Protein AF-0000000086006571 (afdb_homodimer)

Sequence (1306 aa):
MDASSKIPEGVLFGTFSTFGSYDECIAVKTPEKNSQIKYMGQYCSINIQPMLPENERQFTVHNAFKQYPKLKKVLEEMNIDEETLAYYYILKHRIGLCIPSTCSYEDIQNVTDNLANHLMMKISIGHCETFEKPSFTKGQIISMCGVFLAFVVVIIGTVLDFFLRHRLDIDMDIEEIVRKNSILRQFSYAFSAYRNACKILNTSIPSNHLSPLHGIKFLSMTWIMLGHVYYCKDYLTLAGLNRIRDLGSNLAFQVVLNTAFAADTFFFLSGLLVVYSTFQYLENSDGKFTIVGFYIKRYCRLTPSFLMISAVILLGPLVGSGPIWSETLEPFVTGCQNYWWTNLFYFSNFIPTAKTCVPHGWFLSCDMQFYFISPIIILGLYRRPKMGLLLIAIGIITSMASAGFLTFLYDLPPVSLFSLPDQKDINEYLDTMGYKPYAHYAAYCIGMATGFLLSAKQKIPISKCLQICGWSFAVTGCTLVVYGTWNWNSGNLPDWSVSVAYATCSRAVWALGIAWLTVSCYAGYGGIINTILSWHGFIPLSRLSYLAYLIHPLLMYLYASYVRSPFYFSQYVLVYLYLGHLCVTFGLAFVFSLTFELPFLNLEKIISRRLDQNRRKRRASLTHYYPNWQHPEYPEIKDSVVLMRRRTDRTNTMDASSKIPEGVLFGTFSTFGSYDECIAVKTPEKNSQIKYMGQYCSINIQPMLPENERQFTVHNAFKQYPKLKKVLEEMNIDEETLAYYYILKHRIGLCIPSTCSYEDIQNVTDNLANHLMMKISIGHCETFEKPSFTKGQIISMCGVFLAFVVVIIGTVLDFFLRHRLDIDMDIEEIVRKNSILRQFSYAFSAYRNACKILNTSIPSNHLSPLHGIKFLSMTWIMLGHVYYCKDYLTLAGLNRIRDLGSNLAFQVVLNTAFAADTFFFLSGLLVVYSTFQYLENSDGKFTIVGFYIKRYCRLTPSFLMISAVILLGPLVGSGPIWSETLEPFVTGCQNYWWTNLFYFSNFIPTAKTCVPHGWFLSCDMQFYFISPIIILGLYRRPKMGLLLIAIGIITSMASAGFLTFLYDLPPVSLFSLPDQKDINEYLDTMGYKPYAHYAAYCIGMATGFLLSAKQKIPISKCLQICGWSFAVTGCTLVVYGTWNWNSGNLPDWSVSVAYATCSRAVWALGIAWLTVSCYAGYGGIINTILSWHGFIPLSRLSYLAYLIHPLLMYLYASYVRSPFYFSQYVLVYLYLGHLCVTFGLAFVFSLTFELPFLNLEKIISRRLDQNRRKRRASLTHYYPNWQHPEYPEIKDSVVLMRRRTDRTNT

InterPro domains:
  IPR002656 Acyltransferase 3 domain [PF01757] (214-592)
  IPR006621 Nose resistant-to-fluoxetine protein, N-terminal [PF20146] (1-111)
  IPR052728 Oxygen and lipid transport regulator [PTHR11161] (1-619)

Solvent-accessible surface area (backbone atoms only — not comparable to full-atom values): 67296 Å² total; per-residue (Å²): 106,65,23,23,41,65,83,53,49,21,50,91,38,36,20,46,36,29,48,25,18,53,71,58,17,36,63,41,60,53,69,82,72,86,59,90,70,84,41,37,23,19,35,32,30,37,35,41,32,75,74,68,77,87,70,60,86,80,43,27,52,87,53,51,54,68,88,36,59,67,59,48,52,50,31,57,73,66,71,45,60,63,49,66,58,36,45,48,81,77,42,60,32,35,40,16,36,48,41,54,51,79,60,48,72,66,54,52,49,52,53,39,50,52,48,17,65,73,64,61,32,46,51,45,78,70,53,72,48,52,69,73,74,78,80,83,50,73,68,37,52,51,28,52,50,49,56,49,47,41,51,49,50,23,51,50,14,29,54,50,39,53,53,46,40,71,71,57,72,56,88,72,52,70,69,55,42,60,70,66,64,40,66,67,56,50,44,21,68,24,21,13,43,64,64,44,49,50,59,50,65,46,60,81,70,64,90,88,55,70,52,44,55,26,26,52,47,36,54,30,49,54,42,39,50,54,24,45,62,68,64,61,53,58,70,63,46,32,20,36,49,59,69,55,70,55,47,36,63,32,67,80,46,26,61,47,66,45,24,69,57,36,56,39,49,51,33,16,50,50,21,17,47,56,39,36,52,49,49,54,47,26,65,73,47,78,62,60,79,58,68,66,61,54,51,49,51,54,49,52,56,49,45,53,39,55,50,51,50,52,33,50,52,48,45,50,69,75,77,61,63,46,80,45,24,61,77,63,45,44,54,40,33,54,8,31,72,76,38,46,66,31,63,78,69,40,50,43,39,78,42,60,63,87,47,29,38,55,64,80,45,19,58,57,14,36,50,51,55,52,55,70,53,40,60,63,43,48,52,26,35,43,63,40,48,70,58,14,51,49,53,35,48,51,44,30,50,51,12,27,50,47,29,22,49,52,26,60,75,66,67,45,70,48,57,88,45,71,30,39,70,47,64,68,55,47,49,50,44,35,67,69,40,70,40,35,48,55,56,48,39,23,12,21,31,52,12,30,53,48,13,46,49,59,65,52,36,93,73,56,90,70,54,70,67,55,47,52,51,48,50,50,45,26,53,51,48,38,47,42,61,41,50,60,47,38,58,36,21,53,57,50,71,70,54,72,68,54,22,23,51,45,36,28,40,42,56,46,47,40,31,50,24,52,48,49,53,51,50,32,35,72,49,67,70,30,62,70,59,33,55,59,24,39,37,55,78,28,41,36,52,27,71,32,40,64,48,25,65,69,45,39,62,59,52,49,46,51,53,60,19,48,45,60,55,48,42,60,62,43,73,71,58,49,51,35,52,45,43,16,48,52,52,54,28,50,54,50,16,54,56,43,36,40,50,42,34,48,24,48,45,39,46,50,49,52,53,53,51,48,52,51,50,52,51,50,50,51,50,51,52,44,40,69,74,38,73,79,62,67,70,79,70,68,74,77,68,71,72,22,50,68,44,50,38,56,48,56,54,55,67,75,94,106,65,24,24,41,64,85,53,50,21,52,91,39,35,21,45,37,28,47,24,19,52,70,59,18,36,64,41,62,54,70,82,71,86,59,89,72,83,42,37,23,19,35,32,31,36,34,40,31,75,73,66,77,87,70,62,87,80,43,27,52,88,53,51,53,69,90,35,60,68,58,48,51,51,30,58,73,69,70,45,60,64,49,68,57,36,45,48,80,77,44,58,33,35,40,18,39,48,42,56,51,80,60,48,72,65,54,52,49,51,53,40,50,52,49,17,65,72,67,62,32,46,53,45,78,69,55,71,48,50,69,72,75,80,80,82,50,72,68,36,51,52,28,51,50,50,54,50,47,41,51,50,50,23,50,50,14,30,54,50,38,52,53,46,41,70,71,56,73,55,91,72,52,72,68,54,42,60,70,67,63,40,67,68,56,49,44,19,68,26,22,13,42,64,63,46,48,50,60,50,65,46,61,81,70,64,88,89,56,71,51,43,54,27,25,52,47,36,55,31,49,53,41,39,50,55,24,44,63,67,63,63,53,58,71,63,48,32,19,38,49,59,71,55,69,54,46,36,62,31,66,81,45,25,62,47,67,45,23,68,58,35,56,40,49,51,33,15,50,51,20,17,47,54,38,35,53,49,49,54,47,27,65,73,48,79,61,60,77,59,69,65,61,55,52,49,53,52,49,52,56,50,44,53,41,55,51,50,49,52,33,51,52,48,45,52,69,76,76,62,64,45,78,44,24,61,76,62,43,44,54,38,34,54,9,31,73,75,38,46,67,30,64,76,69,40,50,42,38,78,42,59,62,88,47,30,39,54,64,78,44,19,57,58,14,35,51,51,54,53,55,70,53,40,60,63,42,49,53,26,36,42,63,38,47,69,57,15,50,47,52,36,49,50,44,29,50,50,12,27,48,47,30,22,50,51,26,60,74,67,67,45,69,49,58,86,45,71,31,40,71,48,64,69,55,48,49,50,44,36,66,70,41,71,39,36,51,56,56,49,40,23,13,23,31,54,13,30,53,47,14,45,51,57,65,51,37,92,71,58,89,73,55,69,68,54,48,54,52,49,51,49,45,27,52,52,47,38,45,43,61,41,49,60,46,39,56,36,22,54,58,51,71,73,54,72,69,55,22,23,52,42,36,29,41,42,57,47,46,40,30,49,22,52,47,50,55,51,50,31,36,72,49,67,71,30,63,69,60,32,55,60,22,38,37,57,79,28,43,36,52,28,70,33,41,65,49,25,64,68,46,39,63,58,54,48,46,53,52,60,18,48,46,60,54,48,41,62,64,44,74,70,58,48,50,34,50,46,44,17,48,52,51,53,30,51,54,49,18,53,55,43,37,42,49,41,34,48,25,49,43,40,47,50,51,51,52,53,50,47,52,50,50,51,49,52,49,50,48,52,52,44,40,70,73,38,72,82,63,67,68,78,70,69,76,77,69,74,71,23,49,69,43,51,38,56,48,56,53,54,68,74,96

Secondary structure (DSSP, 8-state):
-TTS--PPTTGGGT--EE---HHHHHH-B--SSS-SS--BEEEEEEEEEE--PPPPTT--GGGTTTT-HHHHHHHHHTT--HHHHHGGGT--EEEEEEEETTS-HHHHHHHHHHHHHHHTEEEEEEEEE-SSPPPPPHHHHHHHHHHHHHHHHHHHHHHHHHHHHHHH-----HHHHHHHT-HHHHHHHHH-HHHHHHHHH-----TT--THHHHHHHHHHHHHHHHHHHHS--GGGEE-GGGGTTSTT-STTHHHHTTTHHHHHHHHHHHHHHHHHHHHHHHHTTT---HHHHHHHHHHHHHHHHHHHHHHHHHGGGG---TTHHHHHHHHHHHHHHHHHHHHHT-GGGS-GGG-SSGGGHHHHHHHHHHHHHHHHHHHHHH-HHHHHHHHHHHHHHHHHHHHHHHHHTT--SS--TT---HHHHHHHIIIIIT-HHHHHHHHHHHHHHHHHHHH-S-----HHHHHHHHHHHHHHHHHHHHTTHHHHTT-PPPHHHHHHHHHHHHHHHHHHHHHHHHHHHHT--HHHHHHHT-TTHHHHHHTHHHHHHHHHHHHHHHHH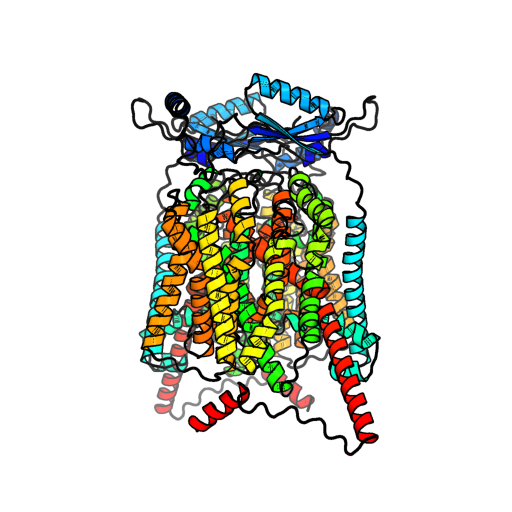H-SSPEEP-HHHHHHHHHHHHHHHHHHHHHHIIIIIHHHHHHHHHHHHHHHHHHHHHHHHHHHH-TT---------TTSHHHHHHHHHHH--/-TTS--PPTTGGGT--EE---HHHHHH-B--SSS-SS--BEEEEEEEEEE--PPPPTT--GGGTTTT-HHHHHHHHHTT--HHHHHGGGT--EEEEEEEETTS-HHHHHHHHHHHHHHHTEEEEEEEEE-SSPPPPPHHHHHHHHHHHHHHHHHHHHHHHHHHHHHHH-----HHHHHHHT-HHHHHHHHH-HHHHHHHHH-----TT--THHHHHHHHHHHHHHHHHHHHS--GGGEE-GGGGTTSTT-STTHHHHTTTHHHHHHHHHHHHHHHHHHHHHHHHTTT---HHHHHHHHHHHHHHHHHHHHHHHHHGGGG---TTHHHHHHHHHHHHHHHHHHHHHT-GGGS-GGG-SSGGGHHHHHHHHHHHHHHHHHHHHHH-HHHHHHHHHHHHHHHHHHHHHHHHHTT--SS--TT---HHHHHHHIIIIIT-HHHHHHHHHHHHHHHHHHHH-S-----HHHHHHHHHHHHHHHHHHHHTTHHHHTT-PPPHHHHHHHHHHHHHHHHHHHHHHHHHHHHT--HHHHHHHT-TTHHHHHHTHHHHHHHHHHHHHHHHHH-SSPEEP-HHHHHHHHHHHHHHHHHHHHHHIIIIIHHHHHHHHHHHHHHHHHHHHHHHHHHHH-TT---------TTSHHHHHHHHHHH--

Structure (mmCIF, N/CA/C/O backbone):
data_AF-0000000086006571-model_v1
#
loop_
_entity.id
_entity.type
_entity.pdbx_description
1 polymer 'Nose resistant to fluoxetine protein 6'
#
loop_
_atom_site.group_PDB
_atom_site.id
_atom_site.type_symbol
_atom_site.label_atom_id
_atom_site.label_alt_id
_atom_site.label_comp_id
_atom_site.label_asym_id
_atom_site.label_entity_id
_atom_site.label_seq_id
_atom_site.pdbx_PDB_ins_code
_atom_site.Cartn_x
_atom_site.Cartn_y
_atom_site.Cartn_z
_atom_site.occupancy
_atom_site.B_iso_or_equiv
_atom_site.auth_seq_id
_atom_site.auth_comp_id
_atom_site.auth_asym_id
_atom_site.auth_atom_id
_atom_site.pdbx_PDB_model_num
ATOM 1 N N . MET A 1 1 ? 2.033 38.688 5.746 1 58.97 1 MET A N 1
ATOM 2 C CA . MET A 1 1 ? 1.018 38.031 4.918 1 58.97 1 MET A CA 1
ATOM 3 C C . MET A 1 1 ? 0.597 36.688 5.512 1 58.97 1 MET A C 1
ATOM 5 O O . MET A 1 1 ? 1.412 36 6.113 1 58.97 1 MET A O 1
ATOM 9 N N . ASP A 1 2 ? -0.53 36.438 5.43 1 66.44 2 ASP A N 1
ATOM 10 C CA . ASP A 1 2 ? -1.13 35.188 5.926 1 66.44 2 ASP A CA 1
ATOM 11 C C . ASP A 1 2 ? -0.335 33.969 5.469 1 66.44 2 ASP A C 1
ATOM 13 O O . ASP A 1 2 ? -0.243 32.969 6.191 1 66.44 2 ASP A O 1
ATOM 17 N N . ALA A 1 3 ? 0.442 34.188 4.363 1 75.75 3 ALA A N 1
ATOM 18 C CA . ALA A 1 3 ? 1.115 33.062 3.736 1 75.75 3 ALA A CA 1
ATOM 19 C C . ALA A 1 3 ? 2.486 32.812 4.363 1 75.75 3 ALA A C 1
ATOM 21 O O . ALA A 1 3 ? 3.082 31.75 4.184 1 75.75 3 ALA A O 1
ATOM 22 N N . SER A 1 4 ? 2.949 33.781 5.066 1 73.88 4 SER A N 1
ATOM 23 C CA . SER A 1 4 ? 4.289 33.656 5.629 1 73.88 4 SER A CA 1
ATOM 24 C C . SER A 1 4 ? 4.281 32.812 6.883 1 73.88 4 SER A C 1
ATOM 26 O O . SER A 1 4 ? 3.271 32.719 7.582 1 73.88 4 SER A O 1
ATOM 28 N N . SER A 1 5 ? 5.445 32.188 7.117 1 76.44 5 SER A N 1
ATOM 29 C CA . SER A 1 5 ? 5.633 31.281 8.25 1 76.44 5 SER A CA 1
ATOM 30 C C . SER A 1 5 ? 5.512 32.031 9.57 1 76.44 5 SER A C 1
ATOM 32 O O . SER A 1 5 ? 5.781 33.219 9.641 1 76.44 5 SER A O 1
ATOM 34 N N . LYS A 1 6 ? 4.875 31.297 10.516 1 70.19 6 LYS A N 1
ATOM 35 C CA . LYS A 1 6 ? 4.91 31.672 11.922 1 70.19 6 LYS A CA 1
ATOM 36 C C . LYS A 1 6 ? 5.809 30.734 12.727 1 70.19 6 LYS A C 1
ATOM 38 O O . LYS A 1 6 ? 6.371 29.797 12.18 1 70.19 6 LYS A O 1
ATOM 43 N N . ILE A 1 7 ? 6.199 31.094 13.977 1 66.44 7 ILE A N 1
ATOM 44 C CA . ILE A 1 7 ? 7.027 30.234 14.805 1 66.44 7 ILE A CA 1
ATOM 45 C C . ILE A 1 7 ? 6.355 28.859 14.945 1 66.44 7 ILE A C 1
ATOM 47 O O . ILE A 1 7 ? 5.172 28.781 15.281 1 66.44 7 ILE A O 1
ATOM 51 N N . PRO A 1 8 ? 7.121 27.922 14.523 1 68.06 8 PRO A N 1
ATOM 52 C CA . PRO A 1 8 ? 6.523 26.578 14.586 1 68.06 8 PRO A CA 1
ATOM 53 C C . PRO A 1 8 ? 6.105 26.188 16 1 68.06 8 PRO A C 1
ATOM 55 O O . PRO A 1 8 ? 6.652 26.703 16.969 1 68.06 8 PRO A O 1
ATOM 58 N N . GLU A 1 9 ? 5.109 25.469 16 1 72.06 9 GLU A N 1
ATOM 59 C CA . GLU A 1 9 ? 4.691 24.875 17.266 1 72.06 9 GLU A CA 1
ATOM 60 C C . GLU A 1 9 ? 5.539 23.656 17.609 1 72.06 9 GLU A C 1
ATOM 62 O O . GLU A 1 9 ? 5.875 22.859 16.734 1 72.06 9 GLU A O 1
ATOM 67 N N . GLY A 1 10 ? 6.047 23.562 18.844 1 68.56 10 GLY A N 1
ATOM 68 C CA . GLY A 1 10 ? 6.781 22.406 19.297 1 68.56 10 GLY A CA 1
ATOM 69 C C . GLY A 1 10 ? 8.25 22.422 18.906 1 68.56 10 GLY A C 1
ATOM 70 O O . GLY A 1 10 ? 8.805 21.406 18.5 1 68.56 10 GLY A O 1
ATOM 71 N N . VAL A 1 11 ? 8.828 23.562 18.875 1 71.12 11 VAL A N 1
ATOM 72 C CA . VAL A 1 11 ? 10.25 23.703 18.562 1 71.12 11 VAL A CA 1
ATOM 73 C C . VAL A 1 11 ? 11.078 22.891 19.547 1 71.12 11 VAL A C 1
ATOM 75 O O . VAL A 1 11 ? 12.039 22.219 19.156 1 71.12 11 VAL A O 1
ATOM 78 N N . LEU A 1 12 ? 10.586 22.766 20.766 1 73.06 12 LEU A N 1
ATOM 79 C CA . LEU A 1 12 ? 11.312 22.031 21.797 1 73.06 12 LEU A CA 1
ATOM 80 C C . LEU A 1 12 ? 11.156 20.531 21.609 1 73.06 12 LEU A C 1
ATOM 82 O O . LEU A 1 12 ? 11.914 19.734 22.188 1 73.06 12 LEU A O 1
ATOM 86 N N . PHE A 1 13 ? 10.234 20.266 20.812 1 75.88 13 PHE A N 1
ATOM 87 C CA . PHE A 1 13 ? 10.008 18.859 20.578 1 75.88 13 PHE A CA 1
ATOM 88 C C . PHE A 1 13 ? 10.523 18.453 19.203 1 75.88 13 PHE A C 1
ATOM 90 O O . PHE A 1 13 ? 10.172 17.391 18.672 1 75.88 13 PHE A O 1
ATOM 97 N N . GLY A 1 14 ? 11.297 19.281 18.609 1 77.75 14 GLY A N 1
ATOM 98 C CA . GLY A 1 14 ? 12.016 18.875 17.406 1 77.75 14 GLY A CA 1
ATOM 99 C C . GLY A 1 14 ? 11.344 19.312 16.125 1 77.75 14 GLY A C 1
ATOM 100 O O . GLY A 1 14 ? 11.438 18.625 15.102 1 77.75 14 GLY A O 1
ATOM 101 N N . THR A 1 15 ? 10.508 20.25 16.141 1 80.19 15 THR A N 1
ATOM 102 C CA . THR A 1 15 ? 9.945 20.844 14.93 1 80.19 15 THR A CA 1
ATOM 103 C C . THR A 1 15 ? 10.703 22.109 14.539 1 80.19 15 THR A C 1
ATOM 105 O O . THR A 1 15 ? 10.602 23.125 15.211 1 80.19 15 THR A O 1
ATOM 108 N N . PHE A 1 16 ? 11.43 21.969 13.406 1 81.56 16 PHE A N 1
ATOM 109 C CA . PHE A 1 16 ? 12.344 23.047 13.07 1 81.56 16 PHE A CA 1
ATOM 110 C C . PHE A 1 16 ? 11.922 23.75 11.781 1 81.56 16 PHE A C 1
ATOM 112 O O . PHE A 1 16 ? 12.469 24.797 11.422 1 81.56 16 PHE A O 1
ATOM 119 N N . SER A 1 17 ? 10.945 23.188 11.156 1 84 17 SER A N 1
ATOM 120 C CA . SER A 1 17 ? 10.602 23.734 9.852 1 84 17 SER A CA 1
ATOM 121 C C . SER A 1 17 ? 9.141 24.141 9.789 1 84 17 SER A C 1
ATOM 123 O O . SER A 1 17 ? 8.281 23.484 10.383 1 84 17 SER A O 1
ATOM 125 N N . THR A 1 18 ? 8.898 25.266 9.219 1 85.06 18 THR A N 1
ATOM 126 C CA . THR A 1 18 ? 7.574 25.734 8.828 1 85.06 18 THR A CA 1
ATOM 127 C C . THR A 1 18 ? 7.594 26.297 7.41 1 85.06 18 THR A C 1
ATOM 129 O O . THR A 1 18 ? 8.406 27.172 7.094 1 85.06 18 THR A O 1
ATOM 132 N N . PHE A 1 19 ? 6.809 25.844 6.562 1 86 19 PHE A N 1
ATOM 133 C CA . PHE A 1 19 ? 6.852 26.188 5.152 1 86 19 PHE A CA 1
ATOM 134 C C . PHE A 1 19 ? 5.898 27.344 4.855 1 86 19 PHE A C 1
ATOM 136 O O . PHE A 1 19 ? 5.879 27.875 3.74 1 86 19 PHE A O 1
ATOM 143 N N . GLY A 1 20 ? 5.195 27.797 5.863 1 84.38 20 GLY A N 1
ATOM 144 C CA . GLY A 1 20 ? 4.148 28.734 5.496 1 84.38 20 GLY A CA 1
ATOM 145 C C . GLY A 1 20 ? 3.154 28.156 4.504 1 84.38 20 GLY A C 1
ATOM 146 O O . GLY A 1 20 ? 2.982 26.938 4.418 1 84.38 20 GLY A O 1
ATOM 147 N N . SER A 1 21 ? 2.346 29.031 3.877 1 85.62 21 SER A N 1
ATOM 148 C CA . SER A 1 21 ? 1.409 28.578 2.854 1 85.62 21 SER A CA 1
ATOM 149 C C . SER A 1 21 ? 1.957 28.828 1.453 1 85.62 21 SER A C 1
ATOM 151 O O . SER A 1 21 ? 1.707 29.875 0.863 1 85.62 21 SER A O 1
ATOM 153 N N . TYR A 1 22 ? 2.631 27.891 0.925 1 88 22 TYR A N 1
ATOM 154 C CA . TYR A 1 22 ? 3.289 28 -0.373 1 88 22 TYR A CA 1
ATOM 155 C C . TYR A 1 22 ? 2.281 28.297 -1.475 1 88 22 TYR A C 1
ATOM 157 O O . TYR A 1 22 ? 2.482 29.219 -2.271 1 88 22 TYR A O 1
ATOM 165 N N . ASP A 1 23 ? 1.207 27.578 -1.543 1 85.38 23 ASP A N 1
ATOM 166 C CA . ASP A 1 23 ? 0.222 27.703 -2.613 1 85.38 23 ASP A CA 1
ATOM 167 C C . ASP A 1 23 ? -0.485 29.047 -2.557 1 85.38 23 ASP A C 1
ATOM 169 O O . ASP A 1 23 ? -0.774 29.656 -3.594 1 85.38 23 ASP A O 1
ATOM 173 N N . GLU A 1 24 ? -0.768 29.516 -1.326 1 84.56 24 GLU A N 1
ATOM 174 C CA . GLU A 1 24 ? -1.362 30.828 -1.163 1 84.56 24 GLU A CA 1
ATOM 175 C C . GLU A 1 24 ? -0.42 31.922 -1.655 1 84.56 24 GLU A C 1
ATOM 177 O O . GLU A 1 24 ? -0.855 32.875 -2.293 1 84.56 24 GLU A O 1
ATOM 182 N N . CYS A 1 25 ? 0.809 31.766 -1.37 1 86.81 25 CYS A N 1
ATOM 183 C CA . CYS A 1 25 ? 1.813 32.75 -1.726 1 86.81 25 CYS A CA 1
ATOM 184 C C . CYS A 1 25 ? 1.955 32.875 -3.238 1 86.81 25 CYS A C 1
ATOM 186 O O . CYS A 1 25 ? 1.922 33.969 -3.787 1 86.81 25 CYS A O 1
ATOM 188 N N . ILE A 1 26 ? 2.066 31.797 -3.865 1 87.25 26 ILE A N 1
ATOM 189 C CA . ILE A 1 26 ? 2.344 31.812 -5.297 1 87.25 26 ILE A CA 1
ATOM 190 C C . ILE A 1 26 ? 1.089 32.219 -6.062 1 87.25 26 ILE A C 1
ATOM 192 O O . ILE A 1 26 ? 1.172 32.688 -7.207 1 87.25 26 ILE A O 1
ATOM 196 N N . ALA A 1 27 ? -0.068 32.125 -5.492 1 83.12 27 ALA A N 1
ATOM 197 C CA . ALA A 1 27 ? -1.334 32.469 -6.137 1 83.12 27 ALA A CA 1
ATOM 198 C C . ALA A 1 27 ? -1.603 33.969 -6.062 1 83.12 27 ALA A C 1
ATOM 200 O O . ALA A 1 27 ? -2.457 34.469 -6.785 1 83.12 27 ALA A O 1
ATOM 201 N N . VAL A 1 28 ? -0.878 34.688 -5.266 1 81.06 28 VAL A N 1
ATOM 202 C CA . VAL A 1 28 ? -1.089 36.125 -5.09 1 81.06 28 VAL A CA 1
ATOM 203 C C . VAL A 1 28 ? -0.716 36.875 -6.371 1 81.06 28 VAL A C 1
ATOM 205 O O . VAL A 1 28 ? 0.397 36.719 -6.883 1 81.06 28 VAL A O 1
ATOM 208 N N . LYS A 1 29 ? -1.713 37.406 -7.062 1 79.38 29 LYS A N 1
ATOM 209 C CA . LYS A 1 29 ? -1.511 38.25 -8.234 1 79.38 29 LYS A CA 1
ATOM 210 C C . LYS A 1 29 ? -2.191 39.594 -8.062 1 79.38 29 LYS A C 1
ATOM 212 O O . LYS A 1 29 ? -3.279 39.688 -7.492 1 79.38 29 LYS A O 1
ATOM 217 N N . THR A 1 30 ? -1.455 40.688 -8.242 1 71.5 30 THR A N 1
ATOM 218 C CA . THR A 1 30 ? -2.062 42 -8.188 1 71.5 30 THR A CA 1
ATOM 219 C C . THR A 1 30 ? -3.229 42.094 -9.164 1 71.5 30 THR A C 1
ATOM 221 O O . THR A 1 30 ? -3.125 41.656 -10.312 1 71.5 30 THR A O 1
ATOM 224 N N . PRO A 1 31 ? -4.441 42.469 -8.617 1 62.41 31 PRO A N 1
ATOM 225 C CA . PRO A 1 31 ? -5.59 42.656 -9.508 1 62.41 31 PRO A CA 1
ATOM 226 C C . PRO A 1 31 ? -5.285 43.625 -10.656 1 62.41 31 PRO A C 1
ATOM 228 O O . PRO A 1 31 ? -4.449 44.531 -10.516 1 62.41 31 PRO A O 1
ATOM 231 N N . GLU A 1 32 ? -5.473 43.094 -11.953 1 55.5 32 GLU A N 1
ATOM 232 C CA . GLU A 1 32 ? -5.223 43.875 -13.164 1 55.5 32 GLU A CA 1
ATOM 233 C C . GLU A 1 32 ? -5.633 45.344 -12.984 1 55.5 32 GLU A C 1
ATOM 235 O O . GLU A 1 32 ? -5.16 46.219 -13.711 1 55.5 32 GLU A O 1
ATOM 240 N N . LYS A 1 33 ? -6.664 45.656 -12.211 1 58.91 33 LYS A N 1
ATOM 241 C CA . LYS A 1 33 ? -7.105 47.031 -12.406 1 58.91 33 LYS A CA 1
ATOM 242 C C . LYS A 1 33 ? -5.996 48.031 -12.062 1 58.91 33 LYS A C 1
ATOM 244 O O . LYS A 1 33 ? -5.363 48.594 -12.953 1 58.91 33 LYS A O 1
ATOM 249 N N . ASN A 1 34 ? -6.297 48.938 -11.094 1 49.19 34 ASN A N 1
ATOM 250 C CA . ASN A 1 34 ? -5.824 50.312 -10.945 1 49.19 34 ASN A CA 1
ATOM 251 C C . ASN A 1 34 ? -4.453 50.375 -10.281 1 49.19 34 ASN A C 1
ATOM 253 O O . ASN A 1 34 ? -4.035 51.406 -9.789 1 49.19 34 ASN A O 1
ATOM 257 N N . SER A 1 35 ? -3.932 49.188 -9.945 1 53.19 35 SER A N 1
ATOM 258 C CA . SER A 1 35 ? -2.736 49.531 -9.18 1 53.19 35 SER A CA 1
ATOM 259 C C . SER A 1 35 ? -1.509 49.625 -10.078 1 53.19 35 SER A C 1
ATOM 261 O O . SER A 1 35 ? -1.407 48.906 -11.07 1 53.19 35 SER A O 1
ATOM 263 N N . GLN A 1 36 ? -0.835 50.719 -10.109 1 58.5 36 GLN A N 1
ATOM 264 C CA . GLN A 1 36 ? 0.367 51.125 -10.812 1 58.5 36 GLN A CA 1
ATOM 265 C C . GLN A 1 36 ? 1.492 50.125 -10.656 1 58.5 36 GLN A C 1
ATOM 267 O O . GLN A 1 36 ? 2.357 50 -11.531 1 58.5 36 GLN A O 1
ATOM 272 N N . ILE A 1 37 ? 1.541 49.375 -9.539 1 60.94 37 ILE A N 1
ATOM 273 C CA . ILE A 1 37 ? 2.676 48.5 -9.352 1 60.94 37 ILE A CA 1
ATOM 274 C C . ILE A 1 37 ? 2.199 47.031 -9.375 1 60.94 37 ILE A C 1
ATOM 276 O O . ILE A 1 37 ? 1.394 46.625 -8.539 1 60.94 37 ILE A O 1
ATOM 280 N N . LYS A 1 38 ? 2.445 46.344 -10.508 1 70.56 38 LYS A N 1
ATOM 281 C CA . LYS A 1 38 ? 2.105 44.938 -10.688 1 70.56 38 LYS A CA 1
ATOM 282 C C . LYS A 1 38 ? 3.051 44.031 -9.898 1 70.56 38 LYS A C 1
ATOM 284 O O . LYS A 1 38 ? 4.266 44.062 -10.102 1 70.56 38 LYS A O 1
ATOM 289 N N . TYR A 1 39 ? 2.691 43.469 -8.68 1 78.94 39 TYR A N 1
ATOM 290 C CA . TYR A 1 39 ? 3.572 42.562 -7.98 1 78.94 39 TYR A CA 1
ATOM 291 C C . TYR A 1 39 ? 2.945 41.156 -7.895 1 78.94 39 TYR A C 1
ATOM 293 O O . TYR A 1 39 ? 1.729 41.031 -8.023 1 78.94 39 TYR A O 1
ATOM 301 N N . MET A 1 40 ? 3.803 40.125 -7.996 1 85.94 40 MET A N 1
ATOM 302 C CA . MET A 1 40 ? 3.416 38.75 -7.77 1 85.94 40 MET A CA 1
ATOM 303 C C . MET A 1 40 ? 4.023 38.219 -6.473 1 85.94 40 MET A C 1
ATOM 305 O O . MET A 1 40 ? 5.012 38.75 -5.977 1 85.94 40 MET A O 1
ATOM 309 N N . GLY A 1 41 ? 3.303 37.312 -5.895 1 87.56 41 GLY A N 1
ATOM 310 C CA . GLY A 1 41 ? 3.854 36.656 -4.715 1 87.56 41 GLY A CA 1
ATOM 311 C C . GLY A 1 41 ? 5.094 35.844 -5.004 1 87.56 41 GLY A C 1
ATOM 312 O O . GLY A 1 41 ? 5.145 35.125 -6.004 1 87.56 41 GLY A O 1
ATOM 313 N N . GLN A 1 42 ? 6.109 36.031 -4.195 1 88.69 42 GLN A N 1
ATOM 314 C CA . GLN A 1 42 ? 7.348 35.281 -4.273 1 88.69 42 GLN A CA 1
ATOM 315 C C . GLN A 1 42 ? 7.594 34.5 -2.988 1 88.69 42 GLN A C 1
ATOM 317 O O . GLN A 1 42 ? 7.637 35.094 -1.901 1 88.69 42 GLN A O 1
ATOM 322 N N . TYR A 1 43 ? 7.672 33.219 -3.178 1 90.44 43 TYR A N 1
ATOM 323 C CA . TYR A 1 43 ? 7.957 32.375 -2.031 1 90.44 43 TYR A CA 1
ATOM 324 C C . TYR A 1 43 ? 9.461 32.188 -1.844 1 90.44 43 TYR A C 1
ATOM 326 O O . TYR A 1 43 ? 10.148 31.719 -2.75 1 90.44 43 TYR A O 1
ATOM 334 N N . CYS A 1 44 ? 9.961 32.562 -0.667 1 90.31 44 CYS A N 1
ATOM 335 C CA . CYS A 1 44 ? 11.375 32.406 -0.363 1 90.31 44 CYS A CA 1
ATOM 336 C C . CYS A 1 44 ? 11.57 31.625 0.935 1 90.31 44 CYS A C 1
ATOM 338 O O . CYS A 1 44 ? 10.812 31.797 1.891 1 90.31 44 CYS A O 1
ATOM 340 N N . SER A 1 45 ? 12.508 30.75 0.9 1 90.38 45 SER A N 1
ATOM 341 C CA . SER A 1 45 ? 12.852 29.984 2.098 1 90.38 45 SER A CA 1
ATOM 342 C C . SER A 1 45 ? 14.133 30.5 2.738 1 90.38 45 SER A C 1
ATOM 344 O O . SER A 1 45 ? 15.102 30.812 2.039 1 90.38 45 SER A O 1
ATOM 346 N N . ILE A 1 46 ? 14.07 30.625 4.051 1 89.88 46 ILE A N 1
ATOM 347 C CA . ILE A 1 46 ? 15.219 31.109 4.812 1 89.88 46 ILE A CA 1
ATOM 348 C C . ILE A 1 46 ? 15.656 30.047 5.812 1 89.88 46 ILE A C 1
ATOM 350 O O . ILE A 1 46 ? 14.82 29.438 6.496 1 89.88 46 ILE A O 1
ATOM 354 N N . ASN A 1 47 ? 16.875 29.766 5.828 1 90.44 47 ASN A N 1
ATOM 355 C CA . ASN A 1 47 ? 17.469 28.844 6.781 1 90.44 47 ASN A CA 1
ATOM 356 C C . ASN A 1 47 ? 18.203 29.562 7.906 1 90.44 47 ASN A C 1
ATOM 358 O O . ASN A 1 47 ? 18.938 30.516 7.652 1 90.44 47 ASN A O 1
ATOM 362 N N . ILE A 1 48 ? 17.938 29.172 9.094 1 89.62 48 ILE A N 1
ATOM 363 C CA . ILE A 1 48 ? 18.562 29.781 10.266 1 89.62 48 ILE A CA 1
ATOM 364 C C . ILE A 1 48 ? 19.266 28.703 11.086 1 89.62 48 ILE A C 1
ATOM 366 O O . ILE A 1 48 ? 18.672 27.672 11.398 1 89.62 48 ILE A O 1
ATOM 370 N N . GLN A 1 49 ? 20.484 28.891 11.391 1 89.75 49 GLN A N 1
ATOM 371 C CA . GLN A 1 49 ? 21.281 27.984 12.211 1 89.75 49 GLN A CA 1
ATOM 372 C C . GLN A 1 49 ? 22.188 28.75 13.18 1 89.75 49 GLN A C 1
ATOM 374 O O . GLN A 1 49 ? 22.688 29.828 12.844 1 89.75 49 GLN A O 1
ATOM 379 N N . PRO A 1 50 ? 22.312 28.219 14.328 1 87.12 50 PRO A N 1
ATOM 380 C CA . PRO A 1 50 ? 23.25 28.859 15.25 1 87.12 50 PRO A CA 1
ATOM 381 C C . PRO A 1 50 ? 24.703 28.719 14.812 1 87.12 50 PRO A C 1
ATOM 383 O O . PRO A 1 50 ? 25.047 27.766 14.094 1 87.12 50 PRO A O 1
ATOM 386 N N . MET A 1 51 ? 25.469 29.672 15.227 1 87.69 51 MET A N 1
ATOM 387 C CA . MET A 1 51 ? 26.906 29.562 14.953 1 87.69 51 MET A CA 1
ATOM 388 C C . MET A 1 51 ? 27.578 28.609 15.938 1 87.69 51 MET A C 1
ATOM 390 O O . MET A 1 51 ? 27.547 28.828 17.141 1 87.69 51 MET A O 1
ATOM 394 N N . LEU A 1 52 ? 28 27.5 15.391 1 87.94 52 LEU A N 1
ATOM 395 C CA . LEU A 1 52 ? 28.641 26.484 16.203 1 87.94 52 LEU A CA 1
ATOM 396 C C . LEU A 1 52 ? 30.109 26.312 15.805 1 87.94 52 LEU A C 1
ATOM 398 O O . LEU A 1 52 ? 30.484 26.594 14.664 1 87.94 52 LEU A O 1
ATOM 402 N N . PRO A 1 53 ? 30.875 25.953 16.766 1 87.5 53 PRO A N 1
ATOM 403 C CA . PRO A 1 53 ? 32.281 25.672 16.406 1 87.5 53 PRO A CA 1
ATOM 404 C C . PRO A 1 53 ? 32.406 24.469 15.484 1 87.5 53 PRO A C 1
ATOM 406 O O . PRO A 1 53 ? 31.484 23.688 15.336 1 87.5 53 PRO A O 1
ATOM 409 N N . GLU A 1 54 ? 33.562 24.469 14.828 1 85.81 54 GLU A N 1
ATOM 410 C CA . GLU A 1 54 ? 33.781 23.375 13.898 1 85.81 54 GLU A CA 1
ATOM 411 C C . GLU A 1 54 ? 33.812 22.031 14.625 1 85.81 54 GLU A C 1
ATOM 413 O O . GLU A 1 54 ? 34.344 21.922 15.734 1 85.81 54 GLU A O 1
ATOM 418 N N . ASN A 1 55 ? 33.125 21.109 14.023 1 81.88 55 ASN A N 1
ATOM 419 C CA . ASN A 1 55 ? 33.094 19.781 14.633 1 81.88 55 ASN A CA 1
ATOM 420 C C . ASN A 1 55 ? 34.219 18.891 14.156 1 81.88 55 ASN A C 1
ATOM 422 O O . ASN A 1 55 ? 34.875 19.203 13.156 1 81.88 55 ASN A O 1
ATOM 426 N N . GLU A 1 56 ? 34.469 17.859 14.961 1 82.25 56 GLU A N 1
ATOM 427 C CA . GLU A 1 56 ? 35.469 16.875 14.594 1 82.25 56 GLU A CA 1
ATOM 428 C C . GLU A 1 56 ? 34.969 15.906 13.547 1 82.25 56 GLU A C 1
ATOM 430 O O . GLU A 1 56 ? 33.75 15.805 13.336 1 82.25 56 GLU A O 1
ATOM 435 N N . ARG A 1 57 ? 36 15.414 12.875 1 85.38 57 ARG A N 1
ATOM 436 C CA . ARG A 1 57 ? 35.625 14.328 11.961 1 85.38 57 ARG A CA 1
ATOM 437 C C . ARG A 1 57 ? 34.969 13.18 12.703 1 85.38 57 ARG A C 1
ATOM 439 O O . ARG A 1 57 ? 35.375 12.812 13.805 1 85.38 57 ARG A O 1
ATOM 446 N N . GLN A 1 58 ? 33.812 12.68 12.188 1 85 58 GLN A N 1
ATOM 447 C CA . GLN A 1 58 ? 33.062 11.562 12.758 1 85 58 GLN A CA 1
ATOM 448 C C . GLN A 1 58 ? 32.562 11.891 14.156 1 85 58 GLN A C 1
ATOM 450 O O . GLN A 1 58 ? 32.75 11.117 15.094 1 85 58 GLN A O 1
ATOM 455 N N . PHE A 1 59 ? 32.031 13.047 14.203 1 83.62 59 PHE A N 1
ATOM 456 C CA . PHE A 1 59 ? 31.438 13.406 15.492 1 83.62 59 PHE A CA 1
ATOM 457 C C . PHE A 1 59 ? 30.141 12.648 15.734 1 83.62 59 PHE A C 1
ATOM 459 O O . PHE A 1 59 ? 29.453 12.281 14.781 1 83.62 59 PHE A O 1
ATOM 466 N N . THR A 1 60 ? 29.859 12.328 16.984 1 86.5 60 THR A N 1
ATOM 467 C CA . THR A 1 60 ? 28.562 11.828 17.438 1 86.5 60 THR A CA 1
ATOM 468 C C . THR A 1 60 ? 27.828 12.891 18.234 1 86.5 60 THR A C 1
ATOM 470 O O . THR A 1 60 ? 28.438 13.805 18.781 1 86.5 60 THR A O 1
ATOM 473 N N . VAL A 1 61 ? 26.562 12.852 18.203 1 85.19 61 VAL A N 1
ATOM 474 C CA . VAL A 1 61 ? 25.75 13.844 18.891 1 85.19 61 VAL A CA 1
ATOM 475 C C . VAL A 1 61 ? 26.078 13.852 20.375 1 85.19 61 VAL A C 1
ATOM 477 O O . VAL A 1 61 ? 26.062 14.906 21.016 1 85.19 61 VAL A O 1
ATOM 480 N N . HIS A 1 62 ? 26.516 12.758 20.875 1 82.56 62 HIS A N 1
ATOM 481 C CA . HIS A 1 62 ? 26.812 12.648 22.297 1 82.56 62 HIS A CA 1
ATOM 482 C C . HIS A 1 62 ? 28.172 13.258 22.625 1 82.56 62 HIS A C 1
ATOM 484 O O . HIS A 1 62 ? 28.422 13.672 23.766 1 82.56 62 HIS A O 1
ATOM 490 N N . ASN A 1 63 ? 29.016 13.352 21.672 1 82 63 ASN A N 1
ATOM 491 C CA . ASN A 1 63 ? 30.375 13.828 21.953 1 82 63 ASN A CA 1
ATOM 492 C C . ASN A 1 63 ? 30.703 15.086 21.141 1 82 63 ASN A C 1
ATOM 494 O O . ASN A 1 63 ? 31.875 15.398 20.922 1 82 63 ASN A O 1
ATOM 498 N N . ALA A 1 64 ? 29.734 15.82 20.75 1 83.56 64 ALA A N 1
ATOM 499 C CA . ALA A 1 64 ? 29.938 16.906 19.797 1 83.56 64 ALA A CA 1
ATOM 500 C C . ALA A 1 64 ? 30.75 18.047 20.422 1 83.56 64 ALA A C 1
ATOM 502 O O . ALA A 1 64 ? 31.531 18.703 19.75 1 83.56 64 ALA A O 1
ATOM 503 N N . PHE A 1 65 ? 30.672 18.266 21.734 1 84.94 65 PHE A N 1
ATOM 504 C CA . PHE A 1 65 ? 31.297 19.422 22.344 1 84.94 65 PHE A CA 1
ATOM 505 C C . PHE A 1 65 ? 32.375 19 23.344 1 84.94 65 PHE A C 1
ATOM 507 O O . PHE A 1 65 ? 32.719 19.766 24.25 1 84.94 65 PHE A O 1
ATOM 514 N N . LYS A 1 66 ? 32.844 17.844 23.125 1 82.44 66 LYS A N 1
ATOM 515 C CA . LYS A 1 66 ? 33.875 17.328 24.031 1 82.44 66 LYS A CA 1
ATOM 516 C C . LYS A 1 66 ? 35.125 18.188 23.984 1 82.44 66 LYS A C 1
ATOM 518 O O . LYS A 1 66 ? 35.781 18.391 25 1 82.44 66 LYS A O 1
ATOM 523 N N . GLN A 1 67 ? 35.438 18.797 22.922 1 83.56 67 GLN A N 1
ATOM 524 C CA . GLN A 1 67 ? 36.656 19.578 22.734 1 83.56 67 GLN A CA 1
ATOM 525 C C . GLN A 1 67 ? 36.438 21.031 23.156 1 83.56 67 GLN A C 1
ATOM 527 O O . GLN A 1 67 ? 37.406 21.812 23.203 1 83.56 67 GLN A O 1
ATOM 532 N N . TYR A 1 68 ? 35.281 21.344 23.5 1 88.5 68 TYR A N 1
ATOM 533 C CA . TYR A 1 68 ? 34.969 22.719 23.859 1 88.5 68 TYR A CA 1
ATOM 534 C C . TYR A 1 68 ? 34.406 22.781 25.281 1 88.5 68 TYR A C 1
ATOM 536 O O . TYR A 1 68 ? 33.219 23.094 25.484 1 88.5 68 TYR A O 1
ATOM 544 N N . PRO A 1 69 ? 35.281 22.641 26.234 1 87 69 PRO A N 1
ATOM 545 C CA . PRO A 1 69 ? 34.812 22.594 27.625 1 87 69 PRO A CA 1
ATOM 546 C C . PRO A 1 69 ? 34.188 23.922 28.078 1 87 69 PRO A C 1
ATOM 548 O O . PRO A 1 69 ? 33.25 23.906 28.891 1 87 69 PRO A O 1
ATOM 551 N N . LYS A 1 70 ? 34.625 25 27.562 1 88.12 70 LYS A N 1
ATOM 552 C CA . LYS A 1 70 ? 34.062 26.281 27.938 1 88.12 70 LYS A CA 1
ATOM 553 C C . LYS A 1 70 ? 32.594 26.391 27.469 1 88.12 70 LYS A C 1
ATOM 555 O O . LYS A 1 70 ? 31.75 26.875 28.219 1 88.12 70 LYS A O 1
ATOM 560 N N . LEU A 1 71 ? 32.438 25.984 26.266 1 87.31 71 LEU A N 1
ATOM 561 C CA . LEU A 1 71 ? 31.078 26 25.719 1 87.31 71 LEU A CA 1
ATOM 562 C C . LEU A 1 71 ? 30.156 25.078 26.516 1 87.31 71 LEU A C 1
ATOM 564 O O . LEU A 1 71 ? 29 25.391 26.766 1 87.31 71 LEU A O 1
ATOM 568 N N . LYS A 1 72 ? 30.688 23.938 26.859 1 86.75 72 LYS A N 1
ATOM 569 C CA . LYS A 1 72 ? 29.922 22.953 27.625 1 86.75 72 LYS A CA 1
ATOM 570 C C . LYS A 1 72 ? 29.469 23.547 28.953 1 86.75 72 LYS A C 1
ATOM 572 O O . LYS A 1 72 ? 28.328 23.344 29.391 1 86.75 72 LYS A O 1
ATOM 577 N N . LYS A 1 73 ? 30.281 24.234 29.578 1 87.12 73 LYS A N 1
ATOM 578 C CA . LYS A 1 73 ? 29.969 24.859 30.859 1 87.12 73 LYS A CA 1
ATOM 579 C C . LYS A 1 73 ? 28.891 25.922 30.703 1 87.12 73 LYS A C 1
ATOM 581 O O . LYS A 1 73 ? 27.984 26.016 31.547 1 87.12 73 LYS A O 1
ATOM 586 N N . VAL A 1 74 ? 29 26.656 29.641 1 85.44 74 VAL A N 1
ATOM 587 C CA . VAL A 1 74 ? 28.016 27.688 29.375 1 85.44 74 VAL A CA 1
ATOM 588 C C . VAL A 1 74 ? 26.641 27.062 29.141 1 85.44 74 VAL A C 1
ATOM 590 O O . VAL A 1 74 ? 25.625 27.562 29.625 1 85.44 74 VAL A O 1
ATOM 593 N N . LEU A 1 75 ? 26.656 26.031 28.406 1 84.56 75 LEU A N 1
ATOM 594 C CA . LEU A 1 75 ? 25.406 25.344 28.109 1 84.56 75 LEU A CA 1
ATOM 595 C C . LEU A 1 75 ? 24.766 24.781 29.375 1 84.56 75 LEU A C 1
ATOM 597 O O . LEU A 1 75 ? 23.547 24.844 29.531 1 84.56 75 LEU A O 1
ATOM 601 N N . GLU A 1 76 ? 25.594 24.219 30.219 1 82.88 76 GLU A N 1
ATOM 602 C CA . GLU A 1 76 ? 25.109 23.703 31.484 1 82.88 76 GLU A CA 1
ATOM 603 C C . GLU A 1 76 ? 24.531 24.812 32.344 1 82.88 76 GLU A C 1
ATOM 605 O O . GLU A 1 76 ? 23.5 24.625 33 1 82.88 76 GLU A O 1
ATOM 610 N N . GLU A 1 77 ? 25.156 25.922 32.312 1 79.81 77 GLU A N 1
ATOM 611 C CA . GLU A 1 77 ? 24.688 27.062 33.094 1 79.81 77 GLU A CA 1
ATOM 612 C C . GLU A 1 77 ? 23.359 27.594 32.562 1 79.81 77 GLU A C 1
ATOM 614 O O . GLU A 1 77 ? 22.516 28.047 33.344 1 79.81 77 GLU A O 1
ATOM 619 N N . MET A 1 78 ? 23.234 27.469 31.297 1 78.31 78 MET A N 1
ATOM 620 C CA . MET A 1 78 ? 22.016 27.953 30.672 1 78.31 78 MET A CA 1
ATOM 621 C C . MET A 1 78 ? 20.938 26.875 30.641 1 78.31 78 MET A C 1
ATOM 623 O O . MET A 1 78 ? 19.859 27.094 30.109 1 78.31 78 MET A O 1
ATOM 627 N N . ASN A 1 79 ? 21.219 25.672 31.062 1 77.94 79 ASN A N 1
ATOM 628 C CA . ASN A 1 79 ? 20.312 24.531 31.109 1 77.94 79 ASN A CA 1
ATOM 629 C C . ASN A 1 79 ? 19.875 24.109 29.703 1 77.94 79 ASN A C 1
ATOM 631 O O . ASN A 1 79 ? 18.688 23.859 29.453 1 77.94 79 ASN A O 1
ATOM 635 N N . ILE A 1 80 ? 20.844 24.25 28.859 1 76.81 80 ILE A N 1
ATOM 636 C CA . ILE A 1 80 ? 20.609 23.781 27.5 1 76.81 80 ILE A CA 1
ATOM 637 C C . ILE A 1 80 ? 21.219 22.391 27.328 1 76.81 80 ILE A C 1
ATOM 639 O O . ILE A 1 80 ? 22.375 22.156 27.672 1 76.81 80 ILE A O 1
ATOM 643 N N . ASP A 1 81 ? 20.438 21.516 26.828 1 78.19 81 ASP A N 1
ATOM 644 C CA . ASP A 1 81 ? 20.906 20.141 26.578 1 78.19 81 ASP A CA 1
ATOM 645 C C . ASP A 1 81 ? 21.922 20.109 25.453 1 78.19 81 ASP A C 1
ATOM 647 O O . ASP A 1 81 ? 21.672 20.609 24.344 1 78.19 81 ASP A O 1
ATOM 651 N N . GLU A 1 82 ? 23.094 19.562 25.719 1 82.06 82 GLU A N 1
ATOM 652 C CA . GLU A 1 82 ? 24.188 19.5 24.75 1 82.06 82 GLU A CA 1
ATOM 653 C C . GLU A 1 82 ? 23.781 18.75 23.484 1 82.06 82 GLU A C 1
ATOM 655 O O . GLU A 1 82 ? 24.156 19.141 22.375 1 82.06 82 GLU A O 1
ATOM 660 N N . GLU A 1 83 ? 23.062 17.734 23.656 1 81.12 83 GLU A N 1
ATOM 661 C CA . GLU A 1 83 ? 22.656 16.906 22.531 1 81.12 83 GLU A CA 1
ATOM 662 C C . GLU A 1 83 ? 21.734 17.656 21.594 1 81.12 83 GLU A C 1
ATOM 664 O O . GLU A 1 83 ? 21.844 17.547 20.359 1 81.12 83 GLU A O 1
ATOM 669 N N . THR A 1 84 ? 20.922 18.422 22.172 1 80 84 THR A N 1
ATOM 670 C CA . THR A 1 84 ? 19.984 19.188 21.359 1 80 84 THR A CA 1
ATOM 671 C C . THR A 1 84 ? 20.734 20.219 20.516 1 80 84 THR A C 1
ATOM 673 O O . THR A 1 84 ? 20.391 20.422 19.344 1 80 84 THR A O 1
ATOM 676 N N . LEU A 1 85 ? 21.734 20.781 21.141 1 82.19 85 LEU A N 1
ATOM 677 C CA . LEU A 1 85 ? 22.516 21.781 20.406 1 82.19 85 LEU A CA 1
ATOM 678 C C . LEU A 1 85 ? 23.359 21.109 19.312 1 82.19 85 LEU A C 1
ATOM 680 O O . LEU A 1 85 ? 23.547 21.688 18.25 1 82.19 85 LEU A O 1
ATOM 684 N N . ALA A 1 86 ? 23.812 19.969 19.641 1 85.19 86 ALA A N 1
ATOM 685 C CA . ALA A 1 86 ? 24.672 19.234 18.688 1 85.19 86 ALA A CA 1
ATOM 686 C C . ALA A 1 86 ? 23.906 18.891 17.422 1 85.19 86 ALA A C 1
ATOM 688 O O . ALA A 1 86 ? 24.5 18.797 16.344 1 85.19 86 ALA A O 1
ATOM 689 N N . TYR A 1 87 ? 22.656 18.781 17.484 1 84.25 87 TYR A N 1
ATOM 690 C CA . TYR A 1 87 ? 21.844 18.438 16.328 1 84.25 87 TYR A CA 1
ATOM 691 C C . TYR A 1 87 ? 21.812 19.578 15.32 1 84.25 87 TYR A C 1
ATOM 693 O O . TYR A 1 87 ? 21.516 19.375 14.141 1 84.25 87 TYR A O 1
ATOM 701 N N . TYR A 1 88 ? 22.203 20.703 15.711 1 85.69 88 TYR A N 1
ATOM 702 C CA . TYR A 1 88 ? 22.188 21.859 14.82 1 85.69 88 TYR A CA 1
ATOM 703 C C . TYR A 1 88 ? 23.344 21.797 13.828 1 85.69 88 TYR A C 1
ATOM 705 O O . TYR A 1 88 ? 23.406 22.594 12.891 1 85.69 88 TYR A O 1
ATOM 713 N N . TYR A 1 89 ? 24.25 20.875 14.078 1 84.56 89 TYR A N 1
ATOM 714 C CA . TYR A 1 89 ? 25.266 20.625 13.047 1 84.56 89 TYR A CA 1
ATOM 715 C C . TYR A 1 89 ? 24.625 20.062 11.781 1 84.56 89 TYR A C 1
ATOM 717 O O . TYR A 1 89 ? 25.172 20.219 10.688 1 84.56 89 TYR A O 1
ATOM 725 N N . ILE A 1 90 ? 23.469 19.438 11.977 1 83.94 90 ILE A N 1
ATOM 726 C CA . ILE A 1 90 ? 22.859 18.75 10.844 1 83.94 90 ILE A CA 1
ATOM 727 C C . ILE A 1 90 ? 21.484 19.344 10.547 1 83.94 90 ILE A C 1
ATOM 729 O O . ILE A 1 90 ? 20.953 19.172 9.453 1 83.94 90 ILE A O 1
ATOM 733 N N . LEU A 1 91 ? 20.953 20.016 11.547 1 86.56 91 LEU A N 1
ATOM 734 C CA . LEU A 1 91 ? 19.609 20.547 11.391 1 86.56 91 LEU A CA 1
ATOM 735 C C . LEU A 1 91 ? 19.641 22.062 11.242 1 86.56 91 LEU A C 1
ATOM 737 O O . LEU A 1 91 ? 20.578 22.719 11.703 1 86.56 91 LEU A O 1
ATOM 741 N N . LYS A 1 92 ? 18.719 22.562 10.523 1 87.56 92 LYS A N 1
ATOM 742 C CA . LYS A 1 92 ? 18.5 24 10.383 1 87.56 92 LYS A CA 1
ATOM 743 C C . LYS A 1 92 ? 17.016 24.359 10.508 1 87.56 92 LYS A C 1
ATOM 745 O O . LYS A 1 92 ? 16.156 23.516 10.25 1 87.56 92 LYS A O 1
ATOM 750 N N . HIS A 1 93 ? 16.781 25.531 11.023 1 87.12 93 HIS A N 1
ATOM 751 C CA . HIS A 1 93 ? 15.414 26.031 11.031 1 87.12 93 HIS A CA 1
ATOM 752 C C . HIS A 1 93 ? 15.031 26.594 9.664 1 87.12 93 HIS A C 1
ATOM 754 O O . HIS A 1 93 ? 15.758 27.406 9.102 1 87.12 93 HIS A O 1
ATOM 760 N N . ARG A 1 94 ? 14.039 26.094 9.156 1 89.5 94 ARG A N 1
ATOM 761 C CA . ARG A 1 94 ? 13.555 26.578 7.867 1 89.5 94 ARG A CA 1
ATOM 762 C C . ARG A 1 94 ? 12.258 27.375 8.031 1 89.5 94 ARG A C 1
ATOM 764 O O . ARG A 1 94 ? 11.312 26.891 8.656 1 89.5 94 ARG A O 1
ATOM 771 N N . ILE A 1 95 ? 12.266 28.578 7.496 1 88 95 ILE A N 1
ATOM 772 C CA . ILE A 1 95 ? 11.086 29.438 7.523 1 88 95 ILE A CA 1
ATOM 773 C C . ILE A 1 95 ? 10.719 29.859 6.105 1 88 95 ILE A C 1
ATOM 775 O O . ILE A 1 95 ? 11.586 30.266 5.328 1 88 95 ILE A O 1
ATOM 779 N N . GLY A 1 96 ? 9.461 29.625 5.762 1 89.06 96 GLY A N 1
ATOM 780 C CA . GLY A 1 96 ? 8.961 30.094 4.477 1 89.06 96 GLY A CA 1
ATOM 781 C C . GLY A 1 96 ? 8.359 31.484 4.535 1 89.06 96 GLY A C 1
ATOM 782 O O . GLY A 1 96 ? 7.527 31.766 5.402 1 89.06 96 GLY A O 1
ATOM 783 N N . LEU A 1 97 ? 8.82 32.375 3.613 1 87.88 97 LEU A N 1
ATOM 784 C CA . LEU A 1 97 ? 8.328 33.75 3.58 1 87.88 97 LEU A CA 1
ATOM 785 C C . LEU A 1 97 ? 7.699 34.062 2.227 1 87.88 97 LEU A C 1
ATOM 787 O O . LEU A 1 97 ? 8.195 33.625 1.188 1 87.88 97 LEU A O 1
ATOM 791 N N . CYS A 1 98 ? 6.617 34.719 2.334 1 88.88 98 CYS A N 1
ATOM 792 C CA . CYS A 1 98 ? 5.98 35.25 1.122 1 88.88 98 CYS A CA 1
ATOM 793 C C . CYS A 1 98 ? 6.246 36.719 0.95 1 88.88 98 CYS A C 1
ATOM 795 O O . CYS A 1 98 ? 5.738 37.562 1.72 1 88.88 98 CYS A O 1
ATOM 797 N N . ILE A 1 99 ? 7.07 37.094 -0.06 1 87.06 99 ILE A N 1
ATOM 798 C CA . ILE A 1 99 ? 7.461 38.5 -0.305 1 87.06 99 ILE A CA 1
ATOM 799 C C . ILE A 1 99 ? 7.074 38.906 -1.727 1 87.06 99 ILE A C 1
ATOM 801 O O . ILE A 1 99 ? 6.895 38.031 -2.594 1 87.06 99 ILE A O 1
ATOM 805 N N . PRO A 1 100 ? 6.852 40.188 -1.886 1 85.69 100 PRO A N 1
ATOM 806 C CA . PRO A 1 100 ? 6.52 40.625 -3.244 1 85.69 100 PRO A CA 1
ATOM 807 C C . PRO A 1 100 ? 7.648 40.375 -4.242 1 85.69 100 PRO A C 1
ATOM 809 O O . PRO A 1 100 ? 8.82 40.438 -3.881 1 85.69 100 PRO A O 1
ATOM 812 N N . SER A 1 101 ? 7.273 40.094 -5.375 1 86.12 101 SER A N 1
ATOM 813 C CA . SER A 1 101 ? 8.227 39.75 -6.426 1 86.12 101 SER A CA 1
ATOM 814 C C . SER A 1 101 ? 9.133 40.906 -6.762 1 86.12 101 SER A C 1
ATOM 816 O O . SER A 1 101 ? 10.172 40.75 -7.391 1 86.12 101 SER A O 1
ATOM 818 N N . THR A 1 102 ? 8.812 42.094 -6.336 1 83.5 102 THR A N 1
ATOM 819 C CA . THR A 1 102 ? 9.617 43.281 -6.594 1 83.5 102 THR A CA 1
ATOM 820 C C . THR A 1 102 ? 10.875 43.281 -5.734 1 83.5 102 THR A C 1
ATOM 822 O O . THR A 1 102 ? 11.82 44.031 -6.016 1 83.5 102 THR A O 1
ATOM 825 N N . CYS A 1 103 ? 10.82 42.5 -4.742 1 85.81 103 CYS A N 1
ATOM 826 C CA . CYS A 1 103 ? 12.008 42.344 -3.916 1 85.81 103 CYS A CA 1
ATOM 827 C C . CYS A 1 103 ? 13.031 41.438 -4.59 1 85.81 103 CYS A C 1
ATOM 829 O O . CYS A 1 103 ? 12.789 40.25 -4.77 1 85.81 103 CYS A O 1
ATOM 831 N N . SER A 1 104 ? 14.133 42 -4.906 1 84.69 104 SER A N 1
ATOM 832 C CA . SER A 1 104 ? 15.172 41.219 -5.578 1 84.69 104 SER A CA 1
ATOM 833 C C . SER A 1 104 ? 15.914 40.312 -4.59 1 84.69 104 SER A C 1
ATOM 835 O O . SER A 1 104 ? 15.789 40.469 -3.375 1 84.69 104 SER A O 1
ATOM 837 N N . TYR A 1 105 ? 16.609 39.375 -5.102 1 86.88 105 TYR A N 1
ATOM 838 C CA . TYR A 1 105 ? 17.422 38.469 -4.297 1 86.88 105 TYR A CA 1
ATOM 839 C C . TYR A 1 105 ? 18.422 39.25 -3.449 1 86.88 105 TYR A C 1
ATOM 841 O O . TYR A 1 105 ? 18.672 38.906 -2.295 1 86.88 105 TYR A O 1
ATOM 849 N N . GLU A 1 106 ? 18.953 40.281 -4.02 1 87.88 106 GLU A N 1
ATOM 850 C CA . GLU A 1 106 ? 19.922 41.094 -3.314 1 87.88 106 GLU A CA 1
ATOM 851 C C . GLU A 1 106 ? 19.297 41.812 -2.129 1 87.88 106 GLU A C 1
ATOM 853 O O . GLU A 1 106 ? 19.922 41.969 -1.082 1 87.88 106 GLU A O 1
ATOM 858 N N . ASP A 1 107 ? 18.125 42.156 -2.346 1 89.5 107 ASP A N 1
ATOM 859 C CA . ASP A 1 107 ? 17.406 42.812 -1.261 1 89.5 107 ASP A CA 1
ATOM 860 C C . ASP A 1 107 ? 17.203 41.875 -0.076 1 89.5 107 ASP A C 1
ATOM 862 O O . ASP A 1 107 ? 17.438 42.25 1.073 1 89.5 107 ASP A O 1
ATOM 866 N N . ILE A 1 108 ? 16.844 40.75 -0.41 1 88.25 108 ILE A N 1
ATOM 867 C CA . ILE A 1 108 ? 16.594 39.75 0.634 1 88.25 108 ILE A CA 1
ATOM 868 C C . ILE A 1 108 ? 17.891 39.375 1.325 1 88.25 108 ILE A C 1
ATOM 870 O O . ILE A 1 108 ? 17.938 39.219 2.547 1 88.25 108 ILE A O 1
ATOM 874 N N . GLN A 1 109 ? 18.906 39.25 0.556 1 90.12 109 GLN A N 1
ATOM 875 C CA . GLN A 1 109 ? 20.219 38.906 1.102 1 90.12 109 GLN A CA 1
ATOM 876 C C . GLN A 1 109 ? 20.719 39.969 2.055 1 90.12 109 GLN A C 1
ATOM 878 O O . GLN A 1 109 ? 21.281 39.688 3.105 1 90.12 109 GLN A O 1
ATOM 883 N N . ASN A 1 110 ? 20.484 41.156 1.734 1 89.12 110 ASN A N 1
ATOM 884 C CA . ASN A 1 110 ? 20.891 42.281 2.588 1 89.12 110 ASN A CA 1
ATOM 885 C C . ASN A 1 110 ? 20.172 42.25 3.93 1 89.12 110 ASN A C 1
ATOM 887 O O . ASN A 1 110 ? 20.781 42.469 4.977 1 89.12 110 ASN A O 1
ATOM 891 N N . VAL A 1 111 ? 18.953 42 3.797 1 88.31 111 VAL A N 1
ATOM 892 C CA . VAL A 1 111 ? 18.156 41.969 5.016 1 88.31 111 VAL A CA 1
ATOM 893 C C . VAL A 1 111 ? 18.594 40.781 5.875 1 88.31 111 VAL A C 1
ATOM 895 O O . VAL A 1 111 ? 18.719 40.906 7.098 1 88.31 111 VAL A O 1
ATOM 898 N N . THR A 1 112 ? 18.797 39.688 5.234 1 89.12 112 THR A N 1
ATOM 899 C CA . THR A 1 112 ? 19.172 38.469 5.961 1 89.12 112 THR A CA 1
ATOM 900 C C . THR A 1 112 ? 20.562 38.625 6.562 1 89.12 112 THR A C 1
ATOM 902 O O . THR A 1 112 ? 20.812 38.156 7.676 1 89.12 112 THR A O 1
ATOM 905 N N . ASP A 1 113 ? 21.438 39.219 5.867 1 90.25 113 ASP A N 1
ATOM 906 C CA . ASP A 1 113 ? 22.797 39.438 6.383 1 90.25 113 ASP A CA 1
ATOM 907 C C . ASP A 1 113 ? 22.781 40.375 7.594 1 90.25 113 ASP A C 1
ATOM 909 O O . ASP A 1 113 ? 23.5 40.125 8.57 1 90.25 113 ASP A O 1
ATOM 913 N N . ASN A 1 114 ? 22.016 41.312 7.52 1 88.94 114 ASN A N 1
ATOM 914 C CA . ASN A 1 114 ? 21.875 42.25 8.648 1 88.94 114 ASN A CA 1
ATOM 915 C C . ASN A 1 114 ? 21.297 41.562 9.875 1 88.94 114 ASN A C 1
ATOM 917 O O . ASN A 1 114 ? 21.781 41.781 10.992 1 88.94 114 ASN A O 1
ATOM 921 N N . LEU A 1 115 ? 20.344 40.781 9.562 1 88.62 115 LEU A N 1
ATOM 922 C CA . LEU A 1 115 ? 19.734 40.062 10.656 1 88.62 115 LEU A CA 1
ATOM 923 C C . LEU A 1 115 ? 20.719 39.031 11.25 1 88.62 115 LEU A C 1
ATOM 925 O O . LEU A 1 115 ? 20.75 38.844 12.461 1 88.62 115 LEU A O 1
ATOM 929 N N . ALA A 1 116 ? 21.422 38.406 10.383 1 89.81 116 ALA A N 1
ATOM 930 C CA . ALA A 1 116 ? 22.406 37.406 10.812 1 89.81 116 ALA A CA 1
ATOM 931 C C . ALA A 1 116 ? 23.453 38.031 11.727 1 89.81 116 AL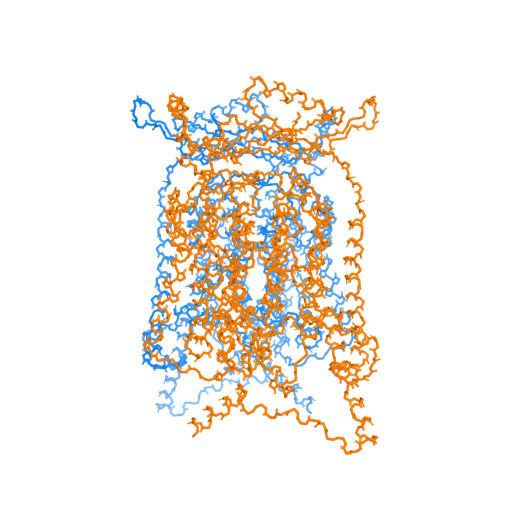A A C 1
ATOM 933 O O . ALA A 1 116 ? 23.828 37.438 12.742 1 89.81 116 ALA A O 1
ATOM 934 N N . ASN A 1 117 ? 23.875 39.156 11.398 1 88.25 117 ASN A N 1
ATOM 935 C CA . ASN A 1 117 ? 24.891 39.875 12.188 1 88.25 117 ASN A CA 1
ATOM 936 C C . ASN A 1 117 ? 24.328 40.312 13.539 1 88.25 117 ASN A C 1
ATOM 938 O O . ASN A 1 117 ? 25.031 40.219 14.555 1 88.25 117 ASN A O 1
ATOM 942 N N . HIS A 1 118 ? 23.141 40.688 13.531 1 86.88 118 HIS A N 1
ATOM 943 C CA . HIS A 1 118 ? 22.516 41.156 14.75 1 86.88 118 HIS A CA 1
ATOM 944 C C . HIS A 1 118 ? 22.203 40.031 15.711 1 86.88 118 HIS A C 1
ATOM 946 O O . HIS A 1 118 ? 22.328 40.188 16.922 1 86.88 118 HIS A O 1
ATOM 952 N N . LEU A 1 119 ? 21.844 38.938 15.164 1 87.81 119 LEU A N 1
ATOM 953 C CA . LEU A 1 119 ? 21.422 37.812 15.992 1 87.81 119 LEU A CA 1
ATOM 954 C C . LEU A 1 119 ? 22.562 36.844 16.219 1 87.81 119 LEU A C 1
ATOM 956 O O . LEU A 1 119 ? 22.453 35.938 17.031 1 87.81 119 LEU A O 1
ATOM 960 N N . MET A 1 120 ? 23.688 37.031 15.578 1 86.19 120 MET A N 1
ATOM 961 C CA . MET A 1 120 ? 24.828 36.125 15.648 1 86.19 120 MET A CA 1
ATOM 962 C C . MET A 1 120 ? 24.438 34.719 15.266 1 86.19 120 MET A C 1
ATOM 964 O O . MET A 1 120 ? 24.703 33.75 16 1 86.19 120 MET A O 1
ATOM 968 N N . MET A 1 121 ? 23.641 34.656 14.328 1 91.06 121 MET A N 1
ATOM 969 C CA . MET A 1 121 ? 23.203 33.375 13.742 1 91.06 121 MET A CA 1
ATOM 970 C C . MET A 1 121 ? 23.594 33.312 12.273 1 91.06 121 MET A C 1
ATOM 972 O O . MET A 1 121 ? 23.922 34.312 11.656 1 91.06 121 MET A O 1
ATOM 976 N N . LYS A 1 122 ? 23.734 32.094 11.797 1 90.19 122 LYS A N 1
ATOM 977 C CA . LYS A 1 122 ? 23.938 31.891 10.367 1 90.19 122 LYS A CA 1
ATOM 978 C C . LYS A 1 122 ? 22.594 31.844 9.625 1 90.19 122 LYS A C 1
ATOM 980 O O . LYS A 1 122 ? 21.781 30.953 9.867 1 90.19 122 LYS A O 1
ATOM 985 N N . ILE A 1 123 ? 22.328 32.875 8.812 1 91.69 123 ILE A N 1
ATOM 986 C CA . ILE A 1 123 ? 21.094 32.938 8.055 1 91.69 123 ILE A CA 1
ATOM 987 C C . ILE A 1 123 ? 21.391 32.875 6.559 1 91.69 123 ILE A C 1
ATOM 989 O O . ILE A 1 123 ? 22.25 33.625 6.062 1 91.69 123 ILE A O 1
ATOM 993 N N . SER A 1 124 ? 20.844 31.906 5.887 1 89.88 124 SER A N 1
ATOM 994 C CA . SER A 1 124 ? 21.031 31.766 4.445 1 89.88 124 SER A CA 1
ATOM 995 C C . SER A 1 124 ? 19.688 31.641 3.725 1 89.88 124 SER A C 1
ATOM 997 O O . SER A 1 124 ? 18.703 31.203 4.316 1 89.88 124 SER A O 1
ATOM 999 N N . ILE A 1 125 ? 19.719 32.125 2.5 1 89.19 125 ILE A N 1
ATOM 1000 C CA . ILE A 1 125 ? 18.516 32 1.669 1 89.19 125 ILE A CA 1
ATOM 1001 C C . ILE A 1 125 ? 18.516 30.656 0.981 1 89.19 125 ILE A C 1
ATOM 1003 O O . ILE A 1 125 ? 19.5 30.266 0.339 1 89.19 125 ILE A O 1
ATOM 1007 N N . GLY A 1 126 ? 17.5 29.891 1.199 1 83.75 126 GLY A N 1
ATOM 1008 C CA . GLY A 1 126 ? 17.359 28.594 0.562 1 83.75 126 GLY A CA 1
ATOM 1009 C C . GLY A 1 126 ? 16.984 28.672 -0.906 1 83.75 126 GLY A C 1
ATOM 1010 O O . GLY A 1 126 ? 17.844 28.5 -1.78 1 83.75 126 GLY A O 1
ATOM 1011 N N . HIS A 1 127 ? 15.664 28.875 -1.196 1 85.56 127 HIS A N 1
ATOM 1012 C CA . HIS A 1 127 ? 15.141 28.969 -2.555 1 85.56 127 HIS A CA 1
ATOM 1013 C C . HIS A 1 127 ? 14 29.984 -2.641 1 85.56 127 HIS A C 1
ATOM 1015 O O . HIS A 1 127 ? 13.234 30.141 -1.688 1 85.56 127 HIS A O 1
ATOM 1021 N N . CYS A 1 128 ? 14.031 30.719 -3.736 1 88.06 128 CYS A N 1
ATOM 1022 C CA . CYS A 1 128 ? 12.93 31.641 -4.008 1 88.06 128 CYS A CA 1
ATOM 1023 C C . CYS A 1 128 ? 12.289 31.328 -5.355 1 88.06 128 CYS A C 1
ATOM 1025 O O . CYS A 1 128 ? 12.984 31.016 -6.324 1 88.06 128 CYS A O 1
ATOM 1027 N N . GLU A 1 129 ? 11.016 31.312 -5.371 1 87.19 129 GLU A N 1
ATOM 1028 C CA . GLU A 1 129 ? 10.336 31 -6.625 1 87.19 129 GLU A CA 1
ATOM 1029 C C . GLU A 1 129 ? 9.023 31.781 -6.754 1 87.19 129 GLU A C 1
ATOM 1031 O O . GLU A 1 129 ? 8.43 32.156 -5.75 1 87.19 129 GLU A O 1
ATOM 1036 N N . THR A 1 130 ? 8.695 32.125 -7.918 1 85.75 130 THR A N 1
ATOM 1037 C CA . THR A 1 130 ? 7.418 32.719 -8.25 1 85.75 130 THR A CA 1
ATOM 1038 C C . THR A 1 130 ? 6.535 31.75 -9.023 1 85.75 130 THR A C 1
ATOM 1040 O O . THR A 1 130 ? 6.902 30.594 -9.211 1 85.75 130 THR A O 1
ATOM 1043 N N . PHE A 1 131 ? 5.34 32.188 -9.336 1 83.12 131 PHE A N 1
ATOM 1044 C CA . PHE A 1 131 ? 4.391 31.359 -10.055 1 83.12 131 PHE A CA 1
ATOM 1045 C C . PHE A 1 131 ? 4.906 31.031 -11.445 1 83.12 131 PHE A C 1
ATOM 1047 O O . PHE A 1 131 ? 4.516 30.016 -12.039 1 83.12 131 PHE A O 1
ATOM 1054 N N . GLU A 1 132 ? 5.816 31.797 -11.992 1 79.62 132 GLU A N 1
ATOM 1055 C CA . GLU A 1 132 ? 6.312 31.609 -13.352 1 79.62 132 GLU A CA 1
ATOM 1056 C C . GLU A 1 132 ? 7.215 30.375 -13.438 1 79.62 132 GLU A C 1
ATOM 1058 O O . GLU A 1 132 ? 8.148 30.234 -12.641 1 79.62 132 GLU A O 1
ATOM 1063 N N . LYS A 1 133 ? 6.848 29.484 -14.328 1 76 133 LYS A N 1
ATOM 1064 C CA . LYS A 1 133 ? 7.613 28.25 -14.492 1 76 133 LYS A CA 1
ATOM 1065 C C . LYS A 1 133 ? 8.805 28.453 -15.414 1 76 133 LYS A C 1
ATOM 1067 O O . LYS A 1 133 ? 8.711 29.203 -16.391 1 76 133 LYS A O 1
ATOM 1072 N N . PRO A 1 134 ? 9.898 27.906 -14.938 1 77.44 134 PRO A N 1
ATOM 1073 C CA . PRO A 1 134 ? 11.078 28.016 -15.797 1 77.44 134 PRO A CA 1
ATOM 1074 C C . PRO A 1 134 ? 10.883 27.344 -17.156 1 77.44 134 PRO A C 1
ATOM 1076 O O . PRO A 1 134 ? 10.023 26.469 -17.297 1 77.44 134 PRO A O 1
ATOM 1079 N N . SER A 1 135 ? 11.641 27.844 -18.141 1 84.81 135 SER A N 1
ATOM 1080 C CA . SER A 1 135 ? 11.594 27.266 -19.484 1 84.81 135 SER A CA 1
ATOM 1081 C C . SER A 1 135 ? 12.18 25.859 -19.5 1 84.81 135 SER A C 1
ATOM 1083 O O . SER A 1 135 ? 13.039 25.531 -18.672 1 84.81 135 SER A O 1
ATOM 1085 N N . PHE A 1 136 ? 11.703 25.078 -20.359 1 89.31 136 PHE A N 1
ATOM 1086 C CA . PHE A 1 136 ? 12.18 23.719 -20.516 1 89.31 136 PHE A CA 1
ATOM 1087 C C . PHE A 1 136 ? 13.609 23.688 -21.031 1 89.31 136 PHE A C 1
ATOM 1089 O O . PHE A 1 136 ? 13.953 24.453 -21.938 1 89.31 136 PHE A O 1
ATOM 1096 N N . THR A 1 137 ? 14.484 22.922 -20.484 1 89.31 137 THR A N 1
ATOM 1097 C CA . THR A 1 137 ? 15.828 22.719 -21.016 1 89.31 137 THR A CA 1
ATOM 1098 C C . THR A 1 137 ? 15.797 21.766 -22.203 1 89.31 137 THR A C 1
ATOM 1100 O O . THR A 1 137 ? 14.805 21.062 -22.422 1 89.31 137 THR A O 1
ATOM 1103 N N . LYS A 1 138 ? 16.844 21.797 -23 1 91.19 138 LYS A N 1
ATOM 1104 C CA . LYS A 1 138 ? 16.953 20.906 -24.156 1 91.19 138 LYS A CA 1
ATOM 1105 C C . LYS A 1 138 ? 16.891 19.438 -23.719 1 91.19 138 LYS A C 1
ATOM 1107 O O . LYS A 1 138 ? 16.25 18.609 -24.375 1 91.19 138 LYS A O 1
ATOM 1112 N N . GLY A 1 139 ? 17.578 19.172 -22.641 1 92.06 139 GLY A N 1
ATOM 1113 C CA . GLY A 1 139 ? 17.547 17.828 -22.125 1 92.06 139 GLY A CA 1
ATOM 1114 C C . GLY A 1 139 ? 16.156 17.359 -21.734 1 92.06 139 GLY A C 1
ATOM 1115 O O . GLY A 1 139 ? 15.781 16.219 -21.969 1 92.06 139 GLY A O 1
ATOM 1116 N N . GLN A 1 140 ? 15.414 18.219 -21.219 1 93.81 140 GLN A N 1
ATOM 1117 C CA . GLN A 1 140 ? 14.055 17.891 -20.797 1 93.81 140 GLN A CA 1
ATOM 1118 C C . GLN A 1 140 ? 13.141 17.672 -22 1 93.81 140 GLN A C 1
ATOM 1120 O O . GLN A 1 140 ? 12.312 16.766 -22 1 93.81 140 GLN A O 1
ATOM 1125 N N . ILE A 1 141 ? 13.336 18.438 -23.016 1 95.19 141 ILE A N 1
ATOM 1126 C CA . ILE A 1 141 ? 12.523 18.297 -24.219 1 95.19 141 ILE A CA 1
ATOM 1127 C C . ILE A 1 141 ? 12.82 16.969 -24.891 1 95.19 141 ILE A C 1
ATOM 1129 O O . ILE A 1 141 ? 11.906 16.234 -25.266 1 95.19 141 ILE A O 1
ATOM 1133 N N . ILE A 1 142 ? 14.078 16.656 -24.984 1 95.25 142 ILE A N 1
ATOM 1134 C CA . ILE A 1 142 ? 14.492 15.398 -25.594 1 95.25 142 ILE A CA 1
ATOM 1135 C C . ILE A 1 142 ? 13.938 14.234 -24.781 1 95.25 142 ILE A C 1
ATOM 1137 O O . ILE A 1 142 ? 13.445 13.25 -25.344 1 95.25 142 ILE A O 1
ATOM 1141 N N . SER A 1 143 ? 14.094 14.406 -23.5 1 95.38 143 SER A N 1
ATOM 1142 C CA . SER A 1 143 ? 13.602 13.344 -22.625 1 95.38 143 SER A CA 1
ATOM 1143 C C . SER A 1 143 ? 12.086 13.195 -22.734 1 95.38 143 SER A C 1
ATOM 1145 O O . SER A 1 143 ? 11.57 12.078 -22.734 1 95.38 143 SER A O 1
ATOM 1147 N N . MET A 1 144 ? 11.367 14.273 -22.781 1 95.75 144 MET A N 1
ATOM 1148 C CA . MET A 1 144 ? 9.914 14.242 -22.906 1 95.75 144 MET A CA 1
ATOM 1149 C C . MET A 1 144 ? 9.5 13.562 -24.203 1 95.75 144 MET A C 1
ATOM 1151 O O . MET A 1 144 ? 8.609 12.711 -24.219 1 95.75 144 MET A O 1
ATOM 1155 N N . CYS A 1 145 ? 10.18 13.867 -25.25 1 96.25 145 CYS A N 1
ATOM 1156 C CA . CYS A 1 145 ? 9.891 13.273 -26.547 1 96.25 145 CYS A CA 1
ATOM 1157 C C . CYS A 1 145 ? 10.234 11.789 -26.562 1 96.25 145 CYS A C 1
ATOM 1159 O O . CYS A 1 145 ? 9.477 10.969 -27.094 1 96.25 145 CYS A O 1
ATOM 1161 N N . GLY A 1 146 ? 11.367 11.531 -25.984 1 95.75 146 GLY A N 1
ATOM 1162 C CA . GLY A 1 146 ? 11.789 10.141 -25.922 1 95.75 146 GLY A CA 1
ATOM 1163 C C . GLY A 1 146 ? 10.828 9.266 -25.141 1 95.75 146 GLY A C 1
ATOM 1164 O O . GLY A 1 146 ? 10.453 8.18 -25.594 1 95.75 146 GLY A O 1
ATOM 1165 N N . VAL A 1 147 ? 10.445 9.703 -23.984 1 95.62 147 VAL A N 1
ATOM 1166 C CA . VAL A 1 147 ? 9.531 8.938 -23.141 1 95.62 147 VAL A CA 1
ATOM 1167 C C . VAL A 1 147 ? 8.172 8.836 -23.828 1 95.62 147 VAL A C 1
ATOM 1169 O O . VAL A 1 147 ? 7.555 7.766 -23.844 1 95.62 147 VAL A O 1
ATOM 1172 N N . PHE A 1 148 ? 7.738 9.938 -24.375 1 96.44 148 PHE A N 1
ATOM 1173 C CA . PHE A 1 148 ? 6.465 9.945 -25.078 1 96.44 148 PHE A CA 1
ATOM 1174 C C . PHE A 1 148 ? 6.496 8.984 -26.266 1 96.44 148 PHE A C 1
ATOM 1176 O O . PHE A 1 148 ? 5.547 8.219 -26.484 1 96.44 148 PHE A O 1
ATOM 1183 N N . LEU A 1 149 ? 7.527 8.992 -26.984 1 96.5 149 LEU A N 1
ATOM 1184 C CA . LEU A 1 149 ? 7.68 8.117 -28.141 1 96.5 149 LEU A CA 1
ATOM 1185 C C . LEU A 1 149 ? 7.672 6.652 -27.719 1 96.5 149 LEU A C 1
ATOM 1187 O O . LEU A 1 149 ? 7.086 5.809 -28.406 1 96.5 149 LEU A O 1
ATOM 1191 N N . ALA A 1 150 ? 8.305 6.375 -26.656 1 96.31 150 ALA A N 1
ATOM 1192 C CA . ALA A 1 150 ? 8.336 5 -26.172 1 96.31 150 ALA A CA 1
ATOM 1193 C C . ALA A 1 150 ? 6.93 4.492 -25.875 1 96.31 150 ALA A C 1
ATOM 1195 O O . ALA A 1 150 ? 6.586 3.359 -26.219 1 96.31 150 ALA A O 1
ATOM 1196 N N . PHE A 1 151 ? 6.094 5.312 -25.312 1 96.88 151 PHE A N 1
ATOM 1197 C CA . PHE A 1 151 ? 4.727 4.918 -24.984 1 96.88 151 PHE A CA 1
ATOM 1198 C C . PHE A 1 151 ? 3.893 4.785 -26.266 1 96.88 151 PHE A C 1
ATOM 1200 O O . PHE A 1 151 ? 3.07 3.873 -26.375 1 96.88 151 PHE A O 1
ATOM 1207 N N . VAL A 1 152 ? 4.129 5.66 -27.203 1 97.44 152 VAL A N 1
ATOM 1208 C CA . VAL A 1 152 ? 3.385 5.633 -28.469 1 97.44 152 VAL A CA 1
ATOM 1209 C C . VAL A 1 152 ? 3.703 4.348 -29.219 1 97.44 152 VAL A C 1
ATOM 1211 O O . VAL A 1 152 ? 2.803 3.705 -29.766 1 97.44 152 VAL A O 1
ATOM 1214 N N . VAL A 1 153 ? 4.961 3.961 -29.219 1 96.94 153 VAL A N 1
ATOM 1215 C CA . VAL A 1 153 ? 5.387 2.762 -29.922 1 96.94 153 VAL A CA 1
ATOM 1216 C C . VAL A 1 153 ? 4.73 1.53 -29.312 1 96.94 153 VAL A C 1
ATOM 1218 O O . VAL A 1 153 ? 4.293 0.626 -30.016 1 96.94 153 VAL A O 1
ATOM 1221 N N . VAL A 1 154 ? 4.656 1.47 -28.031 1 97.31 154 VAL A N 1
ATOM 1222 C CA . VAL A 1 154 ? 4.047 0.342 -27.328 1 97.31 154 VAL A CA 1
ATOM 1223 C C . VAL A 1 154 ? 2.549 0.306 -27.625 1 97.31 154 VAL A C 1
ATOM 1225 O O . VAL A 1 154 ? 1.972 -0.769 -27.812 1 97.31 154 VAL A O 1
ATOM 1228 N N . ILE A 1 155 ? 1.872 1.5 -27.688 1 97.19 155 ILE A N 1
ATOM 1229 C CA . ILE A 1 155 ? 0.448 1.566 -28 1 97.19 155 ILE A CA 1
ATOM 1230 C C . ILE A 1 155 ? 0.203 1.057 -29.422 1 97.19 155 ILE A C 1
ATOM 1232 O O . ILE A 1 155 ? -0.712 0.262 -29.656 1 97.19 155 ILE A O 1
ATOM 1236 N N . ILE A 1 156 ? 1.051 1.454 -30.344 1 96.44 156 ILE A N 1
ATOM 1237 C CA . ILE A 1 156 ? 0.935 1.012 -31.734 1 96.44 156 ILE A CA 1
ATOM 1238 C C . ILE A 1 156 ? 1.154 -0.497 -31.812 1 96.44 156 ILE A C 1
ATOM 1240 O O . ILE A 1 156 ? 0.407 -1.204 -32.5 1 96.44 156 ILE A O 1
ATOM 1244 N N . GLY A 1 157 ? 2.232 -0.935 -31.094 1 95.69 157 GLY A N 1
ATOM 1245 C CA . GLY A 1 157 ? 2.494 -2.365 -31.062 1 95.69 157 GLY A CA 1
ATOM 1246 C C . GLY A 1 157 ? 1.345 -3.172 -30.5 1 95.69 157 GLY A C 1
ATOM 1247 O O . GLY A 1 157 ? 1.052 -4.27 -30.969 1 95.69 157 GLY A O 1
ATOM 1248 N N . THR A 1 158 ? 0.671 -2.664 -29.578 1 94.69 158 THR A N 1
ATOM 1249 C CA . THR A 1 158 ? -0.445 -3.348 -28.938 1 94.69 158 THR A CA 1
ATOM 1250 C C . THR A 1 158 ? -1.66 -3.389 -29.859 1 94.69 158 THR A C 1
ATOM 1252 O O . THR A 1 158 ? -2.328 -4.418 -29.969 1 94.69 158 THR A O 1
ATOM 1255 N N . VAL A 1 159 ? -1.958 -2.268 -30.531 1 93.69 159 VAL A N 1
ATOM 1256 C CA . VAL A 1 159 ? -3.08 -2.193 -31.469 1 93.69 159 VAL A CA 1
ATOM 1257 C C . VAL A 1 159 ? -2.842 -3.141 -32.625 1 93.69 159 VAL A C 1
ATOM 1259 O O . VAL A 1 159 ? -3.75 -3.865 -33.062 1 93.69 159 VAL A O 1
ATOM 1262 N N . LEU A 1 160 ? -1.66 -3.188 -33.156 1 91.56 160 LEU A N 1
ATOM 1263 C CA . LEU A 1 160 ? -1.308 -4.078 -34.25 1 91.56 160 LEU A CA 1
ATOM 1264 C C . LEU A 1 160 ? -1.463 -5.539 -33.812 1 91.56 160 LEU A C 1
ATOM 1266 O O . LEU A 1 160 ? -1.933 -6.363 -34.625 1 91.56 160 LEU A O 1
ATOM 1270 N N . ASP A 1 161 ? -0.961 -5.824 -32.656 1 90.44 161 ASP A N 1
ATOM 1271 C CA . ASP A 1 161 ? -1.093 -7.184 -32.125 1 90.44 161 ASP A CA 1
ATOM 1272 C C . ASP A 1 161 ? -2.561 -7.602 -32.031 1 90.44 161 ASP A C 1
ATOM 1274 O O . ASP A 1 161 ? -2.906 -8.742 -32.344 1 90.44 161 ASP A O 1
ATOM 1278 N N . PHE A 1 162 ? -3.42 -6.699 -31.641 1 86.44 162 PHE A N 1
ATOM 1279 C CA . PHE A 1 162 ? -4.852 -6.965 -31.531 1 86.44 162 PHE A CA 1
ATOM 1280 C C . PHE A 1 162 ? -5.449 -7.262 -32.906 1 86.44 162 PHE A C 1
ATOM 1282 O O . PHE A 1 162 ? -6.238 -8.195 -33.062 1 86.44 162 PHE A O 1
ATOM 1289 N N . PHE A 1 163 ? -5.062 -6.574 -33.906 1 86.25 163 PHE A N 1
ATOM 1290 C CA . PHE A 1 163 ? -5.59 -6.758 -35.25 1 86.25 163 PHE A CA 1
ATOM 1291 C C . PHE A 1 163 ? -5.035 -8.031 -35.906 1 86.25 163 PHE A C 1
ATOM 1293 O O . PHE A 1 163 ? -5.754 -8.75 -36.594 1 86.25 163 PHE A O 1
ATOM 1300 N N . LEU A 1 164 ? -3.809 -8.336 -35.625 1 84.62 164 LEU A N 1
ATOM 1301 C CA . LEU A 1 164 ? -3.188 -9.523 -36.219 1 84.62 164 LEU A CA 1
ATOM 1302 C C . LEU A 1 164 ? -3.738 -10.789 -35.562 1 84.62 164 LEU A C 1
ATOM 1304 O O . LEU A 1 164 ? -3.916 -11.812 -36.25 1 84.62 164 LEU A O 1
ATOM 1308 N N . ARG A 1 165 ? -3.957 -10.773 -34.281 1 79.38 165 ARG A N 1
ATOM 1309 C CA . ARG A 1 165 ? -4.5 -11.93 -33.594 1 79.38 165 ARG A CA 1
ATOM 1310 C C . ARG A 1 165 ? -5.957 -12.172 -33.969 1 79.38 165 ARG A C 1
ATOM 1312 O O . ARG A 1 165 ? -6.395 -13.32 -34.062 1 79.38 165 ARG A O 1
ATOM 1319 N N . HIS A 1 166 ? -6.738 -11.211 -34.094 1 68.06 166 HIS A N 1
ATOM 1320 C CA . HIS A 1 166 ? -8.148 -11.328 -34.438 1 68.06 166 HIS A CA 1
ATOM 1321 C C . HIS A 1 166 ? -8.328 -11.773 -35.875 1 68.06 166 HIS A C 1
ATOM 1323 O O . HIS A 1 166 ? -9.188 -12.602 -36.188 1 68.06 166 HIS A O 1
ATOM 1329 N N . ARG A 1 167 ? -7.488 -11.281 -36.719 1 63.72 167 ARG A N 1
ATOM 1330 C CA . ARG A 1 167 ? -7.688 -11.555 -38.125 1 63.72 167 ARG A CA 1
ATOM 1331 C C . ARG A 1 167 ? -7.027 -12.867 -38.531 1 63.72 167 ARG A C 1
ATOM 1333 O O . ARG A 1 167 ? -7.543 -13.586 -39.375 1 63.72 167 ARG A O 1
ATOM 1340 N N . LEU A 1 168 ? -5.902 -13.086 -37.844 1 63.19 168 LEU A N 1
ATOM 1341 C CA . LEU A 1 168 ? -5.129 -14.18 -38.438 1 63.19 168 LEU A CA 1
ATOM 1342 C C . LEU A 1 168 ? -5.117 -15.391 -37.5 1 63.19 168 LEU A C 1
ATOM 1344 O O . LEU A 1 168 ? -4.617 -16.453 -37.875 1 63.19 168 LEU A O 1
ATOM 1348 N N . ASP A 1 169 ? -6.004 -15.359 -36.438 1 55.25 169 ASP A N 1
ATOM 1349 C CA . ASP A 1 169 ? -6.152 -16.438 -35.469 1 55.25 169 ASP A CA 1
ATOM 1350 C C . ASP A 1 169 ? -4.812 -17.109 -35.188 1 55.25 169 ASP A C 1
ATOM 1352 O O . ASP A 1 169 ? -4.746 -18.328 -35.031 1 55.25 169 ASP A O 1
ATOM 1356 N N . ILE A 1 170 ? -3.588 -16.438 -35.469 1 58.91 170 ILE A N 1
ATOM 1357 C CA . ILE A 1 170 ? -2.35 -17.203 -35.469 1 58.91 170 ILE A CA 1
ATOM 1358 C C . ILE A 1 170 ? -1.503 -16.812 -34.281 1 58.91 170 ILE A C 1
ATOM 1360 O O . ILE A 1 170 ? -1.213 -15.633 -34.062 1 58.91 170 ILE A O 1
ATOM 1364 N N . ASP A 1 171 ? -1.405 -17.656 -33.156 1 65.62 171 ASP A N 1
ATOM 1365 C CA . ASP A 1 171 ? -0.383 -17.531 -32.125 1 65.62 171 ASP A CA 1
ATOM 1366 C C . ASP A 1 171 ? 0.946 -18.125 -32.594 1 65.62 171 ASP A C 1
ATOM 1368 O O . ASP A 1 171 ? 1.164 -19.344 -32.5 1 65.62 171 ASP A O 1
ATOM 1372 N N . MET A 1 172 ? 1.704 -17.281 -33.344 1 74.81 172 MET A N 1
ATOM 1373 C CA . MET A 1 172 ? 2.986 -17.75 -33.844 1 74.81 172 MET A CA 1
ATOM 1374 C C . MET A 1 172 ? 4.074 -17.641 -32.781 1 74.81 172 MET A C 1
ATOM 1376 O O . MET A 1 172 ? 4.109 -16.672 -32.031 1 74.81 172 MET A O 1
ATOM 1380 N N . ASP A 1 173 ? 4.883 -18.625 -32.719 1 80.69 173 ASP A N 1
ATOM 1381 C CA . ASP A 1 173 ? 6.051 -18.594 -31.844 1 80.69 173 ASP A CA 1
ATOM 1382 C C . ASP A 1 173 ? 7.16 -17.734 -32.438 1 80.69 173 ASP A C 1
ATOM 1384 O O . ASP A 1 173 ? 7.086 -17.344 -33.625 1 80.69 173 ASP A O 1
ATOM 1388 N N . ILE A 1 174 ? 8.117 -17.375 -31.734 1 83.75 174 ILE A N 1
ATOM 1389 C CA . ILE A 1 174 ? 9.188 -16.453 -32.125 1 83.75 174 ILE A CA 1
ATOM 1390 C C . ILE A 1 174 ? 9.969 -17.031 -33.281 1 83.75 174 ILE A C 1
ATOM 1392 O O . ILE A 1 174 ? 10.406 -16.281 -34.188 1 83.75 174 ILE A O 1
ATOM 1396 N N . GLU A 1 175 ? 10.133 -18.328 -33.312 1 83.44 175 GLU A N 1
ATOM 1397 C CA . GLU A 1 175 ? 10.867 -18.969 -34.406 1 83.44 175 GLU A CA 1
ATOM 1398 C C . GLU A 1 175 ? 10.148 -18.797 -35.719 1 83.44 175 GLU A C 1
ATOM 1400 O O . GLU A 1 175 ? 10.781 -18.531 -36.75 1 83.44 175 GLU A O 1
ATOM 1405 N N . GLU A 1 176 ? 8.898 -18.906 -35.594 1 84.81 176 GLU A N 1
ATOM 1406 C CA . GLU A 1 176 ? 8.094 -18.734 -36.812 1 84.81 176 GLU A CA 1
ATOM 1407 C C . GLU A 1 176 ? 8.078 -17.281 -37.281 1 84.81 176 GLU A C 1
ATOM 1409 O O . GLU A 1 176 ? 8.086 -17.016 -38.469 1 84.81 176 GLU A O 1
ATOM 1414 N N . ILE A 1 177 ? 8.055 -16.438 -36.344 1 86.38 177 ILE A N 1
ATOM 1415 C CA . ILE A 1 177 ? 8.016 -15.016 -36.656 1 86.38 177 ILE A CA 1
ATOM 1416 C C . ILE A 1 177 ? 9.305 -14.602 -37.344 1 86.38 177 ILE A C 1
ATOM 1418 O O . ILE A 1 177 ? 9.273 -13.844 -38.344 1 86.38 177 ILE A O 1
ATOM 1422 N N . VAL A 1 178 ? 10.43 -15.078 -36.875 1 86.12 178 VAL A N 1
ATOM 1423 C CA . VAL A 1 178 ? 11.727 -14.734 -37.438 1 86.12 178 VAL A CA 1
ATOM 1424 C C . VAL A 1 178 ? 11.875 -15.383 -38.844 1 86.12 178 VAL A C 1
ATOM 1426 O O . VAL A 1 178 ? 12.445 -14.781 -39.75 1 86.12 178 VAL A O 1
ATOM 1429 N N . ARG A 1 179 ? 11.32 -16.562 -39 1 83.5 179 ARG A N 1
ATOM 1430 C CA . ARG A 1 179 ? 11.391 -17.266 -40.281 1 83.5 179 ARG A CA 1
ATOM 1431 C C . ARG A 1 179 ? 10.617 -16.531 -41.375 1 83.5 179 ARG A C 1
ATOM 1433 O O . ARG A 1 179 ? 11.094 -16.391 -42.5 1 83.5 179 ARG A O 1
ATOM 1440 N N . LYS A 1 180 ? 9.484 -16.109 -40.969 1 84.88 180 LYS A N 1
ATOM 1441 C CA . LYS A 1 180 ? 8.625 -15.453 -41.969 1 84.88 180 LYS A CA 1
ATOM 1442 C C . LYS A 1 180 ? 9.109 -14.031 -42.25 1 84.88 180 LYS A C 1
ATOM 1444 O O . LYS A 1 180 ? 8.672 -13.398 -43.188 1 84.88 180 LYS A O 1
ATOM 1449 N N . ASN A 1 181 ? 10 -13.547 -41.5 1 82.5 181 ASN A N 1
ATOM 1450 C CA . ASN A 1 181 ? 10.672 -12.266 -41.656 1 82.5 181 ASN A CA 1
ATOM 1451 C C . ASN A 1 181 ? 9.672 -11.133 -41.844 1 82.5 181 ASN A C 1
ATOM 1453 O O . ASN A 1 181 ? 9.875 -10.273 -42.719 1 82.5 181 ASN A O 1
ATOM 1457 N N . SER A 1 182 ? 8.539 -11.172 -41.219 1 85.69 182 SER A N 1
ATOM 1458 C CA . SER A 1 182 ? 7.566 -10.086 -41.281 1 85.69 182 SER A CA 1
ATOM 1459 C C . SER A 1 182 ? 7.875 -9 -40.25 1 85.69 182 SER A C 1
ATOM 1461 O O . SER A 1 182 ? 7.863 -9.258 -39.062 1 85.69 182 SER A O 1
ATOM 1463 N N . ILE A 1 183 ? 8.039 -7.844 -40.75 1 88.69 183 ILE A N 1
ATOM 1464 C CA . ILE A 1 183 ? 8.43 -6.715 -39.906 1 88.69 183 ILE A CA 1
ATOM 1465 C C . ILE A 1 183 ? 7.281 -6.359 -38.969 1 88.69 183 ILE A C 1
ATOM 1467 O O . ILE A 1 183 ? 7.512 -5.988 -37.812 1 88.69 183 ILE A O 1
ATOM 1471 N N . LEU A 1 184 ? 6.105 -6.469 -39.438 1 89 184 LEU A N 1
ATOM 1472 C CA . LEU A 1 184 ? 4.938 -6.113 -38.625 1 89 184 LEU A CA 1
ATOM 1473 C C . LEU A 1 184 ? 4.758 -7.09 -37.469 1 89 184 LEU A C 1
ATOM 1475 O O . LEU A 1 184 ? 4.422 -6.684 -36.375 1 89 184 LEU A O 1
ATOM 1479 N N . ARG A 1 185 ? 5.055 -8.281 -37.781 1 89.69 185 ARG A N 1
ATOM 1480 C CA . ARG A 1 185 ? 4.906 -9.297 -36.75 1 89.69 185 ARG A CA 1
ATOM 1481 C C . ARG A 1 185 ? 6.016 -9.188 -35.688 1 89.69 185 ARG A C 1
ATOM 1483 O O . ARG A 1 185 ? 5.781 -9.406 -34.5 1 89.69 185 ARG A O 1
ATOM 1490 N N . GLN A 1 186 ? 7.16 -8.875 -36.219 1 92.12 186 GLN A N 1
ATOM 1491 C CA . GLN A 1 186 ? 8.273 -8.688 -35.281 1 92.12 186 GLN A CA 1
ATOM 1492 C C . GLN A 1 186 ? 8.047 -7.473 -34.406 1 92.12 186 GLN A C 1
ATOM 1494 O O . GLN A 1 186 ? 8.344 -7.516 -33.188 1 92.12 186 GLN A O 1
ATOM 1499 N N . PHE A 1 187 ? 7.5 -6.523 -35 1 93.31 187 PHE A N 1
ATOM 1500 C CA . PHE A 1 187 ? 7.207 -5.305 -34.281 1 93.31 187 PHE A CA 1
ATOM 1501 C C . PHE A 1 187 ? 6.148 -5.562 -33.219 1 93.31 187 PHE A C 1
ATOM 1503 O O . PHE A 1 187 ? 6.309 -5.152 -32.062 1 93.31 187 PHE A O 1
ATOM 1510 N N . SER A 1 188 ? 5.109 -6.203 -33.531 1 91.62 188 SER A N 1
ATOM 1511 C CA . SER A 1 188 ? 4.043 -6.504 -32.562 1 91.62 188 SER A CA 1
ATOM 1512 C C . SER A 1 188 ? 4.523 -7.438 -31.469 1 91.62 188 SER A C 1
ATOM 1514 O O . SER A 1 188 ? 4.117 -7.305 -30.312 1 91.62 188 SER A O 1
ATOM 1516 N N . TYR A 1 189 ? 5.379 -8.352 -31.828 1 91.62 189 TYR A N 1
ATOM 1517 C CA . TYR A 1 189 ? 5.938 -9.273 -30.844 1 91.62 189 TYR A CA 1
ATOM 1518 C C . TYR A 1 189 ? 6.777 -8.531 -29.812 1 91.62 189 TYR A C 1
ATOM 1520 O O . TYR A 1 189 ? 6.691 -8.812 -28.609 1 91.62 189 TYR A O 1
ATOM 1528 N N . ALA A 1 190 ? 7.473 -7.625 -30.297 1 94.5 190 ALA A N 1
ATOM 1529 C CA . ALA A 1 190 ? 8.43 -6.938 -29.422 1 94.5 190 ALA A CA 1
ATOM 1530 C C . ALA A 1 190 ? 7.734 -5.895 -28.562 1 94.5 190 ALA A C 1
ATOM 1532 O O . ALA A 1 190 ? 8.094 -5.711 -27.391 1 94.5 190 ALA A O 1
ATOM 1533 N N . PHE A 1 191 ? 6.676 -5.199 -29.078 1 96.69 191 PHE A N 1
ATOM 1534 C CA . PHE A 1 191 ? 6.25 -3.967 -28.422 1 96.69 191 PHE A CA 1
ATOM 1535 C C . PHE A 1 191 ? 4.832 -4.105 -27.875 1 96.69 191 PHE A C 1
ATOM 1537 O O . PHE A 1 191 ? 4.336 -3.209 -27.188 1 96.69 191 PHE A O 1
ATOM 1544 N N . SER A 1 192 ? 4.152 -5.23 -28.109 1 95.25 192 SER A N 1
ATOM 1545 C CA . SER A 1 192 ? 2.789 -5.391 -27.625 1 95.25 192 SER A CA 1
ATOM 1546 C C . SER A 1 192 ? 2.75 -5.461 -26.109 1 95.25 192 SER A C 1
ATOM 1548 O O . SER A 1 192 ? 3.342 -6.355 -25.5 1 95.25 192 SER A O 1
ATOM 1550 N N . ALA A 1 193 ? 1.979 -4.527 -25.531 1 95.44 193 ALA A N 1
ATOM 1551 C CA . ALA A 1 193 ? 1.854 -4.48 -24.078 1 95.44 193 ALA A CA 1
ATOM 1552 C C . ALA A 1 193 ? 1.1 -5.695 -23.562 1 95.44 193 ALA A C 1
ATOM 1554 O O . ALA A 1 193 ? 1.384 -6.184 -22.469 1 95.44 193 ALA A O 1
ATOM 1555 N N . TYR A 1 194 ? 0.219 -6.203 -24.266 1 89.69 194 TYR A N 1
ATOM 1556 C CA . TYR A 1 194 ? -0.571 -7.355 -23.844 1 89.69 194 TYR A CA 1
ATOM 1557 C C . TYR A 1 194 ? 0.297 -8.602 -23.734 1 89.69 194 TYR A C 1
ATOM 1559 O O . TYR A 1 194 ? 0.287 -9.289 -22.703 1 89.69 194 TYR A O 1
ATOM 1567 N N . ARG A 1 195 ? 1.048 -8.898 -24.766 1 89.81 195 ARG A N 1
ATOM 1568 C CA . ARG A 1 195 ? 1.915 -10.07 -24.766 1 89.81 195 ARG A CA 1
ATOM 1569 C C . ARG A 1 195 ? 2.969 -9.984 -23.672 1 89.81 195 ARG A C 1
ATOM 1571 O O . ARG A 1 195 ? 3.234 -10.961 -22.984 1 89.81 195 ARG A O 1
ATOM 1578 N N . ASN A 1 196 ? 3.471 -8.781 -23.609 1 94.81 196 ASN A N 1
ATOM 1579 C CA . ASN A 1 196 ? 4.52 -8.578 -22.609 1 94.81 196 ASN A CA 1
ATOM 1580 C C . ASN A 1 196 ? 3.965 -8.664 -21.188 1 94.81 196 ASN A C 1
ATOM 1582 O O . ASN A 1 196 ? 4.648 -9.141 -20.281 1 94.81 196 ASN A O 1
ATOM 1586 N N . ALA A 1 197 ? 2.768 -8.164 -20.984 1 92.94 197 ALA A N 1
ATOM 1587 C CA . ALA A 1 197 ? 2.135 -8.273 -19.672 1 92.94 197 ALA A CA 1
ATOM 1588 C C . ALA A 1 197 ? 1.909 -9.734 -19.297 1 92.94 197 ALA A C 1
ATOM 1590 O O . ALA A 1 197 ? 2.111 -10.109 -18.141 1 92.94 197 ALA A O 1
ATOM 1591 N N . CYS A 1 198 ? 1.532 -10.547 -20.25 1 87.81 198 CYS A N 1
ATOM 1592 C CA . CYS A 1 198 ? 1.334 -11.969 -20 1 87.81 198 CYS A CA 1
ATOM 1593 C C . CYS A 1 198 ? 2.645 -12.648 -19.625 1 87.81 198 CYS A C 1
ATOM 1595 O O . CYS A 1 198 ? 2.666 -13.531 -18.766 1 87.81 198 CYS A O 1
ATOM 1597 N N . LYS A 1 199 ? 3.672 -12.18 -20.234 1 90.88 199 LYS A N 1
ATOM 1598 C CA . LYS A 1 199 ? 4.988 -12.727 -19.906 1 90.88 199 LYS A CA 1
ATOM 1599 C C . LYS A 1 199 ? 5.391 -12.391 -18.484 1 90.88 199 LYS A C 1
ATOM 1601 O O . LYS A 1 199 ? 5.906 -13.25 -17.766 1 90.88 199 LYS A O 1
ATOM 1606 N N . ILE A 1 200 ? 5.172 -11.172 -18.109 1 93.44 200 ILE A N 1
ATOM 1607 C CA . ILE A 1 200 ? 5.543 -10.719 -16.766 1 93.44 200 ILE A CA 1
ATOM 1608 C C . ILE A 1 200 ? 4.715 -11.461 -15.727 1 93.44 200 ILE A C 1
ATOM 1610 O O . ILE A 1 200 ? 5.246 -11.898 -14.703 1 93.44 200 ILE A O 1
ATOM 1614 N N . LEU A 1 201 ? 3.406 -11.719 -15.977 1 87.88 201 LEU A N 1
ATOM 1615 C CA . LEU A 1 201 ? 2.471 -12.242 -14.992 1 87.88 201 LEU A CA 1
ATOM 1616 C C . LEU A 1 201 ? 2.43 -13.766 -15.039 1 87.88 201 LEU A C 1
ATOM 1618 O O . LEU A 1 201 ? 1.766 -14.406 -14.211 1 87.88 201 LEU A O 1
ATOM 1622 N N . ASN A 1 202 ? 3.213 -14.344 -15.992 1 86.19 202 ASN A N 1
ATOM 1623 C CA . ASN A 1 202 ? 3.264 -15.805 -16.094 1 86.19 202 ASN A CA 1
ATOM 1624 C C . ASN A 1 202 ? 3.934 -16.422 -14.867 1 86.19 202 ASN A C 1
ATOM 1626 O O . ASN A 1 202 ? 5.047 -16.047 -14.508 1 86.19 202 ASN A O 1
ATOM 1630 N N . THR A 1 203 ? 3.287 -17.391 -14.211 1 85.19 203 THR A N 1
ATOM 1631 C CA . THR A 1 203 ? 3.836 -17.969 -12.992 1 85.19 203 THR A CA 1
ATOM 1632 C C . THR A 1 203 ? 4.266 -19.422 -13.234 1 85.19 203 THR A C 1
ATOM 1634 O O . THR A 1 203 ? 4.574 -20.141 -12.289 1 85.19 203 THR A O 1
ATOM 1637 N N . SER A 1 204 ? 4.281 -19.812 -14.469 1 83.19 204 SER A N 1
ATOM 1638 C CA . SER A 1 204 ? 4.766 -21.156 -14.797 1 83.19 204 SER A CA 1
ATOM 1639 C C . SER A 1 204 ? 6.289 -21.203 -14.781 1 83.19 204 SER A C 1
ATOM 1641 O O . SER A 1 204 ? 6.953 -20.281 -15.242 1 83.19 204 SER A O 1
ATOM 1643 N N . ILE A 1 205 ? 6.852 -22.141 -14.07 1 79 205 ILE A N 1
ATOM 1644 C CA . ILE A 1 205 ? 8.297 -22.25 -13.93 1 79 205 ILE A CA 1
ATOM 1645 C C . ILE A 1 205 ? 8.781 -23.547 -14.562 1 79 205 ILE A C 1
ATOM 1647 O O . ILE A 1 205 ? 8.188 -24.609 -14.352 1 79 205 ILE A O 1
ATOM 1651 N N . PRO A 1 206 ? 9.797 -23.328 -15.305 1 78.12 206 PRO A N 1
ATOM 1652 C CA . PRO A 1 206 ? 10.383 -24.578 -15.812 1 78.12 206 PRO A CA 1
ATOM 1653 C C . PRO A 1 206 ? 11.008 -25.422 -14.711 1 78.12 206 PRO A C 1
ATOM 1655 O O . PRO A 1 206 ? 11.281 -24.922 -13.617 1 78.12 206 PRO A O 1
ATOM 1658 N N . SER A 1 207 ? 11.203 -26.672 -14.906 1 71.62 207 SER A N 1
ATOM 1659 C CA . SER A 1 207 ? 11.68 -27.656 -13.93 1 71.62 207 SER A CA 1
ATOM 1660 C C . SER A 1 207 ? 13.078 -27.297 -13.438 1 71.62 207 SER A C 1
ATOM 1662 O O . SER A 1 207 ? 13.398 -27.516 -12.266 1 71.62 207 SER A O 1
ATOM 1664 N N . ASN A 1 208 ? 13.906 -26.641 -14.219 1 72.38 208 ASN A N 1
ATOM 1665 C CA . ASN A 1 208 ? 15.289 -26.359 -13.852 1 72.38 208 ASN A CA 1
ATOM 1666 C C . ASN A 1 208 ? 15.445 -24.984 -13.227 1 72.38 208 ASN A C 1
ATOM 1668 O O . ASN A 1 208 ? 16.562 -24.516 -13.008 1 72.38 208 ASN A O 1
ATOM 1672 N N . HIS A 1 209 ? 14.398 -24.484 -12.758 1 80.31 209 HIS A N 1
ATOM 1673 C CA . HIS A 1 209 ? 14.453 -23.109 -12.258 1 80.31 209 HIS A CA 1
ATOM 1674 C C . HIS A 1 209 ? 14.633 -23.078 -10.742 1 80.31 209 HIS A C 1
ATOM 1676 O O . HIS A 1 209 ? 14.156 -23.984 -10.039 1 80.31 209 HIS A O 1
ATOM 1682 N N . LEU A 1 210 ? 15.508 -22.203 -10.328 1 91.75 210 LEU A N 1
ATOM 1683 C CA . LEU A 1 210 ? 15.742 -21.969 -8.906 1 91.75 210 LEU A CA 1
ATOM 1684 C C . LEU A 1 210 ? 14.625 -21.125 -8.305 1 91.75 210 LEU A C 1
ATOM 1686 O O . LEU A 1 210 ? 14.781 -19.922 -8.133 1 91.75 210 LEU A O 1
ATOM 1690 N N . SER A 1 211 ? 13.633 -21.719 -7.875 1 91.62 211 SER A N 1
ATOM 1691 C CA . SER A 1 211 ? 12.375 -21.078 -7.504 1 91.62 211 SER A CA 1
ATOM 1692 C C . SER A 1 211 ? 12.555 -20.188 -6.273 1 91.62 211 SER A C 1
ATOM 1694 O O . SER A 1 211 ? 11.992 -19.094 -6.203 1 91.62 211 SER A O 1
ATOM 1696 N N . PRO A 1 212 ? 13.43 -20.625 -5.305 1 95.5 212 PRO A N 1
ATOM 1697 C CA . PRO A 1 212 ? 13.531 -19.812 -4.09 1 95.5 212 PRO A CA 1
ATOM 1698 C C . PRO A 1 212 ? 14.164 -18.438 -4.348 1 95.5 212 PRO A C 1
ATOM 1700 O O . PRO A 1 212 ? 14.031 -17.531 -3.527 1 95.5 212 PRO A O 1
ATOM 1703 N N . LEU A 1 213 ? 14.859 -18.281 -5.457 1 97.31 213 LEU A N 1
ATOM 1704 C CA . LEU A 1 213 ? 15.523 -17.016 -5.762 1 97.31 213 LEU A CA 1
ATOM 1705 C C . LEU A 1 213 ? 14.508 -15.898 -5.961 1 97.31 213 LEU A C 1
ATOM 1707 O O . LEU A 1 213 ? 14.812 -14.727 -5.734 1 97.31 213 LEU A O 1
ATOM 1711 N N . HIS A 1 214 ? 13.273 -16.266 -6.398 1 96.06 214 HIS A N 1
ATOM 1712 C CA . HIS A 1 214 ? 12.234 -15.25 -6.59 1 96.06 214 HIS A CA 1
ATOM 1713 C C . HIS A 1 214 ? 11.852 -14.602 -5.27 1 96.06 214 HIS A C 1
ATOM 1715 O O . HIS A 1 214 ? 11.703 -13.375 -5.195 1 96.06 214 HIS A O 1
ATOM 1721 N N . GLY A 1 215 ? 11.75 -15.422 -4.242 1 97.06 215 GLY A N 1
ATOM 1722 C CA . GLY A 1 215 ? 11.445 -14.883 -2.926 1 97.06 215 GLY A CA 1
ATOM 1723 C C . GLY A 1 215 ? 12.57 -14.047 -2.352 1 97.06 215 GLY A C 1
ATOM 1724 O O . GLY A 1 215 ? 12.328 -12.992 -1.759 1 97.06 215 GLY A O 1
ATOM 1725 N N . ILE A 1 216 ? 13.789 -14.445 -2.576 1 98.12 216 ILE A N 1
ATOM 1726 C CA . ILE A 1 216 ? 14.953 -13.734 -2.061 1 98.12 216 ILE A CA 1
ATOM 1727 C C . ILE A 1 216 ? 15.047 -12.359 -2.717 1 98.12 216 ILE A C 1
ATOM 1729 O O . ILE A 1 216 ? 15.273 -11.352 -2.037 1 98.12 216 ILE A O 1
ATOM 1733 N N . LYS A 1 217 ? 14.789 -12.32 -4.004 1 98.06 217 LYS A N 1
ATOM 1734 C CA . LYS A 1 217 ? 14.852 -11.062 -4.746 1 98.06 217 LYS A CA 1
ATOM 1735 C C . LYS A 1 217 ? 13.797 -10.078 -4.254 1 98.06 217 LYS A C 1
ATOM 1737 O O . LYS A 1 217 ? 14.109 -8.922 -3.949 1 98.06 217 LYS A O 1
ATOM 1742 N N . PHE A 1 218 ? 12.578 -10.562 -4.156 1 97.44 218 PHE A N 1
ATOM 1743 C CA . PHE A 1 218 ? 11.477 -9.68 -3.785 1 97.44 218 PHE A CA 1
ATOM 1744 C C . PHE A 1 218 ? 11.664 -9.148 -2.367 1 97.44 218 PHE A C 1
ATOM 1746 O O . PHE A 1 218 ? 11.531 -7.949 -2.125 1 97.44 218 PHE A O 1
ATOM 1753 N N . LEU A 1 219 ? 12.008 -10.039 -1.427 1 97.81 219 LEU A N 1
ATOM 1754 C CA . LEU A 1 219 ? 12.141 -9.648 -0.029 1 97.81 219 LEU A CA 1
ATOM 1755 C C . LEU A 1 219 ? 13.336 -8.719 0.162 1 97.81 219 LEU A C 1
ATOM 1757 O O . LEU A 1 219 ? 13.289 -7.805 0.985 1 97.81 219 LEU A O 1
ATOM 1761 N N . SER A 1 220 ? 14.359 -8.922 -0.619 1 98.44 220 SER A N 1
ATOM 1762 C CA . SER A 1 220 ? 15.516 -8.031 -0.552 1 98.44 220 SER A CA 1
ATOM 1763 C C . SER A 1 220 ? 15.18 -6.652 -1.104 1 98.44 220 SER A C 1
ATOM 1765 O O . SER A 1 220 ? 15.602 -5.637 -0.548 1 98.44 220 SER A O 1
ATOM 1767 N N . MET A 1 221 ? 14.391 -6.629 -2.178 1 98.25 221 MET A N 1
ATOM 1768 C CA . MET A 1 221 ? 14.008 -5.348 -2.762 1 98.25 221 MET A CA 1
ATOM 1769 C C . MET A 1 221 ? 13.109 -4.562 -1.809 1 98.25 221 MET A C 1
ATOM 1771 O O . MET A 1 221 ? 13.273 -3.35 -1.656 1 98.25 221 MET A O 1
ATOM 1775 N N . THR A 1 222 ? 12.203 -5.23 -1.165 1 97.81 222 THR A N 1
ATOM 1776 C CA . THR A 1 222 ? 11.328 -4.562 -0.206 1 97.81 222 THR A CA 1
ATOM 1777 C C . THR A 1 222 ? 12.125 -4.066 0.996 1 97.81 222 THR A C 1
ATOM 1779 O O . THR A 1 222 ? 11.805 -3.023 1.572 1 97.81 222 THR A O 1
ATOM 1782 N N . TRP A 1 223 ? 13.156 -4.812 1.35 1 97.94 223 TRP A N 1
ATOM 1783 C CA . TRP A 1 223 ? 14.031 -4.41 2.445 1 97.94 223 TRP A CA 1
ATOM 1784 C C . TRP A 1 223 ? 14.812 -3.154 2.082 1 97.94 223 TRP A C 1
ATOM 1786 O O . TRP A 1 223 ? 14.938 -2.232 2.891 1 97.94 223 TRP A O 1
ATOM 1796 N N . ILE A 1 224 ? 15.281 -3.1 0.859 1 97.75 224 ILE A N 1
ATOM 1797 C CA . ILE A 1 224 ? 15.977 -1.913 0.372 1 97.75 224 ILE A CA 1
ATOM 1798 C C . ILE A 1 224 ? 15.039 -0.707 0.436 1 97.75 224 ILE A C 1
ATOM 1800 O O . ILE A 1 224 ? 15.422 0.356 0.93 1 97.75 224 ILE A O 1
ATOM 1804 N N . MET A 1 225 ? 13.852 -0.874 0.015 1 97.5 225 MET A N 1
ATOM 1805 C CA . MET A 1 225 ? 12.883 0.221 0.002 1 97.5 225 MET A CA 1
ATOM 1806 C C . MET A 1 225 ? 12.555 0.672 1.42 1 97.5 225 MET A C 1
ATOM 1808 O O . MET A 1 225 ? 12.336 1.86 1.664 1 97.5 225 MET A O 1
ATOM 1812 N N . LEU A 1 226 ? 12.547 -0.269 2.354 1 96.81 226 LEU A N 1
ATOM 1813 C CA . LEU A 1 226 ? 12.281 0.055 3.752 1 96.81 226 LEU A CA 1
ATOM 1814 C C . LEU A 1 226 ? 13.359 0.984 4.305 1 96.81 226 LEU A C 1
ATOM 1816 O O . LEU A 1 226 ? 13.047 1.96 4.992 1 96.81 226 LEU A O 1
ATOM 1820 N N . GLY A 1 227 ? 14.531 0.657 4.012 1 95.69 227 GLY A N 1
ATOM 1821 C CA . GLY A 1 227 ? 15.609 1.533 4.438 1 95.69 227 GLY A CA 1
ATOM 1822 C C . GLY A 1 227 ? 15.539 2.916 3.818 1 95.69 227 GLY A C 1
ATOM 1823 O O . GLY A 1 227 ? 15.688 3.922 4.512 1 95.69 227 GLY A O 1
ATOM 1824 N N . HIS A 1 228 ? 15.172 2.994 2.572 1 95.31 228 HIS A N 1
ATOM 1825 C CA . HIS A 1 228 ? 15.211 4.25 1.832 1 95.31 228 HIS A CA 1
ATOM 1826 C C . HIS A 1 228 ? 14.039 5.152 2.221 1 95.31 228 HIS A C 1
ATOM 1828 O O . HIS A 1 228 ? 14.133 6.375 2.115 1 95.31 228 HIS A O 1
ATOM 1834 N N . VAL A 1 229 ? 13.008 4.621 2.719 1 93.25 229 VAL A N 1
ATOM 1835 C CA . VAL A 1 229 ? 11.891 5.449 3.162 1 93.25 229 VAL A CA 1
ATOM 1836 C C . VAL A 1 229 ? 12.305 6.27 4.383 1 93.25 229 VAL A C 1
ATOM 1838 O O . VAL A 1 229 ? 11.859 7.406 4.555 1 93.25 229 VAL A O 1
ATOM 1841 N N . TYR A 1 230 ? 13.195 5.676 5.191 1 88.56 230 TYR A N 1
ATOM 1842 C CA . TYR A 1 230 ? 13.664 6.375 6.383 1 88.56 230 TYR A CA 1
ATOM 1843 C C . TYR A 1 230 ? 14.82 7.309 6.051 1 88.56 230 TYR A C 1
ATOM 1845 O O . TYR A 1 230 ? 14.914 8.406 6.602 1 88.56 230 TYR A O 1
ATOM 1853 N N . TYR A 1 231 ? 15.578 6.961 5.07 1 81.31 231 TYR A N 1
ATOM 1854 C CA . TYR A 1 231 ? 16.812 7.707 4.809 1 81.31 231 TYR A CA 1
ATOM 1855 C C . TYR A 1 231 ? 16.562 8.797 3.77 1 81.31 231 TYR A C 1
ATOM 1857 O O . TYR A 1 231 ? 17.312 9.781 3.717 1 81.31 231 TYR A O 1
ATOM 1865 N N . CYS A 1 232 ? 15.617 8.664 2.898 1 66.62 232 CYS A N 1
ATOM 1866 C CA . CYS A 1 232 ? 15.391 9.625 1.823 1 66.62 232 CYS A CA 1
ATOM 1867 C C . CYS A 1 232 ? 14.57 10.805 2.312 1 66.62 232 CYS A C 1
ATOM 1869 O O . CYS A 1 232 ? 14.203 11.68 1.525 1 66.62 232 CYS A O 1
ATOM 1871 N N . LYS A 1 233 ? 14.477 10.938 3.49 1 64.81 233 LYS A N 1
ATOM 1872 C CA . LYS A 1 233 ? 13.656 12.039 3.979 1 64.81 233 LYS A CA 1
ATOM 1873 C C . LYS A 1 233 ? 14.523 13.195 4.469 1 64.81 233 LYS A C 1
ATOM 1875 O O . LYS A 1 233 ? 15.547 12.977 5.113 1 64.81 233 LYS A O 1
ATOM 1880 N N . ASP A 1 234 ? 14.133 14.297 3.857 1 76.12 234 ASP A N 1
ATOM 1881 C CA . ASP A 1 234 ? 14.703 15.539 4.371 1 76.12 234 ASP A CA 1
ATOM 1882 C C . ASP A 1 234 ? 14.125 15.883 5.742 1 76.12 234 ASP A C 1
ATOM 1884 O O . ASP A 1 234 ? 12.906 15.836 5.941 1 76.12 234 ASP A O 1
ATOM 1888 N N . TYR A 1 235 ? 15 16.125 6.652 1 79.12 235 TYR A N 1
ATOM 1889 C CA . TYR A 1 235 ? 14.57 16.453 8.008 1 79.12 235 TYR A CA 1
ATOM 1890 C C . TYR A 1 235 ? 13.633 17.656 8 1 79.12 235 TYR A C 1
ATOM 1892 O O . TYR A 1 235 ? 12.844 17.844 8.93 1 79.12 235 TYR A O 1
ATOM 1900 N N . LEU A 1 236 ? 13.727 18.391 6.922 1 78.56 236 LEU A N 1
ATOM 1901 C CA . LEU A 1 236 ? 12.898 19.578 6.824 1 78.56 236 LEU A CA 1
ATOM 1902 C C . LEU A 1 236 ? 11.43 19.219 6.668 1 78.56 236 LEU A C 1
ATOM 1904 O O . LEU A 1 236 ? 10.547 20.031 6.969 1 78.56 236 LEU A O 1
ATOM 1908 N N . THR A 1 237 ? 11.203 18.031 6.25 1 84.12 237 THR A N 1
ATOM 1909 C CA . THR A 1 237 ? 9.828 17.625 5.98 1 84.12 237 THR A CA 1
ATOM 1910 C C . THR A 1 237 ? 9.227 16.922 7.195 1 84.12 237 THR A C 1
ATOM 1912 O O . THR A 1 237 ? 8.07 16.484 7.16 1 84.12 237 THR A O 1
ATOM 1915 N N . LEU A 1 238 ? 9.992 16.906 8.227 1 85.31 238 LEU A N 1
ATOM 1916 C CA . LEU A 1 238 ? 9.539 16.156 9.398 1 85.31 238 LEU A CA 1
ATOM 1917 C C . LEU A 1 238 ? 9.359 17.094 10.594 1 85.31 238 LEU A C 1
ATOM 1919 O O . LEU A 1 238 ? 10.094 18.062 10.742 1 85.31 238 LEU A O 1
ATOM 1923 N N . ALA A 1 239 ? 8.344 16.797 11.383 1 83.44 239 ALA A N 1
ATOM 1924 C CA . ALA A 1 239 ? 8.109 17.406 12.688 1 83.44 239 ALA A CA 1
ATOM 1925 C C . ALA A 1 239 ? 8.203 16.375 13.805 1 83.44 239 ALA A C 1
ATOM 1927 O O . ALA A 1 239 ? 8.039 15.172 13.555 1 83.44 239 ALA A O 1
ATOM 1928 N N . GLY A 1 240 ? 8.586 16.797 15 1 81.62 240 GLY A N 1
ATOM 1929 C CA . GLY A 1 240 ? 8.695 15.883 16.125 1 81.62 240 GLY A CA 1
ATOM 1930 C C . GLY A 1 240 ? 9.93 15.008 16.062 1 81.62 240 GLY A C 1
ATOM 1931 O O . GLY A 1 240 ? 9.852 13.797 16.266 1 81.62 240 GLY A O 1
ATOM 1932 N N . LEU A 1 241 ? 11.023 15.57 15.664 1 85.25 241 LEU A N 1
ATOM 1933 C CA . LEU A 1 241 ? 12.266 14.852 15.406 1 85.25 241 LEU A CA 1
ATOM 1934 C C . LEU A 1 241 ? 12.836 14.266 16.688 1 85.25 241 LEU A C 1
ATOM 1936 O O . LEU A 1 241 ? 13.719 13.414 16.656 1 85.25 241 LEU A O 1
ATOM 1940 N N . ASN A 1 242 ? 12.312 14.656 17.859 1 83.19 242 ASN A N 1
ATOM 1941 C CA . ASN A 1 242 ? 12.742 14.07 19.125 1 83.19 242 ASN A CA 1
ATOM 1942 C C . ASN A 1 242 ? 12.516 12.562 19.141 1 83.19 242 ASN A C 1
ATOM 1944 O O . ASN A 1 242 ? 13.25 11.828 19.812 1 83.19 242 ASN A O 1
ATOM 1948 N N . ARG A 1 243 ? 11.602 12.18 18.406 1 82.38 243 ARG A N 1
ATOM 1949 C CA . ARG A 1 243 ? 11.258 10.766 18.391 1 82.38 243 ARG A CA 1
ATOM 1950 C C . ARG A 1 243 ? 12.273 9.961 17.578 1 82.38 243 ARG A C 1
ATOM 1952 O O . ARG A 1 243 ? 12.32 8.734 17.688 1 82.38 243 ARG A O 1
ATOM 1959 N N . ILE A 1 244 ? 13.078 10.633 16.844 1 86.25 244 ILE A N 1
ATOM 1960 C CA . ILE A 1 244 ? 14.055 9.969 16 1 86.25 244 ILE A CA 1
ATOM 1961 C C . ILE A 1 244 ? 15.352 9.742 16.781 1 86.25 244 ILE A C 1
ATOM 1963 O O . ILE A 1 244 ? 16.172 8.906 16.406 1 86.25 244 ILE A O 1
ATOM 1967 N N . ARG A 1 245 ? 15.477 10.414 17.875 1 80.31 245 ARG A N 1
ATOM 1968 C CA . ARG A 1 245 ? 16.719 10.414 18.641 1 80.31 245 ARG A CA 1
ATOM 1969 C C . ARG A 1 245 ? 17.062 9.008 19.125 1 80.31 245 ARG A C 1
ATOM 1971 O O . ARG A 1 245 ? 18.234 8.625 19.156 1 80.31 245 ARG A O 1
ATOM 1978 N N . ASP A 1 246 ? 16 8.188 19.344 1 85.44 246 ASP A N 1
ATOM 1979 C CA . ASP A 1 246 ? 16.25 6.902 19.984 1 85.44 246 ASP A CA 1
ATOM 1980 C C . ASP A 1 246 ? 16.172 5.758 18.969 1 85.44 246 ASP A C 1
ATOM 1982 O O . ASP A 1 246 ? 16.188 4.586 19.344 1 85.44 246 ASP A O 1
ATOM 1986 N N . LEU A 1 247 ? 16.156 6.129 17.781 1 89.12 247 LEU A N 1
ATOM 1987 C CA . LEU A 1 247 ? 16.047 5.082 16.781 1 89.12 247 LEU A CA 1
ATOM 1988 C C . LEU A 1 247 ? 17.328 4.262 16.703 1 89.12 247 LEU A C 1
ATOM 1990 O O . LEU A 1 247 ? 17.281 3.047 16.484 1 89.12 247 LEU A O 1
ATOM 1994 N N . GLY A 1 248 ? 18.438 4.957 16.953 1 90.44 248 GLY A N 1
ATOM 1995 C CA . GLY A 1 248 ? 19.719 4.266 16.922 1 90.44 248 GLY A CA 1
ATOM 1996 C C . GLY A 1 248 ? 19.859 3.221 18.016 1 90.44 248 GLY A C 1
ATOM 1997 O O . GLY A 1 248 ? 20.469 2.17 17.797 1 90.44 248 GLY A O 1
ATOM 1998 N N . SER A 1 249 ? 19.234 3.463 19.094 1 92.12 249 SER A N 1
ATOM 1999 C CA . SER A 1 249 ? 19.375 2.58 20.25 1 92.12 249 SER A CA 1
ATOM 2000 C C . SER A 1 249 ? 18.266 1.534 20.281 1 92.12 249 SER A C 1
ATOM 2002 O O . SER A 1 249 ? 18.203 0.724 21.203 1 92.12 249 SER A O 1
ATOM 2004 N N . ASN A 1 250 ? 17.469 1.586 19.328 1 94.25 250 ASN A N 1
ATOM 2005 C CA . ASN A 1 250 ? 16.406 0.588 19.234 1 94.25 250 ASN A CA 1
ATOM 2006 C C . ASN A 1 250 ? 16.891 -0.68 18.531 1 94.25 250 ASN A C 1
ATOM 2008 O O . ASN A 1 250 ? 17.25 -0.649 17.359 1 94.25 250 ASN A O 1
ATOM 2012 N N . LEU A 1 251 ? 16.844 -1.741 19.219 1 95.44 251 LEU A N 1
ATOM 2013 C CA . LEU A 1 251 ? 17.359 -3 18.703 1 95.44 251 LEU A CA 1
ATOM 2014 C C . LEU A 1 251 ? 16.594 -3.451 17.469 1 95.44 251 LEU A C 1
ATOM 2016 O O . LEU A 1 251 ? 17.188 -3.881 16.484 1 95.44 251 LEU A O 1
ATOM 2020 N N . ALA A 1 252 ? 15.336 -3.344 17.547 1 93.75 252 ALA A N 1
ATOM 2021 C CA . ALA A 1 252 ? 14.492 -3.791 16.438 1 93.75 252 ALA A CA 1
ATOM 2022 C C . ALA A 1 252 ? 14.742 -2.951 15.188 1 93.75 252 ALA A C 1
ATOM 2024 O O . ALA A 1 252 ? 14.617 -3.445 14.062 1 93.75 252 ALA A O 1
ATOM 2025 N N . PHE A 1 253 ? 15.18 -1.754 15.367 1 95.56 253 PHE A N 1
ATOM 2026 C CA . PHE A 1 253 ? 15.328 -0.816 14.258 1 95.56 253 PHE A CA 1
ATOM 2027 C C . PHE A 1 253 ? 16.641 -1.041 13.531 1 95.56 253 PHE A C 1
ATOM 2029 O O . PHE A 1 253 ? 16.875 -0.462 12.469 1 95.56 253 PHE A O 1
ATOM 2036 N N . GLN A 1 254 ? 17.484 -1.94 14.016 1 96.62 254 GLN A N 1
ATOM 2037 C CA . GLN A 1 254 ? 18.75 -2.234 13.367 1 96.62 254 GLN A CA 1
ATOM 2038 C C . GLN A 1 254 ? 18.547 -2.828 11.977 1 96.62 254 GLN A C 1
ATOM 2040 O O . GLN A 1 254 ? 19.359 -2.621 11.078 1 96.62 254 GLN A O 1
ATOM 2045 N N . VAL A 1 255 ? 17.438 -3.502 11.797 1 96.19 255 VAL A N 1
ATOM 2046 C CA . VAL A 1 255 ? 17.125 -4.109 10.508 1 96.19 255 VAL A CA 1
ATOM 2047 C C . VAL A 1 255 ? 16.922 -3.018 9.461 1 96.19 255 VAL A C 1
ATOM 2049 O O . VAL A 1 255 ? 17.266 -3.209 8.289 1 96.19 255 VAL A O 1
ATOM 2052 N N . VAL A 1 256 ? 16.453 -1.9 9.906 1 95.62 256 VAL A N 1
ATOM 2053 C CA . VAL A 1 256 ? 16.219 -0.781 9 1 95.62 256 VAL A CA 1
ATOM 2054 C C . VAL A 1 256 ? 17.531 -0.032 8.758 1 95.62 256 VAL A C 1
ATOM 2056 O O . VAL A 1 256 ? 17.797 0.426 7.645 1 95.62 256 VAL A O 1
ATOM 2059 N N . LEU A 1 257 ? 18.344 0.016 9.781 1 95.25 257 LEU A N 1
ATOM 2060 C CA . LEU A 1 257 ? 19.578 0.793 9.711 1 95.25 257 LEU A CA 1
ATOM 2061 C C . LEU A 1 257 ? 20.625 0.075 8.867 1 95.25 257 LEU A C 1
ATOM 2063 O O . LEU A 1 257 ? 21.547 0.703 8.359 1 95.25 257 LEU A O 1
ATOM 2067 N N . ASN A 1 258 ? 20.453 -1.22 8.664 1 96.75 258 ASN A N 1
ATOM 2068 C CA . ASN A 1 258 ? 21.469 -1.999 7.961 1 96.75 258 ASN A CA 1
ATOM 2069 C C . ASN A 1 258 ? 20.906 -2.629 6.691 1 96.75 258 ASN A C 1
ATOM 2071 O O . ASN A 1 258 ? 21.234 -3.768 6.359 1 96.75 258 ASN A O 1
ATOM 2075 N N . THR A 1 259 ? 20.078 -1.94 5.996 1 95.38 259 THR A N 1
ATOM 2076 C CA . THR A 1 259 ? 19.453 -2.418 4.77 1 95.38 259 THR A CA 1
ATOM 2077 C C . THR A 1 259 ? 20.484 -2.51 3.643 1 95.38 259 THR A C 1
ATOM 2079 O O . THR A 1 259 ? 20.219 -3.133 2.609 1 95.38 259 THR A O 1
ATOM 2082 N N . ALA A 1 260 ? 21.688 -2.004 3.803 1 94 260 ALA A N 1
ATOM 2083 C CA . ALA A 1 260 ? 22.703 -1.981 2.76 1 94 260 ALA A CA 1
ATOM 2084 C C . ALA A 1 260 ? 23.109 -3.396 2.361 1 94 260 ALA A C 1
ATOM 2086 O O . ALA A 1 260 ? 23.531 -3.633 1.225 1 94 260 ALA A O 1
ATOM 2087 N N . PHE A 1 261 ? 22.906 -4.355 3.223 1 97.62 261 PHE A N 1
ATOM 2088 C CA . PHE A 1 261 ? 23.312 -5.73 2.945 1 97.62 261 PHE A CA 1
ATOM 2089 C C . PHE A 1 261 ? 22.391 -6.371 1.923 1 97.62 261 PHE A C 1
ATOM 2091 O O . PHE A 1 261 ? 22.719 -7.398 1.331 1 97.62 261 PHE A O 1
ATOM 2098 N N . ALA A 1 262 ? 21.234 -5.777 1.724 1 97.75 262 ALA A N 1
ATOM 2099 C CA . ALA A 1 262 ? 20.359 -6.254 0.666 1 97.75 262 ALA A CA 1
ATOM 2100 C C . ALA A 1 262 ? 21.016 -6.117 -0.704 1 97.75 262 ALA A C 1
ATOM 2102 O O . ALA A 1 262 ? 20.797 -6.945 -1.591 1 97.75 262 ALA A O 1
ATOM 2103 N N . ALA A 1 263 ? 21.828 -5.094 -0.895 1 97.5 263 ALA A N 1
ATOM 2104 C CA . ALA A 1 263 ? 22.562 -4.941 -2.148 1 97.5 263 ALA A CA 1
ATOM 2105 C C . ALA A 1 263 ? 23.516 -6.105 -2.367 1 97.5 263 ALA A C 1
ATOM 2107 O O . ALA A 1 263 ? 23.656 -6.609 -3.486 1 97.5 263 ALA A O 1
ATOM 2108 N N . ASP A 1 264 ? 24.125 -6.52 -1.337 1 98.56 264 ASP A N 1
ATOM 2109 C CA . ASP A 1 264 ? 25.078 -7.633 -1.445 1 98.56 264 ASP A CA 1
ATOM 2110 C C . ASP A 1 264 ? 24.344 -8.938 -1.746 1 98.56 264 ASP A C 1
ATOM 2112 O O . ASP A 1 264 ? 24.891 -9.836 -2.389 1 98.56 264 ASP A O 1
ATOM 2116 N N . THR A 1 265 ? 23.109 -9.047 -1.269 1 98.75 265 THR A N 1
ATOM 2117 C CA . THR A 1 265 ? 22.297 -10.188 -1.691 1 98.75 265 THR A CA 1
ATOM 2118 C C . THR A 1 265 ? 22.109 -10.188 -3.207 1 98.75 265 THR A C 1
ATOM 2120 O O . THR A 1 265 ? 22.203 -11.234 -3.848 1 98.75 265 THR A O 1
ATOM 2123 N N . PHE A 1 266 ? 21.922 -9.047 -3.74 1 98.62 266 PHE A N 1
ATOM 2124 C CA . PHE A 1 266 ? 21.719 -8.945 -5.18 1 98.62 266 PHE A CA 1
ATOM 2125 C C . PHE A 1 266 ? 23.016 -9.234 -5.934 1 98.62 266 PHE A C 1
ATOM 2127 O O . PHE A 1 266 ? 22.984 -9.828 -7.016 1 98.62 266 PHE A O 1
ATOM 2134 N N . PHE A 1 267 ? 24.172 -8.805 -5.387 1 98.75 267 PHE A N 1
ATOM 2135 C CA . PHE A 1 267 ? 25.453 -9.156 -6.004 1 98.75 267 PHE A CA 1
ATOM 2136 C C . PHE A 1 267 ? 25.656 -10.664 -5.984 1 98.75 267 PHE A C 1
ATOM 2138 O O . PHE A 1 267 ? 26.109 -11.25 -6.969 1 98.75 267 PHE A O 1
ATOM 2145 N N . PHE A 1 268 ? 25.297 -11.242 -4.852 1 98.81 268 PHE A N 1
ATOM 2146 C CA . PHE A 1 268 ? 25.375 -12.688 -4.73 1 98.81 268 PHE A CA 1
ATOM 2147 C C . PHE A 1 268 ? 24.516 -13.359 -5.801 1 98.81 268 PHE A C 1
ATOM 2149 O O . PHE A 1 268 ? 24.969 -14.281 -6.48 1 98.81 268 PHE A O 1
ATOM 2156 N N . LEU A 1 269 ? 23.297 -12.906 -5.996 1 98.62 269 LEU A N 1
ATOM 2157 C CA . LEU A 1 269 ? 22.375 -13.477 -6.969 1 98.62 269 LEU A CA 1
ATOM 2158 C C . LEU A 1 269 ? 22.906 -13.305 -8.391 1 98.62 269 LEU A C 1
ATOM 2160 O O . LEU A 1 269 ? 22.781 -14.203 -9.219 1 98.62 269 LEU A O 1
ATOM 2164 N N . SER A 1 270 ? 23.469 -12.148 -8.648 1 98.31 270 SER A N 1
ATOM 2165 C CA . SER A 1 270 ? 24.047 -11.891 -9.969 1 98.31 270 SER A CA 1
ATOM 2166 C C . SER A 1 270 ? 25.188 -12.852 -10.266 1 98.31 270 SER A C 1
ATOM 2168 O O . SER A 1 270 ? 25.266 -13.406 -11.367 1 98.31 270 SER A O 1
ATOM 2170 N N . GLY A 1 271 ? 26.047 -13.039 -9.273 1 98.69 271 GLY A N 1
ATOM 2171 C CA . GLY A 1 271 ? 27.125 -13.992 -9.438 1 98.69 271 GLY A CA 1
ATOM 2172 C C . GLY A 1 271 ? 26.656 -15.414 -9.648 1 98.69 271 GLY A C 1
ATOM 2173 O O . GLY A 1 271 ? 27.156 -16.125 -10.523 1 98.69 271 GLY A O 1
ATOM 2174 N N . LEU A 1 272 ? 25.688 -15.797 -8.891 1 98.5 272 LEU A N 1
ATOM 2175 C CA . LEU A 1 272 ? 25.141 -17.141 -8.992 1 98.5 272 LEU A CA 1
ATOM 2176 C C . LEU A 1 272 ? 24.531 -17.375 -10.367 1 98.5 272 LEU A C 1
ATOM 2178 O O . LEU A 1 272 ? 24.828 -18.375 -11.023 1 98.5 272 LEU A O 1
ATOM 2182 N N . LEU A 1 273 ? 23.75 -16.453 -10.828 1 96.75 273 LEU A N 1
ATOM 2183 C CA . LEU A 1 273 ? 22.969 -16.625 -12.055 1 96.75 273 LEU A CA 1
ATOM 2184 C C . LEU A 1 273 ? 23.859 -16.547 -13.281 1 96.75 273 LEU A C 1
ATOM 2186 O O . LEU A 1 273 ? 23.594 -17.219 -14.289 1 96.75 273 LEU A O 1
ATOM 2190 N N . VAL A 1 274 ? 24.906 -15.734 -13.219 1 97.38 274 VAL A N 1
ATOM 2191 C CA . VAL A 1 274 ? 25.797 -15.609 -14.375 1 97.38 274 VAL A CA 1
ATOM 2192 C C . VAL A 1 274 ? 26.469 -16.953 -14.656 1 97.38 274 VAL A C 1
ATOM 2194 O O . VAL A 1 274 ? 26.562 -17.375 -15.812 1 97.38 274 VAL A O 1
ATOM 2197 N N . VAL A 1 275 ? 26.844 -17.641 -13.641 1 97.38 275 VAL A N 1
ATOM 2198 C CA . VAL A 1 275 ? 27.5 -18.938 -13.812 1 97.38 275 VAL A CA 1
ATOM 2199 C C . VAL A 1 275 ? 26.469 -20 -14.141 1 97.38 275 VAL A C 1
ATOM 2201 O O . VAL A 1 275 ? 26.609 -20.75 -15.117 1 97.38 275 VAL A O 1
ATOM 2204 N N . TYR A 1 276 ? 25.406 -20.031 -13.383 1 95.06 276 TYR A N 1
ATOM 2205 C CA . TYR A 1 276 ? 24.375 -21.062 -13.531 1 95.06 276 TYR A CA 1
ATOM 2206 C C . TYR A 1 276 ? 23.766 -21.031 -14.922 1 95.06 276 TYR A C 1
ATOM 2208 O O . TYR A 1 276 ? 23.672 -22.047 -15.602 1 95.06 276 TYR A O 1
ATOM 2216 N N . SER A 1 277 ? 23.406 -19.875 -15.383 1 92.31 277 SER A N 1
ATOM 2217 C CA . SER A 1 277 ? 22.766 -19.719 -16.688 1 92.31 277 SER A CA 1
ATOM 2218 C C . SER A 1 277 ? 23.75 -19.969 -17.828 1 92.31 277 SER A C 1
ATOM 2220 O O . SER A 1 277 ? 23.391 -20.531 -18.844 1 92.31 277 SER A O 1
ATOM 2222 N N . THR A 1 278 ? 24.953 -19.484 -17.703 1 93.81 278 THR A N 1
ATOM 2223 C CA . THR A 1 278 ? 25.953 -19.672 -18.75 1 93.81 278 THR A CA 1
ATOM 2224 C C . THR A 1 278 ? 26.328 -21.141 -18.891 1 93.81 278 THR A C 1
ATOM 2226 O O . THR A 1 278 ? 26.562 -21.625 -20 1 93.81 278 THR A O 1
ATOM 2229 N N . PHE A 1 279 ? 26.359 -21.828 -17.812 1 92.5 279 PHE A N 1
ATOM 2230 C CA . PHE A 1 279 ? 26.656 -23.25 -17.859 1 92.5 279 PHE A CA 1
ATOM 2231 C C . PHE A 1 279 ? 25.547 -24.016 -18.578 1 92.5 279 PHE A C 1
ATOM 2233 O O . PHE A 1 279 ? 25.828 -24.938 -19.344 1 92.5 279 PHE A O 1
ATOM 2240 N N . GLN A 1 280 ? 24.359 -23.625 -18.312 1 87.44 280 GLN A N 1
ATOM 2241 C CA . GLN A 1 280 ? 23.25 -24.234 -19.031 1 87.44 280 GLN A CA 1
ATOM 2242 C C . GLN A 1 280 ? 23.344 -23.969 -20.531 1 87.44 280 GLN A C 1
ATOM 2244 O O . GLN A 1 280 ? 23.094 -24.859 -21.344 1 87.44 280 GLN A O 1
ATOM 2249 N N . TYR A 1 281 ? 23.734 -22.797 -20.812 1 86.31 281 TYR A N 1
ATOM 2250 C CA . TYR A 1 281 ? 23.922 -22.406 -22.203 1 86.31 281 TYR A CA 1
ATOM 2251 C C . TYR A 1 281 ? 25.047 -23.203 -22.844 1 86.31 281 TYR A C 1
ATOM 2253 O O . TYR A 1 281 ? 24.922 -23.703 -23.969 1 86.31 281 TYR A O 1
ATOM 2261 N N . LEU A 1 282 ? 26.141 -23.344 -22.203 1 85.94 282 LEU A N 1
ATOM 2262 C CA . LEU A 1 282 ? 27.312 -24.062 -22.703 1 85.94 282 LEU A CA 1
ATOM 2263 C C . LEU A 1 282 ? 26.984 -25.547 -22.891 1 85.94 282 LEU A C 1
ATOM 2265 O O . LEU A 1 282 ? 27.484 -26.172 -23.844 1 85.94 282 LEU A O 1
ATOM 2269 N N . GLU A 1 283 ? 26.188 -26.016 -22.047 1 82.75 283 GLU A N 1
ATOM 2270 C CA . GLU A 1 283 ? 25.766 -27.422 -22.172 1 82.75 283 GLU A CA 1
ATOM 2271 C C . GLU A 1 283 ? 24.906 -27.625 -23.422 1 82.75 283 GLU A C 1
ATOM 2273 O O . GLU A 1 283 ? 25.031 -28.641 -24.109 1 82.75 283 GLU A O 1
ATOM 2278 N N . ASN A 1 284 ? 24.109 -26.672 -23.641 1 81.5 284 ASN A N 1
ATOM 2279 C CA . ASN A 1 284 ? 23.188 -26.781 -24.766 1 81.5 284 ASN A CA 1
ATOM 2280 C C . ASN A 1 284 ? 23.875 -26.438 -26.078 1 81.5 284 ASN A C 1
ATOM 2282 O O . ASN A 1 284 ? 23.391 -26.812 -27.156 1 81.5 284 ASN A O 1
ATOM 2286 N N . SER A 1 285 ? 24.969 -25.703 -26.109 1 80.5 285 SER A N 1
ATOM 2287 C CA . SER A 1 285 ? 25.656 -25.25 -27.312 1 80.5 285 SER A CA 1
ATOM 2288 C C . SER A 1 285 ? 26.938 -26.031 -27.562 1 80.5 285 SER A C 1
ATOM 2290 O O . SER A 1 285 ? 27.797 -25.609 -28.328 1 80.5 285 SER A O 1
ATOM 2292 N N . ASP A 1 286 ? 27.062 -27.078 -27 1 78.5 286 ASP A N 1
ATOM 2293 C CA . ASP A 1 286 ? 28.234 -27.938 -27.141 1 78.5 286 ASP A CA 1
ATOM 2294 C C . ASP A 1 286 ? 29.516 -27.172 -26.844 1 78.5 286 ASP A C 1
ATOM 2296 O O . ASP A 1 286 ? 30.484 -27.266 -27.609 1 78.5 286 ASP A O 1
ATOM 2300 N N . GLY A 1 287 ? 29.406 -26.219 -25.859 1 77 287 GLY A N 1
ATOM 2301 C CA . GLY A 1 287 ? 30.578 -25.531 -25.375 1 77 287 GLY A CA 1
ATOM 2302 C C . GLY A 1 287 ? 30.891 -24.266 -26.156 1 77 287 GLY A C 1
ATOM 2303 O O . GLY A 1 287 ? 31.906 -23.609 -25.906 1 77 287 GLY A O 1
ATOM 2304 N N . LYS A 1 288 ? 30.156 -23.984 -27.141 1 79.25 288 LYS A N 1
ATOM 2305 C CA . LYS A 1 288 ? 30.391 -22.766 -27.922 1 79.25 288 LYS A CA 1
ATOM 2306 C C . LYS A 1 288 ? 30 -21.516 -27.125 1 79.25 288 LYS A C 1
ATOM 2308 O O . LYS A 1 288 ? 28.891 -21.438 -26.594 1 79.25 288 LYS A O 1
ATOM 2313 N N . PHE A 1 289 ? 30.984 -20.656 -26.906 1 84.56 289 PHE A N 1
ATOM 2314 C CA . PHE A 1 289 ? 30.797 -19.453 -26.109 1 84.56 289 PHE A CA 1
ATOM 2315 C C . PHE A 1 289 ? 31.391 -18.234 -26.812 1 84.56 289 PHE A C 1
ATOM 2317 O O . PHE A 1 289 ? 32.562 -18.219 -27.141 1 84.56 289 PHE A O 1
ATOM 2324 N N . THR A 1 290 ? 30.531 -17.234 -27.203 1 85.75 290 THR A N 1
ATOM 2325 C CA . THR A 1 290 ? 31.016 -15.977 -27.75 1 85.75 290 THR A CA 1
ATOM 2326 C C . THR A 1 290 ? 31 -14.867 -26.703 1 85.75 290 THR A C 1
ATOM 2328 O O . THR A 1 290 ? 29.938 -14.492 -26.203 1 85.75 290 THR A O 1
ATOM 2331 N N . ILE A 1 291 ? 32.125 -14.305 -26.375 1 91.06 291 ILE A N 1
ATOM 2332 C CA . ILE A 1 291 ? 32.281 -13.289 -25.359 1 91.06 291 ILE A CA 1
ATOM 2333 C C . ILE A 1 291 ? 31.531 -12.016 -25.766 1 91.06 291 ILE A C 1
ATOM 2335 O O . ILE A 1 291 ? 30.906 -11.359 -24.922 1 91.06 291 ILE A O 1
ATOM 2339 N N . VAL A 1 292 ? 31.594 -11.664 -26.984 1 90.62 292 VAL A N 1
ATOM 2340 C CA . VAL A 1 292 ? 30.953 -10.453 -27.484 1 90.62 292 VAL A CA 1
ATOM 2341 C C . VAL A 1 292 ? 29.438 -10.586 -27.328 1 90.62 292 VAL A C 1
ATOM 2343 O O . VAL A 1 292 ? 28.766 -9.641 -26.891 1 90.62 292 VAL A O 1
ATOM 2346 N N . GLY A 1 293 ? 28.938 -11.727 -27.75 1 88.69 293 GLY A N 1
ATOM 2347 C CA . GLY A 1 293 ? 27.516 -11.969 -27.562 1 88.69 293 GLY A CA 1
ATOM 2348 C C . GLY A 1 293 ? 27.078 -11.914 -26.109 1 88.69 293 GLY A C 1
ATOM 2349 O O . GLY A 1 293 ? 26 -11.406 -25.781 1 88.69 293 GLY A O 1
ATOM 2350 N N . PHE A 1 294 ? 28.016 -12.398 -25.281 1 92.88 294 PHE A N 1
ATOM 2351 C CA . PHE A 1 294 ? 27.781 -12.406 -23.844 1 92.88 294 PHE A CA 1
ATOM 2352 C C . PHE A 1 294 ? 27.641 -10.984 -23.312 1 92.88 294 PHE A C 1
ATOM 2354 O O . PHE A 1 294 ? 26.688 -10.68 -22.578 1 92.88 294 PHE A O 1
ATOM 2361 N N . TYR A 1 295 ? 28.5 -10.062 -23.719 1 94.69 295 TYR A N 1
ATOM 2362 C CA . TYR A 1 295 ? 28.484 -8.68 -23.266 1 94.69 295 TYR A CA 1
ATOM 2363 C C . TYR A 1 295 ? 27.297 -7.918 -23.844 1 94.69 295 TYR A C 1
ATOM 2365 O O . TYR A 1 295 ? 26.656 -7.141 -23.141 1 94.69 295 TYR A O 1
ATOM 2373 N N . ILE A 1 296 ? 26.953 -8.164 -25.031 1 91.44 296 ILE A N 1
ATOM 2374 C CA . ILE A 1 296 ? 25.891 -7.441 -25.719 1 91.44 296 ILE A CA 1
ATOM 2375 C C . ILE A 1 296 ? 24.531 -7.793 -25.094 1 91.44 296 ILE A C 1
ATOM 2377 O O . ILE A 1 296 ? 23.672 -6.926 -24.922 1 91.44 296 ILE A O 1
ATOM 2381 N N . LYS A 1 297 ? 24.391 -9 -24.781 1 90.5 297 LYS A N 1
ATOM 2382 C CA . LYS A 1 297 ? 23.125 -9.453 -24.203 1 90.5 297 LYS A CA 1
ATOM 2383 C C . LYS A 1 297 ? 22.844 -8.742 -22.875 1 90.5 297 LYS A C 1
ATOM 2385 O O . LYS A 1 297 ? 21.734 -8.242 -22.672 1 90.5 297 LYS A O 1
ATOM 2390 N N . ARG A 1 298 ? 23.797 -8.688 -22.078 1 93.56 298 ARG A N 1
ATOM 2391 C CA . ARG A 1 298 ? 23.609 -8.039 -20.781 1 93.56 298 ARG A CA 1
ATOM 2392 C C . ARG A 1 298 ? 23.422 -6.535 -20.938 1 93.56 298 ARG A C 1
ATOM 2394 O O . ARG A 1 298 ? 22.594 -5.926 -20.266 1 93.56 298 ARG A O 1
ATOM 2401 N N . TYR A 1 299 ? 24.234 -5.945 -21.797 1 94.56 299 TYR A N 1
ATOM 2402 C CA . TYR A 1 299 ? 24.141 -4.512 -22.062 1 94.56 299 TYR A CA 1
ATOM 2403 C C . TYR A 1 299 ? 22.75 -4.133 -22.562 1 94.56 299 TYR A C 1
ATOM 2405 O O . TYR A 1 299 ? 22.172 -3.146 -22.109 1 94.56 299 TYR A O 1
ATOM 2413 N N . CYS A 1 300 ? 22.203 -4.945 -23.453 1 92.25 300 CYS A N 1
ATOM 2414 C CA . CYS A 1 300 ? 20.875 -4.68 -24.016 1 92.25 300 CYS A CA 1
ATOM 2415 C C . CYS A 1 300 ? 19.781 -4.918 -22.984 1 92.25 300 CYS A C 1
ATOM 2417 O O . CYS A 1 300 ? 18.734 -4.277 -23.031 1 92.25 300 CYS A O 1
ATOM 2419 N N . ARG A 1 301 ? 20.109 -5.707 -22.062 1 92.12 301 ARG A N 1
ATOM 2420 C CA . ARG A 1 301 ? 19.125 -6.047 -21.031 1 92.12 301 ARG A CA 1
ATOM 2421 C C . ARG A 1 301 ? 18.984 -4.922 -20.016 1 92.12 301 ARG A C 1
ATOM 2423 O O . ARG A 1 301 ? 17.875 -4.594 -19.578 1 92.12 301 ARG A O 1
ATOM 2430 N N . LEU A 1 302 ? 20.031 -4.227 -19.688 1 95.31 302 LEU A N 1
ATOM 2431 C CA . LEU A 1 302 ? 20.016 -3.328 -18.547 1 95.31 302 LEU A CA 1
ATOM 2432 C C . LEU A 1 302 ? 19.984 -1.871 -18.984 1 95.31 302 LEU A C 1
ATOM 2434 O O . LEU A 1 302 ? 19.297 -1.047 -18.375 1 95.31 302 LEU A O 1
ATOM 2438 N N . THR A 1 303 ? 20.594 -1.508 -20.062 1 96.44 303 THR A N 1
ATOM 2439 C CA . THR A 1 303 ? 20.953 -0.134 -20.406 1 96.44 303 THR A CA 1
ATOM 2440 C C . THR A 1 303 ? 19.719 0.659 -20.812 1 96.44 303 THR A C 1
ATOM 2442 O O . THR A 1 303 ? 19.531 1.804 -20.391 1 96.44 303 THR A O 1
ATOM 2445 N N . PRO A 1 304 ? 18.844 0.066 -21.641 1 94.75 304 PRO A N 1
ATOM 2446 C CA . PRO A 1 304 ? 17.688 0.869 -22.047 1 94.75 304 PRO A CA 1
ATOM 2447 C C . PRO A 1 304 ? 16.875 1.376 -20.859 1 94.75 304 PRO A C 1
ATOM 2449 O O . PRO A 1 304 ? 16.547 2.562 -20.797 1 94.75 304 PRO A O 1
ATOM 2452 N N . SER A 1 305 ? 16.578 0.542 -19.922 1 95.94 305 SER A N 1
ATOM 2453 C CA . SER A 1 305 ? 15.812 0.948 -18.75 1 95.94 305 SER A CA 1
ATOM 2454 C C . SER A 1 305 ? 16.594 1.962 -17.906 1 95.94 305 SER A C 1
ATOM 2456 O O . SER A 1 305 ? 16 2.918 -17.391 1 95.94 305 SER A O 1
ATOM 2458 N N . PHE A 1 306 ? 17.891 1.745 -17.797 1 96.31 306 PHE A N 1
ATOM 2459 C CA . PHE A 1 306 ? 18.75 2.633 -17.016 1 96.31 306 PHE A CA 1
ATOM 2460 C C . PHE A 1 306 ? 18.75 4.035 -17.609 1 96.31 306 PHE A C 1
ATOM 2462 O O . PHE A 1 306 ? 18.625 5.023 -16.875 1 96.31 306 PHE A O 1
ATOM 2469 N N . LEU A 1 307 ? 18.797 4.109 -18.891 1 94.38 307 LEU A N 1
ATOM 2470 C CA . LEU A 1 307 ? 18.812 5.395 -19.578 1 94.38 307 LEU A CA 1
ATOM 2471 C C . LEU A 1 307 ? 17.438 6.051 -19.562 1 94.38 307 LEU A C 1
ATOM 2473 O O . LEU A 1 307 ? 17.328 7.266 -19.391 1 94.38 307 LEU A O 1
ATOM 2477 N N . MET A 1 308 ? 16.453 5.281 -19.734 1 93.56 308 MET A N 1
ATOM 2478 C CA . MET A 1 308 ? 15.102 5.832 -19.734 1 93.56 308 MET A CA 1
ATOM 2479 C C . MET A 1 308 ? 14.742 6.395 -18.359 1 93.56 308 MET A C 1
ATOM 2481 O O . MET A 1 308 ? 14.055 7.414 -18.25 1 93.56 308 MET A O 1
ATOM 2485 N N . ILE A 1 309 ? 15.211 5.754 -17.312 1 93.94 309 ILE A N 1
ATOM 2486 C CA . ILE A 1 309 ? 14.961 6.27 -15.977 1 93.94 309 ILE A CA 1
ATOM 2487 C C . ILE A 1 309 ? 15.734 7.57 -15.773 1 93.94 309 ILE A C 1
ATOM 2489 O O . ILE A 1 309 ? 15.242 8.492 -15.117 1 93.94 309 ILE A O 1
ATOM 2493 N N . SER A 1 310 ? 16.938 7.641 -16.344 1 94.62 310 SER A N 1
ATOM 2494 C CA . SER A 1 310 ? 17.672 8.898 -16.328 1 94.62 310 SER A CA 1
ATOM 2495 C C . SER A 1 310 ? 16.891 10.016 -17 1 94.62 310 SER A C 1
ATOM 2497 O O . SER A 1 310 ? 16.875 11.148 -16.516 1 94.62 310 SER A O 1
ATOM 2499 N N . ALA A 1 311 ? 16.219 9.68 -18.047 1 94.75 311 ALA A N 1
ATOM 2500 C CA . ALA A 1 311 ? 15.375 10.648 -18.75 1 94.75 311 ALA A CA 1
ATOM 2501 C C . ALA A 1 311 ? 14.172 11.055 -17.891 1 94.75 311 ALA A C 1
ATOM 2503 O O . ALA A 1 311 ? 13.797 12.227 -17.859 1 94.75 311 ALA A O 1
ATOM 2504 N N . VAL A 1 312 ? 13.617 10.133 -17.219 1 94.19 312 VAL A N 1
ATOM 2505 C CA . VAL A 1 312 ? 12.453 10.398 -16.375 1 94.19 312 VAL A CA 1
ATOM 2506 C C . VAL A 1 312 ? 12.844 11.312 -15.227 1 94.19 312 VAL A C 1
ATOM 2508 O O . VAL A 1 312 ? 12.055 12.164 -14.805 1 94.19 312 VAL A O 1
ATOM 2511 N N . ILE A 1 313 ? 14.062 11.141 -14.75 1 93.75 313 ILE A N 1
ATOM 2512 C CA . ILE A 1 313 ? 14.57 11.992 -13.672 1 93.75 313 ILE A CA 1
ATOM 2513 C C . ILE A 1 313 ? 14.641 13.438 -14.148 1 93.75 313 ILE A C 1
ATOM 2515 O O . ILE A 1 313 ? 14.328 14.359 -13.391 1 93.75 313 ILE A O 1
ATOM 2519 N N . LEU A 1 314 ? 14.938 13.664 -15.398 1 94.31 314 LEU A N 1
ATOM 2520 C CA . LEU A 1 314 ? 14.992 15 -15.969 1 94.31 314 LEU A CA 1
ATOM 2521 C C . LEU A 1 314 ? 13.609 15.633 -16.016 1 94.31 314 LEU A C 1
ATOM 2523 O O . LEU A 1 314 ? 13.477 16.859 -15.984 1 94.31 314 LEU A O 1
ATOM 2527 N N . LEU A 1 315 ? 12.617 14.844 -15.969 1 93.75 315 LEU A N 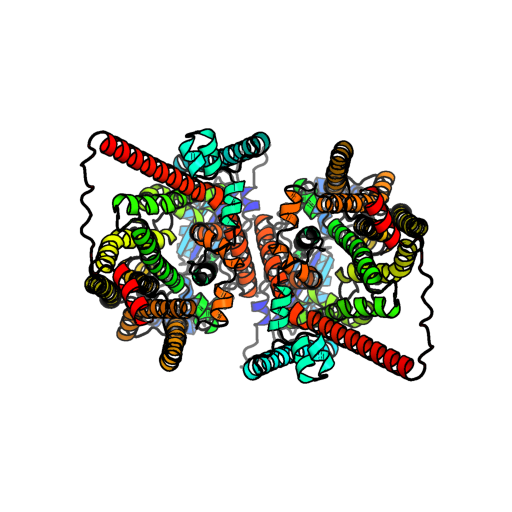1
ATOM 2528 C CA . LEU A 1 315 ? 11.25 15.336 -16.094 1 93.75 315 LEU A CA 1
ATOM 2529 C C . LEU A 1 315 ? 10.633 15.562 -14.719 1 93.75 315 LEU A C 1
ATOM 2531 O O . LEU A 1 315 ? 9.57 16.188 -14.602 1 93.75 315 LEU A O 1
ATOM 2535 N N . GLY A 1 316 ? 11.266 15.156 -13.641 1 89.81 316 GLY A N 1
ATOM 2536 C CA . GLY A 1 316 ? 10.75 15.203 -12.281 1 89.81 316 GLY A CA 1
ATOM 2537 C C . GLY A 1 316 ? 10.258 16.578 -11.883 1 89.81 316 GLY A C 1
ATOM 2538 O O . GLY A 1 316 ? 9.094 16.75 -11.516 1 89.81 316 GLY A O 1
ATOM 2539 N N . PRO A 1 317 ? 11.055 17.625 -12.07 1 88.62 317 PRO A N 1
ATOM 2540 C CA . PRO A 1 317 ? 10.68 18.969 -11.625 1 88.62 317 PRO A CA 1
ATOM 2541 C C . PRO A 1 317 ? 9.469 19.516 -12.375 1 88.62 317 PRO A C 1
ATOM 2543 O O . PRO A 1 317 ? 8.805 20.453 -11.898 1 88.62 317 PRO A O 1
ATOM 2546 N N . LEU A 1 318 ? 9.133 18.891 -13.492 1 89.88 318 LEU A N 1
ATOM 2547 C CA . LEU A 1 318 ? 8.078 19.422 -14.344 1 89.88 318 LEU A CA 1
ATOM 2548 C C . LEU A 1 318 ? 6.703 18.938 -13.883 1 89.88 318 LEU A C 1
ATOM 2550 O O . LEU A 1 318 ? 5.676 19.484 -14.289 1 89.88 318 LEU A O 1
ATOM 2554 N N . VAL A 1 319 ? 6.652 18.047 -13 1 89.12 319 VAL A N 1
ATOM 2555 C CA . VAL A 1 319 ? 5.383 17.375 -12.734 1 89.12 319 VAL A CA 1
ATOM 2556 C C . VAL A 1 319 ? 4.75 17.953 -11.469 1 89.12 319 VAL A C 1
ATOM 2558 O O . VAL A 1 319 ? 3.621 17.594 -11.117 1 89.12 319 VAL A O 1
ATOM 2561 N N . GLY A 1 320 ? 5.449 18.859 -10.828 1 88.69 320 GLY A N 1
ATOM 2562 C CA . GLY A 1 320 ? 4.879 19.359 -9.586 1 88.69 320 GLY A CA 1
ATOM 2563 C C . GLY A 1 320 ? 5.527 20.656 -9.109 1 88.69 320 GLY A C 1
ATOM 2564 O O . GLY A 1 320 ? 6.176 21.359 -9.891 1 88.69 320 GLY A O 1
ATOM 2565 N N . SER A 1 321 ? 5.141 21.016 -7.902 1 89.38 321 SER A N 1
ATOM 2566 C CA . SER A 1 321 ? 5.648 22.188 -7.195 1 89.38 321 SER A CA 1
ATOM 2567 C C . SER A 1 321 ? 5.512 22.031 -5.684 1 89.38 321 SER A C 1
ATOM 2569 O O . SER A 1 321 ? 4.832 21.109 -5.211 1 89.38 321 SER A O 1
ATOM 2571 N N . GLY A 1 322 ? 6.215 22.875 -5.02 1 89 322 GLY A N 1
ATOM 2572 C CA . GLY A 1 322 ? 6.184 22.844 -3.566 1 89 322 GLY A CA 1
ATOM 2573 C C . GLY A 1 322 ? 7.309 23.641 -2.924 1 89 322 GLY A C 1
ATOM 2574 O O . GLY A 1 322 ? 8.219 24.109 -3.611 1 89 322 GLY A O 1
ATOM 2575 N N . PRO A 1 323 ? 7.188 23.766 -1.621 1 88.88 323 PRO A N 1
ATOM 2576 C CA . PRO A 1 323 ? 8.148 24.609 -0.915 1 88.88 323 PRO A CA 1
ATOM 2577 C C . PRO A 1 323 ? 9.586 24.125 -1.058 1 88.88 323 PRO A C 1
ATOM 2579 O O . PRO A 1 323 ? 10.516 24.938 -1.109 1 88.88 323 PRO A O 1
ATOM 2582 N N . ILE A 1 324 ? 9.82 22.812 -1.127 1 90.5 324 ILE A N 1
ATOM 2583 C CA . ILE A 1 324 ? 11.18 22.297 -1.227 1 90.5 324 ILE A CA 1
ATOM 2584 C C . ILE A 1 324 ? 11.336 21.5 -2.516 1 90.5 324 ILE A C 1
ATOM 2586 O O . ILE A 1 324 ? 12.242 20.672 -2.631 1 90.5 324 ILE A O 1
ATOM 2590 N N . TRP A 1 325 ? 10.445 21.672 -3.439 1 90.69 325 TRP A N 1
ATOM 2591 C CA . TRP A 1 325 ? 10.375 20.891 -4.672 1 90.69 325 TRP A CA 1
ATOM 2592 C C . TRP A 1 325 ? 11.633 21.094 -5.512 1 90.69 325 TRP A C 1
ATOM 2594 O O . TRP A 1 325 ? 12.344 20.125 -5.797 1 90.69 325 TRP A O 1
ATOM 2604 N N . SER A 1 326 ? 11.961 22.328 -5.82 1 87 326 SER A N 1
ATOM 2605 C CA . SER A 1 326 ? 13.102 22.641 -6.672 1 87 326 SER A CA 1
ATOM 2606 C C . SER A 1 326 ? 14.422 22.312 -5.969 1 87 326 SER A C 1
ATOM 2608 O O . SER A 1 326 ? 15.336 21.766 -6.578 1 87 326 SER A O 1
ATOM 2610 N N . GLU A 1 327 ? 14.453 22.625 -4.723 1 87.44 327 GLU A N 1
ATOM 2611 C CA . GLU A 1 327 ? 15.664 22.375 -3.951 1 87.44 327 GLU A CA 1
ATOM 2612 C C . GLU A 1 327 ? 16 20.891 -3.895 1 87.44 327 GLU A C 1
ATOM 2614 O O . GLU A 1 327 ? 17.172 20.516 -3.885 1 87.44 327 GLU A O 1
ATOM 2619 N N . THR A 1 328 ? 14.992 20.125 -3.855 1 89.44 328 THR A N 1
ATOM 2620 C CA . THR A 1 328 ? 15.188 18.688 -3.711 1 89.44 328 THR A CA 1
ATOM 2621 C C . THR A 1 328 ? 15.5 18.047 -5.059 1 89.44 328 THR A C 1
ATOM 2623 O O . THR A 1 328 ? 16.375 17.172 -5.156 1 89.44 328 THR A O 1
ATOM 2626 N N . LEU A 1 329 ? 14.867 18.453 -6.133 1 90.62 329 LEU A N 1
ATOM 2627 C CA . LEU A 1 329 ? 14.93 17.703 -7.387 1 90.62 329 LEU A CA 1
ATOM 2628 C C . LEU A 1 329 ? 15.984 18.312 -8.32 1 90.62 329 LEU A C 1
ATOM 2630 O O . LEU A 1 329 ? 16.5 17.609 -9.203 1 90.62 329 LEU A O 1
ATOM 2634 N N . GLU A 1 330 ? 16.375 19.547 -8.148 1 88.69 330 GLU A N 1
ATOM 2635 C CA . GLU A 1 330 ? 17.281 20.234 -9.062 1 88.69 330 GLU A CA 1
ATOM 2636 C C . GLU A 1 330 ? 18.656 19.562 -9.078 1 88.69 330 GLU A C 1
ATOM 2638 O O . GLU A 1 330 ? 19.266 19.453 -10.133 1 88.69 330 GLU A O 1
ATOM 2643 N N . PRO A 1 331 ? 19.141 19.203 -7.918 1 89.06 331 PRO A N 1
ATOM 2644 C CA . PRO A 1 331 ? 20.438 18.516 -7.941 1 89.06 331 PRO A CA 1
ATOM 2645 C C . PRO A 1 331 ? 20.422 17.266 -8.82 1 89.06 331 PRO A C 1
ATOM 2647 O O . PRO A 1 331 ? 21.422 16.953 -9.469 1 89.06 331 PRO A O 1
ATOM 2650 N N . PHE A 1 332 ? 19.406 16.547 -8.875 1 90.44 332 PHE A N 1
ATOM 2651 C CA . PHE A 1 332 ? 19.312 15.359 -9.711 1 90.44 332 PHE A CA 1
ATOM 2652 C C . PHE A 1 332 ? 19.281 15.734 -11.188 1 90.44 332 PHE A C 1
ATOM 2654 O O . PHE A 1 332 ? 19.891 15.055 -12.016 1 90.44 332 PHE A O 1
ATOM 2661 N N . VAL A 1 333 ? 18.609 16.812 -11.516 1 91.62 333 VAL A N 1
ATOM 2662 C CA . VAL A 1 333 ? 18.531 17.281 -12.891 1 91.62 333 VAL A CA 1
ATOM 2663 C C . VAL A 1 333 ? 19.906 17.734 -13.359 1 91.62 333 VAL A C 1
ATOM 2665 O O . VAL A 1 333 ? 20.359 17.359 -14.445 1 91.62 333 VAL A O 1
ATOM 2668 N N . THR A 1 334 ? 20.547 18.516 -12.531 1 92.25 334 THR A N 1
ATOM 2669 C CA . THR A 1 334 ? 21.891 19 -12.852 1 92.25 334 THR A CA 1
ATOM 2670 C C . THR A 1 334 ? 22.859 17.828 -13.016 1 92.25 334 THR A C 1
ATOM 2672 O O . THR A 1 334 ? 23.688 17.812 -13.93 1 92.25 334 THR A O 1
ATOM 2675 N N . GLY A 1 335 ? 22.75 16.859 -12.125 1 93.38 335 GLY A N 1
ATOM 2676 C CA . GLY A 1 335 ? 23.562 15.656 -12.234 1 93.38 335 GLY A CA 1
ATOM 2677 C C . GLY A 1 335 ? 23.344 14.906 -13.539 1 93.38 335 GLY A C 1
ATOM 2678 O O . GLY A 1 335 ? 24.312 14.492 -14.188 1 93.38 335 GLY A O 1
ATOM 2679 N N . CYS A 1 336 ? 22.156 14.789 -13.969 1 93.56 336 CYS A N 1
ATOM 2680 C CA . CYS A 1 336 ? 21.828 14.047 -15.188 1 93.56 336 CYS A CA 1
ATOM 2681 C C . CYS A 1 336 ? 22.234 14.836 -16.422 1 93.56 336 CYS A C 1
ATOM 2683 O O . CYS A 1 336 ? 22.641 14.25 -17.438 1 93.56 336 CYS A O 1
ATOM 2685 N N . GLN A 1 337 ? 22.141 16.109 -16.344 1 92 337 GLN A N 1
ATOM 2686 C CA . GLN A 1 337 ? 22.547 16.938 -17.469 1 92 337 GLN A CA 1
ATOM 2687 C C . GLN A 1 337 ? 24.062 16.859 -17.688 1 92 337 GLN A C 1
ATOM 2689 O O . GLN A 1 337 ? 24.531 16.797 -18.828 1 92 337 GLN A O 1
ATOM 2694 N N . ASN A 1 338 ? 24.75 16.766 -16.609 1 92.62 338 ASN A N 1
ATOM 2695 C CA . ASN A 1 338 ? 26.203 16.828 -16.672 1 92.62 338 ASN A CA 1
ATOM 2696 C C . ASN A 1 338 ? 26.812 15.43 -16.797 1 92.62 338 ASN A C 1
ATOM 2698 O O . ASN A 1 338 ? 27.875 15.258 -17.406 1 92.62 338 ASN A O 1
ATOM 2702 N N . TYR A 1 339 ? 26.156 14.406 -16.188 1 93.62 339 TYR A N 1
ATOM 2703 C CA . TYR A 1 339 ? 26.859 13.141 -16.031 1 93.62 339 TYR A CA 1
ATOM 2704 C C . TYR A 1 339 ? 26.031 11.977 -16.531 1 93.62 339 TYR A C 1
ATOM 2706 O O . TYR A 1 339 ? 26.297 10.82 -16.203 1 93.62 339 TYR A O 1
ATOM 2714 N N . TRP A 1 340 ? 25 12.18 -17.312 1 91.12 340 TRP A N 1
ATOM 2715 C CA . TRP A 1 340 ? 24.172 11.086 -17.812 1 91.12 340 TRP A CA 1
ATOM 2716 C C . TRP A 1 340 ? 25.016 10.062 -18.562 1 91.12 340 TRP A C 1
ATOM 2718 O O . TRP A 1 340 ? 24.703 8.867 -18.562 1 91.12 340 TRP A O 1
ATOM 2728 N N . TRP A 1 341 ? 26.125 10.445 -19.219 1 92 341 TRP A N 1
ATOM 2729 C CA . TRP A 1 341 ? 26.969 9.586 -20.047 1 92 341 TRP A CA 1
ATOM 2730 C C . TRP A 1 341 ? 27.656 8.523 -19.188 1 92 341 TRP A C 1
ATOM 2732 O O . TRP A 1 341 ? 28.016 7.461 -19.688 1 92 341 TRP A O 1
ATOM 2742 N N . THR A 1 342 ? 27.844 8.781 -17.891 1 94.88 342 THR A N 1
ATOM 2743 C CA . THR A 1 342 ? 28.469 7.801 -17.016 1 94.88 342 THR A CA 1
ATOM 2744 C C . THR A 1 342 ? 27.578 6.582 -16.844 1 94.88 342 THR A C 1
ATOM 2746 O O . THR A 1 342 ? 28.062 5.48 -16.562 1 94.88 342 THR A O 1
ATOM 2749 N N . ASN A 1 343 ? 26.266 6.766 -16.953 1 94.62 343 ASN A N 1
ATOM 2750 C CA . ASN A 1 343 ? 25.328 5.645 -16.859 1 94.62 343 ASN A CA 1
ATOM 2751 C C . ASN A 1 343 ? 25.406 4.758 -18.109 1 94.62 343 ASN A C 1
ATOM 2753 O O . ASN A 1 343 ? 25.25 3.541 -18.016 1 94.62 343 ASN A O 1
ATOM 2757 N N . LEU A 1 344 ? 25.688 5.359 -19.219 1 94.94 344 LEU A N 1
ATOM 2758 C CA . LEU A 1 344 ? 25.812 4.625 -20.469 1 94.94 344 LEU A CA 1
ATOM 2759 C C . LEU A 1 344 ? 27.016 3.676 -20.422 1 94.94 344 LEU A C 1
ATOM 2761 O O . LEU A 1 344 ? 26.938 2.561 -20.953 1 94.94 344 LEU A O 1
ATOM 2765 N N . PHE A 1 345 ? 28 4.09 -19.719 1 95.81 345 PHE A N 1
ATOM 2766 C CA . PHE A 1 345 ? 29.234 3.32 -19.703 1 95.81 345 PHE A CA 1
ATOM 2767 C C . PHE A 1 345 ? 29.438 2.627 -18.359 1 95.81 345 PHE A C 1
ATOM 2769 O O . PHE A 1 345 ? 30.453 1.95 -18.156 1 95.81 345 PHE A O 1
ATOM 2776 N N . TYR A 1 346 ? 28.562 2.793 -17.453 1 96.56 346 TYR A N 1
ATOM 2777 C CA . TYR A 1 346 ? 28.547 2.111 -16.156 1 96.56 346 TYR A CA 1
ATOM 2778 C C . TYR A 1 346 ? 29.797 2.469 -15.344 1 96.56 346 TYR A C 1
ATOM 2780 O O . TYR A 1 346 ? 30.469 1.585 -14.812 1 96.56 346 TYR A O 1
ATOM 2788 N N . PHE A 1 347 ? 30.062 3.791 -15.211 1 93.69 347 PHE A N 1
ATOM 2789 C CA . PHE A 1 347 ? 31.172 4.27 -14.406 1 93.69 347 PHE A CA 1
ATOM 2790 C C . PHE A 1 347 ? 30.703 5.32 -13.406 1 93.69 347 PHE A C 1
ATOM 2792 O O . PHE A 1 347 ? 31.516 6.062 -12.852 1 93.69 347 PHE A O 1
ATOM 2799 N N . SER A 1 348 ? 29.422 5.383 -13.164 1 94.31 348 SER A N 1
ATOM 2800 C CA . SER A 1 348 ? 28.844 6.391 -12.281 1 94.31 348 SER A CA 1
ATOM 2801 C C . SER A 1 348 ? 29.328 6.219 -10.844 1 94.31 348 SER A C 1
ATOM 2803 O O . SER A 1 348 ? 29.359 7.18 -10.078 1 94.31 348 SER A O 1
ATOM 2805 N N . ASN A 1 349 ? 29.766 4.977 -10.438 1 95.31 349 ASN A N 1
ATOM 2806 C CA . ASN A 1 349 ? 30.203 4.695 -9.078 1 95.31 349 ASN A CA 1
ATOM 2807 C C . ASN A 1 349 ? 31.547 5.375 -8.766 1 95.31 349 ASN A C 1
ATOM 2809 O O . ASN A 1 349 ? 31.969 5.426 -7.609 1 95.31 349 ASN A O 1
ATOM 2813 N N . PHE A 1 350 ? 32.156 6.008 -9.781 1 94.75 350 PHE A N 1
ATOM 2814 C CA . PHE A 1 350 ? 33.406 6.703 -9.562 1 94.75 350 PHE A CA 1
ATOM 2815 C C . PHE A 1 350 ? 33.219 8.211 -9.641 1 94.75 350 PHE A C 1
ATOM 2817 O O . PHE A 1 350 ? 34.188 8.977 -9.531 1 94.75 350 PHE A O 1
ATOM 2824 N N . ILE A 1 351 ? 32.031 8.641 -9.891 1 92.44 351 ILE A N 1
ATOM 2825 C CA . ILE A 1 351 ? 31.625 10.039 -9.773 1 92.44 351 ILE A CA 1
ATOM 2826 C C . ILE A 1 351 ? 31.125 10.32 -8.359 1 92.44 351 ILE A C 1
ATOM 2828 O O . ILE A 1 351 ? 30.422 9.5 -7.77 1 92.44 351 ILE A O 1
ATOM 2832 N N . PRO A 1 352 ? 31.516 11.484 -7.867 1 90.5 352 PRO A N 1
ATOM 2833 C CA . PRO A 1 352 ? 31.016 11.789 -6.523 1 90.5 352 PRO A CA 1
ATOM 2834 C C . PRO A 1 352 ? 29.5 11.695 -6.43 1 90.5 352 PRO A C 1
ATOM 2836 O O . PRO A 1 352 ? 28.781 12.172 -7.32 1 90.5 352 PRO A O 1
ATOM 2839 N N . THR A 1 353 ? 29.078 11.055 -5.402 1 85.44 353 THR A N 1
ATOM 2840 C CA . THR A 1 353 ? 27.672 10.719 -5.223 1 85.44 353 THR A CA 1
ATOM 2841 C C . THR A 1 353 ? 26.797 11.969 -5.332 1 85.44 353 THR A C 1
ATOM 2843 O O . THR A 1 353 ? 25.688 11.914 -5.883 1 85.44 353 THR A O 1
ATOM 2846 N N . ALA A 1 354 ? 27.25 13.117 -4.895 1 83.75 354 ALA A N 1
ATOM 2847 C CA . ALA A 1 354 ? 26.469 14.359 -4.883 1 83.75 354 ALA A CA 1
ATOM 2848 C C . ALA A 1 354 ? 26.266 14.891 -6.297 1 83.75 354 ALA A C 1
ATOM 2850 O O . ALA A 1 354 ? 25.375 15.711 -6.535 1 83.75 354 ALA A O 1
ATOM 2851 N N . LYS A 1 355 ? 26.969 14.297 -7.242 1 89.25 355 LYS A N 1
ATOM 2852 C CA . LYS A 1 355 ? 26.938 14.859 -8.586 1 89.25 355 LYS A CA 1
ATOM 2853 C C . LYS A 1 355 ? 26.328 13.867 -9.578 1 89.25 355 LYS A C 1
ATOM 2855 O O . LYS A 1 355 ? 26.062 14.219 -10.727 1 89.25 355 LYS A O 1
ATOM 2860 N N . THR A 1 356 ? 26.062 12.734 -9.117 1 90.31 356 THR A N 1
ATOM 2861 C CA . THR A 1 356 ? 25.641 11.68 -10.031 1 90.31 356 THR A CA 1
ATOM 2862 C C . THR A 1 356 ? 24.188 11.898 -10.461 1 90.31 356 THR A C 1
ATOM 2864 O O . THR A 1 356 ? 23.406 12.539 -9.75 1 90.31 356 THR A O 1
ATOM 2867 N N . CYS A 1 357 ? 23.844 11.383 -11.633 1 90.19 357 CYS A N 1
ATOM 2868 C CA . CYS A 1 357 ? 22.484 11.445 -12.18 1 90.19 357 CYS A CA 1
ATOM 2869 C C . CYS A 1 357 ? 21.531 10.555 -11.391 1 90.19 357 CYS A C 1
ATOM 2871 O O . CYS A 1 357 ? 20.5 11.016 -10.914 1 90.19 357 CYS A O 1
ATOM 2873 N N . VAL A 1 358 ? 21.922 9.336 -11.273 1 92.62 358 VAL A N 1
ATOM 2874 C CA . VAL A 1 358 ? 21.188 8.336 -10.523 1 92.62 358 VAL A CA 1
ATOM 2875 C C . VAL A 1 358 ? 22.031 7.816 -9.367 1 92.62 358 VAL A C 1
ATOM 2877 O O . VAL A 1 358 ? 22.734 6.809 -9.516 1 92.62 358 VAL A O 1
ATOM 2880 N N . PRO A 1 359 ? 21.859 8.414 -8.242 1 88.94 359 PRO A N 1
ATOM 2881 C CA . PRO A 1 359 ? 22.766 8.055 -7.141 1 88.94 359 PRO A CA 1
ATOM 2882 C C . PRO A 1 359 ? 22.75 6.562 -6.824 1 88.94 359 PRO A C 1
ATOM 2884 O O . PRO A 1 359 ? 23.797 5.988 -6.504 1 88.94 359 PRO A O 1
ATOM 2887 N N . HIS A 1 360 ? 21.641 5.902 -6.891 1 91.69 360 HIS A N 1
ATOM 2888 C CA . HIS A 1 360 ? 21.578 4.477 -6.594 1 91.69 360 HIS A CA 1
ATOM 2889 C C . HIS A 1 360 ? 22.016 3.643 -7.793 1 91.69 360 HIS A C 1
ATOM 2891 O O . HIS A 1 360 ? 22 2.41 -7.738 1 91.69 360 HIS A O 1
ATOM 2897 N N . GLY A 1 361 ? 22.469 4.281 -8.844 1 94.88 361 GLY A N 1
ATOM 2898 C CA . GLY A 1 361 ? 23 3.602 -10.016 1 94.88 361 GLY A CA 1
ATOM 2899 C C . GLY A 1 361 ? 24.359 2.99 -9.789 1 94.88 361 GLY A C 1
ATOM 2900 O O . GLY A 1 361 ? 24.859 2.229 -10.625 1 94.88 361 GLY A O 1
ATOM 2901 N N . TRP A 1 362 ? 25 3.271 -8.664 1 96 362 TRP A N 1
ATOM 2902 C CA . TRP A 1 362 ? 26.297 2.676 -8.352 1 96 362 TRP A CA 1
ATOM 2903 C C . TRP A 1 362 ? 26.219 1.154 -8.414 1 96 362 TRP A C 1
ATOM 2905 O O . TRP A 1 362 ? 27.172 0.499 -8.859 1 96 362 TRP A O 1
ATOM 2915 N N . PHE A 1 363 ? 25.156 0.591 -7.965 1 97.12 363 PHE A N 1
ATOM 2916 C CA . PHE A 1 363 ? 24.969 -0.856 -7.953 1 97.12 363 PHE A CA 1
ATOM 2917 C C . PHE A 1 363 ? 25.094 -1.43 -9.359 1 97.12 363 PHE A C 1
ATOM 2919 O O . PHE A 1 363 ? 25.781 -2.432 -9.57 1 97.12 363 PHE A O 1
ATOM 2926 N N . LEU A 1 364 ? 24.422 -0.788 -10.32 1 97.06 364 LEU A N 1
ATOM 2927 C CA . LEU A 1 364 ? 24.453 -1.26 -11.695 1 97.06 364 LEU A CA 1
ATOM 2928 C C . LEU A 1 364 ? 25.844 -1.137 -12.289 1 97.06 364 LEU A C 1
ATOM 2930 O O . LEU A 1 364 ? 26.281 -1.994 -13.062 1 97.06 364 LEU A O 1
ATOM 2934 N N . SER A 1 365 ? 26.469 -0.068 -11.93 1 97.38 365 SER A N 1
ATOM 2935 C CA . SER A 1 365 ? 27.844 0.097 -12.398 1 97.38 365 SER A CA 1
ATOM 2936 C C . SER A 1 365 ? 28.75 -1.018 -11.867 1 97.38 365 SER A C 1
ATOM 2938 O O . SER A 1 365 ? 29.484 -1.634 -12.633 1 97.38 365 SER A O 1
ATOM 2940 N N . CYS A 1 366 ? 28.641 -1.331 -10.617 1 97.94 366 CYS A N 1
ATOM 2941 C CA . CYS A 1 366 ? 29.422 -2.414 -10.031 1 97.94 366 CYS A CA 1
ATOM 2942 C C . CYS A 1 366 ? 29.062 -3.752 -10.664 1 97.94 366 CYS A C 1
ATOM 2944 O O . CYS A 1 366 ? 29.938 -4.535 -11.016 1 97.94 366 CYS A O 1
ATOM 2946 N N . ASP A 1 367 ? 27.797 -3.965 -10.805 1 97.81 367 ASP A N 1
ATOM 2947 C CA . ASP A 1 367 ? 27.328 -5.23 -11.352 1 97.81 367 ASP A CA 1
ATOM 2948 C C . ASP A 1 367 ? 27.844 -5.449 -12.766 1 97.81 367 ASP A C 1
ATOM 2950 O O . ASP A 1 367 ? 28.281 -6.551 -13.109 1 97.81 367 ASP A O 1
ATOM 2954 N N . MET A 1 368 ? 27.781 -4.406 -13.57 1 97.75 368 MET A N 1
ATOM 2955 C CA . MET A 1 368 ? 28.266 -4.5 -14.938 1 97.75 368 MET A CA 1
ATOM 2956 C C . MET A 1 368 ? 29.781 -4.715 -14.953 1 97.75 368 MET A C 1
ATOM 2958 O O . MET A 1 368 ? 30.297 -5.465 -15.789 1 97.75 368 MET A O 1
ATOM 2962 N N . GLN A 1 369 ? 30.469 -4.09 -14.094 1 97.81 369 GLN A N 1
ATOM 2963 C CA . GLN A 1 369 ? 31.922 -4.262 -14 1 97.81 369 GLN A CA 1
ATOM 2964 C C . GLN A 1 369 ? 32.281 -5.691 -13.609 1 97.81 369 GLN A C 1
ATOM 2966 O O . GLN A 1 369 ? 33.188 -6.281 -14.188 1 97.81 369 GLN A O 1
ATOM 2971 N N . PHE A 1 370 ? 31.578 -6.254 -12.648 1 98.31 370 PHE A N 1
ATOM 2972 C CA . PHE A 1 370 ? 31.781 -7.648 -12.281 1 98.31 370 PHE A CA 1
ATOM 2973 C C . PHE A 1 370 ? 31.453 -8.562 -13.453 1 98.31 370 PHE A C 1
ATOM 2975 O O . PHE A 1 370 ? 32.188 -9.531 -13.719 1 98.31 370 PHE A O 1
ATOM 2982 N N . TYR A 1 371 ? 30.391 -8.25 -14.156 1 97.81 371 TYR A N 1
ATOM 2983 C CA . TYR A 1 371 ? 29.953 -9.031 -15.297 1 97.81 371 TYR A CA 1
ATOM 2984 C C . TYR A 1 371 ? 31 -9.047 -16.391 1 97.81 371 TYR A C 1
ATOM 2986 O O . TYR A 1 371 ? 31.234 -10.07 -17.047 1 97.81 371 TYR A O 1
ATOM 2994 N N . PHE A 1 372 ? 31.672 -7.969 -16.547 1 96.69 372 PHE A N 1
ATOM 2995 C CA . PHE A 1 372 ? 32.719 -7.832 -17.562 1 96.69 372 PHE A CA 1
ATOM 2996 C C . PHE A 1 372 ? 33.875 -8.742 -17.266 1 96.69 372 PHE A C 1
ATOM 2998 O O . PHE A 1 372 ? 34.531 -9.242 -18.172 1 96.69 372 PHE A O 1
ATOM 3005 N N . ILE A 1 373 ? 34.094 -9.055 -16.047 1 96.38 373 ILE A N 1
ATOM 3006 C CA . ILE A 1 373 ? 35.219 -9.875 -15.625 1 96.38 373 ILE A CA 1
ATOM 3007 C C . ILE A 1 373 ? 34.812 -11.344 -15.594 1 96.38 373 ILE A C 1
ATOM 3009 O O . ILE A 1 373 ? 35.656 -12.242 -15.664 1 96.38 373 ILE A O 1
ATOM 3013 N N . SER A 1 374 ? 33.625 -11.664 -15.586 1 97.31 374 SER A N 1
ATOM 3014 C CA . SER A 1 374 ? 33.094 -12.977 -15.258 1 97.31 374 SER A CA 1
ATOM 3015 C C . SER A 1 374 ? 33.438 -14.008 -16.328 1 97.31 374 SER A C 1
ATOM 3017 O O . SER A 1 374 ? 33.594 -15.195 -16.016 1 97.31 374 SER A O 1
ATOM 3019 N N . PRO A 1 375 ? 33.625 -13.633 -17.688 1 96.06 375 PRO A N 1
ATOM 3020 C CA . PRO A 1 375 ? 33.938 -14.664 -18.688 1 96.06 375 PRO A CA 1
ATOM 3021 C C . PRO A 1 375 ? 35.219 -15.406 -18.391 1 96.06 375 PRO A C 1
ATOM 3023 O O . PRO A 1 375 ? 35.312 -16.609 -18.609 1 96.06 375 PRO A O 1
ATOM 3026 N N . ILE A 1 376 ? 36.156 -14.734 -17.844 1 95.88 376 ILE A N 1
ATOM 3027 C CA . ILE A 1 376 ? 37.438 -15.367 -17.516 1 95.88 376 ILE A CA 1
ATOM 3028 C C . ILE A 1 376 ? 37.219 -16.406 -16.422 1 95.88 376 ILE A C 1
ATOM 3030 O O . ILE A 1 376 ? 37.781 -17.516 -16.5 1 95.88 376 ILE A O 1
ATOM 3034 N N . ILE A 1 377 ? 36.469 -16.109 -15.484 1 97.56 377 ILE A N 1
ATOM 3035 C CA . ILE A 1 377 ? 36.219 -17 -14.367 1 97.56 377 ILE A CA 1
ATOM 3036 C C . ILE A 1 377 ? 35.344 -18.172 -14.836 1 97.56 377 ILE A C 1
ATOM 3038 O O . ILE A 1 377 ? 35.594 -19.328 -14.492 1 97.56 377 ILE A O 1
ATOM 3042 N N . ILE A 1 378 ? 34.375 -17.906 -15.641 1 96.38 378 ILE A N 1
ATOM 3043 C CA . ILE A 1 378 ? 33.438 -18.906 -16.125 1 96.38 378 ILE A CA 1
ATOM 3044 C C . ILE A 1 378 ? 34.156 -19.922 -17 1 96.38 378 ILE A C 1
ATOM 3046 O O . ILE A 1 378 ? 33.969 -21.125 -16.844 1 96.38 378 ILE A O 1
ATOM 3050 N N . LEU A 1 379 ? 35 -19.406 -17.891 1 92.44 379 LEU A N 1
ATOM 3051 C CA . LEU A 1 379 ? 35.781 -20.281 -18.766 1 92.44 379 LEU A CA 1
ATOM 3052 C C . LEU A 1 379 ? 36.75 -21.125 -17.953 1 92.44 379 LEU A C 1
ATOM 3054 O O . LEU A 1 379 ? 37 -22.281 -18.281 1 92.44 379 LEU A O 1
ATOM 3058 N N . GLY A 1 380 ? 37.312 -20.438 -16.938 1 93.56 380 GLY A N 1
ATOM 3059 C CA . GLY A 1 380 ? 38.156 -21.203 -16.031 1 93.56 380 GLY A CA 1
ATOM 3060 C C . GLY A 1 380 ? 37.438 -22.312 -15.32 1 93.56 380 GLY A C 1
ATOM 3061 O O . GLY A 1 380 ? 37.938 -23.453 -15.25 1 93.56 380 GLY A O 1
ATOM 3062 N N . LEU A 1 381 ? 36.25 -22.078 -14.82 1 95.19 381 LEU A N 1
ATOM 3063 C CA . LEU A 1 381 ? 35.406 -23.062 -14.125 1 95.19 381 LEU A CA 1
ATOM 3064 C C . LEU A 1 381 ? 35 -24.188 -15.07 1 95.19 381 LEU A C 1
ATOM 3066 O O . LEU A 1 381 ? 34.938 -25.344 -14.664 1 95.19 381 LEU A O 1
ATOM 3070 N N . TYR A 1 382 ? 34.75 -23.781 -16.312 1 91.75 382 TYR A N 1
ATOM 3071 C CA . TYR A 1 382 ? 34.25 -24.734 -17.297 1 91.75 382 TYR A CA 1
ATOM 3072 C C . TYR A 1 382 ? 35.375 -25.672 -17.766 1 91.75 382 TYR A C 1
ATOM 3074 O O . TYR A 1 382 ? 35.156 -26.875 -17.891 1 91.75 382 TYR A O 1
ATOM 3082 N N . ARG A 1 383 ? 36.625 -25.203 -17.984 1 90 383 ARG A N 1
ATOM 3083 C CA . ARG A 1 383 ? 37.719 -25.984 -18.547 1 90 383 ARG A CA 1
ATOM 3084 C C . ARG A 1 383 ? 38.562 -26.641 -17.453 1 90 383 ARG A C 1
ATOM 3086 O O . ARG A 1 383 ? 38.969 -27.797 -17.578 1 90 383 ARG A O 1
ATOM 3093 N N . ARG A 1 384 ? 38.844 -25.797 -16.469 1 94.56 384 ARG A N 1
ATOM 3094 C CA . ARG A 1 384 ? 39.656 -26.234 -15.32 1 94.56 384 ARG A CA 1
ATOM 3095 C C . ARG A 1 384 ? 39.031 -25.766 -14.008 1 94.56 384 ARG A C 1
ATOM 3097 O O . ARG A 1 384 ? 39.469 -24.766 -13.438 1 94.56 384 ARG A O 1
ATOM 3104 N N . PRO A 1 385 ? 38.125 -26.484 -13.445 1 94.5 385 PRO A N 1
ATOM 3105 C CA . PRO A 1 385 ? 37.375 -26.047 -12.281 1 94.5 385 PRO A CA 1
ATOM 3106 C C . PRO A 1 385 ? 38.25 -25.578 -11.133 1 94.5 385 PRO A C 1
ATOM 3108 O O . PRO A 1 385 ? 37.906 -24.625 -10.43 1 94.5 385 PRO A O 1
ATOM 3111 N N . LYS A 1 386 ? 39.406 -26.203 -10.945 1 96.25 386 LYS A N 1
ATOM 3112 C CA . LYS A 1 386 ? 40.312 -25.781 -9.867 1 96.25 386 LYS A CA 1
ATOM 3113 C C . LYS A 1 386 ? 40.844 -24.375 -10.102 1 96.25 386 LYS A C 1
ATOM 3115 O O . LYS A 1 386 ? 41 -23.609 -9.148 1 96.25 386 LYS A O 1
ATOM 3120 N N . MET A 1 387 ? 41.125 -24.078 -11.328 1 95.56 387 MET A N 1
ATOM 3121 C CA . MET A 1 387 ? 41.594 -22.75 -11.664 1 95.56 387 MET A CA 1
ATOM 3122 C C . MET A 1 387 ? 40.5 -21.703 -11.469 1 95.56 387 MET A C 1
ATOM 3124 O O . MET A 1 387 ? 40.781 -20.609 -10.961 1 95.56 387 MET A O 1
ATOM 3128 N N . GLY A 1 388 ? 39.281 -22.031 -11.969 1 96.94 388 GLY A N 1
ATOM 3129 C CA . GLY A 1 388 ? 38.156 -21.141 -11.75 1 96.94 388 GLY A CA 1
ATOM 3130 C C . GLY A 1 388 ? 37.906 -20.844 -10.289 1 96.94 388 GLY A C 1
ATOM 3131 O O . GLY A 1 388 ? 37.656 -19.703 -9.906 1 96.94 388 GLY A O 1
ATOM 3132 N N . LEU A 1 389 ? 38 -21.875 -9.492 1 97.94 389 LEU A N 1
ATOM 3133 C CA . LEU A 1 389 ? 37.781 -21.719 -8.055 1 97.94 389 LEU A CA 1
ATOM 3134 C C . LEU A 1 389 ? 38.906 -20.906 -7.414 1 97.94 389 LEU A C 1
ATOM 3136 O O . LEU A 1 389 ? 38.688 -20.172 -6.457 1 97.94 389 LEU A O 1
ATOM 3140 N N . LEU A 1 390 ? 40.094 -21.062 -7.93 1 98.12 390 LEU A N 1
ATOM 3141 C CA . LEU A 1 390 ? 41.219 -20.266 -7.449 1 98.12 390 LEU A CA 1
ATOM 3142 C C . LEU A 1 390 ? 41 -18.781 -7.75 1 98.12 390 LEU A C 1
ATOM 3144 O O . LEU A 1 390 ? 41.25 -17.938 -6.898 1 98.12 390 LEU A O 1
ATOM 3148 N N . LEU A 1 391 ? 40.562 -18.484 -8.93 1 98.12 391 LEU A N 1
ATOM 3149 C CA . LEU A 1 391 ? 40.281 -17.094 -9.297 1 98.12 391 LEU A CA 1
ATOM 3150 C C . LEU A 1 391 ? 39.188 -16.5 -8.406 1 98.12 391 LEU A C 1
ATOM 3152 O O . LEU A 1 391 ? 39.25 -15.336 -8.023 1 98.12 391 LEU A O 1
ATOM 3156 N N . ILE A 1 392 ? 38.219 -17.312 -8.125 1 98.69 392 ILE A N 1
ATOM 3157 C CA . ILE A 1 392 ? 37.125 -16.891 -7.227 1 98.69 392 ILE A CA 1
ATOM 3158 C C . ILE A 1 392 ? 37.688 -16.594 -5.844 1 98.69 392 ILE A C 1
ATOM 3160 O O . ILE A 1 392 ? 37.375 -15.57 -5.242 1 98.69 392 ILE A O 1
ATOM 3164 N N . ALA A 1 393 ? 38.531 -17.469 -5.352 1 98.56 393 ALA A N 1
ATOM 3165 C CA . ALA A 1 393 ? 39.156 -17.281 -4.039 1 98.56 393 ALA A CA 1
ATOM 3166 C C . ALA A 1 393 ? 40 -16.016 -4.004 1 98.56 393 ALA A C 1
ATOM 3168 O O . ALA A 1 393 ? 39.969 -15.266 -3.021 1 98.56 393 ALA A O 1
ATOM 3169 N N . ILE A 1 394 ? 40.719 -15.773 -5.035 1 98.25 394 ILE A N 1
ATOM 3170 C CA . ILE A 1 394 ? 41.531 -14.562 -5.141 1 98.25 394 ILE A CA 1
ATOM 3171 C C . ILE A 1 394 ? 40.625 -13.328 -5.129 1 98.25 394 ILE A C 1
ATOM 3173 O O . ILE A 1 394 ? 40.938 -12.328 -4.484 1 98.25 394 ILE A O 1
ATOM 3177 N N . GLY A 1 395 ? 39.531 -13.406 -5.875 1 98.44 395 GLY A N 1
ATOM 3178 C CA . GLY A 1 395 ? 38.562 -12.312 -5.875 1 98.44 395 GLY A CA 1
ATOM 3179 C C . GLY A 1 395 ? 38 -12.016 -4.5 1 98.44 395 GLY A C 1
ATOM 3180 O O . GLY A 1 395 ? 37.906 -10.859 -4.098 1 98.44 395 GLY A O 1
ATOM 3181 N N . ILE A 1 396 ? 37.625 -13.062 -3.729 1 98.69 396 ILE A N 1
ATOM 3182 C CA . ILE A 1 396 ? 37.062 -12.922 -2.389 1 98.69 396 ILE A CA 1
ATOM 3183 C C . ILE A 1 396 ? 38.094 -12.289 -1.463 1 98.69 396 ILE A C 1
ATOM 3185 O O . ILE A 1 396 ? 37.812 -11.305 -0.773 1 98.69 396 ILE A O 1
ATOM 3189 N N . ILE A 1 397 ? 39.312 -12.781 -1.512 1 98.44 397 ILE A N 1
ATOM 3190 C CA . ILE A 1 397 ? 40.375 -12.328 -0.618 1 98.44 397 ILE A CA 1
ATOM 3191 C C . ILE A 1 397 ? 40.75 -10.891 -0.958 1 98.44 397 ILE A C 1
ATOM 3193 O O . ILE A 1 397 ? 40.969 -10.07 -0.063 1 98.44 397 ILE A O 1
ATOM 3197 N N . THR A 1 398 ? 40.844 -10.57 -2.234 1 98.06 398 THR A N 1
ATOM 3198 C CA . THR A 1 398 ? 41.188 -9.219 -2.654 1 98.06 398 THR A CA 1
ATOM 3199 C C . THR A 1 398 ? 40.094 -8.227 -2.211 1 98.06 398 THR A C 1
ATOM 3201 O O . THR A 1 398 ? 40.406 -7.121 -1.764 1 98.06 398 THR A O 1
ATOM 3204 N N . SER A 1 399 ? 38.875 -8.562 -2.367 1 98.5 399 SER A N 1
ATOM 3205 C CA . SER A 1 399 ? 37.75 -7.719 -1.942 1 98.5 399 SER A CA 1
ATOM 3206 C C . SER A 1 399 ? 37.781 -7.5 -0.433 1 98.5 399 SER A C 1
ATOM 3208 O O . SER A 1 399 ? 37.656 -6.363 0.036 1 98.5 399 SER A O 1
ATOM 3210 N N . MET A 1 400 ? 37.938 -8.578 0.323 1 98.5 400 MET A N 1
ATOM 3211 C CA . MET A 1 400 ? 38 -8.5 1.779 1 98.5 400 MET A CA 1
ATOM 3212 C C . MET A 1 400 ? 39.188 -7.68 2.246 1 98.5 400 MET A C 1
ATOM 3214 O O . MET A 1 400 ? 39.062 -6.805 3.104 1 98.5 400 MET A O 1
ATOM 3218 N N . ALA A 1 401 ? 40.312 -7.926 1.628 1 98.25 401 ALA A N 1
ATOM 3219 C CA . ALA A 1 401 ? 41.562 -7.215 1.987 1 98.25 401 ALA A CA 1
ATOM 3220 C C . ALA A 1 401 ? 41.438 -5.73 1.651 1 98.25 401 ALA A C 1
ATOM 3222 O O . ALA A 1 401 ? 41.906 -4.879 2.41 1 98.25 401 ALA A O 1
ATOM 3223 N N . SER A 1 402 ? 40.875 -5.43 0.536 1 98.19 402 SER A N 1
ATOM 3224 C CA . SER A 1 402 ? 40.719 -4.035 0.146 1 98.19 402 SER A CA 1
ATOM 3225 C C . SER A 1 402 ? 39.781 -3.303 1.12 1 98.19 402 SER A C 1
ATOM 3227 O O . SER A 1 402 ? 40.062 -2.168 1.51 1 98.19 402 SER A O 1
ATOM 3229 N N . ALA A 1 403 ? 38.719 -3.934 1.527 1 97.81 403 ALA A N 1
ATOM 3230 C CA . ALA A 1 403 ? 37.781 -3.328 2.473 1 97.81 403 ALA A CA 1
ATOM 3231 C C . ALA A 1 403 ? 38.469 -3.053 3.812 1 97.81 403 ALA A C 1
ATOM 3233 O O . ALA A 1 403 ? 38.312 -1.963 4.371 1 97.81 403 ALA A O 1
ATOM 3234 N N . GLY A 1 404 ? 39.219 -4.074 4.273 1 97.94 404 GLY A N 1
ATOM 3235 C CA . GLY A 1 404 ? 39.938 -3.893 5.527 1 97.94 404 GLY A CA 1
ATOM 3236 C C . GLY A 1 404 ? 41.031 -2.84 5.445 1 97.94 404 GLY A C 1
ATOM 3237 O O . GLY A 1 404 ? 41.125 -1.986 6.328 1 97.94 404 GLY A O 1
ATOM 3238 N N . PHE A 1 405 ? 41.75 -2.873 4.398 1 97.88 405 PHE A N 1
ATOM 3239 C CA . PHE A 1 405 ? 42.875 -1.97 4.227 1 97.88 405 PHE A CA 1
ATOM 3240 C C . PHE A 1 405 ? 42.406 -0.525 4.113 1 97.88 405 PHE A C 1
ATOM 3242 O O . PHE A 1 405 ? 42.938 0.366 4.758 1 97.88 405 PHE A O 1
ATOM 3249 N N . LEU A 1 406 ? 41.406 -0.225 3.316 1 97.62 406 LEU A N 1
ATOM 3250 C CA . LEU A 1 406 ? 40.906 1.131 3.117 1 97.62 406 LEU A CA 1
ATOM 3251 C C . LEU A 1 406 ? 40.25 1.657 4.383 1 97.62 406 LEU A C 1
ATOM 3253 O O . LEU A 1 406 ? 40.312 2.852 4.68 1 97.62 406 LEU A O 1
ATOM 3257 N N . THR A 1 407 ? 39.531 0.765 5.133 1 97.38 407 THR A N 1
ATOM 3258 C CA . THR A 1 407 ? 38.969 1.165 6.414 1 97.38 407 THR A CA 1
ATOM 3259 C C . THR A 1 407 ? 40.062 1.605 7.383 1 97.38 407 THR A C 1
ATOM 3261 O O . THR A 1 407 ? 39.906 2.604 8.086 1 97.38 407 THR A O 1
ATOM 3264 N N . PHE A 1 408 ? 41.156 0.874 7.359 1 97.06 408 PHE A N 1
ATOM 3265 C CA . PHE A 1 408 ? 42.281 1.204 8.219 1 97.06 408 PHE A CA 1
ATOM 3266 C C . PHE A 1 408 ? 42.969 2.482 7.746 1 97.06 408 PHE A C 1
ATOM 3268 O O . PHE A 1 408 ? 43.219 3.395 8.539 1 97.06 408 PHE A O 1
ATOM 3275 N N . LEU A 1 409 ? 43.25 2.627 6.465 1 96.75 409 LEU A N 1
ATOM 3276 C CA . LEU A 1 409 ? 44 3.732 5.891 1 96.75 409 LEU A CA 1
ATOM 3277 C C . LEU A 1 409 ? 43.25 5.055 6.078 1 96.75 409 LEU A C 1
ATOM 3279 O O . LEU A 1 409 ? 43.875 6.07 6.406 1 96.75 409 LEU A O 1
ATOM 3283 N N . TYR A 1 410 ? 41.969 5.07 5.902 1 95.44 410 TYR A N 1
ATOM 3284 C CA . TYR A 1 410 ? 41.188 6.309 5.926 1 95.44 410 TYR A CA 1
ATOM 3285 C C . TYR A 1 410 ? 40.406 6.441 7.227 1 95.44 410 TYR A C 1
ATOM 3287 O O . TYR A 1 410 ? 39.594 7.352 7.375 1 95.44 410 TYR A O 1
ATOM 3295 N N . ASP A 1 411 ? 40.531 5.551 8.133 1 94.62 411 ASP A N 1
ATOM 3296 C CA . ASP A 1 411 ? 39.844 5.57 9.422 1 94.62 411 ASP A CA 1
ATOM 3297 C C . ASP A 1 411 ? 38.344 5.664 9.227 1 94.62 411 ASP A C 1
ATOM 3299 O O . ASP A 1 411 ? 37.688 6.551 9.773 1 94.62 411 ASP A O 1
ATOM 3303 N N . LEU A 1 412 ? 37.844 4.809 8.445 1 95.81 412 LEU A N 1
ATOM 3304 C CA . LEU A 1 412 ? 36.406 4.785 8.133 1 95.81 412 LEU A CA 1
ATOM 3305 C C . LEU A 1 412 ? 35.625 3.994 9.188 1 95.81 412 LEU A C 1
ATOM 3307 O O . LEU A 1 412 ? 36.188 3.123 9.852 1 95.81 412 LEU A O 1
ATOM 3311 N N . PRO A 1 413 ? 34.406 4.367 9.438 1 95.25 413 PRO A N 1
ATOM 3312 C CA . PRO A 1 413 ? 33.531 3.492 10.242 1 95.25 413 PRO A CA 1
ATOM 3313 C C . PRO A 1 413 ? 33.312 2.131 9.586 1 95.25 413 PRO A C 1
ATOM 3315 O O . PRO A 1 413 ? 33.562 1.969 8.391 1 95.25 413 PRO A O 1
ATOM 3318 N N . PRO A 1 414 ? 32.938 1.141 10.383 1 95.25 414 PRO A N 1
ATOM 3319 C CA . PRO A 1 414 ? 32.75 -0.201 9.828 1 95.25 414 PRO A CA 1
ATOM 3320 C C . PRO A 1 414 ? 31.672 -0.251 8.75 1 95.25 414 PRO A C 1
ATOM 3322 O O . PRO A 1 414 ? 31.781 -1.035 7.805 1 95.25 414 PRO A O 1
ATOM 3325 N N . VAL A 1 415 ? 30.641 0.465 8.898 1 94.25 415 VAL A N 1
ATOM 3326 C CA . VAL A 1 415 ? 29.516 0.637 7.98 1 94.25 415 VAL A CA 1
ATOM 3327 C C . VAL A 1 415 ? 28.938 2.041 8.133 1 94.25 415 VAL A C 1
ATOM 3329 O O . VAL A 1 415 ? 29.391 2.818 8.977 1 94.25 415 VAL A O 1
ATOM 3332 N N . SER A 1 416 ? 28.062 2.422 7.223 1 92.06 416 SER A N 1
ATOM 3333 C CA . SER A 1 416 ? 27.375 3.691 7.43 1 92.06 416 SER A CA 1
ATOM 3334 C C . SER A 1 416 ? 26.516 3.66 8.695 1 92.06 416 SER A C 1
ATOM 3336 O O . SER A 1 416 ? 25.547 2.91 8.781 1 92.06 416 SER A O 1
ATOM 3338 N N . LEU A 1 417 ? 26.906 4.41 9.695 1 93 417 LEU A N 1
ATOM 3339 C CA . LEU A 1 417 ? 26.266 4.359 11.008 1 93 417 LEU A CA 1
ATOM 3340 C C . LEU A 1 417 ? 25.281 5.508 11.172 1 93 417 LEU A C 1
ATOM 3342 O O . LEU A 1 417 ? 25.547 6.629 10.727 1 93 417 LEU A O 1
ATOM 3346 N N . PHE A 1 418 ? 24.234 5.219 11.852 1 89.44 418 PHE A N 1
ATOM 3347 C CA . PHE A 1 418 ? 23.203 6.199 12.172 1 89.44 418 PHE A CA 1
ATOM 3348 C C . PHE A 1 418 ? 23.75 7.266 13.117 1 89.44 418 PHE A C 1
ATOM 3350 O O . PHE A 1 418 ? 23.344 8.43 13.039 1 89.44 418 PHE A O 1
ATOM 3357 N N . SER A 1 419 ? 24.703 6.855 13.922 1 90.12 419 SER A N 1
ATOM 3358 C CA . SER A 1 419 ? 25.266 7.734 14.945 1 90.12 419 SER A CA 1
ATOM 3359 C C . SER A 1 419 ? 26.203 8.773 14.328 1 90.12 419 SER A C 1
ATOM 3361 O O . SER A 1 419 ? 26.625 9.711 15.008 1 90.12 419 SER A O 1
ATOM 3363 N N . LEU A 1 420 ? 26.516 8.586 13.094 1 89.44 420 LEU A N 1
ATOM 3364 C CA . LEU A 1 420 ? 27.312 9.555 12.352 1 89.44 420 LEU A CA 1
ATOM 3365 C C . LEU A 1 420 ? 26.469 10.273 11.305 1 89.44 420 LEU A C 1
ATOM 3367 O O . LEU A 1 420 ? 26.562 9.969 10.117 1 89.44 420 LEU A O 1
ATOM 3371 N N . PRO A 1 421 ? 25.781 11.281 11.727 1 83.94 421 PRO A N 1
ATOM 3372 C CA . PRO A 1 421 ? 24.75 11.859 10.859 1 83.94 421 PRO A CA 1
ATOM 3373 C C . PRO A 1 421 ? 25.297 12.922 9.914 1 83.94 421 PRO A C 1
ATOM 3375 O O . PRO A 1 421 ? 24.594 13.367 9.008 1 83.94 421 PRO A O 1
ATOM 3378 N N . ASP A 1 422 ? 26.547 13.32 10.039 1 85.75 422 ASP A N 1
ATOM 3379 C CA . ASP A 1 422 ? 27.125 14.367 9.188 1 85.75 422 ASP A CA 1
ATOM 3380 C C . ASP A 1 422 ? 27.203 13.898 7.738 1 85.75 422 ASP A C 1
ATOM 3382 O O . ASP A 1 422 ? 27.719 12.82 7.453 1 85.75 422 ASP A O 1
ATOM 3386 N N . GLN A 1 423 ? 26.734 14.75 6.867 1 84.81 423 GLN A N 1
ATOM 3387 C CA . GLN A 1 423 ? 26.688 14.406 5.453 1 84.81 423 GLN A CA 1
ATOM 3388 C C . GLN A 1 423 ? 28.094 14.211 4.879 1 84.81 423 GLN A C 1
ATOM 3390 O O . GLN A 1 423 ? 28.297 13.367 4.004 1 84.81 423 GLN A O 1
ATOM 3395 N N . LYS A 1 424 ? 29 14.961 5.352 1 86.5 424 LYS A N 1
ATOM 3396 C CA . LYS A 1 424 ? 30.375 14.844 4.875 1 86.5 424 LYS A CA 1
ATOM 3397 C C . LYS A 1 424 ? 30.953 13.469 5.199 1 86.5 424 LYS A C 1
ATOM 3399 O O . LYS A 1 424 ? 31.609 12.852 4.355 1 86.5 424 LYS A O 1
ATOM 3404 N N . ASP A 1 425 ? 30.656 13.016 6.383 1 88.94 425 ASP A N 1
ATOM 3405 C CA . ASP A 1 425 ? 31.141 11.703 6.801 1 88.94 425 ASP A CA 1
ATOM 3406 C C . ASP A 1 425 ? 30.453 10.586 6.02 1 88.94 425 ASP A C 1
ATOM 3408 O O . ASP A 1 425 ? 31.094 9.625 5.605 1 88.94 425 ASP A O 1
ATOM 3412 N N . ILE A 1 426 ? 29.203 10.734 5.828 1 89.81 426 ILE A N 1
ATOM 3413 C CA . ILE A 1 426 ? 28.438 9.734 5.09 1 89.81 426 ILE A CA 1
ATOM 3414 C C . ILE A 1 426 ? 28.953 9.648 3.654 1 89.81 426 ILE A C 1
ATOM 3416 O O . ILE A 1 426 ? 29.219 8.555 3.148 1 89.81 426 ILE A O 1
ATOM 3420 N N . ASN A 1 427 ? 29.125 10.781 3.031 1 89.88 427 ASN A N 1
ATOM 3421 C CA . ASN A 1 427 ? 29.594 10.82 1.649 1 89.88 427 ASN A CA 1
ATOM 3422 C C . ASN A 1 427 ? 31.016 10.25 1.518 1 89.88 427 ASN A C 1
ATOM 3424 O O . ASN A 1 427 ? 31.312 9.578 0.533 1 89.88 427 ASN A O 1
ATOM 3428 N N . GLU A 1 428 ? 31.812 10.547 2.471 1 92.75 428 GLU A N 1
ATOM 3429 C CA . GLU A 1 428 ? 33.156 10 2.436 1 92.75 428 GLU A CA 1
ATOM 3430 C C . GLU A 1 428 ? 33.156 8.477 2.467 1 92.75 428 GLU A C 1
ATOM 3432 O O . GLU A 1 428 ? 33.844 7.828 1.687 1 92.75 428 GLU A O 1
ATOM 3437 N N . TYR A 1 429 ? 32.406 7.965 3.32 1 94.38 429 TYR A N 1
ATOM 3438 C CA . TYR A 1 429 ? 32.312 6.512 3.4 1 94.38 429 TYR A CA 1
ATOM 3439 C C . TYR A 1 429 ? 31.75 5.93 2.107 1 94.38 429 TYR A C 1
ATOM 3441 O O . TYR A 1 429 ? 32.281 4.953 1.577 1 94.38 429 TYR A O 1
ATOM 3449 N N . LEU A 1 430 ? 30.703 6.512 1.565 1 93.62 430 LEU A N 1
ATOM 3450 C CA . LEU A 1 430 ? 30.047 6 0.373 1 93.62 430 LEU A CA 1
ATOM 3451 C C . LEU A 1 430 ? 30.953 6.102 -0.844 1 93.62 430 LEU A C 1
ATOM 3453 O O . LEU A 1 430 ? 31.031 5.172 -1.655 1 93.62 430 LEU A O 1
ATOM 3457 N N . ASP A 1 431 ? 31.703 7.148 -0.924 1 94.75 431 ASP A N 1
ATOM 3458 C CA . ASP A 1 431 ? 32.531 7.41 -2.096 1 94.75 431 ASP A CA 1
ATOM 3459 C C . ASP A 1 431 ? 33.844 6.625 -2.027 1 94.75 431 ASP A C 1
ATOM 3461 O O . ASP A 1 431 ? 34.5 6.414 -3.051 1 94.75 431 ASP A O 1
ATOM 3465 N N . THR A 1 432 ? 34.188 6.164 -0.836 1 95.5 432 THR A N 1
ATOM 3466 C CA . THR A 1 432 ? 35.438 5.453 -0.697 1 95.5 432 THR A CA 1
ATOM 3467 C C . THR A 1 432 ? 35.219 3.951 -0.582 1 95.5 432 THR A C 1
ATOM 3469 O O . THR A 1 432 ? 36.031 3.152 -1.024 1 95.5 432 THR A O 1
ATOM 3472 N N . MET A 1 433 ? 34.094 3.623 -0.037 1 95.75 433 MET A N 1
ATOM 3473 C CA . MET A 1 433 ? 33.875 2.211 0.265 1 95.75 433 MET A CA 1
ATOM 3474 C C . MET A 1 433 ? 32.5 1.77 -0.205 1 95.75 433 MET A C 1
ATOM 3476 O O . MET A 1 433 ? 32.375 0.893 -1.062 1 95.75 433 MET A O 1
ATOM 3480 N N . GLY A 1 434 ? 31.5 2.418 0.125 1 94.56 434 GLY A N 1
ATOM 3481 C CA . GLY A 1 434 ? 30.109 1.984 -0.02 1 94.56 434 GLY A CA 1
ATOM 3482 C C . GLY A 1 434 ? 29.703 1.749 -1.463 1 94.56 434 GLY A C 1
ATOM 3483 O O . GLY A 1 434 ? 28.984 0.793 -1.764 1 94.56 434 GLY A O 1
ATOM 3484 N N . TYR A 1 435 ? 30.188 2.545 -2.408 1 96.25 435 TYR A N 1
ATOM 3485 C CA . TYR A 1 435 ? 29.703 2.479 -3.783 1 96.25 435 TYR A CA 1
ATOM 3486 C C . TYR A 1 435 ? 30.781 1.92 -4.711 1 96.25 435 TYR A C 1
ATOM 3488 O O . TYR A 1 435 ? 30.625 1.955 -5.934 1 96.25 435 TYR A O 1
ATOM 3496 N N . LYS A 1 436 ? 31.797 1.331 -4.152 1 97.19 436 LYS A N 1
ATOM 3497 C CA . LYS A 1 436 ? 32.938 0.881 -4.957 1 97.19 436 LYS A CA 1
ATOM 3498 C C . LYS A 1 436 ? 32.906 -0.631 -5.156 1 97.19 436 LYS A C 1
ATOM 3500 O O . LYS A 1 436 ? 32.5 -1.372 -4.262 1 97.19 436 LYS A O 1
ATOM 3505 N N . PRO A 1 437 ? 33.312 -1.055 -6.285 1 97.44 437 PRO A N 1
ATOM 3506 C CA . PRO A 1 437 ? 33.219 -2.479 -6.621 1 97.44 437 PRO A CA 1
ATOM 3507 C C . PRO A 1 437 ? 34.094 -3.352 -5.727 1 97.44 437 PRO A C 1
ATOM 3509 O O . PRO A 1 437 ? 33.75 -4.492 -5.43 1 97.44 437 PRO A O 1
ATOM 3512 N N . TYR A 1 438 ? 35.25 -2.832 -5.262 1 97.25 438 TYR A N 1
ATOM 3513 C CA . TYR A 1 438 ? 36.188 -3.654 -4.496 1 97.25 438 TYR A CA 1
ATOM 3514 C C . TYR A 1 438 ? 35.594 -4.016 -3.135 1 97.25 438 TYR A C 1
ATOM 3516 O O . TYR A 1 438 ? 36.062 -4.945 -2.479 1 97.25 438 TYR A O 1
ATOM 3524 N N . ALA A 1 439 ? 34.594 -3.35 -2.707 1 96.62 439 ALA A N 1
ATOM 3525 C CA . ALA A 1 439 ? 33.969 -3.654 -1.423 1 96.62 439 ALA A CA 1
ATOM 3526 C C . ALA A 1 439 ? 32.969 -4.777 -1.564 1 96.62 439 ALA A C 1
ATOM 3528 O O . ALA A 1 439 ? 32.625 -5.465 -0.591 1 96.62 439 ALA A O 1
ATOM 3529 N N . HIS A 1 440 ? 32.406 -5.023 -2.754 1 98.25 440 HIS A N 1
ATOM 3530 C CA . HIS A 1 440 ? 31.234 -5.883 -2.908 1 98.25 440 HIS A CA 1
ATOM 3531 C C . HIS A 1 440 ? 31.562 -7.105 -3.76 1 98.25 440 HIS A C 1
ATOM 3533 O O . HIS A 1 440 ? 30.703 -7.973 -3.959 1 98.25 440 HIS A O 1
ATOM 3539 N N . TYR A 1 441 ? 32.781 -7.199 -4.27 1 98.69 441 TYR A N 1
ATOM 3540 C CA . TYR A 1 441 ? 33.156 -8.266 -5.199 1 98.69 441 TYR A CA 1
ATOM 3541 C C . TYR A 1 441 ? 33.094 -9.625 -4.512 1 98.69 441 TYR A C 1
ATOM 3543 O O . TYR A 1 441 ? 32.844 -10.641 -5.156 1 98.69 441 TYR A O 1
ATOM 3551 N N . ALA A 1 442 ? 33.344 -9.664 -3.203 1 98.75 442 ALA A N 1
ATOM 3552 C CA . ALA A 1 442 ? 33.312 -10.922 -2.459 1 98.75 442 ALA A CA 1
ATOM 3553 C C . ALA A 1 442 ? 31.938 -11.57 -2.572 1 98.75 442 ALA A C 1
ATOM 3555 O O . ALA A 1 442 ? 31.828 -12.781 -2.779 1 98.75 442 ALA A O 1
ATOM 3556 N N . ALA A 1 443 ? 30.906 -10.797 -2.402 1 98.81 443 ALA A N 1
ATOM 3557 C CA . ALA A 1 443 ? 29.547 -11.32 -2.502 1 98.81 443 ALA A CA 1
ATOM 3558 C C . ALA A 1 443 ? 29.266 -11.891 -3.891 1 98.81 443 ALA A C 1
ATOM 3560 O O . ALA A 1 443 ? 28.688 -12.969 -4.023 1 98.81 443 ALA A O 1
ATOM 3561 N N . TYR A 1 444 ? 29.688 -11.227 -4.93 1 98.88 444 TYR A N 1
ATOM 3562 C CA . TYR A 1 444 ? 29.531 -11.672 -6.309 1 98.88 444 TYR A CA 1
ATOM 3563 C C . TYR A 1 444 ? 30.281 -12.984 -6.539 1 98.88 444 TYR A C 1
ATOM 3565 O O . TYR A 1 444 ? 29.734 -13.922 -7.133 1 98.88 444 TYR A O 1
ATOM 3573 N N . CYS A 1 445 ? 31.5 -13.062 -6.016 1 98.81 445 CYS A N 1
ATOM 3574 C CA . CYS A 1 445 ? 32.344 -14.25 -6.18 1 98.81 445 CYS A CA 1
ATOM 3575 C C . CYS A 1 445 ? 31.734 -15.438 -5.445 1 98.81 445 CYS A C 1
ATOM 3577 O O . CYS A 1 445 ? 31.734 -16.562 -5.965 1 98.81 445 CYS A O 1
ATOM 3579 N N . ILE A 1 446 ? 31.25 -15.203 -4.285 1 98.88 446 ILE A N 1
ATOM 3580 C CA . ILE A 1 446 ? 30.578 -16.266 -3.547 1 98.88 446 ILE A CA 1
ATOM 3581 C C . ILE A 1 446 ? 29.359 -16.75 -4.324 1 98.88 446 ILE A C 1
ATOM 3583 O O . ILE A 1 446 ? 29.078 -17.953 -4.367 1 98.88 446 ILE A O 1
ATOM 3587 N N . GLY A 1 447 ? 28.688 -15.836 -4.941 1 98.88 447 GLY A N 1
ATOM 3588 C CA . GLY A 1 447 ? 27.594 -16.203 -5.828 1 98.88 447 GLY A CA 1
ATOM 3589 C C . GLY A 1 447 ? 28.031 -17.078 -6.988 1 98.88 447 GLY A C 1
ATOM 3590 O O . GLY A 1 447 ? 27.391 -18.078 -7.289 1 98.88 447 GLY A O 1
ATOM 3591 N N . MET A 1 448 ? 29.156 -16.734 -7.598 1 98.75 448 MET A N 1
ATOM 3592 C CA . MET A 1 448 ? 29.672 -17.516 -8.711 1 98.75 448 MET A CA 1
ATOM 3593 C C . MET A 1 448 ? 30.016 -18.938 -8.273 1 98.75 448 MET A C 1
ATOM 3595 O O . MET A 1 448 ? 29.703 -19.906 -8.969 1 98.75 448 MET A O 1
ATOM 3599 N N . ALA A 1 449 ? 30.625 -19.016 -7.121 1 98.56 449 ALA A N 1
ATOM 3600 C CA . ALA A 1 449 ? 30.969 -20.328 -6.59 1 98.56 449 ALA A CA 1
ATOM 3601 C C . ALA A 1 449 ? 29.719 -21.172 -6.332 1 98.56 449 ALA A C 1
ATOM 3603 O O . ALA A 1 449 ? 29.688 -22.375 -6.598 1 98.56 449 ALA A O 1
ATOM 3604 N N . THR A 1 450 ? 28.734 -20.547 -5.809 1 98.25 450 THR A N 1
ATOM 3605 C CA . THR A 1 450 ? 27.469 -21.219 -5.539 1 98.25 450 THR A CA 1
ATOM 3606 C C . THR A 1 450 ? 26.812 -21.672 -6.84 1 98.25 450 THR A C 1
ATOM 3608 O O . THR A 1 450 ? 26.297 -22.781 -6.926 1 98.25 450 THR A O 1
ATOM 3611 N N . GLY A 1 451 ? 26.828 -20.766 -7.824 1 97.75 451 GLY A N 1
ATOM 3612 C CA . GLY A 1 451 ? 26.312 -21.141 -9.125 1 97.75 451 GLY A CA 1
ATOM 3613 C C . GLY A 1 451 ? 27.016 -22.344 -9.719 1 97.75 451 GLY A C 1
ATOM 3614 O O . GLY A 1 451 ? 26.375 -23.219 -10.32 1 97.75 451 GLY A O 1
ATOM 3615 N N . PHE A 1 452 ? 28.266 -22.422 -9.523 1 97.31 452 PHE A N 1
ATOM 3616 C CA . PHE A 1 452 ? 29.062 -23.547 -9.992 1 97.31 452 PHE A CA 1
ATOM 3617 C C . PHE A 1 452 ? 28.656 -24.828 -9.266 1 97.31 452 PHE A C 1
ATOM 3619 O O . PHE A 1 452 ? 28.469 -25.875 -9.898 1 97.31 452 PHE A O 1
ATOM 3626 N N . LEU A 1 453 ? 28.5 -24.719 -8.008 1 96.12 453 LEU A N 1
ATOM 3627 C CA . LEU A 1 453 ? 28.109 -25.875 -7.203 1 96.12 453 LEU A CA 1
ATOM 3628 C C . LEU A 1 453 ? 26.766 -26.422 -7.652 1 96.12 453 LEU A C 1
ATOM 3630 O O . LEU A 1 453 ? 26.594 -27.625 -7.816 1 96.12 453 LEU A O 1
ATOM 3634 N N . LEU A 1 454 ? 25.812 -25.562 -7.879 1 94.81 454 LEU A N 1
ATOM 3635 C CA . LEU A 1 454 ? 24.469 -25.969 -8.258 1 94.81 454 LEU A CA 1
ATOM 3636 C C . LEU A 1 454 ? 24.453 -26.547 -9.672 1 94.81 454 LEU A C 1
ATOM 3638 O O . LEU A 1 454 ? 23.625 -27.406 -9.984 1 94.81 454 LEU A O 1
ATOM 3642 N N . SER A 1 455 ? 25.359 -26.062 -10.484 1 92.94 455 SER A N 1
ATOM 3643 C CA . SER A 1 455 ? 25.422 -26.547 -11.859 1 92.94 455 SER A CA 1
ATOM 3644 C C . SER A 1 455 ? 26.156 -27.875 -11.945 1 92.94 455 SER A C 1
ATOM 3646 O O . SER A 1 455 ? 25.828 -28.719 -12.781 1 92.94 455 SER A O 1
ATOM 3648 N N . ALA A 1 456 ? 27.078 -28.031 -11.117 1 89.31 456 ALA A N 1
ATOM 3649 C CA . ALA A 1 456 ? 27.938 -29.219 -11.164 1 89.31 456 ALA A CA 1
ATOM 3650 C C . ALA A 1 456 ? 27.25 -30.422 -10.516 1 89.31 456 ALA A C 1
ATOM 3652 O O . ALA A 1 456 ? 27.5 -31.562 -10.891 1 89.31 456 ALA A O 1
ATOM 3653 N N . LYS A 1 457 ? 26.391 -30.109 -9.539 1 86.81 457 LYS A N 1
ATOM 3654 C CA . LYS A 1 457 ? 25.781 -31.203 -8.789 1 86.81 457 LYS A CA 1
ATOM 3655 C C . LYS A 1 457 ? 24.266 -31.141 -8.844 1 86.81 457 LYS A C 1
ATOM 3657 O O . LYS A 1 457 ? 23.672 -30.156 -8.398 1 86.81 457 LYS A O 1
ATOM 3662 N N . GLN A 1 458 ? 23.688 -32.125 -9.359 1 80.31 458 GLN A N 1
ATOM 3663 C CA . GLN A 1 458 ? 22.234 -32.156 -9.43 1 80.31 458 GLN A CA 1
ATOM 3664 C C . GLN A 1 458 ? 21.625 -32.438 -8.055 1 80.31 458 GLN A C 1
ATOM 3666 O O . GLN A 1 458 ? 20.547 -31.922 -7.73 1 80.31 458 GLN A O 1
ATOM 3671 N N . LYS A 1 459 ? 22.25 -33.344 -7.289 1 86.94 459 LYS A N 1
ATOM 3672 C CA . LYS A 1 459 ? 21.859 -33.656 -5.918 1 86.94 459 LYS A CA 1
ATOM 3673 C C . LYS A 1 459 ? 23 -33.375 -4.941 1 86.94 459 LYS A C 1
ATOM 3675 O O . LYS A 1 459 ? 24.156 -33.75 -5.191 1 86.94 459 LYS A O 1
ATOM 3680 N N . ILE A 1 460 ? 22.656 -32.656 -3.961 1 92.31 460 ILE A N 1
ATOM 3681 C CA . ILE A 1 460 ? 23.641 -32.281 -2.951 1 92.31 460 ILE A CA 1
ATOM 3682 C C . ILE A 1 460 ? 23.219 -32.844 -1.597 1 92.31 460 ILE A C 1
ATOM 3684 O O . ILE A 1 460 ? 22.422 -32.25 -0.887 1 92.31 460 ILE A O 1
ATOM 3688 N N . PRO A 1 461 ? 23.75 -34.031 -1.297 1 93.31 461 PRO A N 1
ATOM 3689 C CA . PRO A 1 461 ? 23.422 -34.562 0.028 1 93.31 461 PRO A CA 1
ATOM 3690 C C . PRO A 1 461 ? 24.125 -33.812 1.155 1 93.31 461 PRO A C 1
ATOM 3692 O O . PRO A 1 461 ? 25.344 -33.594 1.114 1 93.31 461 PRO A O 1
ATOM 3695 N N . ILE A 1 462 ? 23.375 -33.375 2.07 1 94.5 462 ILE A N 1
ATOM 3696 C CA . ILE A 1 462 ? 23.922 -32.656 3.211 1 94.5 462 ILE A CA 1
ATOM 3697 C C . ILE A 1 462 ? 23.625 -33.406 4.5 1 94.5 462 ILE A C 1
ATOM 3699 O O . ILE A 1 462 ? 22.453 -33.688 4.816 1 94.5 462 ILE A O 1
ATOM 3703 N N . SER A 1 463 ? 24.672 -33.812 5.242 1 95.5 463 SER A N 1
ATOM 3704 C CA . SER A 1 463 ? 24.5 -34.531 6.5 1 95.5 463 SER A CA 1
ATOM 3705 C C . SER A 1 463 ? 23.781 -33.688 7.535 1 95.5 463 SER A C 1
ATOM 3707 O O . SER A 1 463 ? 23.766 -32.469 7.434 1 95.5 463 SER A O 1
ATOM 3709 N N . LYS A 1 464 ? 23.203 -34.312 8.484 1 94.06 464 LYS A N 1
ATOM 3710 C CA . LYS A 1 464 ? 22.469 -33.594 9.531 1 94.06 464 LYS A CA 1
ATOM 3711 C C . LYS A 1 464 ? 23.391 -32.656 10.305 1 94.06 464 LYS A C 1
ATOM 3713 O O . LYS A 1 464 ? 22.984 -31.562 10.695 1 94.06 464 LYS A O 1
ATOM 3718 N N . CYS A 1 465 ? 24.547 -33.125 10.547 1 96.12 465 CYS A N 1
ATOM 3719 C CA . CYS A 1 465 ? 25.516 -32.281 11.266 1 96.12 465 CYS A CA 1
ATOM 3720 C C . CYS A 1 465 ? 25.844 -31.031 10.477 1 96.12 465 CYS A C 1
ATOM 3722 O O . CYS A 1 465 ? 25.906 -29.938 11.047 1 96.12 465 CYS A O 1
ATOM 3724 N N . LEU A 1 466 ? 26.031 -31.172 9.219 1 95.88 466 LEU A N 1
ATOM 3725 C CA . LEU A 1 466 ? 26.328 -30.031 8.367 1 95.88 466 LEU A CA 1
ATOM 3726 C C . LEU A 1 466 ? 25.125 -29.094 8.266 1 95.88 466 LEU A C 1
ATOM 3728 O O . LEU A 1 466 ? 25.297 -27.891 8.156 1 95.88 466 LEU A O 1
ATOM 3732 N N . GLN A 1 467 ? 23.984 -29.719 8.289 1 96.38 467 GLN A N 1
ATOM 3733 C CA . GLN A 1 467 ? 22.781 -28.891 8.281 1 96.38 467 GLN A CA 1
ATOM 3734 C C . GLN A 1 467 ? 22.719 -28 9.523 1 96.38 467 GLN A C 1
ATOM 3736 O O . GLN A 1 467 ? 22.453 -26.812 9.422 1 96.38 467 GLN A O 1
ATOM 3741 N N . ILE A 1 468 ? 22.938 -28.594 10.648 1 96.38 468 ILE A N 1
ATOM 3742 C CA . ILE A 1 468 ? 22.859 -27.859 11.914 1 96.38 468 ILE A CA 1
ATOM 3743 C C . ILE A 1 468 ? 23.953 -26.781 11.945 1 96.38 468 ILE A C 1
ATOM 3745 O O . ILE A 1 468 ? 23.672 -25.625 12.297 1 96.38 468 ILE A O 1
ATOM 3749 N N . CYS A 1 469 ? 25.125 -27.141 11.562 1 96.88 469 CYS A N 1
ATOM 3750 C CA . CYS A 1 469 ? 26.234 -26.188 11.562 1 96.88 469 CYS A CA 1
ATOM 3751 C C . CYS A 1 469 ? 25.984 -25.078 10.547 1 96.88 469 CYS A C 1
ATOM 3753 O O . CYS A 1 469 ? 26.234 -23.906 10.836 1 96.88 469 CYS A O 1
ATOM 3755 N N . GLY A 1 470 ? 25.547 -25.469 9.391 1 97.06 470 GLY A N 1
ATOM 3756 C CA . GLY A 1 470 ? 25.281 -24.484 8.352 1 97.06 470 GLY A CA 1
ATOM 3757 C C . GLY A 1 470 ? 24.203 -23.5 8.727 1 97.06 470 GLY A C 1
ATOM 3758 O O . GLY A 1 470 ? 24.391 -22.281 8.594 1 97.06 470 GLY A O 1
ATOM 3759 N N . TRP A 1 471 ? 23.141 -24.016 9.227 1 96.81 471 TRP A N 1
ATOM 3760 C CA . TRP A 1 471 ? 22.047 -23.141 9.633 1 96.81 471 TRP A CA 1
ATOM 3761 C C . TRP A 1 471 ? 22.438 -22.281 10.828 1 96.81 471 TRP A C 1
ATOM 3763 O O . TRP A 1 471 ? 22.078 -21.094 10.898 1 96.81 471 TRP A O 1
ATOM 3773 N N . SER A 1 472 ? 23.141 -22.859 11.789 1 97.69 472 SER A N 1
ATOM 3774 C CA . SER A 1 472 ? 23.609 -22.078 12.93 1 97.69 472 SER A CA 1
ATOM 3775 C C . SER A 1 472 ? 24.531 -20.938 12.492 1 97.69 472 SER A C 1
ATOM 3777 O O . SER A 1 472 ? 24.406 -19.812 12.977 1 97.69 472 SER A O 1
ATOM 3779 N N . PHE A 1 473 ? 25.359 -21.234 11.578 1 97.12 473 PHE A N 1
ATOM 3780 C CA . PHE A 1 473 ? 26.266 -20.219 11.047 1 97.12 473 PHE A CA 1
ATOM 3781 C C . PHE A 1 473 ? 25.484 -19.125 10.32 1 97.12 473 PHE A C 1
ATOM 3783 O O . PHE A 1 473 ? 25.719 -17.938 10.531 1 97.12 473 PHE A O 1
ATOM 3790 N N . ALA A 1 474 ? 24.641 -19.547 9.422 1 97.69 474 ALA A N 1
ATOM 3791 C CA . ALA A 1 474 ? 23.875 -18.594 8.617 1 97.69 474 ALA A CA 1
ATOM 3792 C C . ALA A 1 474 ? 23.031 -17.688 9.492 1 97.69 474 ALA A C 1
ATOM 3794 O O . ALA A 1 474 ? 23.047 -16.453 9.328 1 97.69 474 ALA A O 1
ATOM 3795 N N . VAL A 1 475 ? 22.344 -18.234 10.5 1 97 475 VAL A N 1
ATOM 3796 C CA . VAL A 1 475 ? 21.438 -17.453 11.344 1 97 475 VAL A CA 1
ATOM 3797 C C . VAL A 1 475 ? 22.25 -16.562 12.289 1 97 475 VAL A C 1
ATOM 3799 O O . VAL A 1 475 ? 21.984 -15.359 12.391 1 97 475 VAL A O 1
ATOM 3802 N N . THR A 1 476 ? 23.203 -17.141 12.938 1 97.62 476 THR A N 1
ATOM 3803 C CA . THR A 1 476 ? 23.984 -16.359 13.891 1 97.62 476 THR A CA 1
ATOM 3804 C C . THR A 1 476 ? 24.859 -15.336 13.172 1 97.62 476 THR A C 1
ATOM 3806 O O . THR A 1 476 ? 24.953 -14.18 13.594 1 97.62 476 THR A O 1
ATOM 3809 N N . GLY A 1 477 ? 25.516 -15.758 12.102 1 97.94 477 GLY A N 1
ATOM 3810 C CA . GLY A 1 477 ? 26.359 -14.852 11.336 1 97.94 477 GLY A CA 1
ATOM 3811 C C . GLY A 1 477 ? 25.594 -13.664 10.773 1 97.94 477 GLY A C 1
ATOM 3812 O O . GLY A 1 477 ? 25.984 -12.516 10.977 1 97.94 477 GLY A O 1
ATOM 3813 N N . CYS A 1 478 ? 24.484 -13.922 10.102 1 97.81 478 CYS A N 1
ATOM 3814 C CA . CYS A 1 478 ? 23.703 -12.859 9.484 1 97.81 478 CYS A CA 1
ATOM 3815 C C . CYS A 1 478 ? 23.047 -11.977 10.547 1 97.81 478 CYS A C 1
ATOM 3817 O O . CYS A 1 478 ? 22.938 -10.766 10.367 1 97.81 478 CYS A O 1
ATOM 3819 N N . THR A 1 479 ? 22.594 -12.562 11.711 1 97.56 479 THR A N 1
ATOM 3820 C CA . THR A 1 479 ? 22.016 -11.781 12.797 1 97.56 479 THR A CA 1
ATOM 3821 C C . THR A 1 479 ? 23.062 -10.859 13.406 1 97.56 479 THR A C 1
ATOM 3823 O O . THR A 1 479 ? 22.781 -9.695 13.711 1 97.56 479 THR A O 1
ATOM 3826 N N . LEU A 1 480 ? 24.234 -11.367 13.523 1 97.12 480 LEU A N 1
ATOM 3827 C CA . LEU A 1 480 ? 25.297 -10.555 14.094 1 97.12 480 LEU A CA 1
ATOM 3828 C C . LEU A 1 480 ? 25.688 -9.422 13.148 1 97.12 480 LEU A C 1
ATOM 3830 O O . LEU A 1 480 ? 26.031 -8.328 13.594 1 97.12 480 LEU A O 1
ATOM 3834 N N . VAL A 1 481 ? 25.672 -9.672 11.891 1 97.81 481 VAL A N 1
ATOM 3835 C CA . VAL A 1 481 ? 26.016 -8.656 10.906 1 97.81 481 VAL A CA 1
ATOM 3836 C C . VAL A 1 481 ? 24.984 -7.527 10.953 1 97.81 481 VAL A C 1
ATOM 3838 O O . VAL A 1 481 ? 25.344 -6.348 10.906 1 97.81 481 VAL A O 1
ATOM 3841 N N . VAL A 1 482 ? 23.703 -7.816 11.133 1 97.44 482 VAL A N 1
ATOM 3842 C CA . VAL A 1 482 ? 22.641 -6.828 11.055 1 97.44 482 VAL A CA 1
ATOM 3843 C C . VAL A 1 482 ? 22.438 -6.176 12.422 1 97.44 482 VAL A C 1
ATOM 3845 O O . VAL A 1 482 ? 22.344 -4.949 12.523 1 97.44 482 VAL A O 1
ATOM 3848 N N . TYR A 1 483 ? 22.484 -6.969 13.539 1 97.31 483 TYR A N 1
ATOM 3849 C CA . TYR A 1 483 ? 22.125 -6.461 14.859 1 97.31 483 TYR A CA 1
ATOM 3850 C C . TYR A 1 483 ? 23.375 -6.16 15.688 1 97.31 483 TYR A C 1
ATOM 3852 O O . TYR A 1 483 ? 23.297 -5.484 16.719 1 97.31 483 TYR A O 1
ATOM 3860 N N . GLY A 1 484 ? 24.5 -6.621 15.242 1 96.12 484 GLY A N 1
ATOM 3861 C CA . GLY A 1 484 ? 25.734 -6.414 15.984 1 96.12 484 GLY A CA 1
ATOM 3862 C C . GLY A 1 484 ? 26.172 -4.965 16 1 96.12 484 GLY A C 1
ATOM 3863 O O . GLY A 1 484 ? 27.031 -4.586 16.797 1 96.12 484 GLY A O 1
ATOM 3864 N N . THR A 1 485 ? 25.594 -4.152 15.227 1 96.62 485 THR A N 1
ATOM 3865 C CA . THR A 1 485 ? 25.969 -2.746 15.141 1 96.62 485 THR A CA 1
ATOM 3866 C C . THR A 1 485 ? 25.188 -1.906 16.141 1 96.62 485 THR A C 1
ATOM 3868 O O . THR A 1 485 ? 25.297 -0.68 16.156 1 96.62 485 THR A O 1
ATOM 3871 N N . TRP A 1 486 ? 24.391 -2.525 16.984 1 96.06 486 TRP A N 1
ATOM 3872 C CA . TRP A 1 486 ? 23.484 -1.853 17.906 1 96.06 486 TRP A CA 1
ATOM 3873 C C . TRP A 1 486 ? 24.219 -0.866 18.797 1 96.06 486 TRP A C 1
ATOM 3875 O O . TRP A 1 486 ? 23.828 0.295 18.922 1 96.06 486 TRP A O 1
ATOM 3885 N N . ASN A 1 487 ? 25.328 -1.294 19.344 1 95.25 487 ASN A N 1
ATOM 3886 C CA . ASN A 1 487 ? 26.094 -0.436 20.234 1 95.25 487 ASN A CA 1
ATOM 3887 C C . ASN A 1 487 ? 26.703 0.75 19.5 1 95.25 487 ASN A C 1
ATOM 3889 O O . ASN A 1 487 ? 26.766 1.857 20.031 1 95.25 487 ASN A O 1
ATOM 3893 N N . TRP A 1 488 ? 27.141 0.517 18.312 1 95.19 488 TRP A N 1
ATOM 3894 C CA . TRP A 1 488 ? 27.75 1.573 17.516 1 95.19 488 TRP A CA 1
ATOM 3895 C C . TRP A 1 488 ? 26.719 2.598 17.078 1 95.19 488 TRP A C 1
ATOM 3897 O O . TRP A 1 488 ? 26.953 3.805 17.125 1 95.19 488 TRP A O 1
ATOM 3907 N N . ASN A 1 489 ? 25.531 2.123 16.703 1 94.38 489 ASN A N 1
ATOM 3908 C CA . ASN A 1 489 ? 24.453 3.01 16.281 1 94.38 489 ASN A CA 1
ATOM 3909 C C . ASN A 1 489 ? 23.891 3.803 17.469 1 94.38 489 ASN A C 1
ATOM 3911 O O . ASN A 1 489 ? 23.266 4.844 17.281 1 94.38 489 ASN A O 1
ATOM 3915 N N . SER A 1 490 ? 24.172 3.326 18.688 1 92.12 490 SER A N 1
ATOM 3916 C CA . SER A 1 490 ? 23.719 4.004 19.906 1 92.12 490 SER A CA 1
ATOM 3917 C C . SER A 1 490 ? 24.688 5.121 20.312 1 92.12 490 SER A C 1
ATOM 3919 O O . SER A 1 490 ? 24.438 5.832 21.281 1 92.12 490 SER A O 1
ATOM 3921 N N . GLY A 1 491 ? 25.766 5.246 19.609 1 89.25 491 GLY A N 1
ATOM 3922 C CA . GLY A 1 491 ? 26.672 6.363 19.875 1 89.25 491 GLY A CA 1
ATOM 3923 C C . GLY A 1 491 ? 28.031 5.93 20.359 1 89.25 491 GLY A C 1
ATOM 3924 O O . GLY A 1 491 ? 28.953 6.742 20.438 1 89.25 491 GLY A O 1
ATOM 3925 N N . ASN A 1 492 ? 28.203 4.629 20.578 1 92 492 ASN A N 1
ATOM 3926 C CA . ASN A 1 492 ? 29.484 4.105 21.031 1 92 492 ASN A CA 1
ATOM 3927 C C . ASN A 1 492 ? 30.281 3.514 19.859 1 92 492 ASN A C 1
ATOM 3929 O O . ASN A 1 492 ? 30.203 2.312 19.609 1 92 492 ASN A O 1
ATOM 3933 N N . LEU A 1 493 ? 31.109 4.32 19.297 1 92.88 493 LEU A N 1
ATOM 3934 C CA . LEU A 1 493 ? 31.859 3.902 18.109 1 92.88 493 LEU A CA 1
ATOM 3935 C C . LEU A 1 493 ? 32.875 2.818 18.453 1 92.88 493 LEU A C 1
ATOM 3937 O O . LEU A 1 493 ? 33.438 2.828 19.547 1 92.88 493 LEU A O 1
ATOM 3941 N N . PRO A 1 494 ? 33.062 1.95 17.594 1 94.56 494 PRO A N 1
ATOM 3942 C CA . PRO A 1 494 ? 34.031 0.876 17.844 1 94.56 494 PRO A CA 1
ATOM 3943 C C . PRO A 1 494 ? 35.469 1.33 17.688 1 94.56 494 PRO A C 1
ATOM 3945 O O . PRO A 1 494 ? 35.75 2.354 17.047 1 94.56 494 PRO A O 1
ATOM 3948 N N . ASP A 1 495 ? 36.375 0.448 18.25 1 94.69 495 ASP A N 1
ATOM 3949 C CA . ASP A 1 495 ? 37.781 0.658 18.016 1 94.69 495 ASP A CA 1
ATOM 3950 C C . ASP A 1 495 ? 38.188 0.339 16.578 1 94.69 495 ASP A C 1
ATOM 3952 O O . ASP A 1 495 ? 37.438 -0.334 15.867 1 94.69 495 ASP A O 1
ATOM 3956 N N . TRP A 1 496 ? 39.312 0.884 16.156 1 93.81 496 TRP A N 1
ATOM 3957 C CA . TRP A 1 496 ? 39.75 0.725 14.766 1 93.81 496 TRP A CA 1
ATOM 3958 C C . TRP A 1 496 ? 39.875 -0.75 14.406 1 93.81 496 TRP A C 1
ATOM 3960 O O . TRP A 1 496 ? 39.562 -1.153 13.289 1 93.81 496 TRP A O 1
ATOM 3970 N N . SER A 1 497 ? 40.312 -1.623 15.312 1 96.75 497 SER A N 1
ATOM 3971 C CA . SER A 1 497 ? 40.5 -3.041 15.023 1 96.75 497 SER A CA 1
ATOM 3972 C C . SER A 1 497 ? 39.188 -3.736 14.75 1 96.75 497 SER A C 1
ATOM 3974 O O . SER A 1 497 ? 39.094 -4.574 13.852 1 96.75 497 SER A O 1
ATOM 3976 N N . VAL A 1 498 ? 38.188 -3.334 15.523 1 96.75 498 VAL A N 1
ATOM 3977 C CA . VAL A 1 498 ? 36.875 -3.922 15.352 1 96.75 498 VAL A CA 1
ATOM 3978 C C . VAL A 1 498 ? 36.25 -3.42 14.055 1 96.75 498 VAL A C 1
ATOM 3980 O O . VAL A 1 498 ? 35.594 -4.184 13.336 1 96.75 498 VAL A O 1
ATOM 3983 N N . SER A 1 499 ? 36.438 -2.139 13.797 1 97.12 499 SER A N 1
ATOM 3984 C CA . SER A 1 499 ? 35.906 -1.563 12.555 1 97.12 499 SER A CA 1
ATOM 3985 C C . SER A 1 499 ? 36.5 -2.273 11.336 1 97.12 499 SER A C 1
ATOM 3987 O O . SER A 1 499 ? 35.781 -2.619 10.406 1 97.12 499 SER A O 1
ATOM 3989 N N . VAL A 1 500 ? 37.781 -2.506 11.383 1 98 500 VAL A N 1
ATOM 3990 C CA . VAL A 1 500 ? 38.469 -3.152 10.266 1 98 500 VAL A CA 1
ATOM 3991 C C . VAL A 1 500 ? 38 -4.598 10.141 1 98 500 VAL A C 1
ATOM 3993 O O . VAL A 1 500 ? 37.75 -5.074 9.031 1 98 500 VAL A O 1
ATOM 3996 N N . ALA A 1 501 ? 37.906 -5.266 11.25 1 97.88 501 ALA A N 1
ATOM 3997 C CA . ALA A 1 501 ? 37.438 -6.656 11.234 1 97.88 501 ALA A CA 1
ATOM 3998 C C . ALA A 1 501 ? 36.031 -6.773 10.656 1 97.88 501 ALA A C 1
ATOM 4000 O O . ALA A 1 501 ? 35.75 -7.648 9.836 1 97.88 501 ALA A O 1
ATOM 4001 N N . TYR A 1 502 ? 35.188 -5.898 11.133 1 97.94 502 TYR A N 1
ATOM 4002 C CA . TYR A 1 502 ? 33.812 -5.918 10.664 1 97.94 502 TYR A CA 1
ATOM 4003 C C . TYR A 1 502 ? 33.75 -5.59 9.172 1 97.94 502 TYR A C 1
ATOM 4005 O O . TYR A 1 502 ? 33.062 -6.273 8.414 1 97.94 502 TYR A O 1
ATOM 4013 N N . ALA A 1 503 ? 34.406 -4.562 8.75 1 97.69 503 ALA A N 1
ATOM 4014 C CA . ALA A 1 503 ? 34.406 -4.141 7.352 1 97.69 503 ALA A CA 1
ATOM 4015 C C . ALA A 1 503 ? 34.938 -5.23 6.441 1 97.69 503 ALA A C 1
ATOM 4017 O O . ALA A 1 503 ? 34.5 -5.406 5.312 1 97.69 503 ALA A O 1
ATOM 4018 N N . THR A 1 504 ? 35.906 -5.969 6.93 1 98.19 504 THR A N 1
ATOM 4019 C CA . THR A 1 504 ? 36.594 -7.008 6.156 1 98.19 504 THR A CA 1
ATOM 4020 C C . THR A 1 504 ? 35.688 -8.211 5.961 1 98.19 504 THR A C 1
ATOM 4022 O O . THR A 1 504 ? 35.625 -8.797 4.875 1 98.19 504 THR A O 1
ATOM 4025 N N . CYS A 1 505 ? 34.875 -8.508 6.973 1 97.88 505 CYS A N 1
ATOM 4026 C CA . CYS A 1 505 ? 34.25 -9.828 6.977 1 97.88 505 CYS A CA 1
ATOM 4027 C C . CYS A 1 505 ? 32.75 -9.742 6.766 1 97.88 505 CYS A C 1
ATOM 4029 O O . CYS A 1 505 ? 32.125 -10.719 6.359 1 97.88 505 CYS A O 1
ATOM 4031 N N . SER A 1 506 ? 32.094 -8.688 7.098 1 98.06 506 SER A N 1
ATOM 4032 C CA . SER A 1 506 ? 30.656 -8.609 7.211 1 98.06 506 SER A CA 1
ATOM 4033 C C . SER A 1 506 ? 29.969 -8.977 5.895 1 98.06 506 SER A C 1
ATOM 4035 O O . SER A 1 506 ? 29.078 -9.82 5.871 1 98.06 506 SER A O 1
ATOM 4037 N N . ARG A 1 507 ? 30.406 -8.422 4.754 1 98.25 507 ARG A N 1
ATOM 4038 C CA . ARG A 1 507 ? 29.75 -8.664 3.469 1 98.25 507 ARG A CA 1
ATOM 4039 C C . ARG A 1 507 ? 29.953 -10.109 3.023 1 98.25 507 ARG A C 1
ATOM 4041 O O . ARG A 1 507 ? 29.031 -10.719 2.463 1 98.25 507 ARG A O 1
ATOM 4048 N N . ALA A 1 508 ? 31.109 -10.648 3.279 1 98.5 508 ALA A N 1
ATOM 4049 C CA . ALA A 1 508 ? 31.375 -12.047 2.945 1 98.5 508 ALA A CA 1
ATOM 4050 C C . ALA A 1 508 ? 30.531 -12.984 3.795 1 98.5 508 ALA A C 1
ATOM 4052 O O . ALA A 1 508 ? 29.969 -13.961 3.285 1 98.5 508 ALA A O 1
ATOM 4053 N N . VAL A 1 509 ? 30.469 -12.695 5.062 1 98.5 509 VAL A N 1
ATOM 4054 C CA . VAL A 1 509 ? 29.672 -13.516 5.973 1 98.5 509 VAL A CA 1
ATOM 4055 C C . VAL A 1 509 ? 28.203 -13.477 5.559 1 98.5 509 VAL A C 1
ATOM 4057 O O . VAL A 1 509 ? 27.531 -14.508 5.539 1 98.5 509 VAL A O 1
ATOM 4060 N N . TRP A 1 510 ? 27.703 -12.305 5.258 1 98.62 510 TRP A N 1
ATOM 4061 C CA . TRP A 1 510 ? 26.328 -12.164 4.789 1 98.62 510 TRP A CA 1
ATOM 4062 C C . TRP A 1 510 ? 26.078 -13 3.539 1 98.62 510 TRP A C 1
ATOM 4064 O O . TRP A 1 510 ? 25.125 -13.773 3.477 1 98.62 510 TRP A O 1
ATOM 4074 N N . ALA A 1 511 ? 26.984 -12.875 2.568 1 98.81 511 ALA A N 1
ATOM 4075 C CA . ALA A 1 511 ? 26.844 -13.609 1.31 1 98.81 511 ALA A CA 1
ATOM 4076 C C . ALA A 1 511 ? 26.891 -15.117 1.541 1 98.81 511 ALA A C 1
ATOM 4078 O O . ALA A 1 511 ? 26.156 -15.875 0.893 1 98.81 511 ALA A O 1
ATOM 4079 N N . LEU A 1 512 ? 27.734 -15.555 2.471 1 98.69 512 LEU A N 1
ATOM 4080 C CA . LEU A 1 512 ? 27.812 -16.969 2.797 1 98.69 512 LEU A CA 1
ATOM 4081 C C . LEU A 1 512 ? 26.516 -17.469 3.43 1 98.69 512 LEU A C 1
ATOM 4083 O O . LEU A 1 512 ? 26.109 -18.609 3.201 1 98.69 512 LEU A O 1
ATOM 4087 N N . GLY A 1 513 ? 25.953 -16.625 4.262 1 98.62 513 GLY A N 1
ATOM 4088 C CA . GLY A 1 513 ? 24.641 -16.969 4.812 1 98.62 513 GLY A CA 1
ATOM 4089 C C . GLY A 1 513 ? 23.578 -17.156 3.75 1 98.62 513 GLY A C 1
ATOM 4090 O O . GLY A 1 513 ? 22.828 -18.125 3.789 1 98.62 513 GLY A O 1
ATOM 4091 N N . ILE A 1 514 ? 23.547 -16.281 2.758 1 98.5 514 ILE A N 1
ATOM 4092 C CA . ILE A 1 514 ? 22.578 -16.375 1.665 1 98.5 514 ILE A CA 1
ATOM 4093 C C . ILE A 1 514 ? 22.891 -17.594 0.802 1 98.5 514 ILE A C 1
ATOM 4095 O O . ILE A 1 514 ? 21.984 -18.25 0.292 1 98.5 514 ILE A O 1
ATOM 4099 N N . ALA A 1 515 ? 24.203 -17.844 0.646 1 98.62 515 ALA A N 1
ATOM 4100 C CA . ALA A 1 515 ? 24.625 -19.016 -0.104 1 98.62 515 ALA A CA 1
ATOM 4101 C C . ALA A 1 515 ? 24.094 -20.297 0.546 1 98.62 515 ALA A C 1
ATOM 4103 O O . ALA A 1 515 ? 23.562 -21.172 -0.137 1 98.62 515 ALA A O 1
ATOM 4104 N N . TRP A 1 516 ? 24.203 -20.359 1.838 1 98.25 516 TRP A N 1
ATOM 4105 C CA . TRP A 1 516 ? 23.703 -21.531 2.553 1 98.25 516 TRP A CA 1
ATOM 4106 C C . TRP A 1 516 ? 22.203 -21.672 2.385 1 98.25 516 TRP A C 1
ATOM 4108 O O . TRP A 1 516 ? 21.688 -22.766 2.15 1 98.25 516 TRP A O 1
ATOM 4118 N N . LEU A 1 517 ? 21.531 -20.547 2.527 1 97.81 517 LEU A N 1
ATOM 4119 C CA . LEU A 1 517 ? 20.094 -20.531 2.344 1 97.81 517 LEU A CA 1
ATOM 4120 C C . LEU A 1 517 ? 19.703 -21.062 0.966 1 97.81 517 LEU A C 1
ATOM 4122 O O . LEU A 1 517 ? 18.828 -21.922 0.849 1 97.81 517 LEU A O 1
ATOM 4126 N N . THR A 1 518 ? 20.375 -20.656 -0.042 1 97.81 518 THR A N 1
ATOM 4127 C CA . THR A 1 518 ? 20.078 -21.016 -1.424 1 97.81 518 THR A CA 1
ATOM 4128 C C . THR A 1 518 ? 20.391 -22.5 -1.674 1 97.81 518 THR A C 1
ATOM 4130 O O . THR A 1 518 ? 19.562 -23.219 -2.238 1 97.81 518 THR A O 1
ATOM 4133 N N . VAL A 1 519 ? 21.547 -22.953 -1.185 1 97.31 519 VAL A N 1
ATOM 4134 C CA . VAL A 1 519 ? 21.969 -24.328 -1.4 1 97.31 519 VAL A CA 1
ATOM 4135 C C . VAL A 1 519 ? 21.047 -25.281 -0.639 1 97.31 519 VAL A C 1
ATOM 4137 O O . VAL A 1 519 ? 20.656 -26.328 -1.159 1 97.31 519 VAL A O 1
ATOM 4140 N N . SER A 1 520 ? 20.719 -24.875 0.587 1 96.81 520 SER A N 1
ATOM 4141 C CA . SER A 1 520 ? 19.828 -25.703 1.397 1 96.81 520 SER A CA 1
ATOM 4142 C C . SER A 1 520 ? 18.453 -25.844 0.752 1 96.81 520 SER A C 1
ATOM 4144 O O . SER A 1 520 ? 17.875 -26.938 0.753 1 96.81 520 SER A O 1
ATOM 4146 N N . CYS A 1 521 ? 17.953 -24.828 0.191 1 95 521 CYS A N 1
ATOM 4147 C CA . CYS A 1 521 ? 16.656 -24.875 -0.487 1 95 521 CYS A CA 1
ATOM 4148 C C . CYS A 1 521 ? 16.734 -25.719 -1.753 1 95 521 CYS A C 1
ATOM 4150 O O . CYS A 1 521 ? 15.852 -26.547 -2.016 1 95 521 CYS A O 1
ATOM 4152 N N . TYR A 1 522 ? 17.812 -25.547 -2.479 1 93.69 522 TYR A N 1
ATOM 4153 C CA . TYR A 1 522 ? 18.016 -26.281 -3.717 1 93.69 522 TYR A CA 1
ATOM 4154 C C . TYR A 1 522 ? 18.141 -27.781 -3.439 1 93.69 522 TYR A C 1
ATOM 4156 O O . TYR A 1 522 ? 17.609 -28.609 -4.18 1 93.69 522 TYR A O 1
ATOM 4164 N N . ALA A 1 523 ? 18.812 -28.062 -2.332 1 94.06 523 ALA A N 1
ATOM 4165 C CA . ALA A 1 523 ? 19.125 -29.453 -2.002 1 94.06 523 ALA A CA 1
ATOM 4166 C C . ALA A 1 523 ? 17.938 -30.125 -1.318 1 94.06 523 ALA A C 1
ATOM 4168 O O . ALA A 1 523 ? 17.953 -31.344 -1.058 1 94.06 523 ALA A O 1
ATOM 4169 N N . GLY A 1 524 ? 16.859 -29.406 -0.975 1 91.69 524 GLY A N 1
ATOM 4170 C CA . GLY A 1 524 ? 15.664 -29.984 -0.391 1 91.69 524 GLY A CA 1
ATOM 4171 C C . GLY A 1 524 ? 15.633 -29.906 1.123 1 91.69 524 GLY A C 1
ATOM 4172 O O . GLY A 1 524 ? 14.781 -30.516 1.769 1 91.69 524 GLY A O 1
ATOM 4173 N N . TYR A 1 525 ? 16.531 -29.203 1.688 1 93.19 525 TYR A N 1
ATOM 4174 C CA . TYR A 1 525 ? 16.625 -29.109 3.141 1 93.19 525 TYR A CA 1
ATOM 4175 C C . TYR A 1 525 ? 16.125 -27.766 3.645 1 93.19 525 TYR A C 1
ATOM 4177 O O . TYR A 1 525 ? 16.391 -27.391 4.793 1 93.19 525 TYR A O 1
ATOM 4185 N N . GLY A 1 526 ? 15.453 -27.016 2.824 1 92.06 526 GLY A N 1
ATOM 4186 C CA . GLY A 1 526 ? 14.992 -25.688 3.189 1 92.06 526 GLY A CA 1
ATOM 4187 C C . GLY A 1 526 ? 13.672 -25.703 3.938 1 92.06 526 GLY A C 1
ATOM 4188 O O . GLY A 1 526 ? 13.305 -24.719 4.59 1 92.06 526 GLY A O 1
ATOM 4189 N N . GLY A 1 527 ? 12.914 -26.781 3.912 1 87.25 527 GLY A N 1
ATOM 4190 C CA . GLY A 1 527 ? 11.656 -26.922 4.637 1 87.25 527 GLY A CA 1
ATOM 4191 C C . GLY A 1 527 ? 10.656 -25.828 4.324 1 87.25 527 GLY A C 1
ATOM 4192 O O . GLY A 1 527 ? 10.367 -25.562 3.156 1 87.25 527 GLY A O 1
ATOM 4193 N N . ILE A 1 528 ? 10.141 -25.156 5.375 1 83.31 528 ILE A N 1
ATOM 4194 C CA . ILE A 1 528 ? 9.102 -24.141 5.273 1 83.31 528 ILE A CA 1
ATOM 4195 C C . ILE A 1 528 ? 9.68 -22.875 4.609 1 83.31 528 ILE A C 1
ATOM 4197 O O . ILE A 1 528 ? 8.969 -22.172 3.896 1 83.31 528 ILE A O 1
ATOM 4201 N N . ILE A 1 529 ? 10.898 -22.688 4.816 1 91.44 529 ILE A N 1
ATOM 4202 C CA . ILE A 1 529 ? 11.539 -21.5 4.234 1 91.44 529 ILE A CA 1
ATOM 4203 C C . ILE A 1 529 ? 11.523 -21.609 2.711 1 91.44 529 ILE A C 1
ATOM 4205 O O . ILE A 1 529 ? 11.227 -20.625 2.018 1 91.44 529 ILE A O 1
ATOM 4209 N N . ASN A 1 530 ? 11.805 -22.781 2.188 1 93.25 530 ASN A N 1
ATOM 4210 C CA . ASN A 1 530 ? 11.758 -23.016 0.748 1 93.25 530 ASN A CA 1
ATOM 4211 C C . ASN A 1 530 ? 10.352 -22.797 0.197 1 93.25 530 ASN A C 1
ATOM 4213 O O . ASN A 1 530 ? 10.172 -22.234 -0.881 1 93.25 530 ASN A O 1
ATOM 4217 N N . THR A 1 531 ? 9.43 -23.281 1.004 1 86.62 531 THR A N 1
ATOM 4218 C CA . THR A 1 531 ? 8.039 -23.156 0.569 1 86.62 531 THR A CA 1
ATOM 4219 C C . THR A 1 531 ? 7.641 -21.688 0.462 1 86.62 531 THR A C 1
ATOM 4221 O O . THR A 1 531 ? 6.992 -21.281 -0.505 1 86.62 531 THR A O 1
ATOM 4224 N N . ILE A 1 532 ? 8.047 -20.906 1.34 1 88.19 532 ILE A N 1
ATOM 4225 C CA . ILE A 1 532 ? 7.707 -19.484 1.355 1 88.19 532 ILE A CA 1
ATOM 4226 C C . ILE A 1 532 ? 8.453 -18.766 0.233 1 88.19 532 ILE A C 1
ATOM 4228 O O . ILE A 1 532 ? 7.844 -18.031 -0.547 1 88.19 532 ILE A O 1
ATOM 4232 N N . LEU A 1 533 ? 9.688 -19 0.105 1 94.38 533 LEU A N 1
ATOM 4233 C CA . LEU A 1 533 ? 10.523 -18.297 -0.866 1 94.38 533 LEU A CA 1
ATOM 4234 C C . LEU A 1 533 ? 10.164 -18.719 -2.289 1 94.38 533 LEU A C 1
ATOM 4236 O O . LEU A 1 533 ? 10.398 -17.969 -3.238 1 94.38 533 LEU A O 1
ATOM 4240 N N . SER A 1 534 ? 9.57 -19.906 -2.457 1 92.69 534 SER A N 1
ATOM 4241 C CA . SER A 1 534 ? 9.258 -20.438 -3.779 1 92.69 534 SER A CA 1
ATOM 4242 C C . SER A 1 534 ? 7.801 -20.172 -4.148 1 92.69 534 SER A C 1
ATOM 4244 O O . SER A 1 534 ? 7.285 -20.734 -5.113 1 92.69 534 SER A O 1
ATOM 4246 N N . TRP A 1 535 ? 7.203 -19.359 -3.359 1 86.38 535 TRP A N 1
ATOM 4247 C CA . TRP A 1 535 ? 5.809 -19.031 -3.637 1 86.38 535 TRP A CA 1
ATOM 4248 C C . TRP A 1 535 ? 5.656 -18.438 -5.031 1 86.38 535 TRP A C 1
ATOM 4250 O O . TRP A 1 535 ? 6.422 -17.547 -5.422 1 86.38 535 TRP A O 1
ATOM 4260 N N . HIS A 1 536 ? 4.695 -18.844 -5.789 1 86.69 536 HIS A N 1
ATOM 4261 C CA . HIS A 1 536 ? 4.516 -18.453 -7.184 1 86.69 536 HIS A CA 1
ATOM 4262 C C . HIS A 1 536 ? 4.16 -16.969 -7.297 1 86.69 536 HIS A C 1
ATOM 4264 O O . HIS A 1 536 ? 4.402 -16.344 -8.328 1 86.69 536 HIS A O 1
ATOM 4270 N N . GLY A 1 537 ? 3.604 -16.406 -6.262 1 84.44 537 GLY A N 1
ATOM 4271 C CA . GLY A 1 537 ? 3.262 -14.992 -6.277 1 84.44 537 GLY A CA 1
ATOM 4272 C C . GLY A 1 537 ? 4.473 -14.086 -6.363 1 84.44 537 GLY A C 1
ATOM 4273 O O . GLY A 1 537 ? 4.379 -12.953 -6.84 1 84.44 537 GLY A O 1
ATOM 4274 N N . PHE A 1 538 ? 5.629 -14.609 -6.02 1 93.12 538 PHE A N 1
ATOM 4275 C CA . PHE A 1 538 ? 6.848 -13.812 -6.02 1 93.12 538 PHE A CA 1
ATOM 4276 C C . PHE A 1 538 ? 7.438 -13.727 -7.422 1 93.12 538 PHE A C 1
ATOM 4278 O O . PHE A 1 538 ? 8.297 -12.883 -7.691 1 93.12 538 PHE A O 1
ATOM 4285 N N . ILE A 1 539 ? 7.02 -14.531 -8.367 1 93.25 539 ILE A N 1
ATOM 4286 C CA . ILE A 1 539 ? 7.648 -14.617 -9.68 1 93.25 539 ILE A CA 1
ATOM 4287 C C . ILE A 1 539 ? 7.473 -13.305 -10.43 1 93.25 539 ILE A C 1
ATOM 4289 O O . ILE A 1 539 ? 8.453 -12.656 -10.805 1 93.25 539 ILE A O 1
ATOM 4293 N N . PRO A 1 540 ? 6.191 -12.828 -10.578 1 93.25 540 PRO A N 1
ATOM 4294 C CA . PRO A 1 540 ? 6.059 -11.539 -11.258 1 93.25 540 PRO A CA 1
ATOM 4295 C C . PRO A 1 540 ? 6.715 -10.398 -10.492 1 93.25 540 PRO A C 1
ATOM 4297 O O . PRO A 1 540 ? 7.301 -9.5 -11.102 1 93.25 540 PRO A O 1
ATOM 4300 N N . LEU A 1 541 ? 6.66 -10.414 -9.195 1 95.5 541 LEU A N 1
ATOM 4301 C CA . LEU A 1 541 ? 7.227 -9.352 -8.375 1 95.5 541 LEU A CA 1
ATOM 4302 C C . LEU A 1 541 ? 8.75 -9.336 -8.477 1 95.5 541 LEU A C 1
ATOM 4304 O O . LEU A 1 541 ? 9.367 -8.273 -8.492 1 95.5 541 LEU A O 1
ATOM 4308 N N . SER A 1 542 ? 9.273 -10.516 -8.547 1 96.38 542 SER A N 1
ATOM 4309 C CA . SER A 1 542 ? 10.719 -10.617 -8.695 1 96.38 542 SER A CA 1
ATOM 4310 C C . SER A 1 542 ? 11.172 -10.109 -10.062 1 96.38 542 SER A C 1
ATOM 4312 O O . SER A 1 542 ? 12.234 -9.5 -10.18 1 96.38 542 SER A O 1
ATOM 4314 N N . ARG A 1 543 ? 10.359 -10.328 -11.086 1 95.56 543 ARG A N 1
ATOM 4315 C CA . ARG A 1 543 ? 10.672 -9.867 -12.43 1 95.56 543 ARG A CA 1
ATOM 4316 C C . ARG A 1 543 ? 10.664 -8.344 -12.5 1 95.56 543 ARG A C 1
ATOM 4318 O O . ARG A 1 543 ? 11.375 -7.75 -13.312 1 95.56 543 ARG A O 1
ATOM 4325 N N . LEU A 1 544 ? 9.969 -7.766 -11.578 1 97.56 544 LEU A N 1
ATOM 4326 C CA . LEU A 1 544 ? 9.82 -6.316 -11.578 1 97.56 544 LEU A CA 1
ATOM 4327 C C . LEU A 1 544 ? 10.844 -5.664 -10.656 1 97.56 544 LEU A C 1
ATOM 4329 O O . LEU A 1 544 ? 10.922 -4.434 -10.578 1 97.56 544 LEU A O 1
ATOM 4333 N N . SER A 1 545 ? 11.68 -6.465 -10.023 1 97.38 545 SER A N 1
ATOM 4334 C CA . SER A 1 545 ? 12.586 -5.965 -9 1 97.38 545 SER A CA 1
ATOM 4335 C C . SER A 1 545 ? 13.609 -5 -9.594 1 97.38 545 SER A C 1
ATOM 4337 O O . SER A 1 545 ? 13.992 -4.016 -8.953 1 97.38 545 SER A O 1
ATOM 4339 N N . TYR A 1 546 ? 14.047 -5.246 -10.844 1 96.75 546 TYR A N 1
ATOM 4340 C CA . TYR A 1 546 ? 15.039 -4.383 -11.484 1 96.75 546 TYR A CA 1
ATOM 4341 C C . TYR A 1 546 ? 14.492 -2.975 -11.672 1 96.75 546 TYR A C 1
ATOM 4343 O O . TYR A 1 546 ? 15.109 -1.996 -11.25 1 96.75 546 TYR A O 1
ATOM 4351 N N . LEU A 1 547 ? 13.336 -2.867 -12.266 1 97.81 547 LEU A N 1
ATOM 4352 C CA . LEU A 1 547 ? 12.75 -1.551 -12.5 1 97.81 547 LEU A CA 1
ATOM 4353 C C . LEU A 1 547 ? 12.281 -0.924 -11.188 1 97.81 547 LEU A C 1
ATOM 4355 O O . LEU A 1 547 ? 12.32 0.298 -11.031 1 97.81 547 LEU A O 1
ATOM 4359 N N . ALA A 1 548 ? 11.82 -1.729 -10.242 1 98.06 548 ALA A N 1
ATOM 4360 C CA . ALA A 1 548 ? 11.484 -1.205 -8.922 1 98.06 548 ALA A CA 1
ATOM 4361 C C . ALA A 1 548 ? 12.695 -0.553 -8.266 1 98.06 548 ALA A C 1
ATOM 4363 O O . ALA A 1 548 ? 12.586 0.515 -7.66 1 98.06 548 ALA A O 1
ATOM 4364 N N . TYR A 1 549 ? 13.82 -1.217 -8.414 1 97.56 549 TYR A N 1
ATOM 4365 C CA . TYR A 1 549 ? 15.07 -0.676 -7.891 1 97.56 549 TYR A CA 1
ATOM 4366 C C . TYR A 1 549 ? 15.391 0.67 -8.523 1 97.56 549 TYR A C 1
ATOM 4368 O O . TYR A 1 549 ? 15.773 1.618 -7.832 1 97.56 549 TYR A O 1
ATOM 4376 N N . LEU A 1 550 ? 15.141 0.783 -9.766 1 97.12 550 LEU A N 1
ATOM 4377 C CA . LEU A 1 550 ? 15.531 1.98 -10.5 1 97.12 550 LEU A CA 1
ATOM 4378 C C . LEU A 1 550 ? 14.594 3.141 -10.188 1 97.12 550 LEU A C 1
ATOM 4380 O O . LEU A 1 550 ? 15.023 4.297 -10.141 1 97.12 550 LEU A O 1
ATOM 4384 N N . ILE A 1 551 ? 13.391 2.889 -9.883 1 96.12 551 ILE A N 1
ATOM 4385 C CA . ILE A 1 551 ? 12.438 3.99 -9.875 1 96.12 551 ILE A CA 1
ATOM 4386 C C . ILE A 1 551 ? 12.133 4.398 -8.43 1 96.12 551 ILE A C 1
ATOM 4388 O O . ILE A 1 551 ? 11.719 5.531 -8.172 1 96.12 551 ILE A O 1
ATOM 4392 N N . HIS A 1 552 ? 12.336 3.584 -7.414 1 96.88 552 HIS A N 1
ATOM 4393 C CA . HIS A 1 552 ? 11.781 3.799 -6.082 1 96.88 552 HIS A CA 1
ATOM 4394 C C . HIS A 1 552 ? 12.359 5.055 -5.438 1 96.88 552 HIS A C 1
ATOM 4396 O O . HIS A 1 552 ? 11.633 5.836 -4.828 1 96.88 552 HIS A O 1
ATOM 4402 N N . PRO A 1 553 ? 13.648 5.336 -5.559 1 94.38 553 PRO A N 1
ATOM 4403 C CA . PRO A 1 553 ? 14.125 6.562 -4.91 1 94.38 553 PRO A CA 1
ATOM 4404 C C . PRO A 1 553 ? 13.531 7.824 -5.531 1 94.38 553 PRO A C 1
ATOM 4406 O O . PRO A 1 553 ? 13.242 8.789 -4.82 1 94.38 553 PRO A O 1
ATOM 4409 N N . LEU A 1 554 ? 13.406 7.797 -6.852 1 92.94 554 LEU A N 1
ATOM 4410 C CA . LEU A 1 554 ? 12.805 8.945 -7.52 1 92.94 554 LEU A CA 1
ATOM 4411 C C . LEU A 1 554 ? 11.406 9.211 -6.973 1 92.94 554 LEU A C 1
ATOM 4413 O O . LEU A 1 554 ? 11.055 10.359 -6.695 1 92.94 554 LEU A O 1
ATOM 4417 N N . LEU A 1 555 ? 10.648 8.195 -6.789 1 94.31 555 LEU A N 1
ATOM 4418 C CA . LEU A 1 555 ? 9.289 8.344 -6.289 1 94.31 555 LEU A CA 1
ATOM 4419 C C . LEU A 1 555 ? 9.289 8.836 -4.844 1 94.31 555 LEU A C 1
ATOM 4421 O O . LEU A 1 555 ? 8.438 9.625 -4.453 1 94.31 555 LEU A O 1
ATOM 4425 N N . MET A 1 556 ? 10.234 8.391 -4.098 1 94.5 556 MET A N 1
ATOM 4426 C CA . MET A 1 556 ? 10.336 8.812 -2.705 1 94.5 556 MET A CA 1
ATOM 4427 C C . MET A 1 556 ? 10.711 10.281 -2.609 1 94.5 556 MET A C 1
ATOM 4429 O O . MET A 1 556 ? 10.148 11.023 -1.807 1 94.5 556 MET A O 1
ATOM 4433 N N . TYR A 1 557 ? 11.57 10.766 -3.465 1 92.81 557 TYR A N 1
ATOM 4434 C CA . TYR A 1 557 ? 11.953 12.18 -3.479 1 92.81 557 TYR A CA 1
ATOM 4435 C C . TYR A 1 557 ? 10.82 13.047 -4.004 1 92.81 557 TYR A C 1
ATOM 4437 O O . TYR A 1 557 ? 10.602 14.156 -3.514 1 92.81 557 TYR A O 1
ATOM 4445 N N . LEU A 1 558 ? 10.125 12.516 -5.008 1 92.75 558 LEU A N 1
ATOM 4446 C CA . LEU A 1 558 ? 8.984 13.25 -5.531 1 92.75 558 LEU A CA 1
ATOM 4447 C C . LEU A 1 558 ? 7.926 13.445 -4.449 1 92.75 558 LEU A C 1
ATOM 4449 O O . LEU A 1 558 ? 7.398 14.555 -4.285 1 92.75 558 LEU A O 1
ATOM 4453 N N . TYR A 1 559 ? 7.695 12.43 -3.705 1 92.19 559 TYR A N 1
ATOM 4454 C CA . TYR A 1 559 ? 6.699 12.531 -2.646 1 92.19 559 TYR A CA 1
ATOM 4455 C C . TYR A 1 559 ? 7.164 13.492 -1.556 1 92.19 559 TYR A C 1
ATOM 4457 O O . TYR A 1 559 ? 6.391 14.336 -1.095 1 92.19 559 TYR A O 1
ATOM 4465 N N . ALA A 1 560 ? 8.375 13.336 -1.135 1 89.69 560 ALA A N 1
ATOM 4466 C CA . ALA A 1 560 ? 8.922 14.172 -0.062 1 89.69 560 ALA A CA 1
ATOM 4467 C C . ALA A 1 560 ? 8.906 15.648 -0.451 1 89.69 560 ALA A C 1
ATOM 4469 O O . ALA A 1 560 ? 8.695 16.516 0.397 1 89.69 560 ALA A O 1
ATOM 4470 N N . SER A 1 561 ? 9.156 15.914 -1.681 1 89.75 561 SER A N 1
ATOM 4471 C CA . SER A 1 561 ? 9.227 17.297 -2.127 1 89.75 561 SER A CA 1
ATOM 4472 C C . SER A 1 561 ? 7.836 17.875 -2.357 1 89.75 561 SER A C 1
ATOM 4474 O O . SER A 1 561 ? 7.664 19.094 -2.389 1 89.75 561 SER A O 1
ATOM 4476 N N . TYR A 1 562 ? 6.891 17.031 -2.486 1 90.38 562 TYR A N 1
ATOM 4477 C CA . TYR A 1 562 ? 5.531 17.484 -2.766 1 90.38 562 TYR A CA 1
ATOM 4478 C C . TYR A 1 562 ? 4.832 17.938 -1.489 1 90.38 562 TYR A C 1
ATOM 4480 O O . TYR A 1 562 ? 3.84 18.672 -1.542 1 90.38 562 TYR A O 1
ATOM 4488 N N . VAL A 1 563 ? 5.328 17.641 -0.365 1 85 563 VAL A N 1
ATOM 4489 C CA . VAL A 1 563 ? 4.664 17.922 0.904 1 85 563 VAL A CA 1
ATOM 4490 C C . VAL A 1 563 ? 4.594 19.438 1.132 1 85 563 VAL A C 1
ATOM 4492 O O . VAL A 1 563 ? 5.539 20.156 0.812 1 85 563 VAL A O 1
ATOM 4495 N N . ARG A 1 564 ? 3.479 19.906 1.641 1 87.38 564 ARG A N 1
ATOM 4496 C CA . ARG A 1 564 ? 3.244 21.328 1.872 1 87.38 564 ARG A CA 1
ATOM 4497 C C . ARG A 1 564 ? 3.488 21.703 3.332 1 87.38 564 ARG A C 1
ATOM 4499 O O . ARG A 1 564 ? 3.654 22.875 3.664 1 87.38 564 ARG A O 1
ATOM 4506 N N . SER A 1 565 ? 3.508 20.766 4.156 1 83.38 565 SER A N 1
ATOM 4507 C CA . SER A 1 565 ? 3.779 20.953 5.578 1 83.38 565 SER A CA 1
ATOM 4508 C C . SER A 1 565 ? 4.531 19.75 6.16 1 83.38 565 SER A C 1
ATOM 4510 O O . SER A 1 565 ? 4.352 18.625 5.707 1 83.38 565 SER A O 1
ATOM 4512 N N . PRO A 1 566 ? 5.41 20.094 7.113 1 83.56 566 PRO A N 1
ATOM 4513 C CA . PRO A 1 566 ? 6.098 18.969 7.75 1 83.56 566 PRO A CA 1
ATOM 4514 C C . PRO A 1 566 ? 5.133 18.016 8.445 1 83.56 566 PRO A C 1
ATOM 4516 O O . PRO A 1 566 ? 4.137 18.453 9.031 1 83.56 566 PRO A O 1
ATOM 4519 N N . PHE A 1 567 ? 5.352 16.828 8.266 1 83.19 567 PHE A N 1
ATOM 4520 C CA . PHE A 1 567 ? 4.488 15.883 8.961 1 83.19 567 PHE A CA 1
ATOM 4521 C C . PHE A 1 567 ? 5.18 15.328 10.195 1 83.19 567 PHE A C 1
ATOM 4523 O O . PHE A 1 567 ? 6.41 15.266 10.25 1 83.19 567 PHE A O 1
ATOM 4530 N N . TYR A 1 568 ? 4.434 15.016 11.148 1 85.19 568 TYR A N 1
ATOM 4531 C CA . TYR A 1 568 ? 4.93 14.508 12.422 1 85.19 568 TYR A CA 1
ATOM 4532 C C . TYR A 1 568 ? 5.441 13.078 12.281 1 85.19 568 TYR A C 1
ATOM 4534 O O . TYR A 1 568 ? 4.711 12.195 11.828 1 85.19 568 TYR A O 1
ATOM 4542 N N . PHE A 1 569 ? 6.648 12.875 12.711 1 86.69 569 PHE A N 1
ATOM 4543 C CA . PHE A 1 569 ? 7.281 11.57 12.555 1 86.69 569 PHE A CA 1
ATOM 4544 C C . PHE A 1 569 ? 6.68 10.555 13.523 1 86.69 569 PHE A C 1
ATOM 4546 O O . PHE A 1 569 ? 6.551 10.828 14.719 1 86.69 569 PHE A O 1
ATOM 4553 N N . SER A 1 570 ? 6.297 9.469 13.078 1 88.69 570 SER A N 1
ATOM 4554 C CA . SER A 1 570 ? 5.895 8.289 13.836 1 88.69 570 SER A CA 1
ATOM 4555 C C . SER A 1 570 ? 6.074 7.012 13.016 1 88.69 570 SER A C 1
ATOM 4557 O O . SER A 1 570 ? 5.941 7.035 11.789 1 88.69 570 SER A O 1
ATOM 4559 N N . GLN A 1 571 ? 6.457 5.965 13.719 1 90.38 571 GLN A N 1
ATOM 4560 C CA . GLN A 1 571 ? 6.613 4.691 13.031 1 90.38 571 GLN A CA 1
ATOM 4561 C C . GLN A 1 571 ? 5.324 4.285 12.32 1 90.38 571 GLN A C 1
ATOM 4563 O O . GLN A 1 571 ? 5.363 3.725 11.219 1 90.38 571 GLN A O 1
ATOM 4568 N N . TYR A 1 572 ? 4.219 4.602 12.938 1 89.88 572 TYR A N 1
ATOM 4569 C CA . TYR A 1 572 ? 2.91 4.254 12.391 1 89.88 572 TYR A CA 1
ATOM 4570 C C . TYR A 1 572 ? 2.684 4.922 11.039 1 89.88 572 TYR A C 1
ATOM 4572 O O . TYR A 1 572 ? 2.332 4.254 10.062 1 89.88 572 TYR A O 1
ATOM 4580 N N . VAL A 1 573 ? 2.957 6.184 10.953 1 89.06 573 VAL A N 1
ATOM 4581 C CA . VAL A 1 573 ? 2.74 6.953 9.727 1 89.06 573 VAL A CA 1
ATOM 4582 C C . VAL A 1 573 ? 3.736 6.512 8.656 1 89.06 573 VAL A C 1
ATOM 4584 O O . VAL A 1 573 ? 3.383 6.383 7.484 1 89.06 573 VAL A O 1
ATOM 4587 N N . LEU A 1 574 ? 4.961 6.238 9.062 1 91.75 574 LEU A N 1
ATOM 4588 C CA . LEU A 1 574 ? 5.996 5.879 8.102 1 91.75 574 LEU A CA 1
ATOM 4589 C C . LEU A 1 574 ? 5.727 4.504 7.496 1 91.75 574 LEU A C 1
ATOM 4591 O O . LEU A 1 574 ? 6.047 4.258 6.332 1 91.75 574 LEU A O 1
ATOM 4595 N N . VAL A 1 575 ? 5.18 3.617 8.273 1 94.06 575 VAL A N 1
ATOM 4596 C CA . VAL A 1 575 ? 4.816 2.309 7.738 1 94.06 575 VAL A CA 1
ATOM 4597 C C . VAL A 1 575 ? 3.76 2.471 6.648 1 94.06 575 VAL A C 1
ATOM 4599 O O . VAL A 1 575 ? 3.828 1.815 5.605 1 94.06 575 VAL A O 1
ATOM 4602 N N . TYR A 1 576 ? 2.762 3.324 6.855 1 93.94 576 TYR A N 1
ATOM 4603 C CA . TYR A 1 576 ? 1.761 3.602 5.832 1 93.94 576 TYR A CA 1
ATOM 4604 C C . TYR A 1 576 ? 2.412 4.16 4.57 1 93.94 576 TYR A C 1
ATOM 4606 O O . TYR A 1 576 ? 2.068 3.756 3.457 1 93.94 576 TYR A O 1
ATOM 4614 N N . LEU A 1 577 ? 3.314 5.09 4.793 1 94 577 LEU A N 1
ATOM 4615 C CA . LEU A 1 577 ? 4.012 5.688 3.658 1 94 577 LEU A CA 1
ATOM 4616 C C . LEU A 1 577 ? 4.828 4.637 2.912 1 94 577 LEU A C 1
ATOM 4618 O O . LEU A 1 577 ? 4.836 4.613 1.679 1 94 577 LEU A O 1
ATOM 4622 N N . TYR A 1 578 ? 5.496 3.764 3.656 1 96.44 578 TYR A N 1
ATOM 4623 C CA . TYR A 1 578 ? 6.273 2.67 3.082 1 96.44 578 TYR A CA 1
ATOM 4624 C C . TYR A 1 578 ? 5.402 1.786 2.199 1 96.44 578 TYR A C 1
ATOM 4626 O O . TYR A 1 578 ? 5.781 1.458 1.072 1 96.44 578 TYR A O 1
ATOM 4634 N N . LEU A 1 579 ? 4.273 1.438 2.688 1 97.75 579 LEU A N 1
ATOM 4635 C CA . LEU A 1 579 ? 3.361 0.585 1.934 1 97.75 579 LEU A CA 1
ATOM 4636 C C . LEU A 1 579 ? 2.842 1.307 0.695 1 97.75 579 LEU A C 1
ATOM 4638 O O . LEU A 1 579 ? 2.668 0.692 -0.36 1 97.75 579 LEU A O 1
ATOM 4642 N N . GLY A 1 580 ? 2.559 2.574 0.826 1 97 580 GLY A N 1
ATOM 4643 C CA . GLY A 1 580 ? 2.209 3.363 -0.344 1 97 580 GLY A CA 1
ATOM 4644 C C . GLY A 1 580 ? 3.291 3.367 -1.407 1 97 580 GLY A C 1
ATOM 4645 O O . GLY A 1 580 ? 3.01 3.152 -2.588 1 97 580 GLY A O 1
ATOM 4646 N N . HIS A 1 581 ? 4.516 3.562 -0.965 1 97.25 581 HIS A N 1
ATOM 4647 C CA . HIS A 1 581 ? 5.645 3.543 -1.889 1 97.25 581 HIS A CA 1
ATOM 4648 C C . HIS A 1 581 ? 5.789 2.178 -2.555 1 97.25 581 HIS A C 1
ATOM 4650 O O . HIS A 1 581 ? 6.098 2.094 -3.746 1 97.25 581 HIS A O 1
ATOM 4656 N N . LEU A 1 582 ? 5.625 1.15 -1.745 1 97.81 582 LEU A N 1
ATOM 4657 C CA . LEU A 1 582 ? 5.742 -0.202 -2.279 1 97.81 582 LEU A CA 1
ATOM 4658 C C . LEU A 1 582 ? 4.758 -0.424 -3.42 1 97.81 582 LEU A C 1
ATOM 4660 O O . LEU A 1 582 ? 5.141 -0.882 -4.5 1 97.81 582 LEU A O 1
ATOM 4664 N N . CYS A 1 583 ? 3.541 -0.002 -3.262 1 97.12 583 CYS A N 1
ATOM 4665 C CA . CYS A 1 583 ? 2.494 -0.213 -4.258 1 97.12 583 CYS A CA 1
ATOM 4666 C C . CYS A 1 583 ? 2.736 0.644 -5.492 1 97.12 583 CYS A C 1
ATOM 4668 O O . CYS A 1 583 ? 2.676 0.146 -6.621 1 97.12 583 CYS A O 1
ATOM 4670 N N . VAL A 1 584 ? 3.055 1.881 -5.281 1 97.62 584 VAL A N 1
ATOM 4671 C CA . VAL A 1 584 ? 3.24 2.791 -6.406 1 97.62 584 VAL A CA 1
ATOM 4672 C C . VAL A 1 584 ? 4.484 2.393 -7.195 1 97.62 584 VAL A C 1
ATOM 4674 O O . VAL A 1 584 ? 4.484 2.434 -8.43 1 97.62 584 VAL A O 1
ATOM 4677 N N . THR A 1 585 ? 5.504 1.973 -6.484 1 98.12 585 THR A N 1
ATOM 4678 C CA . THR A 1 585 ? 6.75 1.587 -7.133 1 98.12 585 THR A CA 1
ATOM 4679 C C . THR A 1 585 ? 6.547 0.35 -8.008 1 98.12 585 THR A C 1
ATOM 4681 O O . THR A 1 585 ? 6.906 0.349 -9.188 1 98.12 585 THR A O 1
ATOM 4684 N N . PHE A 1 586 ? 5.949 -0.656 -7.512 1 97.88 586 PHE A N 1
ATOM 4685 C CA . PHE A 1 586 ? 5.77 -1.878 -8.289 1 97.88 586 PHE A CA 1
ATOM 4686 C C . PHE A 1 586 ? 4.723 -1.677 -9.375 1 97.88 586 PHE A C 1
ATOM 4688 O O . PHE A 1 586 ? 4.82 -2.273 -10.453 1 97.88 586 PHE A O 1
ATOM 4695 N N . GLY A 1 587 ? 3.725 -0.841 -9.141 1 96.81 587 GLY A N 1
ATOM 4696 C CA . GLY A 1 587 ? 2.789 -0.502 -10.195 1 96.81 587 GLY A CA 1
ATOM 4697 C C . GLY A 1 587 ? 3.449 0.189 -11.375 1 96.81 587 GLY A C 1
ATOM 4698 O O . GLY A 1 587 ? 3.234 -0.196 -12.531 1 96.81 587 GLY A O 1
ATOM 4699 N N . LEU A 1 588 ? 4.258 1.152 -11.047 1 97.12 588 LEU A N 1
ATOM 4700 C CA . LEU A 1 588 ? 4.945 1.88 -12.102 1 97.12 588 LEU A CA 1
ATOM 4701 C C . LEU A 1 588 ? 6.02 1.013 -12.75 1 97.12 588 LEU A C 1
ATOM 4703 O O . LEU A 1 588 ? 6.277 1.132 -13.953 1 97.12 588 LEU A O 1
ATOM 4707 N N . ALA A 1 589 ? 6.676 0.181 -11.914 1 98.12 589 ALA A N 1
ATOM 4708 C CA . ALA A 1 589 ? 7.652 -0.756 -12.469 1 98.12 589 ALA A CA 1
ATOM 4709 C C . ALA A 1 589 ? 7.012 -1.665 -13.516 1 98.12 589 ALA A C 1
ATOM 4711 O O . ALA A 1 589 ? 7.633 -1.994 -14.523 1 98.12 589 ALA A O 1
ATOM 4712 N N . PHE A 1 590 ? 5.789 -2.092 -13.344 1 97 590 PHE A N 1
ATOM 4713 C CA . PHE A 1 590 ? 5.055 -2.912 -14.305 1 97 590 PHE A CA 1
ATOM 4714 C C . PHE A 1 590 ? 4.859 -2.166 -15.617 1 97 590 PHE A C 1
ATOM 4716 O O . PHE A 1 590 ? 5.152 -2.699 -16.688 1 97 590 PHE A O 1
ATOM 4723 N N . VAL A 1 591 ? 4.5 -0.905 -15.539 1 96.88 591 VAL A N 1
ATOM 4724 C CA . VAL A 1 591 ? 4.254 -0.09 -16.719 1 96.88 591 VAL A CA 1
ATOM 4725 C C . VAL A 1 591 ? 5.566 0.159 -17.453 1 96.88 591 VAL A C 1
ATOM 4727 O O . VAL A 1 591 ? 5.629 0.035 -18.688 1 96.88 591 VAL A O 1
ATOM 4730 N N . PHE A 1 592 ? 6.59 0.464 -16.734 1 97.25 592 PHE A N 1
ATOM 4731 C CA . PHE A 1 592 ? 7.879 0.775 -17.344 1 97.25 592 PHE A CA 1
ATOM 4732 C C . PHE A 1 592 ? 8.531 -0.485 -17.891 1 97.25 592 PHE A C 1
ATOM 4734 O O . PHE A 1 592 ? 9.273 -0.424 -18.875 1 97.25 592 PHE A O 1
ATOM 4741 N N . SER A 1 593 ? 8.266 -1.602 -17.234 1 97.44 593 SER A N 1
ATOM 4742 C CA . SER A 1 593 ? 8.789 -2.85 -17.766 1 97.44 593 SER A CA 1
ATOM 4743 C C . SER A 1 593 ? 8.195 -3.154 -19.141 1 97.44 593 SER A C 1
ATOM 4745 O O . SER A 1 593 ? 8.883 -3.664 -20.031 1 97.44 593 SER A O 1
ATOM 4747 N N . LEU A 1 594 ? 6.949 -2.793 -19.375 1 96.94 594 LEU A N 1
ATOM 4748 C CA . LEU A 1 594 ? 6.254 -3.012 -20.641 1 96.94 594 LEU A CA 1
ATOM 4749 C C . LEU A 1 594 ? 6.785 -2.074 -21.719 1 96.94 594 LEU A C 1
ATOM 4751 O O . LEU A 1 594 ? 6.68 -2.371 -22.922 1 96.94 594 LEU A O 1
ATOM 4755 N N . THR A 1 595 ? 7.375 -0.992 -21.297 1 96.12 595 THR A N 1
ATOM 4756 C CA . THR A 1 595 ? 7.703 0.051 -22.266 1 96.12 595 THR A CA 1
ATOM 4757 C C . THR A 1 595 ? 9.211 0.153 -22.453 1 96.12 595 THR A C 1
ATOM 4759 O O . THR A 1 595 ? 9.688 0.338 -23.578 1 96.12 595 THR A O 1
ATOM 4762 N N . PHE A 1 596 ? 10 -0.01 -21.328 1 94.5 596 PHE A N 1
ATOM 4763 C CA . PHE A 1 596 ? 11.414 0.333 -21.375 1 94.5 596 PHE A CA 1
ATOM 4764 C C . PHE A 1 596 ? 12.273 -0.92 -21.281 1 94.5 596 PHE A C 1
ATOM 4766 O O . PHE A 1 596 ? 13.484 -0.867 -21.531 1 94.5 596 PHE A O 1
ATOM 4773 N N . GLU A 1 597 ? 11.727 -2.016 -20.953 1 95.69 597 GLU A N 1
ATOM 4774 C CA . GLU A 1 597 ? 12.562 -3.176 -20.656 1 95.69 597 GLU A CA 1
ATOM 4775 C C . GLU A 1 597 ? 12.266 -4.324 -21.625 1 95.69 597 GLU A C 1
ATOM 4777 O O . GLU A 1 597 ? 13.078 -4.633 -22.5 1 95.69 597 GLU A O 1
ATOM 4782 N N . LEU A 1 598 ? 11.07 -4.805 -21.656 1 95.94 598 LEU A N 1
ATOM 4783 C CA . LEU A 1 598 ? 10.727 -6.031 -22.359 1 95.94 598 LEU A CA 1
ATOM 4784 C C . LEU A 1 598 ? 10.828 -5.836 -23.875 1 95.94 598 LEU A C 1
ATOM 4786 O O . LEU A 1 598 ? 11.289 -6.727 -24.594 1 95.94 598 LEU A O 1
ATOM 4790 N N . PRO A 1 599 ? 10.367 -4.699 -24.422 1 95.62 599 PRO A N 1
ATOM 4791 C CA . PRO A 1 599 ? 10.516 -4.527 -25.875 1 95.62 599 PRO A CA 1
ATOM 4792 C C . PRO A 1 599 ? 11.961 -4.684 -26.344 1 95.62 599 PRO A C 1
ATOM 4794 O O . PRO A 1 599 ? 12.219 -5.297 -27.375 1 95.62 599 PRO A O 1
ATOM 4797 N N . PHE A 1 600 ? 12.867 -4.188 -25.594 1 93.5 600 PHE A N 1
ATOM 4798 C CA . PHE A 1 600 ? 14.266 -4.258 -25.984 1 93.5 600 PHE A CA 1
ATOM 4799 C C . PHE A 1 600 ? 14.812 -5.672 -25.797 1 93.5 600 PHE A C 1
ATOM 4801 O O . PHE A 1 600 ? 15.648 -6.121 -26.578 1 93.5 600 PHE A O 1
ATOM 4808 N N . LEU A 1 601 ? 14.352 -6.297 -24.781 1 93.88 601 LEU A N 1
ATOM 4809 C CA . LEU A 1 601 ? 14.734 -7.695 -24.609 1 93.88 601 LEU A CA 1
ATOM 4810 C C . LEU A 1 601 ? 14.203 -8.555 -25.75 1 93.88 601 LEU A C 1
ATOM 4812 O O . LEU A 1 601 ? 14.906 -9.445 -26.234 1 93.88 601 LEU A O 1
ATOM 4816 N N . ASN A 1 602 ? 13 -8.242 -26.156 1 94.25 602 ASN A N 1
ATOM 4817 C CA . ASN A 1 602 ? 12.406 -8.969 -27.266 1 94.25 602 ASN A CA 1
ATOM 4818 C C . ASN A 1 602 ? 13.133 -8.688 -28.578 1 94.25 602 ASN A C 1
ATOM 4820 O O . ASN A 1 602 ? 13.336 -9.586 -29.391 1 94.25 602 ASN A O 1
ATOM 4824 N N . LEU A 1 603 ? 13.508 -7.473 -28.797 1 92.31 603 LEU A N 1
ATOM 4825 C CA . LEU A 1 603 ? 14.258 -7.105 -29.984 1 92.31 603 LEU A CA 1
ATOM 4826 C C . LEU A 1 603 ? 15.602 -7.816 -30.031 1 92.31 603 LEU A C 1
ATOM 4828 O O . LEU A 1 603 ? 16.031 -8.281 -31.094 1 92.31 603 LEU A O 1
ATOM 4832 N N . GLU A 1 604 ? 16.25 -7.844 -28.906 1 91.69 604 GLU A N 1
ATOM 4833 C CA . GLU A 1 604 ? 17.516 -8.562 -28.812 1 91.69 604 GLU A CA 1
ATOM 4834 C C . GLU A 1 604 ? 17.344 -10.039 -29.156 1 91.69 604 GLU A C 1
ATOM 4836 O O . GLU A 1 604 ? 18.172 -10.633 -29.844 1 91.69 604 GLU A O 1
ATOM 4841 N N . LYS A 1 605 ? 16.297 -10.602 -28.656 1 90.5 605 LYS A N 1
ATOM 4842 C CA . LYS A 1 605 ? 16.016 -12 -28.938 1 90.5 605 LYS A CA 1
ATOM 4843 C C . LYS A 1 605 ? 15.766 -12.234 -30.422 1 90.5 605 LYS A C 1
ATOM 4845 O O . LYS A 1 605 ? 16.219 -13.234 -30.984 1 90.5 605 LYS A O 1
ATOM 4850 N N . ILE A 1 606 ? 15.102 -11.359 -31.031 1 91 606 ILE A N 1
ATOM 4851 C CA . ILE A 1 606 ? 14.812 -11.461 -32.469 1 91 606 ILE A CA 1
ATOM 4852 C C . ILE A 1 606 ? 16.109 -11.367 -33.25 1 91 606 ILE A C 1
ATOM 4854 O O . ILE A 1 606 ? 16.359 -12.18 -34.156 1 91 606 ILE A O 1
ATOM 4858 N N . ILE A 1 607 ? 16.922 -10.422 -32.906 1 88.56 607 ILE A N 1
ATOM 4859 C CA . ILE A 1 607 ? 18.172 -10.203 -33.594 1 88.56 607 ILE A CA 1
ATOM 4860 C C . ILE A 1 607 ? 19.094 -11.398 -33.406 1 88.56 607 ILE A C 1
ATOM 4862 O O . ILE A 1 607 ? 19.75 -11.859 -34.344 1 88.56 607 ILE A O 1
ATOM 4866 N N . SER A 1 608 ? 19.156 -11.914 -32.219 1 87.44 608 SER A N 1
ATOM 4867 C CA . SER A 1 608 ? 20 -13.055 -31.891 1 87.44 608 SER A CA 1
ATOM 4868 C C . SER A 1 608 ? 19.547 -14.297 -32.656 1 87.44 608 SER A C 1
ATOM 4870 O O . SER A 1 608 ? 20.375 -15.047 -33.188 1 87.44 608 SER A O 1
ATOM 4872 N N . ARG A 1 609 ? 18.266 -14.484 -32.781 1 86.44 609 ARG A N 1
ATOM 4873 C CA . ARG A 1 609 ? 17.734 -15.641 -33.5 1 86.44 609 ARG A CA 1
ATOM 4874 C C . ARG A 1 609 ? 17.953 -15.5 -35 1 86.44 609 ARG A C 1
ATOM 4876 O O . ARG A 1 609 ? 18.188 -16.484 -35.688 1 86.44 609 ARG A O 1
ATOM 4883 N N . ARG A 1 610 ? 17.891 -14.359 -35.438 1 86.19 610 ARG A N 1
ATOM 4884 C CA . ARG A 1 610 ? 18.156 -14.102 -36.875 1 86.19 610 ARG A CA 1
ATOM 4885 C C . ARG A 1 610 ? 19.609 -14.391 -37.188 1 86.19 610 ARG A C 1
ATOM 4887 O O . ARG A 1 610 ? 19.906 -14.961 -38.25 1 86.19 610 ARG A O 1
ATOM 4894 N N . LEU A 1 611 ? 20.438 -13.977 -36.312 1 83.69 611 LEU A N 1
ATOM 4895 C CA . LEU A 1 611 ? 21.875 -14.203 -36.531 1 83.69 611 LEU A CA 1
ATOM 4896 C C . LEU A 1 611 ? 22.188 -15.695 -36.469 1 83.69 611 LEU A C 1
ATOM 4898 O O . LEU A 1 611 ? 23.031 -16.172 -37.25 1 83.69 611 LEU A O 1
ATOM 4902 N N . ASP A 1 612 ? 21.5 -16.359 -35.656 1 81.88 612 ASP A N 1
ATOM 4903 C CA . ASP A 1 612 ? 21.688 -17.797 -35.562 1 81.88 612 ASP A CA 1
ATOM 4904 C C . ASP A 1 612 ? 21.172 -18.516 -36.812 1 81.88 612 ASP A C 1
ATOM 4906 O O . ASP A 1 612 ? 21.797 -19.453 -37.281 1 81.88 612 ASP A O 1
ATOM 4910 N N . GLN A 1 613 ? 20.125 -18.062 -37.312 1 81.69 613 GLN A N 1
ATOM 4911 C CA . GLN A 1 613 ? 19.562 -18.641 -38.531 1 81.69 613 GLN A CA 1
ATOM 4912 C C . GLN A 1 613 ? 20.484 -18.375 -39.719 1 81.69 613 GLN A C 1
ATOM 4914 O O . GLN A 1 613 ? 20.656 -19.25 -40.562 1 81.69 613 GLN A O 1
ATOM 4919 N N . ASN A 1 614 ? 20.969 -17.219 -39.719 1 79.94 614 ASN A N 1
ATOM 4920 C CA . ASN A 1 614 ? 21.891 -16.875 -40.812 1 79.94 614 ASN A CA 1
ATOM 4921 C C . ASN A 1 614 ? 23.156 -17.719 -40.75 1 79.94 614 ASN A C 1
ATOM 4923 O O . ASN A 1 614 ? 23.688 -18.125 -41.781 1 79.94 614 ASN A O 1
ATOM 4927 N N . ARG A 1 615 ? 23.609 -18 -39.594 1 78.19 615 ARG A N 1
ATOM 4928 C CA . ARG A 1 615 ? 24.797 -18.828 -39.438 1 78.19 615 ARG A CA 1
ATOM 4929 C C . ARG A 1 615 ? 24.516 -20.266 -39.844 1 78.19 615 ARG A C 1
ATOM 4931 O O . ARG A 1 615 ? 25.359 -20.906 -40.469 1 78.19 615 ARG A O 1
ATOM 4938 N N . ARG A 1 616 ? 23.391 -20.75 -39.531 1 74.88 616 ARG A N 1
ATOM 4939 C CA . ARG A 1 616 ? 23 -22.109 -39.938 1 74.88 616 ARG A CA 1
ATOM 4940 C C . ARG A 1 616 ? 22.875 -22.203 -41.438 1 74.88 616 ARG A C 1
ATOM 4942 O O . ARG A 1 616 ? 23.297 -23.203 -42.031 1 74.88 616 ARG A O 1
ATOM 4949 N N . LYS A 1 617 ? 22.328 -21.281 -42.031 1 76.5 617 LYS A N 1
ATOM 4950 C CA . LYS A 1 617 ? 22.188 -21.25 -43.5 1 76.5 617 LYS A CA 1
ATOM 4951 C C . LYS A 1 617 ? 23.547 -21.188 -44.188 1 76.5 617 LYS A C 1
ATOM 4953 O O . LYS A 1 617 ? 23.781 -21.875 -45.188 1 76.5 617 LYS A O 1
ATOM 4958 N N . ARG A 1 618 ? 24.375 -20.406 -43.594 1 73.25 618 ARG A N 1
ATOM 4959 C CA . ARG A 1 618 ? 25.703 -20.297 -44.188 1 73.25 618 ARG A CA 1
ATOM 4960 C C . ARG A 1 618 ? 26.469 -21.625 -44.062 1 73.25 618 ARG A C 1
ATOM 4962 O O . ARG A 1 618 ? 27.156 -22.031 -45 1 73.25 618 ARG A O 1
ATOM 4969 N N . ARG A 1 619 ? 26.297 -22.266 -42.938 1 71.06 619 ARG A N 1
ATOM 4970 C CA . ARG A 1 619 ? 26.938 -23.562 -42.75 1 71.06 619 ARG A CA 1
ATOM 4971 C C . ARG A 1 619 ? 26.375 -24.594 -43.719 1 71.06 619 ARG A C 1
ATOM 4973 O O . ARG A 1 619 ? 27.109 -25.422 -44.25 1 71.06 619 ARG A O 1
ATOM 4980 N N . ALA A 1 620 ? 25.109 -24.594 -43.875 1 72.75 620 ALA A N 1
ATOM 4981 C CA . ALA A 1 620 ? 24.453 -25.516 -44.812 1 72.75 620 ALA A CA 1
ATOM 4982 C C . ALA A 1 620 ? 24.891 -25.266 -46.25 1 72.75 620 ALA A C 1
ATOM 4984 O O . ALA A 1 620 ? 25.094 -26.203 -47 1 72.75 620 ALA A O 1
ATOM 4985 N N . SER A 1 621 ? 25.031 -24.078 -46.562 1 73.06 621 SER A N 1
ATOM 4986 C CA . SER A 1 621 ? 25.5 -23.75 -47.906 1 73.06 621 SER A CA 1
ATOM 4987 C C . SER A 1 621 ? 26.938 -24.172 -48.125 1 73.06 621 SER A C 1
ATOM 4989 O O . SER A 1 621 ? 27.297 -24.656 -49.188 1 73.06 621 SER A O 1
ATOM 4991 N N . LEU A 1 622 ? 27.672 -24.016 -47.031 1 70.06 622 LEU A N 1
ATOM 4992 C CA . LEU A 1 622 ? 29.062 -24.422 -47.125 1 70.06 622 LEU A CA 1
ATOM 4993 C C . LEU A 1 622 ? 29.188 -25.938 -47.219 1 70.06 622 LEU A C 1
ATOM 4995 O O . LEU A 1 622 ? 30.031 -26.453 -47.938 1 70.06 622 LEU A O 1
ATOM 4999 N N . THR A 1 623 ? 28.391 -26.594 -46.438 1 67.44 623 THR A N 1
ATOM 5000 C CA . THR A 1 623 ? 28.391 -28.047 -46.5 1 67.44 623 THR A CA 1
ATOM 5001 C C . THR A 1 623 ? 27.938 -28.547 -47.875 1 67.44 623 THR A C 1
ATOM 5003 O O . THR A 1 623 ? 28.344 -29.609 -48.312 1 67.44 623 THR A O 1
ATOM 5006 N N . HIS A 1 624 ? 27.062 -27.875 -48.406 1 68.62 624 HIS A N 1
ATOM 5007 C CA . HIS A 1 624 ? 26.609 -28.234 -49.75 1 68.62 624 HIS A CA 1
ATOM 5008 C C . HIS A 1 624 ? 27.719 -28.016 -50.781 1 68.62 624 HIS A C 1
ATOM 5010 O O . HIS A 1 624 ? 27.875 -28.812 -51.688 1 68.62 624 HIS A O 1
ATOM 5016 N N . TYR A 1 625 ? 28.484 -27 -50.562 1 67.75 625 TYR A N 1
ATOM 5017 C CA . TYR A 1 625 ? 29.547 -26.688 -51.531 1 67.75 625 TYR A CA 1
ATOM 5018 C C . TYR A 1 625 ? 30.812 -27.484 -51.219 1 67.75 625 TYR A C 1
ATOM 5020 O O . TYR A 1 625 ? 31.562 -27.844 -52.125 1 67.75 625 TYR A O 1
ATOM 5028 N N . TYR A 1 626 ? 31.094 -27.688 -49.906 1 62.72 626 TYR A N 1
ATOM 5029 C CA . TYR A 1 626 ? 32.25 -28.516 -49.531 1 62.72 626 TYR A CA 1
ATOM 5030 C C . TYR A 1 626 ? 31.797 -29.703 -48.656 1 62.72 626 TYR A C 1
ATOM 5032 O O . TYR A 1 626 ? 31.703 -29.594 -47.438 1 62.72 626 TYR A O 1
ATOM 5040 N N . PRO A 1 627 ? 31.328 -30.75 -49.312 1 56.88 627 PRO A N 1
ATOM 5041 C CA . PRO A 1 627 ? 30.797 -31.906 -48.594 1 56.88 627 PRO A CA 1
ATOM 5042 C C . PRO A 1 627 ? 31.734 -32.438 -47.531 1 56.88 627 PRO A C 1
ATOM 5044 O O . PRO A 1 627 ? 31.297 -33.031 -46.531 1 56.88 627 PRO A O 1
ATOM 5047 N N . ASN A 1 628 ? 33.125 -32.406 -47.812 1 50.94 628 ASN A N 1
ATOM 5048 C CA . ASN A 1 628 ? 34.125 -32.969 -46.875 1 50.94 628 ASN A CA 1
ATOM 5049 C C . ASN A 1 628 ? 34.469 -31.984 -45.781 1 50.94 628 ASN A C 1
ATOM 5051 O O . ASN A 1 628 ? 35.469 -32.156 -45.094 1 50.94 628 ASN A O 1
ATOM 5055 N N . TRP A 1 629 ? 33.969 -31.062 -45.812 1 47.31 629 TRP A N 1
ATOM 5056 C CA . TRP A 1 629 ? 34.312 -30.109 -44.75 1 47.31 629 TRP A CA 1
ATOM 5057 C C . TRP A 1 629 ? 33.844 -30.578 -43.406 1 47.31 629 TRP A C 1
ATOM 5059 O O . TRP A 1 629 ? 32.656 -30.812 -43.188 1 47.31 629 TRP A O 1
ATOM 5069 N N . GLN A 1 630 ? 34.688 -31.391 -42.656 1 43.62 630 GLN A N 1
ATOM 5070 C CA . GLN A 1 630 ? 34.375 -31.766 -41.281 1 43.62 630 GLN A CA 1
ATOM 5071 C C . GLN A 1 630 ? 34.5 -30.562 -40.344 1 43.62 630 GLN A C 1
ATOM 5073 O O . GLN A 1 630 ? 35.438 -29.781 -40.438 1 43.62 630 GLN A O 1
ATOM 5078 N N . HIS A 1 631 ? 33.562 -30.031 -39.906 1 46.5 631 HIS A N 1
ATOM 5079 C CA . HIS A 1 631 ? 33.625 -29.031 -38.844 1 46.5 631 HIS A CA 1
ATOM 5080 C C . HIS A 1 631 ? 34.75 -29.375 -37.844 1 46.5 631 HIS A C 1
ATOM 5082 O O . HIS A 1 631 ? 34.906 -30.531 -37.438 1 46.5 631 HIS A O 1
ATOM 5088 N N . PRO A 1 632 ? 35.906 -28.688 -37.906 1 40.06 632 PRO A N 1
ATOM 5089 C CA . PRO A 1 632 ? 36.844 -29.062 -36.844 1 40.06 632 PRO A CA 1
ATOM 5090 C C . PRO A 1 632 ? 36.188 -29.453 -35.531 1 40.06 632 PRO A C 1
ATOM 5092 O O . PRO A 1 632 ? 35.312 -28.719 -35.062 1 40.06 632 PRO A O 1
ATOM 5095 N N . GLU A 1 633 ? 35.906 -30.734 -35.312 1 37.5 633 GLU A N 1
ATOM 5096 C CA . GLU A 1 633 ? 35.438 -31.172 -34 1 37.5 633 GLU A CA 1
ATOM 5097 C C . GLU A 1 633 ? 36.125 -30.391 -32.906 1 37.5 633 GLU A C 1
ATOM 5099 O O . GLU A 1 633 ? 37.344 -30.266 -32.875 1 37.5 633 GLU A O 1
ATOM 5104 N N . TYR A 1 634 ? 35.625 -29.281 -32.469 1 39.88 634 TYR A N 1
ATOM 5105 C CA . TYR A 1 634 ? 36.188 -28.734 -31.25 1 39.88 634 TYR A CA 1
ATOM 5106 C C . TYR A 1 634 ? 36.688 -29.859 -30.328 1 39.88 634 TYR A C 1
ATOM 5108 O O . TYR A 1 634 ? 36.031 -30.906 -30.25 1 39.88 634 TYR A O 1
ATOM 5116 N N . PRO A 1 635 ? 38 -30.047 -30.078 1 38.12 635 PRO A N 1
ATOM 5117 C CA . PRO A 1 635 ? 38.469 -31.125 -29.203 1 38.12 635 PRO A CA 1
ATOM 5118 C C . PRO A 1 635 ? 37.5 -31.438 -28.078 1 38.12 635 PRO A C 1
ATOM 5120 O O . PRO A 1 635 ? 36.875 -30.531 -27.531 1 38.12 635 PRO A O 1
ATOM 5123 N N . GLU A 1 636 ? 36.781 -32.562 -28.078 1 39.03 636 GLU A N 1
ATOM 5124 C CA . GLU A 1 636 ? 36.031 -33.094 -26.938 1 39.03 636 GLU A CA 1
ATOM 5125 C C . GLU A 1 636 ? 36.719 -32.719 -25.625 1 39.03 636 GLU A C 1
ATOM 5127 O O . GLU A 1 636 ? 37.844 -33.156 -25.359 1 39.03 636 GLU A O 1
ATOM 5132 N N . ILE A 1 637 ? 36.656 -31.547 -25.172 1 41.84 637 ILE A N 1
ATOM 5133 C CA . ILE A 1 637 ? 37.188 -31.219 -23.859 1 41.84 637 ILE A CA 1
ATOM 5134 C C . ILE A 1 637 ? 36.75 -32.25 -22.844 1 41.84 637 ILE A C 1
ATOM 5136 O O . ILE A 1 637 ? 35.562 -32.344 -22.5 1 41.84 637 ILE A O 1
ATOM 5140 N N . LYS A 1 638 ? 37.375 -33.469 -22.766 1 43.22 638 LYS A N 1
ATOM 5141 C CA . LYS A 1 638 ? 37.188 -34.625 -21.906 1 43.22 638 LYS A CA 1
ATOM 5142 C C . LYS A 1 638 ? 36.844 -34.219 -20.484 1 43.22 638 LYS A C 1
ATOM 5144 O O . LYS A 1 638 ? 36.094 -34.938 -19.781 1 43.22 638 LYS A O 1
ATOM 5149 N N . ASP A 1 639 ? 37.562 -33.281 -19.828 1 42.38 639 ASP A N 1
ATOM 5150 C CA . ASP A 1 639 ? 37.469 -32.969 -18.406 1 42.38 639 ASP A CA 1
ATOM 5151 C C . ASP A 1 639 ? 36.438 -31.859 -18.141 1 42.38 639 ASP A C 1
ATOM 5153 O O . ASP A 1 639 ? 36.531 -31.172 -17.125 1 42.38 639 ASP A O 1
ATOM 5157 N N . SER A 1 640 ? 35.625 -31.453 -19.047 1 44.31 640 SER A N 1
ATOM 5158 C CA . SER A 1 640 ? 34.688 -30.359 -18.812 1 44.31 640 SER A CA 1
ATOM 5159 C C . SER A 1 640 ? 33.656 -30.75 -17.75 1 44.31 640 SER A C 1
ATOM 5161 O O . SER A 1 640 ? 33.438 -31.938 -17.484 1 44.31 640 SER A O 1
ATOM 5163 N N . VAL A 1 641 ? 33.188 -29.828 -16.969 1 48.66 641 VAL A N 1
ATOM 5164 C CA . VAL A 1 641 ? 32.188 -29.953 -15.898 1 48.66 641 VAL A CA 1
ATOM 5165 C C . VAL A 1 641 ? 31.047 -30.828 -16.359 1 48.66 641 VAL A C 1
ATOM 5167 O O . VAL A 1 641 ? 30.422 -31.516 -15.562 1 48.66 641 VAL A O 1
ATOM 5170 N N . VAL A 1 642 ? 30.781 -30.906 -17.641 1 49.66 642 VAL A N 1
ATOM 5171 C CA . VAL A 1 642 ? 29.703 -31.766 -18.125 1 49.66 642 VAL A CA 1
ATOM 5172 C C . VAL A 1 642 ? 30.078 -33.219 -17.922 1 49.66 642 VAL A C 1
ATOM 5174 O O . VAL A 1 642 ? 29.234 -34.062 -17.594 1 49.66 642 VAL A O 1
ATOM 5177 N N . LEU A 1 643 ? 31.344 -33.531 -18.062 1 46.44 643 LEU A N 1
ATOM 5178 C CA . LEU A 1 643 ? 31.812 -34.875 -17.844 1 46.44 643 LEU A CA 1
ATOM 5179 C C . LEU A 1 643 ? 31.812 -35.219 -16.359 1 46.44 643 LEU A C 1
ATOM 5181 O O . LEU A 1 643 ? 31.672 -36.375 -15.977 1 46.44 643 LEU A O 1
ATOM 5185 N N . MET A 1 644 ? 32 -34.188 -15.656 1 46.84 644 MET A N 1
ATOM 5186 C CA . MET A 1 644 ? 31.922 -34.438 -14.219 1 46.84 644 MET A CA 1
ATOM 5187 C C . MET A 1 644 ? 30.516 -34.844 -13.805 1 46.84 644 MET A C 1
ATOM 5189 O O . MET A 1 644 ? 30.344 -35.719 -12.945 1 46.84 644 MET A O 1
ATOM 5193 N N . ARG A 1 645 ? 29.516 -34.219 -14.336 1 51.34 645 ARG A N 1
ATOM 5194 C CA . ARG A 1 645 ? 28.141 -34.625 -14.047 1 51.34 645 ARG A CA 1
ATOM 5195 C C . ARG A 1 645 ? 27.891 -36.062 -14.531 1 51.34 645 ARG A C 1
ATOM 5197 O O . ARG A 1 645 ? 27.219 -36.844 -13.852 1 51.34 645 ARG A O 1
ATOM 5204 N N . ARG A 1 646 ? 28.422 -36.469 -15.688 1 47.62 646 ARG A N 1
ATOM 5205 C CA . ARG A 1 646 ? 28.234 -37.812 -16.219 1 47.62 646 ARG A CA 1
ATOM 5206 C C . ARG A 1 646 ? 28.984 -38.844 -15.383 1 47.62 646 ARG A C 1
ATOM 5208 O O . ARG A 1 646 ? 28.531 -40 -15.258 1 47.62 646 ARG A O 1
ATOM 5215 N N . ARG A 1 647 ? 30.016 -38.469 -14.781 1 46.31 647 ARG A N 1
ATOM 5216 C CA . ARG A 1 647 ? 30.75 -39.406 -13.961 1 46.31 647 ARG A CA 1
ATOM 5217 C C . ARG A 1 647 ? 30.078 -39.594 -12.602 1 46.31 647 ARG A C 1
ATOM 5219 O O . ARG A 1 647 ? 30.062 -40.719 -12.062 1 46.31 647 ARG A O 1
ATOM 5226 N N . THR A 1 648 ? 29.625 -38.5 -12.031 1 46.84 648 THR A N 1
ATOM 5227 C CA . THR A 1 648 ? 28.984 -38.656 -10.734 1 46.84 648 THR A CA 1
ATOM 5228 C C . THR A 1 648 ? 27.641 -39.375 -10.875 1 46.84 648 THR A C 1
ATOM 5230 O O . THR A 1 648 ? 27.188 -40.031 -9.945 1 46.84 648 THR A O 1
ATOM 5233 N N . ASP A 1 649 ? 26.938 -39.25 -11.914 1 44.16 649 ASP A N 1
ATOM 5234 C CA . ASP A 1 649 ? 25.719 -40.031 -12.141 1 44.16 649 ASP A CA 1
ATOM 5235 C C . ASP A 1 649 ? 26.047 -41.531 -12.367 1 44.16 649 ASP A C 1
ATOM 5237 O O . ASP A 1 649 ? 25.266 -42.406 -12.016 1 44.16 649 ASP A O 1
ATOM 5241 N N . ARG A 1 650 ? 27.234 -41.938 -13.016 1 44 650 ARG A N 1
ATOM 5242 C CA . ARG A 1 650 ? 27.578 -43.344 -13.203 1 44 650 ARG A CA 1
ATOM 5243 C C . ARG A 1 650 ? 27.953 -44 -11.867 1 44 650 ARG A C 1
ATOM 5245 O O . ARG A 1 650 ? 27.812 -45.219 -11.711 1 44 650 ARG A O 1
ATOM 5252 N N . THR A 1 651 ? 28.531 -43.188 -10.977 1 42.22 651 THR A N 1
ATOM 5253 C CA . THR A 1 651 ? 28.875 -43.812 -9.711 1 42.22 651 THR A CA 1
ATOM 5254 C C . THR A 1 651 ? 27.625 -44.031 -8.852 1 42.22 651 THR A C 1
ATOM 5256 O O . THR A 1 651 ? 27.641 -44.812 -7.914 1 42.22 651 THR A O 1
ATOM 5259 N N . ASN A 1 652 ? 26.656 -43.188 -8.961 1 39.44 652 ASN A N 1
ATOM 5260 C CA . ASN A 1 652 ? 25.469 -43.438 -8.141 1 39.44 652 ASN A CA 1
ATOM 5261 C C . ASN A 1 652 ? 24.547 -44.469 -8.797 1 39.44 652 ASN A C 1
ATOM 5263 O O . ASN A 1 652 ? 23.453 -44.719 -8.305 1 39.44 652 ASN A O 1
ATOM 5267 N N . THR A 1 653 ? 24.766 -44.875 -10.109 1 32.72 653 THR A N 1
ATOM 5268 C CA . THR A 1 653 ? 24.078 -46.094 -10.516 1 32.72 653 THR A CA 1
ATOM 5269 C C . THR A 1 653 ? 24.891 -47.312 -10.148 1 32.72 653 THR A C 1
ATOM 5271 O O . THR A 1 653 ? 26.109 -47.344 -10.328 1 32.72 653 THR A O 1
ATOM 5274 N N . MET B 1 1 ? 2.783 29 26.062 1 59.56 1 MET B N 1
ATOM 5275 C CA . MET B 1 1 ? 3.686 27.844 26.047 1 59.56 1 MET B CA 1
ATOM 5276 C C . MET B 1 1 ? 3.986 27.422 24.609 1 59.56 1 MET B C 1
ATOM 5278 O O . MET B 1 1 ? 3.133 27.531 23.734 1 59.56 1 MET B O 1
ATOM 5282 N N . ASP B 1 2 ? 5.066 27.062 24.391 1 66.94 2 ASP B N 1
ATOM 5283 C CA . ASP B 1 2 ? 5.555 26.609 23.094 1 66.94 2 ASP B CA 1
ATOM 5284 C C . ASP B 1 2 ? 4.609 25.578 22.484 1 66.94 2 ASP B C 1
ATOM 5286 O O . ASP B 1 2 ? 4.441 25.516 21.266 1 66.94 2 ASP B O 1
ATOM 5290 N N . ALA B 1 3 ? 3.803 24.938 23.406 1 75.38 3 ALA B N 1
ATOM 5291 C CA . ALA B 1 3 ? 2.98 23.812 22.969 1 75.38 3 ALA B CA 1
ATOM 5292 C C . ALA B 1 3 ? 1.625 24.297 22.453 1 75.38 3 ALA B C 1
ATOM 5294 O O . ALA B 1 3 ? 0.911 23.547 21.781 1 75.38 3 ALA B O 1
ATOM 5295 N N . SER B 1 4 ? 1.3 25.5 22.781 1 73.75 4 SER B N 1
ATOM 5296 C CA . SER B 1 4 ? -0.016 26 22.391 1 73.75 4 SER B CA 1
ATOM 5297 C C . SER B 1 4 ? -0.04 26.422 20.938 1 73.75 4 SER B C 1
ATOM 5299 O O . SER B 1 4 ? 0.991 26.797 20.375 1 73.75 4 SER B O 1
ATOM 5301 N N . SER B 1 5 ? -1.247 26.344 20.359 1 76.44 5 SER B N 1
ATOM 5302 C CA . SER B 1 5 ? -1.475 26.688 18.953 1 76.44 5 SER B CA 1
ATOM 5303 C C . SER B 1 5 ? -1.203 28.156 18.688 1 76.44 5 SER B C 1
ATOM 5305 O O . SER B 1 5 ? -1.332 28.984 19.578 1 76.44 5 SER B O 1
ATOM 5307 N N . LYS B 1 6 ? -0.589 28.328 17.484 1 69.81 6 LYS B N 1
ATOM 5308 C CA . LYS B 1 6 ? -0.512 29.672 16.891 1 69.81 6 LYS B CA 1
ATOM 5309 C C . LYS B 1 6 ? -1.464 29.797 15.703 1 69.81 6 LYS B C 1
ATOM 5311 O O . LYS B 1 6 ? -2.16 28.844 15.359 1 69.81 6 LYS B O 1
ATOM 5316 N N . ILE B 1 7 ? -1.764 31.031 15.234 1 66.06 7 ILE B N 1
ATOM 5317 C CA . ILE B 1 7 ? -2.639 31.219 14.078 1 66.06 7 ILE B CA 1
ATOM 5318 C C . ILE B 1 7 ? -2.117 30.406 12.906 1 66.06 7 ILE B C 1
ATOM 5320 O O . ILE B 1 7 ? -0.935 30.469 12.562 1 66.06 7 ILE B O 1
ATOM 5324 N N . PRO B 1 8 ? -2.996 29.578 12.484 1 67.81 8 PRO B N 1
ATOM 5325 C CA . PRO B 1 8 ? -2.551 28.719 11.383 1 67.81 8 PRO B CA 1
ATOM 5326 C C . PRO B 1 8 ? -2.104 29.516 10.156 1 67.81 8 PRO B C 1
ATOM 5328 O O . PRO B 1 8 ? -2.541 30.656 9.961 1 67.81 8 PRO B O 1
ATOM 5331 N N . GLU B 1 9 ? -1.186 28.953 9.547 1 72.06 9 GLU B N 1
ATOM 5332 C CA . GLU B 1 9 ? -0.769 29.516 8.266 1 72.06 9 GLU B CA 1
ATOM 5333 C C . GLU B 1 9 ? -1.723 29.109 7.145 1 72.06 9 GLU B C 1
ATOM 5335 O O . GLU B 1 9 ? -2.195 27.969 7.109 1 72.06 9 GLU B O 1
ATOM 5340 N N . GLY B 1 10 ? -2.166 30.062 6.32 1 68 10 GLY B N 1
ATOM 5341 C CA . GLY B 1 10 ? -2.998 29.766 5.168 1 68 10 GLY B CA 1
ATOM 5342 C C . GLY B 1 10 ? -4.469 29.641 5.508 1 68 10 GLY B C 1
ATOM 5343 O O . GLY B 1 10 ? -5.152 28.734 5.023 1 68 10 GLY B O 1
ATOM 5344 N N . VAL B 1 11 ? -4.934 30.375 6.441 1 70.81 11 VAL B N 1
ATOM 5345 C CA . VAL B 1 11 ? -6.344 30.391 6.82 1 70.81 11 VAL B CA 1
ATOM 5346 C C . VAL B 1 11 ? -7.203 30.719 5.605 1 70.81 11 VAL B C 1
ATOM 5348 O O . VAL B 1 11 ? -8.25 30.109 5.387 1 70.81 11 VAL B O 1
ATOM 5351 N N . LEU B 1 12 ? -6.672 31.531 4.711 1 72.62 12 LEU B N 1
ATOM 5352 C CA . LEU B 1 12 ? -7.414 31.953 3.525 1 72.62 12 LEU B CA 1
ATOM 5353 C C . LEU B 1 12 ? -7.438 30.828 2.48 1 72.62 12 LEU B C 1
ATOM 5355 O O . LEU B 1 12 ? -8.25 30.859 1.553 1 72.62 12 LEU B O 1
ATOM 5359 N N . PHE B 1 13 ? -6.578 29.969 2.74 1 75.5 13 PHE B N 1
ATOM 5360 C CA . PHE B 1 13 ? -6.516 28.875 1.789 1 75.5 13 PHE B CA 1
ATOM 5361 C C . PHE B 1 13 ? -7.145 27.609 2.375 1 75.5 13 PHE B C 1
ATOM 5363 O O . PHE B 1 13 ? -6.934 26.516 1.866 1 75.5 13 PHE B O 1
ATOM 5370 N N . GLY B 1 14 ? -7.859 27.75 3.426 1 77.56 14 GLY B N 1
ATOM 5371 C CA . GLY B 1 14 ? -8.68 26.641 3.902 1 77.56 14 GLY B CA 1
ATOM 5372 C C . GLY B 1 14 ? -8.031 25.859 5.027 1 77.56 14 GLY B C 1
ATOM 5373 O O . GLY B 1 14 ? -8.242 24.656 5.148 1 77.56 14 GLY B O 1
ATOM 5374 N N . THR B 1 15 ? -7.102 26.375 5.711 1 79.88 15 THR B N 1
ATOM 5375 C CA . THR B 1 15 ? -6.547 25.75 6.902 1 79.88 15 THR B CA 1
ATOM 5376 C C . THR B 1 15 ? -7.195 26.312 8.164 1 79.88 15 THR B C 1
ATOM 5378 O O . THR B 1 15 ? -6.969 27.469 8.516 1 79.88 15 THR B O 1
ATOM 5381 N N . PHE B 1 16 ? -7.977 25.438 8.82 1 81.12 16 PHE B N 1
ATOM 5382 C CA . PHE B 1 16 ? -8.797 25.938 9.914 1 81.12 16 PHE B CA 1
ATOM 5383 C C . PHE B 1 16 ? -8.359 25.344 11.242 1 81.12 16 PHE B C 1
ATOM 5385 O O . PHE B 1 16 ? -8.82 25.766 12.305 1 81.12 16 PHE B O 1
ATOM 5392 N N . SER B 1 17 ? -7.469 24.406 11.148 1 83.69 17 SER B N 1
ATOM 5393 C CA . SER B 1 17 ? -7.133 23.719 12.383 1 83.69 17 SER B CA 1
ATOM 5394 C C . SER B 1 17 ? -5.633 23.766 12.664 1 83.69 17 SER B C 1
ATOM 5396 O O . SER B 1 17 ? -4.824 23.719 11.734 1 83.69 17 SER B O 1
ATOM 5398 N N . THR B 1 18 ? -5.309 24 13.883 1 84.88 18 THR B N 1
ATOM 5399 C CA . THR B 1 18 ? -3.961 23.859 14.422 1 84.88 18 THR B CA 1
ATOM 5400 C C . THR B 1 18 ? -3.99 23.125 15.758 1 84.88 18 THR B C 1
ATOM 5402 O O . THR B 1 18 ? -4.707 23.516 16.672 1 84.88 18 THR B O 1
ATOM 5405 N N . PHE B 1 19 ? -3.311 22.094 15.883 1 85.94 19 PHE B N 1
ATOM 5406 C CA . PHE B 1 19 ? -3.387 21.219 17.062 1 85.94 19 PHE B CA 1
ATOM 5407 C C . PHE B 1 19 ? -2.33 21.625 18.078 1 85.94 19 PHE B C 1
ATOM 5409 O O . PHE B 1 19 ? -2.32 21.094 19.203 1 85.94 19 PHE B O 1
ATOM 5416 N N . GLY B 1 20 ? -1.525 22.594 17.75 1 84.31 20 GLY B N 1
ATOM 5417 C CA . GLY B 1 20 ? -0.402 22.781 18.656 1 84.31 20 GLY B CA 1
ATOM 5418 C C . GLY B 1 20 ? 0.471 21.547 18.797 1 84.31 20 GLY B C 1
ATOM 5419 O O . GLY B 1 20 ? 0.501 20.703 17.906 1 84.31 20 GLY B O 1
ATOM 5420 N N . SER B 1 21 ? 1.337 21.531 19.812 1 85.5 21 SER B N 1
ATOM 5421 C CA . SER B 1 21 ? 2.166 20.359 20.062 1 85.5 21 SER B CA 1
ATOM 5422 C C . SER B 1 21 ? 1.58 19.5 21.188 1 85.5 21 SER B C 1
ATOM 5424 O O . SER B 1 21 ? 1.914 19.688 22.359 1 85.5 21 SER B O 1
ATOM 5426 N N . TYR B 1 22 ? 0.782 18.578 20.828 1 88 22 TYR B N 1
ATOM 5427 C CA . TYR B 1 22 ? 0.073 17.703 21.766 1 88 22 TYR B CA 1
ATOM 5428 C C . TYR B 1 22 ? 1.051 16.938 22.656 1 88 22 TYR B C 1
ATOM 5430 O O . TYR B 1 22 ? 0.912 16.922 23.875 1 88 22 TYR B O 1
ATOM 5438 N N . ASP B 1 23 ? 2.033 16.328 22.078 1 85.44 23 ASP B N 1
ATOM 5439 C CA . ASP B 1 23 ? 2.969 15.469 22.797 1 85.44 23 ASP B CA 1
ATOM 5440 C C . ASP B 1 23 ? 3.818 16.281 23.766 1 85.44 23 ASP B C 1
ATOM 5442 O O . ASP B 1 23 ? 4.121 15.828 24.875 1 85.44 23 ASP B O 1
ATOM 5446 N N . GLU B 1 24 ? 4.211 17.484 23.328 1 84.56 24 GLU B N 1
ATOM 5447 C CA . GLU B 1 24 ? 4.957 18.375 24.203 1 84.56 24 GLU B CA 1
ATOM 5448 C C . GLU B 1 24 ? 4.117 18.797 25.422 1 84.56 24 GLU B C 1
ATOM 5450 O O . GLU B 1 24 ? 4.621 18.859 26.531 1 84.56 24 GLU B O 1
ATOM 5455 N N . CYS B 1 25 ? 2.889 19.047 25.188 1 86.81 25 CYS B N 1
ATOM 5456 C CA . CYS B 1 25 ? 1.982 19.5 26.219 1 86.81 25 CYS B CA 1
ATOM 5457 C C . CYS B 1 25 ? 1.779 18.422 27.281 1 86.81 25 CYS B C 1
ATOM 5459 O O . CYS B 1 25 ? 1.911 18.688 28.484 1 86.81 25 CYS B O 1
ATOM 5461 N N . ILE B 1 26 ? 1.513 17.266 26.859 1 87.31 26 ILE B N 1
ATOM 5462 C CA . ILE B 1 26 ? 1.168 16.203 27.797 1 87.31 26 ILE B CA 1
ATOM 5463 C C . ILE B 1 26 ? 2.422 15.742 28.531 1 87.31 26 ILE B C 1
ATOM 5465 O O . ILE B 1 26 ? 2.332 15.148 29.609 1 87.31 26 ILE B O 1
ATOM 5469 N N . ALA B 1 27 ? 3.584 15.992 28.016 1 83.31 27 ALA B N 1
ATOM 5470 C CA . ALA B 1 27 ? 4.848 15.57 28.625 1 83.31 27 ALA B CA 1
ATOM 5471 C C . ALA B 1 27 ? 5.281 16.531 29.719 1 83.31 27 ALA B C 1
ATOM 5473 O O . ALA B 1 27 ? 6.148 16.219 30.531 1 83.31 27 ALA B O 1
ATOM 5474 N N . VAL B 1 28 ? 4.684 17.688 29.812 1 81 28 VAL B N 1
ATOM 5475 C CA . VAL B 1 28 ? 5.055 18.703 30.797 1 81 28 VAL B CA 1
ATOM 5476 C C . VAL B 1 28 ? 4.703 18.219 32.219 1 81 28 VAL B C 1
ATOM 5478 O O . VAL B 1 28 ? 3.557 17.844 32.469 1 81 28 VAL B O 1
ATOM 5481 N N . LYS B 1 29 ? 5.727 17.906 33 1 79.38 29 LYS B N 1
ATOM 5482 C CA . LYS B 1 29 ? 5.562 17.547 34.406 1 79.38 29 LYS B CA 1
ATOM 5483 C C . LYS B 1 29 ? 6.395 18.469 35.312 1 79.38 29 LYS B C 1
ATOM 5485 O O . LYS B 1 29 ? 7.512 18.844 34.969 1 79.38 29 LYS B O 1
ATOM 5490 N N . THR B 1 30 ? 5.766 19.078 36.281 1 71.56 30 THR B N 1
ATOM 5491 C CA . THR B 1 30 ? 6.52 19.891 37.25 1 71.56 30 THR B CA 1
ATOM 5492 C C . THR B 1 30 ? 7.637 19.078 37.875 1 71.56 30 THR B C 1
ATOM 5494 O O . THR B 1 30 ? 7.422 17.922 38.281 1 71.56 30 THR B O 1
ATOM 5497 N N . PRO B 1 31 ? 8.922 19.594 37.75 1 62.53 31 PRO B N 1
ATOM 5498 C CA . PRO B 1 31 ? 10.039 18.906 38.406 1 62.53 31 PRO B CA 1
ATOM 5499 C C . PRO B 1 31 ? 9.781 18.641 39.906 1 62.53 31 PRO B C 1
ATOM 5501 O O . PRO B 1 31 ? 9.047 19.406 40.531 1 62.53 31 PRO B O 1
ATOM 5504 N N . GLU B 1 32 ? 9.859 17.312 40.312 1 55.84 32 GLU B N 1
ATOM 5505 C CA . GLU B 1 32 ? 9.625 16.891 41.688 1 55.84 32 GLU B CA 1
ATOM 5506 C C . GLU B 1 32 ? 10.203 17.906 42.688 1 55.84 32 GLU B C 1
ATOM 5508 O O . GLU B 1 32 ? 9.789 17.953 43.844 1 55.84 32 GLU B O 1
ATOM 5513 N N . LYS B 1 33 ? 11.297 18.609 42.375 1 58.59 33 LYS B N 1
ATOM 5514 C CA . LYS B 1 33 ? 11.875 19.281 43.531 1 58.59 33 LYS B CA 1
ATOM 5515 C C . LYS B 1 33 ? 10.883 20.281 44.156 1 58.59 33 LYS B C 1
ATOM 5517 O O . LYS B 1 33 ? 10.203 19.969 45.125 1 58.59 33 LYS B O 1
ATOM 5522 N N . ASN B 1 34 ? 11.352 21.547 44.281 1 49.09 34 ASN B N 1
ATOM 5523 C CA . ASN B 1 34 ? 11.023 22.562 45.25 1 49.09 34 ASN B CA 1
ATOM 5524 C C . ASN B 1 34 ? 9.711 23.266 44.938 1 49.09 34 ASN B C 1
ATOM 5526 O O . ASN B 1 34 ? 9.445 24.344 45.469 1 49.09 34 ASN B O 1
ATOM 5530 N N . SER B 1 35 ? 9.086 22.844 43.844 1 53.44 35 SER B N 1
ATOM 5531 C CA . SER B 1 35 ? 7.984 23.781 43.688 1 53.44 35 SER B CA 1
ATOM 5532 C C . SER B 1 35 ? 6.727 23.281 44.375 1 53.44 35 SER B C 1
ATOM 5534 O O . SER B 1 35 ? 6.488 22.078 44.469 1 53.44 35 SER B O 1
ATOM 5536 N N . GLN B 1 36 ? 6.16 24.031 45.25 1 58.41 36 GLN B N 1
ATOM 5537 C CA . GLN B 1 36 ? 4.977 23.906 46.094 1 58.41 36 GLN B CA 1
ATOM 5538 C C . GLN B 1 36 ? 3.754 23.5 45.281 1 58.41 36 GLN B C 1
ATOM 5540 O O . GLN B 1 36 ? 2.846 22.844 45.781 1 58.41 36 GLN B O 1
ATOM 5545 N N . ILE B 1 37 ? 3.672 23.891 44 1 61.12 37 ILE B N 1
ATOM 5546 C CA . ILE B 1 37 ? 2.455 23.594 43.25 1 61.12 37 ILE B CA 1
ATOM 5547 C C . ILE B 1 37 ? 2.77 22.609 42.125 1 61.12 37 ILE B C 1
ATOM 5549 O O . ILE B 1 37 ? 3.568 22.906 41.219 1 61.12 37 ILE B O 1
ATOM 5553 N N . LYS B 1 38 ? 2.389 21.328 42.312 1 70.81 38 LYS B N 1
ATOM 5554 C CA . LYS B 1 38 ? 2.564 20.266 41.344 1 70.81 38 LYS B CA 1
ATOM 5555 C C . LYS B 1 38 ? 1.564 20.406 40.188 1 70.81 38 LYS B C 1
ATOM 5557 O O . LYS B 1 38 ? 0.352 20.406 40.406 1 70.81 38 LYS B O 1
ATOM 5562 N N . TYR B 1 39 ? 1.933 20.938 38.969 1 79.06 39 TYR B N 1
ATOM 5563 C CA . TYR B 1 39 ? 0.99 21 37.844 1 79.06 39 TYR B CA 1
ATOM 5564 C C . TYR B 1 39 ? 1.468 20.125 36.688 1 79.06 39 TYR B C 1
ATOM 5566 O O . TYR B 1 39 ? 2.654 19.812 36.594 1 79.06 39 TYR B O 1
ATOM 5574 N N . MET B 1 40 ? 0.495 19.484 36 1 85.94 40 MET B N 1
ATOM 5575 C CA . MET B 1 40 ? 0.742 18.75 34.75 1 85.94 40 MET B CA 1
ATOM 5576 C C . MET B 1 40 ? 0.146 19.484 33.562 1 85.94 40 MET B C 1
ATOM 5578 O O . MET B 1 40 ? -0.751 20.312 33.719 1 85.94 40 MET B O 1
ATOM 5582 N N . GLY B 1 41 ? 0.802 19.281 32.438 1 87.56 41 GLY B N 1
ATOM 5583 C CA . GLY B 1 41 ? 0.241 19.859 31.234 1 87.56 41 GLY B CA 1
ATOM 5584 C C . GLY B 1 41 ? -1.092 19.234 30.844 1 87.56 41 GLY B C 1
ATOM 5585 O O . GLY B 1 41 ? -1.269 18.016 30.922 1 87.56 41 GLY B O 1
ATOM 5586 N N . GLN B 1 42 ? -2.037 20.109 30.562 1 88.62 42 GLN B N 1
ATOM 5587 C CA . GLN B 1 42 ? -3.355 19.703 30.078 1 88.62 42 GLN B CA 1
ATOM 5588 C C . GLN B 1 42 ? -3.623 20.234 28.672 1 88.62 42 GLN B C 1
ATOM 5590 O O . GLN B 1 42 ? -3.551 21.438 28.438 1 88.62 42 GLN B O 1
ATOM 5595 N N . TYR B 1 43 ? -3.844 19.281 27.812 1 90.44 43 TYR B N 1
ATOM 5596 C CA . TYR B 1 43 ? -4.16 19.672 26.438 1 90.44 43 TYR B CA 1
ATOM 5597 C C . TYR B 1 43 ? -5.664 19.859 26.266 1 90.44 43 TYR B C 1
ATOM 5599 O O . TYR B 1 43 ? -6.445 18.938 26.516 1 90.44 43 TYR B O 1
ATOM 5607 N N . CYS B 1 44 ? -6.07 21.047 25.828 1 90.31 44 CYS B N 1
ATOM 5608 C CA . CYS B 1 44 ? -7.48 21.328 25.594 1 90.31 44 CYS B CA 1
ATOM 5609 C C . CYS B 1 44 ? -7.695 21.875 24.172 1 90.31 44 CYS B C 1
ATOM 5611 O O . CYS B 1 44 ? -6.879 22.641 23.672 1 90.31 44 CYS B O 1
ATOM 5613 N N . SER B 1 45 ? -8.719 21.391 23.562 1 90.31 45 SER B N 1
ATOM 5614 C CA . SER B 1 45 ? -9.078 21.875 22.25 1 90.31 45 SER B CA 1
ATOM 5615 C C . SER B 1 45 ? -10.266 22.844 22.312 1 90.31 45 SER B C 1
ATOM 5617 O O . SER B 1 45 ? -11.219 22.594 23.047 1 90.31 45 SER B O 1
ATOM 5619 N N . ILE B 1 46 ? -10.133 23.922 21.562 1 89.81 46 ILE B N 1
ATOM 5620 C CA . ILE B 1 46 ? -11.18 24.922 21.516 1 89.81 46 ILE B CA 1
ATOM 5621 C C . ILE B 1 46 ? -11.68 25.078 20.078 1 89.81 46 ILE B C 1
ATOM 5623 O O . ILE B 1 46 ? -10.883 25.141 19.141 1 89.81 46 ILE B O 1
ATOM 5627 N N . ASN B 1 47 ? -12.93 25.047 19.922 1 90.31 47 ASN B N 1
ATOM 5628 C CA . ASN B 1 47 ? -13.562 25.266 18.625 1 90.31 47 ASN B CA 1
ATOM 5629 C C . ASN B 1 47 ? -14.156 26.672 18.516 1 90.31 47 ASN B C 1
ATOM 5631 O O . ASN B 1 47 ? -14.805 27.141 19.453 1 90.31 47 ASN B O 1
ATOM 5635 N N . ILE B 1 48 ? -13.867 27.312 17.453 1 89.5 48 ILE B N 1
ATOM 5636 C CA . ILE B 1 48 ? -14.367 28.672 17.203 1 89.5 48 ILE B CA 1
ATOM 5637 C C . ILE B 1 48 ? -15.148 28.703 15.898 1 89.5 48 ILE B C 1
ATOM 5639 O O . ILE B 1 48 ? -14.656 28.234 14.867 1 89.5 48 ILE B O 1
ATOM 5643 N N . GLN B 1 49 ? -16.328 29.188 15.922 1 89.56 49 GLN B N 1
ATOM 5644 C CA . GLN B 1 49 ? -17.172 29.328 14.734 1 89.56 49 GLN B CA 1
ATOM 5645 C C . GLN B 1 49 ? -17.938 30.641 14.766 1 89.56 49 GLN B C 1
ATOM 5647 O O . GLN B 1 49 ? -18.328 31.109 15.828 1 89.56 49 GLN B O 1
ATOM 5652 N N . PRO B 1 50 ? -18.062 31.219 13.625 1 87 50 PRO B N 1
ATOM 5653 C CA . PRO B 1 50 ? -18.875 32.438 13.586 1 87 50 PRO B CA 1
ATOM 5654 C C . PRO B 1 50 ? -20.359 32.156 13.828 1 87 50 PRO B C 1
ATOM 5656 O O . PRO B 1 50 ? -20.828 31.062 13.57 1 87 50 PRO B O 1
ATOM 5659 N N . MET B 1 51 ? -20.984 33.156 14.336 1 87.56 51 MET B N 1
ATOM 5660 C CA . MET B 1 51 ? -22.438 33.031 14.5 1 87.56 51 MET B CA 1
ATOM 5661 C C . MET B 1 51 ? -23.156 33.25 13.18 1 87.56 51 MET B C 1
ATOM 5663 O O . MET B 1 51 ? -23.047 34.344 12.578 1 87.56 51 MET B O 1
ATOM 5667 N N . LEU B 1 52 ? -23.719 32.219 12.68 1 87.81 52 LEU B N 1
ATOM 5668 C CA . LEU B 1 52 ? -24.438 32.25 11.414 1 87.81 52 LEU B CA 1
ATOM 5669 C C . LEU B 1 52 ? -25.922 32 11.617 1 87.81 52 LEU B C 1
ATOM 5671 O O . LEU B 1 52 ? -26.312 31.328 12.57 1 87.81 52 LEU B O 1
ATOM 5675 N N . PRO B 1 53 ? -26.688 32.594 10.773 1 87.44 53 PRO B N 1
ATOM 5676 C CA . PRO B 1 53 ? -28.109 32.312 10.859 1 87.44 53 PRO B CA 1
ATOM 5677 C C . PRO B 1 53 ? -28.438 30.844 10.531 1 87.44 53 PRO B C 1
ATOM 5679 O O . PRO B 1 53 ? -27.594 30.141 9.961 1 87.44 53 PRO B O 1
ATOM 5682 N N . GLU B 1 54 ? -29.594 30.453 11 1 85.38 54 GLU B N 1
ATOM 5683 C CA . GLU B 1 54 ? -29.984 29.062 10.758 1 85.38 54 GLU B CA 1
ATOM 5684 C C . GLU B 1 54 ? -30.125 28.781 9.258 1 85.38 54 GLU B C 1
ATOM 5686 O O . GLU B 1 54 ? -30.594 29.641 8.5 1 85.38 54 GLU B O 1
ATOM 5691 N N . ASN B 1 55 ? -29.578 27.672 8.891 1 81.62 55 ASN B N 1
ATOM 5692 C CA . ASN B 1 55 ? -29.625 27.312 7.48 1 81.62 55 ASN B CA 1
ATOM 5693 C C . ASN B 1 55 ? -30.891 26.516 7.156 1 81.62 55 ASN B C 1
ATOM 5695 O O . ASN B 1 55 ? -31.547 26 8.055 1 81.62 55 ASN B O 1
ATOM 5699 N N . GLU B 1 56 ? -31.188 26.516 5.855 1 81.88 56 GLU B N 1
ATOM 5700 C CA . GLU B 1 56 ? -32.344 25.734 5.383 1 81.88 56 GLU B CA 1
ATOM 5701 C C . GLU B 1 56 ? -31.969 24.25 5.266 1 81.88 56 GLU B C 1
ATOM 5703 O O . GLU B 1 56 ? -30.781 23.906 5.262 1 81.88 56 GLU B O 1
ATOM 5708 N N . ARG B 1 57 ? -33.094 23.547 5.344 1 85 57 ARG B N 1
ATOM 5709 C CA . ARG B 1 57 ? -32.906 22.125 5.059 1 85 57 ARG B CA 1
ATOM 5710 C C . ARG B 1 57 ? -32.312 21.906 3.666 1 85 57 ARG B C 1
ATOM 5712 O O . ARG B 1 57 ? -32.719 22.578 2.713 1 85 57 ARG B O 1
ATOM 5719 N N . GLN B 1 58 ? -31.266 21.078 3.559 1 84.56 58 GLN B N 1
ATOM 5720 C CA . GLN B 1 58 ? -30.609 20.734 2.293 1 84.56 58 GLN B CA 1
ATOM 5721 C C . GLN B 1 58 ? -30 21.969 1.643 1 84.56 58 GLN B C 1
ATOM 5723 O O . GLN B 1 58 ? -30.219 22.234 0.459 1 84.56 58 GLN B O 1
ATOM 5728 N N . PHE B 1 59 ? -29.328 22.672 2.477 1 83.5 59 PHE B N 1
ATOM 5729 C CA . PHE B 1 59 ? -28.656 23.828 1.914 1 83.5 59 PHE B CA 1
ATOM 5730 C C . PHE B 1 59 ? -27.422 23.406 1.112 1 83.5 59 PHE B C 1
ATOM 5732 O O . PHE B 1 59 ? -26.828 22.359 1.393 1 83.5 59 PHE B O 1
ATOM 5739 N N . THR B 1 60 ? -27.125 24.141 0.063 1 86.19 60 THR B N 1
ATOM 5740 C CA . THR B 1 60 ? -25.859 24.016 -0.671 1 86.19 60 THR B CA 1
ATOM 5741 C C . THR B 1 60 ? -24.969 25.234 -0.4 1 86.19 60 THR B C 1
ATOM 5743 O O . THR B 1 60 ? -25.453 26.297 -0.024 1 86.19 60 THR B O 1
ATOM 5746 N N . VAL B 1 61 ? -23.734 25.047 -0.477 1 85 61 VAL B N 1
ATOM 5747 C CA . VAL B 1 61 ? -22.766 26.109 -0.2 1 85 61 VAL B CA 1
ATOM 5748 C C . VAL B 1 61 ? -23.031 27.297 -1.124 1 85 61 VAL B C 1
ATOM 5750 O O . VAL B 1 61 ? -22.859 28.453 -0.726 1 85 61 VAL B O 1
ATOM 5753 N N . HIS B 1 62 ? -23.562 27.031 -2.254 1 82.12 62 HIS B N 1
ATOM 5754 C CA . HIS B 1 62 ? -23.797 28.078 -3.232 1 82.12 62 HIS B CA 1
ATOM 5755 C C . HIS B 1 62 ? -25.078 28.859 -2.904 1 82.12 62 HIS B C 1
ATOM 5757 O O . HIS B 1 62 ? -25.203 30.031 -3.293 1 82.12 62 HIS B O 1
ATOM 5763 N N . ASN B 1 63 ? -25.953 28.281 -2.18 1 81.38 63 ASN B N 1
ATOM 5764 C CA . ASN B 1 63 ? -27.219 28.938 -1.918 1 81.38 63 ASN B CA 1
ATOM 5765 C C . ASN B 1 63 ? -27.453 29.141 -0.424 1 81.38 63 ASN B C 1
ATOM 5767 O O . ASN B 1 63 ? -28.594 29.312 0.018 1 81.38 63 ASN B O 1
ATOM 5771 N N . ALA B 1 64 ? -26.453 29.188 0.377 1 82.81 64 ALA B N 1
ATOM 5772 C CA . ALA B 1 64 ? -26.578 29.188 1.832 1 82.81 64 ALA B CA 1
ATOM 5773 C C . ALA B 1 64 ? -27.234 30.469 2.338 1 82.81 64 ALA B C 1
ATOM 5775 O O . ALA B 1 64 ? -27.969 30.438 3.318 1 82.81 64 ALA B O 1
ATOM 5776 N N . PHE B 1 65 ? -27.078 31.609 1.674 1 84.31 65 PHE B N 1
ATOM 5777 C CA . PHE B 1 65 ? -27.562 32.875 2.221 1 84.31 65 PHE B CA 1
ATOM 5778 C C . PHE B 1 65 ? -28.609 33.5 1.308 1 84.31 65 PHE B C 1
ATOM 5780 O O . PHE B 1 65 ? -28.828 34.719 1.345 1 84.31 65 PHE B O 1
ATOM 5787 N N . LYS B 1 66 ? -29.219 32.625 0.6 1 82 66 LYS B N 1
ATOM 5788 C CA . LYS B 1 66 ? -30.234 33.125 -0.321 1 82 66 LYS B CA 1
ATOM 5789 C C . LYS B 1 66 ? -31.406 33.75 0.436 1 82 66 LYS B C 1
ATOM 5791 O O . LYS B 1 66 ? -32 34.719 -0.025 1 82 66 LYS B O 1
ATOM 5796 N N . GLN B 1 67 ? -31.688 33.344 1.595 1 83.12 67 GLN B N 1
ATOM 5797 C CA . GLN B 1 67 ? -32.844 33.812 2.369 1 83.12 67 GLN B CA 1
ATOM 5798 C C . GLN B 1 67 ? -32.469 35.031 3.213 1 83.12 67 GLN B C 1
ATOM 5800 O O . GLN B 1 67 ? -33.312 35.656 3.84 1 83.12 67 GLN B O 1
ATOM 5805 N N . TYR B 1 68 ? -31.25 35.375 3.18 1 88.12 68 TYR B N 1
ATOM 5806 C CA . TYR B 1 68 ? -30.781 36.469 3.994 1 88.12 68 TYR B CA 1
ATOM 5807 C C . TYR B 1 68 ? -30.156 37.562 3.123 1 88.12 68 TYR B C 1
ATOM 5809 O O . TYR B 1 68 ? -28.938 37.781 3.18 1 88.12 68 TYR B O 1
ATOM 5817 N N . PRO B 1 69 ? -30.984 38.281 2.465 1 86.75 69 PRO B N 1
ATOM 5818 C CA . PRO B 1 69 ? -30.469 39.281 1.528 1 86.75 69 PRO B CA 1
ATOM 5819 C C . PRO B 1 69 ? -29.672 40.406 2.225 1 86.75 69 PRO B C 1
ATOM 5821 O O . PRO B 1 69 ? -28.719 40.938 1.659 1 86.75 69 PRO B O 1
ATOM 5824 N N . LYS B 1 70 ? -30.031 40.719 3.406 1 87.81 70 LYS B N 1
ATOM 5825 C CA . LYS B 1 70 ? -29.297 41.781 4.133 1 87.81 70 LYS B CA 1
ATOM 5826 C C . LYS B 1 70 ? -27.875 41.312 4.43 1 87.81 70 LYS B C 1
ATOM 5828 O O . LYS B 1 70 ? -26.922 42.094 4.293 1 87.81 70 LYS B O 1
ATOM 5833 N N . LEU B 1 71 ? -27.797 40.125 4.875 1 87.12 71 LEU B N 1
ATOM 5834 C CA . LEU B 1 71 ? -26.469 39.562 5.156 1 87.12 71 LEU B CA 1
ATOM 5835 C C . LEU B 1 71 ? -25.625 39.5 3.885 1 87.12 71 LEU B C 1
ATOM 5837 O O . LEU B 1 71 ? -24.438 39.781 3.912 1 87.12 71 LEU B O 1
ATOM 5841 N N . LYS B 1 72 ? -26.25 39.094 2.812 1 86.44 72 LYS B N 1
ATOM 5842 C CA . LYS B 1 72 ? -25.547 39 1.533 1 86.44 72 LYS B CA 1
ATOM 5843 C C . LYS B 1 72 ? -24.984 40.375 1.125 1 86.44 72 LYS B C 1
ATOM 5845 O O . LYS B 1 72 ? -23.844 40.438 0.634 1 86.44 72 LYS B O 1
ATOM 5850 N N . LYS B 1 73 ? -25.688 41.344 1.305 1 86.81 73 LYS B N 1
ATOM 5851 C CA . LYS B 1 73 ? -25.25 42.719 0.965 1 86.81 73 LYS B CA 1
ATOM 5852 C C . LYS B 1 73 ? -24.062 43.125 1.824 1 86.81 73 LYS B C 1
ATOM 5854 O O . LYS B 1 73 ? -23.125 43.75 1.325 1 86.81 73 LYS B O 1
ATOM 5859 N N . VAL B 1 74 ? -24.156 42.781 3.064 1 85.19 74 VAL B N 1
ATOM 5860 C CA . VAL B 1 74 ? -23.078 43.125 3.986 1 85.19 74 VAL B CA 1
ATOM 5861 C C . VAL B 1 74 ? -21.797 42.406 3.578 1 85.19 74 VAL B C 1
ATOM 5863 O O . VAL B 1 74 ? -20.703 43 3.607 1 85.19 74 VAL B O 1
ATOM 5866 N N . LEU B 1 75 ? -21.953 41.188 3.244 1 84.56 75 LEU B N 1
ATOM 5867 C CA . LEU B 1 75 ? -20.797 40.406 2.85 1 84.56 75 LEU B CA 1
ATOM 5868 C C . LEU B 1 75 ? -20.172 40.938 1.576 1 84.56 75 LEU B C 1
ATOM 5870 O O . LEU B 1 75 ? -18.938 41 1.449 1 84.56 75 LEU B O 1
ATOM 5874 N N . GLU B 1 76 ? -21 41.344 0.644 1 82.69 76 GLU B N 1
ATOM 5875 C CA . GLU B 1 76 ? -20.516 41.938 -0.59 1 82.69 76 GLU B CA 1
ATOM 5876 C C . GLU B 1 76 ? -19.766 43.25 -0.306 1 82.69 76 GLU B C 1
ATOM 5878 O O . GLU B 1 76 ? -18.734 43.531 -0.922 1 82.69 76 GLU B O 1
ATOM 5883 N N . GLU B 1 77 ? -20.281 43.969 0.617 1 79.38 77 GLU B N 1
ATOM 5884 C CA . GLU B 1 77 ? -19.672 45.25 0.98 1 79.38 77 GLU B CA 1
ATOM 5885 C C . GLU B 1 77 ? -18.312 45.031 1.649 1 79.38 77 GLU B C 1
ATOM 5887 O O . GLU B 1 77 ? -17.391 45.844 1.465 1 79.38 77 GLU B O 1
ATOM 5892 N N . MET B 1 78 ? -18.266 43.969 2.352 1 78.31 78 MET B N 1
ATOM 5893 C CA . MET B 1 78 ? -17.031 43.656 3.072 1 78.31 78 MET B CA 1
ATOM 5894 C C . MET B 1 78 ? -16.062 42.875 2.201 1 78.31 78 MET B C 1
ATOM 5896 O O . MET B 1 78 ? -14.992 42.469 2.652 1 78.31 78 MET B O 1
ATOM 5900 N N . ASN B 1 79 ? -16.453 42.469 1.008 1 77.81 79 ASN B N 1
ATOM 5901 C CA . ASN B 1 79 ? -15.664 41.688 0.06 1 77.81 79 ASN B CA 1
ATOM 5902 C C . ASN B 1 79 ? -15.352 40.281 0.601 1 77.81 79 ASN B C 1
ATOM 5904 O O . ASN B 1 79 ? -14.211 39.812 0.499 1 77.81 79 ASN B O 1
ATOM 5908 N N . ILE B 1 80 ? -16.328 39.812 1.289 1 76.69 80 ILE B N 1
ATOM 5909 C CA . ILE B 1 80 ? -16.219 38.438 1.772 1 76.69 80 ILE B CA 1
ATOM 5910 C C . ILE B 1 80 ? -16.969 37.5 0.834 1 76.69 80 ILE B C 1
ATOM 5912 O O . ILE B 1 80 ? -18.125 37.75 0.492 1 76.69 80 ILE B O 1
ATOM 5916 N N . ASP B 1 81 ? -16.297 36.5 0.438 1 77.94 81 ASP B N 1
ATOM 5917 C CA . ASP B 1 81 ? -16.922 35.5 -0.436 1 77.94 81 ASP B CA 1
ATOM 5918 C C . ASP B 1 81 ? -18 34.719 0.304 1 77.94 81 ASP B C 1
ATOM 5920 O O . ASP B 1 81 ? -17.734 34.156 1.369 1 77.94 81 ASP B O 1
ATOM 5924 N N . GLU B 1 82 ? -19.203 34.688 -0.222 1 82.06 82 GLU B N 1
ATOM 5925 C CA . GLU B 1 82 ? -20.359 34.031 0.394 1 82.06 82 GLU B CA 1
ATOM 5926 C C . GLU B 1 82 ? -20.078 32.531 0.59 1 82.06 82 GLU B C 1
ATOM 5928 O O . GLU B 1 82 ? -20.469 31.969 1.611 1 82.06 82 GLU B O 1
ATOM 5933 N N . GLU B 1 83 ? -19.453 31.969 -0.34 1 80.94 83 GLU B N 1
ATOM 5934 C CA . GLU B 1 83 ? -19.203 30.531 -0.285 1 80.94 83 GLU B CA 1
ATOM 5935 C C . GLU B 1 83 ? -18.25 30.172 0.846 1 80.94 83 GLU B C 1
ATOM 5937 O O . GLU B 1 83 ? -18.438 29.172 1.537 1 80.94 83 GLU B O 1
ATOM 5942 N N . THR B 1 84 ? -17.328 31.016 1.016 1 79.62 84 THR B N 1
ATOM 5943 C CA . THR B 1 84 ? -16.359 30.781 2.076 1 79.62 84 THR B CA 1
ATOM 5944 C C . THR B 1 84 ? -17.031 30.844 3.447 1 79.62 84 THR B C 1
ATOM 5946 O O . THR B 1 84 ? -16.719 30.031 4.328 1 79.62 84 THR B O 1
ATOM 5949 N N . LEU B 1 85 ? -17.938 31.781 3.539 1 81.94 85 LEU B N 1
ATOM 5950 C CA . LEU B 1 85 ? -18.641 31.922 4.809 1 81.94 85 LEU B CA 1
ATOM 5951 C C . LEU B 1 85 ? -19.594 30.75 5.023 1 81.94 85 LEU B C 1
ATOM 5953 O O . LEU B 1 85 ? -19.797 30.297 6.156 1 81.94 85 LEU B O 1
ATOM 5957 N N . ALA B 1 86 ? -20.172 30.328 3.967 1 84.88 86 ALA B N 1
ATOM 5958 C CA . ALA B 1 86 ? -21.141 29.234 4.047 1 84.88 86 ALA B CA 1
ATOM 5959 C C . ALA B 1 86 ? -20.469 27.953 4.547 1 84.88 86 ALA B C 1
ATOM 5961 O O . ALA B 1 86 ? -21.125 27.125 5.18 1 84.88 86 ALA B O 1
ATOM 5962 N N . TYR B 1 87 ? -19.234 27.797 4.355 1 83.88 87 TYR B N 1
ATOM 5963 C CA . TYR B 1 87 ? -18.531 26.609 4.781 1 83.88 87 TYR B CA 1
ATOM 5964 C C . TYR B 1 87 ? -18.422 26.531 6.301 1 83.88 87 TYR B C 1
ATOM 5966 O O . TYR B 1 87 ? -18.219 25.469 6.871 1 83.88 87 TYR B O 1
ATOM 5974 N N . TYR B 1 88 ? -18.672 27.578 6.945 1 85.44 88 TYR B N 1
ATOM 5975 C CA . TYR B 1 88 ? -18.578 27.609 8.398 1 85.44 88 TYR B CA 1
ATOM 5976 C C . TYR B 1 88 ? -19.781 26.938 9.039 1 85.44 88 TYR B C 1
ATOM 5978 O O . TYR B 1 88 ? -19.812 26.688 10.242 1 85.44 88 TYR B O 1
ATOM 5986 N N . TYR B 1 89 ? -20.781 26.641 8.211 1 84.38 89 TYR B N 1
ATOM 5987 C CA . TYR B 1 89 ? -21.859 25.797 8.727 1 84.38 89 TYR B CA 1
ATOM 5988 C C . TYR B 1 89 ? -21.359 24.406 9.055 1 84.38 89 TYR B C 1
ATOM 5990 O O . TYR B 1 89 ? -21.922 23.719 9.898 1 84.38 89 TYR B O 1
ATOM 5998 N N . ILE B 1 90 ? -20.25 24.047 8.398 1 83.56 90 ILE B N 1
ATOM 5999 C CA . ILE B 1 90 ? -19.781 22.672 8.547 1 83.56 90 ILE B CA 1
ATOM 6000 C C . ILE B 1 90 ? -18.375 22.672 9.133 1 83.56 90 ILE B C 1
ATOM 6002 O O . ILE B 1 90 ? -17.906 21.656 9.656 1 83.56 90 ILE B O 1
ATOM 6006 N N . LEU B 1 91 ? -17.719 23.797 8.977 1 86.38 91 LEU B N 1
ATOM 6007 C CA . LEU B 1 91 ? -16.328 23.859 9.414 1 86.38 91 LEU B CA 1
ATOM 6008 C C . LEU B 1 91 ? -16.203 24.703 10.688 1 86.38 91 LEU B C 1
ATOM 6010 O O . LEU B 1 91 ? -17.047 25.562 10.953 1 86.38 91 LEU B O 1
ATOM 6014 N N . LYS B 1 92 ? -15.281 24.375 11.484 1 87.38 92 LYS B N 1
ATOM 6015 C CA . LYS B 1 92 ? -14.914 25.141 12.68 1 87.38 92 LYS B CA 1
ATOM 6016 C C . LYS B 1 92 ? -13.398 25.297 12.789 1 87.38 92 LYS B C 1
ATOM 6018 O O . LYS B 1 92 ? -12.648 24.469 12.273 1 87.38 92 LYS B O 1
ATOM 6023 N N . HIS B 1 93 ? -13.016 26.391 13.344 1 87.06 93 HIS B N 1
ATOM 6024 C CA . HIS B 1 93 ? -11.609 26.562 13.664 1 87.06 93 HIS B CA 1
ATOM 6025 C C . HIS B 1 93 ? -11.234 25.812 14.945 1 87.06 93 HIS B C 1
ATOM 6027 O O . HIS B 1 93 ? -11.898 25.969 15.969 1 87.06 93 HIS B O 1
ATOM 6033 N N . ARG B 1 94 ? -10.32 25.016 14.828 1 89.44 94 ARG B N 1
ATOM 6034 C CA . ARG B 1 94 ? -9.852 24.25 15.992 1 89.44 94 ARG B CA 1
ATOM 6035 C C . ARG B 1 94 ? -8.477 24.734 16.438 1 89.44 94 ARG B C 1
ATOM 6037 O O . ARG B 1 94 ? -7.551 24.828 15.617 1 89.44 94 ARG B O 1
ATOM 6044 N N . ILE B 1 95 ? -8.383 25.094 17.703 1 87.94 95 ILE B N 1
ATOM 6045 C CA . ILE B 1 95 ? -7.117 25.531 18.281 1 87.94 95 ILE B CA 1
ATOM 6046 C C . ILE B 1 95 ? -6.781 24.656 19.5 1 87.94 95 ILE B C 1
ATOM 6048 O O . ILE B 1 95 ? -7.637 24.406 20.344 1 87.94 95 ILE B O 1
ATOM 6052 N N . GLY B 1 96 ? -5.574 24.125 19.469 1 89.06 96 GLY B N 1
ATOM 6053 C CA . GLY B 1 96 ? -5.09 23.375 20.625 1 89.06 96 GLY B CA 1
ATOM 6054 C C . GLY B 1 96 ? -4.34 24.219 21.625 1 89.06 96 GLY B C 1
ATOM 6055 O O . GLY B 1 96 ? -3.447 24.984 21.25 1 89.06 96 GLY B O 1
ATOM 6056 N N . LEU B 1 97 ? -4.746 24.125 22.922 1 87.75 97 LEU B N 1
ATOM 6057 C CA . LEU B 1 97 ? -4.109 24.906 23.984 1 87.75 97 LEU B CA 1
ATOM 6058 C C . LEU B 1 97 ? -3.52 23.984 25.047 1 87.75 97 LEU B C 1
ATOM 6060 O O . LEU B 1 97 ? -4.109 22.969 25.391 1 87.75 97 LEU B O 1
ATOM 6064 N N . CYS B 1 98 ? -2.369 24.375 25.438 1 88.88 98 CYS B N 1
ATOM 6065 C CA . CYS B 1 98 ? -1.742 23.688 26.562 1 88.88 98 CYS B CA 1
ATOM 6066 C C . CYS B 1 98 ? -1.852 24.516 27.828 1 88.88 98 CYS B C 1
ATOM 6068 O O . CYS B 1 98 ? -1.225 25.578 27.938 1 88.88 98 CYS B O 1
ATOM 6070 N N . ILE B 1 99 ? -2.676 24.062 28.797 1 87.06 99 ILE B N 1
ATOM 6071 C CA . ILE B 1 99 ? -2.922 24.781 30.047 1 87.06 99 ILE B CA 1
ATOM 6072 C C . ILE B 1 99 ? -2.561 23.891 31.234 1 87.06 99 ILE B C 1
ATOM 6074 O O . ILE B 1 99 ? -2.514 22.672 31.109 1 87.06 99 ILE B O 1
ATOM 6078 N N . PRO B 1 100 ? -2.211 24.547 32.312 1 85.56 100 PRO B N 1
ATOM 6079 C CA . PRO B 1 100 ? -1.898 23.75 33.5 1 85.56 100 PRO B CA 1
ATOM 6080 C C . PRO B 1 100 ? -3.094 22.922 34 1 85.56 100 PRO B C 1
ATOM 6082 O O . PRO B 1 100 ? -4.238 23.375 33.875 1 85.56 100 PRO B O 1
ATOM 6085 N N . SER B 1 101 ? -2.814 21.844 34.469 1 86.06 101 SER B N 1
ATOM 6086 C CA . SER B 1 101 ? -3.85 20.922 34.938 1 86.06 101 SER B CA 1
ATOM 6087 C C . SER B 1 101 ? -4.633 21.5 36.094 1 86.06 101 SER B C 1
ATOM 6089 O O . SER B 1 101 ? -5.723 21.016 36.406 1 86.06 101 SER B O 1
ATOM 6091 N N . THR B 1 102 ? -4.168 22.531 36.719 1 83.31 102 THR B N 1
ATOM 6092 C CA . THR B 1 102 ? -4.844 23.172 37.844 1 83.31 102 THR B CA 1
ATOM 6093 C C . THR B 1 102 ? -6.055 23.969 37.375 1 83.31 102 THR B C 1
ATOM 6095 O O . THR B 1 102 ? -6.926 24.312 38.156 1 83.31 102 THR B O 1
ATOM 6098 N N . CYS B 1 103 ? -6.035 24.234 36.125 1 85.62 103 CYS B N 1
ATOM 6099 C CA . CYS B 1 103 ? -7.191 24.906 35.562 1 85.62 103 CYS B CA 1
ATOM 6100 C C . CYS B 1 103 ? -8.344 23.922 35.344 1 85.62 103 CYS B C 1
ATOM 6102 O O . CYS B 1 103 ? -8.234 23.016 34.531 1 85.62 103 CYS B O 1
ATOM 6104 N N . SER B 1 104 ? -9.406 24.125 36.031 1 84.5 104 SER B N 1
ATOM 6105 C CA . SER B 1 104 ? -10.555 23.219 35.906 1 84.5 104 SER B CA 1
ATOM 6106 C C . SER B 1 104 ? -11.336 23.5 34.625 1 84.5 104 SER B C 1
ATOM 6108 O O . SER B 1 104 ? -11.133 24.531 33.969 1 84.5 104 SER B O 1
ATOM 6110 N N . TYR B 1 105 ? -12.148 22.594 34.25 1 86.75 105 TYR B N 1
ATOM 6111 C CA . TYR B 1 105 ? -13.023 22.734 33.094 1 86.75 105 TYR B CA 1
ATOM 6112 C C . TYR B 1 105 ? -13.883 23.984 33.219 1 86.75 105 TYR B C 1
ATOM 6114 O O . TYR B 1 105 ? -14.117 24.688 32.219 1 86.75 105 TYR B O 1
ATOM 6122 N N . GLU B 1 106 ? -14.32 24.25 34.375 1 87.75 106 GLU B N 1
ATOM 6123 C CA . GLU B 1 106 ? -15.172 25.406 34.625 1 87.75 106 GLU B CA 1
ATOM 6124 C C . GLU B 1 106 ? -14.406 26.703 34.406 1 87.75 106 GLU B C 1
ATOM 6126 O O . GLU B 1 106 ? -14.961 27.688 33.875 1 87.75 106 GLU B O 1
ATOM 6131 N N . ASP B 1 107 ? -13.203 26.625 34.719 1 89.31 107 ASP B N 1
ATOM 6132 C CA . ASP B 1 107 ? -12.359 27.812 34.5 1 89.31 107 ASP B CA 1
ATOM 6133 C C . ASP B 1 107 ? -12.211 28.109 33.031 1 89.31 107 ASP B C 1
ATOM 6135 O O . ASP B 1 107 ? -12.336 29.266 32.594 1 89.31 107 ASP B O 1
ATOM 6139 N N . ILE B 1 108 ? -11.992 27.109 32.344 1 87.94 108 ILE B N 1
ATOM 6140 C CA . ILE B 1 108 ? -11.789 27.266 30.906 1 87.94 108 ILE B CA 1
ATOM 6141 C C . ILE B 1 108 ? -13.102 27.703 30.25 1 87.94 108 ILE B C 1
ATOM 6143 O O . ILE B 1 108 ? -13.094 28.547 29.359 1 87.94 108 ILE B O 1
ATOM 6147 N N . GLN B 1 109 ? -14.164 27.125 30.688 1 89.94 109 GLN B N 1
ATOM 6148 C CA . GLN B 1 109 ? -15.477 27.469 30.141 1 89.94 109 GLN B CA 1
ATOM 6149 C C . GLN B 1 109 ? -15.805 28.938 30.406 1 89.94 109 GLN B C 1
ATOM 6151 O O . GLN B 1 109 ? -16.344 29.625 29.531 1 89.94 109 GLN B O 1
ATOM 6156 N N . ASN B 1 110 ? -15.453 29.422 31.5 1 89 110 ASN B N 1
ATOM 6157 C CA . ASN B 1 110 ? -15.703 30.812 31.828 1 89 110 ASN B CA 1
ATOM 6158 C C . ASN B 1 110 ? -14.922 31.766 30.922 1 89 110 ASN B C 1
ATOM 6160 O O . ASN B 1 110 ? -15.453 32.781 30.453 1 89 110 ASN B O 1
ATOM 6164 N N . VAL B 1 111 ? -13.758 31.375 30.766 1 88 111 VAL B N 1
ATOM 6165 C CA . VAL B 1 111 ? -12.906 32.219 29.906 1 88 111 VAL B CA 1
ATOM 6166 C C . VAL B 1 111 ? -13.43 32.156 28.469 1 88 111 VAL B C 1
ATOM 6168 O O . VAL B 1 111 ? -13.484 33.219 27.797 1 88 111 VAL B O 1
ATOM 6171 N N . THR B 1 112 ? -13.781 31.016 28.047 1 89 112 THR B N 1
ATOM 6172 C CA . THR B 1 112 ? -14.25 30.859 26.672 1 89 112 THR B CA 1
ATOM 6173 C C . THR B 1 112 ? -15.586 31.562 26.484 1 89 112 THR B C 1
ATOM 6175 O O . THR B 1 112 ? -15.828 32.156 25.422 1 89 112 THR B O 1
ATOM 6178 N N . ASP B 1 113 ? -16.422 31.516 27.438 1 90.12 113 ASP B N 1
ATOM 6179 C CA . ASP B 1 113 ? -17.719 32.188 27.344 1 90.12 113 ASP B CA 1
ATOM 6180 C C . ASP B 1 113 ? -17.531 33.688 27.297 1 90.12 113 ASP B C 1
ATOM 6182 O O . ASP B 1 113 ? -18.234 34.375 26.547 1 90.12 113 ASP B O 1
ATOM 6186 N N . ASN B 1 114 ? -16.672 34.156 28.031 1 88.75 114 ASN B N 1
ATOM 6187 C CA . ASN B 1 114 ? -16.375 35.594 28.031 1 88.75 114 ASN B CA 1
ATOM 6188 C C . ASN B 1 114 ? -15.82 36.031 26.688 1 88.75 114 ASN B C 1
ATOM 6190 O O . ASN B 1 114 ? -16.203 37.094 26.172 1 88.75 114 ASN B O 1
ATOM 6194 N N . LEU B 1 115 ? -14.977 35.219 26.234 1 88.44 115 LEU B N 1
ATOM 6195 C CA . LEU B 1 115 ? -14.398 35.531 24.938 1 88.44 115 LEU B CA 1
ATOM 6196 C C . LEU B 1 115 ? -15.453 35.469 23.844 1 88.44 115 LEU B C 1
ATOM 6198 O O . LEU B 1 115 ? -15.445 36.281 22.922 1 88.44 115 LEU B O 1
ATOM 6202 N N . ALA B 1 116 ? -16.266 34.469 23.938 1 89.62 116 ALA B N 1
ATOM 6203 C CA . ALA B 1 116 ? -17.344 34.281 22.953 1 89.62 116 ALA B CA 1
ATOM 6204 C C . ALA B 1 116 ? -18.266 35.5 22.922 1 89.62 116 ALA B C 1
ATOM 6206 O O . ALA B 1 116 ? -18.656 35.969 21.844 1 89.62 116 ALA B O 1
ATOM 6207 N N . ASN B 1 117 ? -18.578 36 24 1 88 117 ASN B N 1
ATOM 6208 C CA . ASN B 1 117 ? -19.453 37.156 24.109 1 88 117 ASN B CA 1
ATOM 6209 C C . ASN B 1 117 ? -18.781 38.406 23.562 1 88 117 ASN B C 1
ATOM 6211 O O . ASN B 1 117 ? -19.438 39.219 22.891 1 88 117 ASN B O 1
ATOM 6215 N N . HIS B 1 118 ? -17.562 38.5 23.781 1 86.56 118 HIS B N 1
ATOM 6216 C CA . HIS B 1 118 ? -16.828 39.688 23.344 1 86.56 118 HIS B CA 1
ATOM 6217 C C . HIS B 1 118 ? -16.594 39.688 21.844 1 86.56 118 HIS B C 1
ATOM 6219 O O . HIS B 1 118 ? -16.625 40.719 21.188 1 86.56 118 HIS B O 1
ATOM 6225 N N . LEU B 1 119 ? -16.391 38.531 21.344 1 87.56 119 LEU B N 1
ATOM 6226 C CA . LEU B 1 119 ? -16.031 38.438 19.922 1 87.56 119 LEU B CA 1
ATOM 6227 C C . LEU B 1 119 ? -17.281 38.125 19.094 1 87.56 119 LEU B C 1
ATOM 6229 O O . LEU B 1 119 ? -17.219 38.156 17.859 1 87.56 119 LEU B O 1
ATOM 6233 N N . MET B 1 120 ? -18.406 37.844 19.703 1 85.75 120 MET B N 1
ATOM 6234 C CA . MET B 1 120 ? -19.625 37.469 19.016 1 85.75 120 MET B CA 1
ATOM 6235 C C . MET B 1 120 ? -19.406 36.25 18.141 1 85.75 120 MET B C 1
ATOM 6237 O O . MET B 1 120 ? -19.75 36.25 16.953 1 85.75 120 MET B O 1
ATOM 6241 N N . MET B 1 121 ? -18.672 35.375 18.656 1 90.88 121 MET B N 1
ATOM 6242 C CA . MET B 1 121 ? -18.406 34.094 18.031 1 90.88 121 MET B CA 1
ATOM 6243 C C . MET B 1 121 ? -18.875 32.938 18.922 1 90.88 121 MET B C 1
ATOM 6245 O O . MET B 1 121 ? -19.125 33.156 20.125 1 90.88 121 MET B O 1
ATOM 6249 N N . LYS B 1 122 ? -19.172 31.859 18.312 1 90 122 LYS B N 1
ATOM 6250 C CA . LYS B 1 122 ? -19.453 30.641 19.062 1 90 122 LYS B CA 1
ATOM 6251 C C . LYS B 1 122 ? -18.172 29.891 19.422 1 90 122 LYS B C 1
ATOM 6253 O O . LYS B 1 122 ? -17.453 29.438 18.547 1 90 122 LYS B O 1
ATOM 6258 N N . ILE B 1 123 ? -17.844 29.875 20.719 1 91.62 123 ILE B N 1
ATOM 6259 C CA . ILE B 1 123 ? -16.641 29.203 21.188 1 91.62 123 ILE B CA 1
ATOM 6260 C C . ILE B 1 123 ? -17.016 28.047 22.094 1 91.62 123 ILE B C 1
ATOM 6262 O O . ILE B 1 123 ? -17.812 28.219 23.031 1 91.62 123 ILE B O 1
ATOM 6266 N N . SER B 1 124 ? -16.609 26.859 21.75 1 89.75 124 SER B N 1
ATOM 6267 C CA . SER B 1 124 ? -16.891 25.672 22.562 1 89.75 124 SER B CA 1
ATOM 6268 C C . SER B 1 124 ? -15.602 24.891 22.844 1 89.75 124 SER B C 1
ATOM 6270 O O . SER B 1 124 ? -14.641 24.969 22.078 1 89.75 124 SER B O 1
ATOM 6272 N N . ILE B 1 125 ? -15.633 24.281 24.016 1 89.06 125 ILE B N 1
ATOM 6273 C CA . ILE B 1 125 ? -14.5 23.422 24.375 1 89.06 125 ILE B CA 1
ATOM 6274 C C . ILE B 1 125 ? -14.68 22.047 23.766 1 89.06 125 ILE B C 1
ATOM 6276 O O . ILE B 1 125 ? -15.727 21.406 23.922 1 89.06 125 ILE B O 1
ATOM 6280 N N . GLY B 1 126 ? -13.75 21.609 22.969 1 83.88 126 GLY B N 1
ATOM 6281 C CA . GLY B 1 126 ? -13.781 20.297 22.375 1 83.88 126 GLY B CA 1
ATOM 6282 C C . GLY B 1 126 ? -13.484 19.172 23.359 1 83.88 126 GLY B C 1
ATOM 6283 O O . GLY B 1 126 ? -14.391 18.5 23.844 1 83.88 126 GLY B O 1
ATOM 6284 N N . HIS B 1 127 ? -12.156 18.938 23.641 1 85.56 127 HIS B N 1
ATOM 6285 C CA . HIS B 1 127 ? -11.695 17.891 24.547 1 85.56 127 HIS B CA 1
ATOM 6286 C C . HIS B 1 127 ? -10.461 18.328 25.312 1 85.56 127 HIS B C 1
ATOM 6288 O O . HIS B 1 127 ? -9.625 19.078 24.781 1 85.56 127 HIS B O 1
ATOM 6294 N N . CYS B 1 128 ? -10.453 17.953 26.578 1 88.06 128 CYS B N 1
ATOM 6295 C CA . CYS B 1 128 ? -9.273 18.203 27.406 1 88.06 128 CYS B CA 1
ATOM 6296 C C . CYS B 1 128 ? -8.734 16.906 27.984 1 88.06 128 CYS B C 1
ATOM 6298 O O . CYS B 1 128 ? -9.508 16.047 28.406 1 88.06 128 CYS B O 1
ATOM 6300 N N . GLU B 1 129 ? -7.48 16.75 27.906 1 87.25 129 GLU B N 1
ATOM 6301 C CA . GLU B 1 129 ? -6.906 15.516 28.438 1 87.25 129 GLU B CA 1
ATOM 6302 C C . GLU B 1 129 ? -5.527 15.766 29.031 1 87.25 129 GLU B C 1
ATOM 6304 O O . GLU B 1 129 ? -4.84 16.719 28.656 1 87.25 129 GLU B O 1
ATOM 6309 N N . THR B 1 130 ? -5.215 15.039 30.016 1 85.75 130 THR B N 1
ATOM 6310 C CA . THR B 1 130 ? -3.891 15.023 30.625 1 85.75 130 THR B CA 1
ATOM 6311 C C . THR B 1 130 ? -3.162 13.727 30.312 1 85.75 130 THR B C 1
ATOM 6313 O O . THR B 1 130 ? -3.662 12.898 29.547 1 85.75 130 THR B O 1
ATOM 6316 N N . PHE B 1 131 ? -1.941 13.641 30.781 1 83.44 131 PHE B N 1
ATOM 6317 C CA . PHE B 1 131 ? -1.125 12.453 30.547 1 83.44 131 PHE B CA 1
ATOM 6318 C C . PHE B 1 131 ? -1.741 11.227 31.203 1 83.44 131 PHE B C 1
ATOM 6320 O O . PHE B 1 131 ? -1.496 10.102 30.781 1 83.44 131 PHE B O 1
ATOM 6327 N N . GLU B 1 132 ? -2.586 11.391 32.188 1 79.75 132 GLU B N 1
ATOM 6328 C CA . GLU B 1 132 ? -3.17 10.273 32.938 1 79.75 132 GLU B CA 1
ATOM 6329 C C . GLU B 1 132 ? -4.211 9.547 32.094 1 79.75 132 GLU B C 1
ATOM 6331 O O . GLU B 1 132 ? -5.105 10.172 31.516 1 79.75 132 GLU B O 1
ATOM 6336 N N . LYS B 1 133 ? -3.994 8.25 31.938 1 76.12 133 LYS B N 1
ATOM 6337 C CA . LYS B 1 133 ? -4.906 7.441 31.141 1 76.12 133 LYS B CA 1
ATOM 6338 C C . LYS B 1 133 ? -6.109 6.992 31.953 1 76.12 133 LYS B C 1
ATOM 6340 O O . LYS B 1 133 ? -5.98 6.691 33.156 1 76.12 133 LYS B O 1
ATOM 6345 N N . PRO B 1 134 ? -7.234 7.133 31.297 1 77.38 134 PRO B N 1
ATOM 6346 C CA . PRO B 1 134 ? -8.43 6.664 32 1 77.38 134 PRO B CA 1
ATOM 6347 C C . PRO B 1 134 ? -8.383 5.172 32.312 1 77.38 134 PRO B C 1
ATOM 6349 O O . PRO B 1 134 ? -7.629 4.426 31.688 1 77.38 134 PRO B O 1
ATOM 6352 N N . SER B 1 135 ? -9.141 4.816 33.375 1 84.75 135 SER B N 1
ATOM 6353 C CA . SER B 1 135 ? -9.227 3.412 33.781 1 84.75 135 SER B CA 1
ATOM 6354 C C . SER B 1 135 ? -9.961 2.586 32.719 1 84.75 135 SER B C 1
ATOM 6356 O O . SER B 1 135 ? -10.812 3.105 32 1 84.75 135 SER B O 1
ATOM 6358 N N . PHE B 1 136 ? -9.609 1.381 32.656 1 89.19 136 PHE B N 1
ATOM 6359 C CA . PHE B 1 136 ? -10.234 0.457 31.719 1 89.19 136 PHE B CA 1
ATOM 6360 C C . PHE B 1 136 ? -11.688 0.193 32.094 1 89.19 136 PHE B C 1
ATOM 6362 O O . PHE B 1 136 ? -11.992 0.008 33.281 1 89.19 136 PHE B O 1
ATOM 6369 N N . THR B 1 137 ? -12.609 0.234 31.203 1 89.06 137 THR B N 1
ATOM 6370 C CA . THR B 1 137 ? -13.992 -0.161 31.438 1 89.06 137 THR B CA 1
ATOM 6371 C C . THR B 1 137 ? -14.125 -1.681 31.469 1 89.06 137 THR B C 1
ATOM 6373 O O . THR B 1 137 ? -13.227 -2.396 31.016 1 89.06 137 THR B O 1
ATOM 6376 N N . LYS B 1 138 ? -15.211 -2.16 32.062 1 91 138 LYS B N 1
ATOM 6377 C CA . LYS B 1 138 ? -15.461 -3.598 32.094 1 91 138 LYS B CA 1
ATOM 6378 C C . LYS B 1 138 ? -15.539 -4.188 30.703 1 91 138 LYS B C 1
ATOM 6380 O O . LYS B 1 138 ? -15.023 -5.277 30.453 1 91 138 LYS B O 1
ATOM 6385 N N . GLY B 1 139 ? -16.203 -3.451 29.859 1 91.88 139 GLY B N 1
ATOM 6386 C CA . GLY B 1 139 ? -16.297 -3.908 28.484 1 91.88 139 GLY B CA 1
ATOM 6387 C C . GLY B 1 139 ? -14.938 -4.043 27.812 1 91.88 139 GLY B C 1
ATOM 6388 O O . GLY B 1 139 ? -14.711 -4.984 27.047 1 91.88 139 GLY B O 1
ATOM 6389 N N . GLN B 1 140 ? -14.086 -3.18 28.094 1 93.75 140 GLN B N 1
ATOM 6390 C CA . GLN B 1 140 ? -12.75 -3.203 27.516 1 93.75 140 GLN B CA 1
ATOM 6391 C C . GLN B 1 140 ? -11.93 -4.371 28.047 1 93.75 140 GLN B C 1
ATOM 6393 O O . GLN B 1 140 ? -11.211 -5.027 27.297 1 93.75 140 GLN B O 1
ATOM 6398 N N . ILE B 1 141 ? -12.094 -4.648 29.297 1 95.19 141 ILE B N 1
ATOM 6399 C CA . ILE B 1 141 ? -11.367 -5.75 29.922 1 95.19 141 ILE B CA 1
ATOM 6400 C C . ILE B 1 141 ? -11.844 -7.078 29.328 1 95.19 141 ILE B C 1
ATOM 6402 O O . ILE B 1 141 ? -11.031 -7.922 28.953 1 95.19 141 ILE B O 1
ATOM 6406 N N . ILE B 1 142 ? -13.125 -7.199 29.219 1 95.25 142 ILE B N 1
ATOM 6407 C CA . ILE B 1 142 ? -13.695 -8.414 28.656 1 95.25 142 ILE B CA 1
ATOM 6408 C C . ILE B 1 142 ? -13.234 -8.578 27.203 1 95.25 142 ILE B C 1
ATOM 6410 O O . ILE B 1 142 ? -12.875 -9.688 26.781 1 95.25 142 ILE B O 1
ATOM 6414 N N . SER B 1 143 ? -13.305 -7.484 26.547 1 95.38 143 SER B N 1
ATOM 6415 C CA . SER B 1 143 ? -12.883 -7.523 25.141 1 95.38 143 SER B CA 1
ATOM 6416 C C . SER B 1 143 ? -11.406 -7.863 25.016 1 95.38 143 SER B C 1
ATOM 6418 O O . SER B 1 143 ? -11.008 -8.625 24.141 1 95.38 143 SER B O 1
ATOM 6420 N N . MET B 1 144 ? -10.578 -7.293 25.844 1 95.75 144 MET B N 1
ATOM 6421 C CA . MET B 1 144 ? -9.148 -7.57 25.812 1 95.75 144 MET B CA 1
ATOM 6422 C C . MET B 1 144 ? -8.875 -9.047 26.094 1 95.75 144 MET B C 1
ATOM 6424 O O . MET B 1 144 ? -8.086 -9.68 25.406 1 95.75 144 MET B O 1
ATOM 6428 N N . CYS B 1 145 ? -9.562 -9.586 27.031 1 96.19 145 CYS B N 1
ATOM 6429 C CA . CYS B 1 145 ? -9.406 -10.992 27.375 1 96.19 145 CYS B CA 1
ATOM 6430 C C . CYS B 1 145 ? -9.906 -11.891 26.266 1 96.19 145 CYS B C 1
ATOM 6432 O O . CYS B 1 145 ? -9.273 -12.898 25.922 1 96.19 145 CYS B O 1
ATOM 6434 N N . GLY B 1 146 ? -11.031 -11.484 25.75 1 95.69 146 GLY B N 1
ATOM 6435 C CA . GLY B 1 146 ? -11.594 -12.266 24.672 1 95.69 146 GLY B CA 1
ATOM 6436 C C . GLY B 1 146 ? -10.703 -12.32 23.438 1 95.69 146 GLY B C 1
ATOM 6437 O O . GLY B 1 146 ? -10.469 -13.391 22.875 1 95.69 146 GLY B O 1
ATOM 6438 N N . VAL B 1 147 ? -10.211 -11.195 23.031 1 95.5 147 VAL B N 1
ATOM 6439 C CA . VAL B 1 147 ? -9.336 -11.133 21.859 1 95.5 147 VAL B CA 1
ATOM 6440 C C . VAL B 1 147 ? -8.031 -11.867 22.141 1 95.5 147 VAL B C 1
ATOM 6442 O O . VAL B 1 147 ? -7.539 -12.617 21.297 1 95.5 147 VAL B O 1
ATOM 6445 N N . PHE B 1 148 ? -7.516 -11.641 23.328 1 96.38 148 PHE B N 1
ATOM 6446 C CA . PHE B 1 148 ? -6.285 -12.32 23.719 1 96.38 148 PHE B CA 1
ATOM 6447 C C . PHE B 1 148 ? -6.48 -13.828 23.719 1 96.38 148 PHE B C 1
ATOM 6449 O O . PHE B 1 148 ? -5.633 -14.57 23.219 1 96.38 148 PHE B O 1
ATOM 6456 N N . LEU B 1 149 ? -7.543 -14.266 24.234 1 96.44 149 LEU B N 1
ATOM 6457 C CA . LEU B 1 149 ? -7.848 -15.688 24.297 1 96.44 149 LEU B CA 1
ATOM 6458 C C . LEU B 1 149 ? -7.977 -16.281 22.906 1 96.44 149 LEU B C 1
ATOM 6460 O O . LEU B 1 149 ? -7.52 -17.406 22.656 1 96.44 149 LEU B O 1
ATOM 6464 N N . ALA B 1 150 ? -8.578 -15.586 22.047 1 96.25 150 ALA B N 1
ATOM 6465 C CA . ALA B 1 150 ? -8.734 -16.062 20.672 1 96.25 150 ALA B CA 1
ATOM 6466 C C . ALA B 1 150 ? -7.371 -16.312 20.031 1 96.25 150 ALA B C 1
ATOM 6468 O O . ALA B 1 150 ? -7.168 -17.328 19.359 1 96.25 150 ALA B O 1
ATOM 6469 N N . PHE B 1 151 ? -6.422 -15.43 20.25 1 96.88 151 PHE B N 1
ATOM 6470 C CA . PHE B 1 151 ? -5.09 -15.586 19.688 1 96.88 151 PHE B CA 1
ATOM 6471 C C . PHE B 1 151 ? -4.344 -16.734 20.344 1 96.88 151 PHE B C 1
ATOM 6473 O O . PHE B 1 151 ? -3.629 -17.484 19.672 1 96.88 151 PHE B O 1
ATOM 6480 N N . VAL B 1 152 ? -4.535 -16.891 21.625 1 97.44 152 VAL B N 1
ATOM 6481 C CA . VAL B 1 152 ? -3.863 -17.969 22.359 1 97.44 152 VAL B CA 1
ATOM 6482 C C . VAL B 1 152 ? -4.355 -19.328 21.875 1 97.44 152 VAL B C 1
ATOM 6484 O O . VAL B 1 152 ? -3.561 -20.25 21.672 1 97.44 152 VAL B O 1
ATOM 6487 N N . VAL B 1 153 ? -5.648 -19.422 21.625 1 96.94 153 VAL B N 1
ATOM 6488 C CA . VAL B 1 153 ? -6.242 -20.672 21.172 1 96.94 153 VAL B CA 1
ATOM 6489 C C . VAL B 1 153 ? -5.688 -21.047 19.797 1 96.94 153 VAL B C 1
ATOM 6491 O O . VAL B 1 153 ? -5.387 -22.219 19.531 1 96.94 153 VAL B O 1
ATOM 6494 N N . VAL B 1 154 ? -5.551 -20.109 18.953 1 97.31 154 VAL B N 1
ATOM 6495 C CA . VAL B 1 154 ? -5.027 -20.344 17.609 1 97.31 154 VAL B CA 1
ATOM 6496 C C . VAL B 1 154 ? -3.561 -20.75 17.688 1 97.31 154 VAL B C 1
ATOM 6498 O O . VAL B 1 154 ? -3.111 -21.641 16.953 1 97.31 154 VAL B O 1
ATOM 6501 N N . ILE B 1 155 ? -2.771 -20.125 18.609 1 97.19 155 ILE B N 1
ATOM 6502 C CA . ILE B 1 155 ? -1.365 -20.469 18.797 1 97.19 155 ILE B CA 1
ATOM 6503 C C . ILE B 1 155 ? -1.248 -21.906 19.281 1 97.19 155 ILE B C 1
ATOM 6505 O O . ILE B 1 155 ? -0.437 -22.688 18.781 1 97.19 155 ILE B O 1
ATOM 6509 N N . ILE B 1 156 ? -2.094 -22.281 20.219 1 96.44 156 ILE B N 1
ATOM 6510 C CA . ILE B 1 156 ? -2.096 -23.641 20.766 1 96.44 156 ILE B CA 1
ATOM 6511 C C . ILE B 1 156 ? -2.48 -24.625 19.656 1 96.44 156 ILE B C 1
ATOM 6513 O O . ILE B 1 156 ? -1.849 -25.672 19.5 1 96.44 156 ILE B O 1
ATOM 6517 N N . GLY B 1 157 ? -3.564 -24.219 18.922 1 95.69 157 GLY B N 1
ATOM 6518 C CA . GLY B 1 157 ? -3.977 -25.078 17.812 1 95.69 157 GLY B CA 1
ATOM 6519 C C . GLY B 1 157 ? -2.893 -25.266 16.766 1 95.69 157 GLY B C 1
ATOM 6520 O O . GLY B 1 157 ? -2.744 -26.359 16.219 1 95.69 157 GLY B O 1
ATOM 6521 N N . THR B 1 158 ? -2.123 -24.312 16.531 1 94.69 158 THR B N 1
ATOM 6522 C CA . THR B 1 158 ? -1.057 -24.375 15.539 1 94.69 158 THR B CA 1
ATOM 6523 C C . THR B 1 158 ? 0.098 -25.234 16.031 1 94.69 158 THR B C 1
ATOM 6525 O O . THR B 1 158 ? 0.644 -26.047 15.273 1 94.69 158 THR B O 1
ATOM 6528 N N . VAL B 1 159 ? 0.481 -25.094 17.312 1 93.75 159 VAL B N 1
ATOM 6529 C CA . VAL B 1 159 ? 1.557 -25.875 17.906 1 93.75 159 VAL B CA 1
ATOM 6530 C C . VAL B 1 159 ? 1.159 -27.359 17.938 1 93.75 159 VAL B C 1
ATOM 6532 O O . VAL B 1 159 ? 1.959 -28.234 17.594 1 93.75 159 VAL B O 1
ATOM 6535 N N . LEU B 1 160 ? -0.045 -27.625 18.281 1 91.5 160 LEU B N 1
ATOM 6536 C CA . LEU B 1 160 ? -0.549 -29 18.312 1 91.5 160 LEU B CA 1
ATOM 6537 C C . LEU B 1 160 ? -0.532 -29.609 16.922 1 91.5 160 LEU B C 1
ATOM 6539 O O . LEU B 1 160 ? -0.189 -30.781 16.766 1 91.5 160 LEU B O 1
ATOM 6543 N N . ASP B 1 161 ? -0.999 -28.844 15.969 1 90.38 161 ASP B N 1
ATOM 6544 C CA . ASP B 1 161 ? -0.989 -29.312 14.586 1 90.38 161 ASP B CA 1
ATOM 6545 C C . ASP B 1 161 ? 0.427 -29.656 14.141 1 90.38 161 ASP B C 1
ATOM 6547 O O . ASP B 1 161 ? 0.632 -30.656 13.445 1 90.38 161 ASP B O 1
ATOM 6551 N N . PHE B 1 162 ? 1.396 -28.875 14.539 1 86.38 162 PHE B N 1
ATOM 6552 C CA . PHE B 1 162 ? 2.793 -29.109 14.195 1 86.38 162 PHE B CA 1
ATOM 6553 C C . PHE B 1 162 ? 3.287 -30.422 14.805 1 86.38 162 PHE B C 1
ATOM 6555 O O . PHE B 1 162 ? 3.967 -31.203 14.141 1 86.38 162 PHE B O 1
ATOM 6562 N N . PHE B 1 163 ? 2.922 -30.734 16 1 86.19 163 PHE B N 1
ATOM 6563 C CA . PHE B 1 163 ? 3.355 -31.938 16.688 1 86.19 163 PHE B CA 1
ATOM 6564 C C . PHE B 1 163 ? 2.639 -33.156 16.125 1 86.19 163 PHE B C 1
ATOM 6566 O O . PHE B 1 163 ? 3.24 -34.219 15.984 1 86.19 163 PHE B O 1
ATOM 6573 N N . LEU B 1 164 ? 1.397 -33.031 15.789 1 84.56 164 LEU B N 1
ATOM 6574 C CA . LEU B 1 164 ? 0.626 -34.156 15.273 1 84.56 164 LEU B CA 1
ATOM 6575 C C . LEU B 1 164 ? 1.07 -34.5 13.859 1 84.56 164 LEU B C 1
ATOM 6577 O O . LEU B 1 164 ? 1.109 -35.688 13.492 1 84.56 164 LEU B O 1
ATOM 6581 N N . ARG B 1 165 ? 1.353 -33.531 13.039 1 79.25 165 ARG B N 1
ATOM 6582 C CA . ARG B 1 165 ? 1.803 -33.781 11.672 1 79.25 165 ARG B CA 1
ATOM 6583 C C . ARG B 1 165 ? 3.205 -34.375 11.656 1 79.25 165 ARG B C 1
ATOM 6585 O O . ARG B 1 165 ? 3.508 -35.219 10.828 1 79.25 165 ARG B O 1
ATOM 6592 N N . HIS B 1 166 ? 4.074 -33.938 12.445 1 67.94 166 HIS B N 1
ATOM 6593 C CA . HIS B 1 166 ? 5.445 -34.438 12.5 1 67.94 166 HIS B CA 1
ATOM 6594 C C . HIS B 1 166 ? 5.504 -35.844 13.07 1 67.94 166 HIS B C 1
ATOM 6596 O O . HIS B 1 166 ? 6.258 -36.688 12.578 1 67.94 166 HIS B O 1
ATOM 6602 N N . ARG B 1 167 ? 4.691 -36.062 14.008 1 63.72 167 ARG B N 1
ATOM 6603 C CA . ARG B 1 167 ? 4.789 -37.375 14.688 1 63.72 167 ARG B CA 1
ATOM 6604 C C . ARG B 1 167 ? 3.975 -38.438 13.969 1 63.72 167 ARG B C 1
ATOM 6606 O O . ARG B 1 167 ? 4.371 -39.594 13.922 1 63.72 167 ARG B O 1
ATOM 6613 N N . LEU B 1 168 ? 2.865 -37.938 13.43 1 63.47 168 LEU B N 1
ATOM 6614 C CA . LEU B 1 168 ? 1.955 -38.969 13 1 63.47 168 LEU B CA 1
ATOM 6615 C C . LEU B 1 168 ? 1.854 -39.031 11.477 1 63.47 168 LEU B C 1
ATOM 6617 O O . LEU B 1 168 ? 1.227 -39.906 10.914 1 63.47 168 LEU B O 1
ATOM 6621 N N . ASP B 1 169 ? 2.783 -38.25 10.758 1 55.5 169 ASP B N 1
ATOM 6622 C CA . ASP B 1 169 ? 2.857 -38.188 9.297 1 55.5 169 ASP B CA 1
ATOM 6623 C C . ASP B 1 169 ? 1.464 -38.25 8.672 1 55.5 169 ASP B C 1
ATOM 6625 O O . ASP B 1 169 ? 1.265 -38.906 7.652 1 55.5 169 ASP B O 1
ATOM 6629 N N . ILE B 1 170 ? 0.316 -37.938 9.461 1 58.91 170 ILE B N 1
ATOM 6630 C CA . ILE B 1 170 ? -1.003 -38.281 8.945 1 58.91 170 ILE B CA 1
ATOM 6631 C C . ILE B 1 170 ? -1.734 -37 8.5 1 58.91 170 ILE B C 1
ATOM 6633 O O . ILE B 1 170 ? -1.859 -36.062 9.266 1 58.91 170 ILE B O 1
ATOM 6637 N N . ASP B 1 171 ? -1.885 -36.719 7.152 1 65.38 171 ASP B N 1
ATOM 6638 C CA . ASP B 1 171 ? -2.836 -35.719 6.637 1 65.38 171 ASP B CA 1
ATOM 6639 C C . ASP B 1 171 ? -4.242 -36.312 6.555 1 65.38 171 ASP B C 1
ATOM 6641 O O . ASP B 1 171 ? -4.59 -36.969 5.566 1 65.38 171 ASP B O 1
ATOM 6645 N N . MET B 1 172 ? -4.934 -36.281 7.715 1 74.62 172 MET B N 1
ATOM 6646 C CA . MET B 1 172 ? -6.285 -36.812 7.758 1 74.62 172 MET B CA 1
ATOM 6647 C C . MET B 1 172 ? -7.301 -35.812 7.219 1 74.62 172 MET B C 1
ATOM 6649 O O . MET B 1 172 ? -7.195 -34.625 7.48 1 74.62 172 MET B O 1
ATOM 6653 N N . ASP B 1 173 ? -8.195 -36.312 6.461 1 80.5 173 ASP B N 1
ATOM 6654 C CA . ASP B 1 173 ? -9.305 -35.5 5.992 1 80.5 173 ASP B CA 1
ATOM 6655 C C . ASP B 1 173 ? -10.344 -35.281 7.094 1 80.5 173 ASP B C 1
ATOM 6657 O O . ASP B 1 173 ? -10.281 -35.938 8.141 1 80.5 173 ASP B O 1
ATOM 6661 N N . ILE B 1 174 ? -11.234 -34.406 6.973 1 83.69 174 ILE B N 1
ATOM 6662 C CA . ILE B 1 174 ? -12.203 -34 7.984 1 83.69 174 ILE B CA 1
ATOM 6663 C C . ILE B 1 174 ? -13.102 -35.188 8.328 1 83.69 174 ILE B C 1
ATOM 6665 O O . ILE B 1 174 ? -13.5 -35.375 9.484 1 83.69 174 ILE B O 1
ATOM 6669 N N . GLU B 1 175 ? -13.406 -36.031 7.348 1 83.44 175 GLU B N 1
ATOM 6670 C CA . GLU B 1 175 ? -14.258 -37.188 7.586 1 83.44 175 GLU B CA 1
ATOM 6671 C C . GLU B 1 175 ? -13.594 -38.156 8.531 1 83.44 175 GLU B C 1
ATOM 6673 O O . GLU B 1 175 ? -14.242 -38.719 9.414 1 83.44 175 GLU B O 1
ATOM 6678 N N . GLU B 1 176 ? -12.359 -38.281 8.289 1 84.81 176 GLU B N 1
ATOM 6679 C CA . GLU B 1 176 ? -11.602 -39.188 9.141 1 84.81 176 GLU B CA 1
ATOM 6680 C C . GLU B 1 176 ? -11.453 -38.625 10.555 1 84.81 176 GLU B C 1
ATOM 6682 O O . GLU B 1 176 ? -11.492 -39.406 11.523 1 84.81 176 GLU B O 1
ATOM 6687 N N . ILE B 1 177 ? -11.297 -37.406 10.617 1 86.25 177 ILE B N 1
ATOM 6688 C CA . ILE B 1 177 ? -11.117 -36.75 11.906 1 86.25 177 ILE B CA 1
ATOM 6689 C C . ILE B 1 177 ? -12.383 -36.875 12.742 1 86.25 177 ILE B C 1
ATOM 6691 O O . ILE B 1 177 ? -12.32 -37.156 13.938 1 86.25 177 ILE B O 1
ATOM 6695 N N . VAL B 1 178 ? -13.523 -36.719 12.133 1 86.12 178 VAL B N 1
ATOM 6696 C CA . VAL B 1 178 ? -14.805 -36.781 12.82 1 86.12 178 VAL B CA 1
ATOM 6697 C C . VAL B 1 178 ? -15.086 -38.25 13.211 1 86.12 178 VAL B C 1
ATOM 6699 O O . VAL B 1 178 ? -15.633 -38.5 14.289 1 86.12 178 VAL B O 1
ATOM 6702 N N . ARG B 1 179 ? -14.672 -39.188 12.391 1 83.5 179 ARG B N 1
ATOM 6703 C CA . ARG B 1 179 ? -14.883 -40.594 12.648 1 83.5 179 ARG B CA 1
ATOM 6704 C C . ARG B 1 179 ? -14.086 -41.062 13.867 1 83.5 179 ARG B C 1
ATOM 6706 O O . ARG B 1 179 ? -14.602 -41.781 14.719 1 83.5 179 ARG B O 1
ATOM 6713 N N . LYS B 1 180 ? -12.906 -40.625 13.883 1 84.75 180 LYS B N 1
ATOM 6714 C CA . LYS B 1 180 ? -12.031 -41.031 14.969 1 84.75 180 LYS B CA 1
ATOM 6715 C C . LYS B 1 180 ? -12.367 -40.312 16.266 1 84.75 180 LYS B C 1
ATOM 6717 O O . LYS B 1 180 ? -11.914 -40.688 17.344 1 84.75 180 LYS B O 1
ATOM 6722 N N . ASN B 1 181 ? -13.164 -39.344 16.203 1 82.44 181 ASN B N 1
ATOM 6723 C CA . ASN B 1 181 ? -13.695 -38.594 17.328 1 82.44 181 ASN B CA 1
ATOM 6724 C C . ASN B 1 181 ? -12.594 -38.156 18.281 1 82.44 181 ASN B C 1
ATOM 6726 O O . ASN B 1 181 ? -12.742 -38.25 19.5 1 82.44 181 ASN B O 1
ATOM 6730 N N . SER B 1 182 ? -11.438 -37.781 17.797 1 85.56 182 SER B N 1
ATOM 6731 C CA . SER B 1 182 ? -10.352 -37.25 18.609 1 85.56 182 SER B CA 1
ATOM 6732 C C . SER B 1 182 ? -10.5 -35.75 18.812 1 85.56 182 SER B C 1
ATOM 6734 O O . SER B 1 182 ? -10.453 -35 17.859 1 85.56 182 SER B O 1
ATOM 6736 N N . ILE B 1 183 ? -10.555 -35.406 20.031 1 88.75 183 ILE B N 1
ATOM 6737 C CA . ILE B 1 183 ? -10.781 -34 20.391 1 88.75 183 ILE B CA 1
ATOM 6738 C C . ILE B 1 183 ? -9.555 -33.156 20 1 88.75 183 ILE B C 1
ATOM 6740 O O . ILE B 1 183 ? -9.688 -32.031 19.562 1 88.75 183 ILE B O 1
ATOM 6744 N N . LEU B 1 184 ? -8.422 -33.719 20.156 1 89 184 LEU B N 1
ATOM 6745 C CA . LEU B 1 184 ? -7.184 -33 19.859 1 89 184 LEU B CA 1
ATOM 6746 C C . LEU B 1 184 ? -7.051 -32.75 18.359 1 89 184 LEU B C 1
ATOM 6748 O O . LEU B 1 184 ? -6.613 -31.672 17.953 1 89 184 LEU B O 1
ATOM 6752 N N . ARG B 1 185 ? -7.496 -33.688 17.656 1 89.69 185 ARG B N 1
ATOM 6753 C CA . ARG B 1 185 ? -7.406 -33.531 16.203 1 89.69 185 ARG B CA 1
ATOM 6754 C C . ARG B 1 185 ? -8.445 -32.562 15.68 1 89.69 185 ARG B C 1
ATOM 6756 O O . ARG B 1 185 ? -8.172 -31.812 14.742 1 89.69 185 ARG B O 1
ATOM 6763 N N . GLN B 1 186 ? -9.57 -32.656 16.312 1 92.12 186 GLN B N 1
ATOM 6764 C CA . GLN B 1 186 ? -10.609 -31.688 15.93 1 92.12 186 GLN B CA 1
ATOM 6765 C C . GLN B 1 186 ? -10.203 -30.266 16.281 1 92.12 186 GLN B C 1
ATOM 6767 O O . GLN B 1 186 ? -10.445 -29.344 15.508 1 92.12 186 GLN B O 1
ATOM 6772 N N . PHE B 1 187 ? -9.586 -30.203 17.375 1 93.31 187 PHE B N 1
ATOM 6773 C CA . PHE B 1 187 ? -9.125 -28.906 17.828 1 93.31 187 PHE B CA 1
ATOM 6774 C C . PHE B 1 187 ? -8.047 -28.359 16.891 1 93.31 187 PHE B C 1
ATOM 6776 O O . PHE B 1 187 ? -8.102 -27.188 16.484 1 93.31 187 PHE B O 1
ATOM 6783 N N . SER B 1 188 ? -7.109 -29.109 16.547 1 91.69 188 SER B N 1
ATOM 6784 C CA . SER B 1 188 ? -6.031 -28.688 15.656 1 91.69 188 SER B CA 1
ATOM 6785 C C . SER B 1 188 ? -6.559 -28.359 14.266 1 91.69 188 SER B C 1
ATOM 6787 O O . SER B 1 188 ? -6.078 -27.438 13.609 1 91.69 188 SER B O 1
ATOM 6789 N N . TYR B 1 189 ? -7.531 -29.109 13.828 1 91.62 189 TYR B N 1
ATOM 6790 C CA . TYR B 1 189 ? -8.133 -28.875 12.516 1 91.62 189 TYR B CA 1
ATOM 6791 C C . TYR B 1 189 ? -8.836 -27.531 12.484 1 91.62 189 TYR B C 1
ATOM 6793 O O . TYR B 1 189 ? -8.719 -26.781 11.5 1 91.62 189 TYR B O 1
ATOM 6801 N N . ALA B 1 190 ? -9.453 -27.266 13.523 1 94.5 190 ALA B N 1
ATOM 6802 C CA . ALA B 1 190 ? -10.281 -26.062 13.555 1 94.5 190 ALA B CA 1
ATOM 6803 C C . ALA B 1 190 ? -9.438 -24.812 13.766 1 94.5 190 ALA B C 1
ATOM 6805 O O . ALA B 1 190 ? -9.711 -23.766 13.188 1 94.5 190 ALA B O 1
ATOM 6806 N N . PHE B 1 191 ? -8.328 -24.891 14.578 1 96.62 191 PHE B N 1
ATOM 6807 C CA . PHE B 1 191 ? -7.738 -23.656 15.094 1 96.62 191 PHE B CA 1
ATOM 6808 C C . PHE B 1 191 ? -6.32 -23.484 14.57 1 96.62 191 PHE B C 1
ATOM 6810 O O . PHE B 1 191 ? -5.691 -22.438 14.805 1 96.62 191 PHE B O 1
ATOM 6817 N N . SER B 1 192 ? -5.781 -24.438 13.812 1 95.25 192 SER B N 1
ATOM 6818 C CA . SER B 1 192 ? -4.418 -24.312 13.305 1 95.25 192 SER B CA 1
ATOM 6819 C C . SER B 1 192 ? -4.309 -23.172 12.289 1 95.25 192 SER B C 1
ATOM 6821 O O . SER B 1 192 ? -4.965 -23.219 11.242 1 95.25 192 SER B O 1
ATOM 6823 N N . ALA B 1 193 ? -3.42 -22.25 12.602 1 95.44 193 ALA B N 1
ATOM 6824 C CA . ALA B 1 193 ? -3.217 -21.109 11.711 1 95.44 193 ALA B CA 1
ATOM 6825 C C . ALA B 1 193 ? -2.572 -21.547 10.398 1 95.44 193 ALA B C 1
ATOM 6827 O O . ALA B 1 193 ? -2.852 -20.984 9.344 1 95.44 193 ALA B O 1
ATOM 6828 N N . TYR B 1 194 ? -1.786 -22.5 10.406 1 89.69 194 TYR B N 1
ATOM 6829 C CA . TYR B 1 194 ? -1.105 -22.984 9.211 1 89.69 194 TYR B CA 1
ATOM 6830 C C . TYR B 1 194 ? -2.098 -23.594 8.227 1 89.69 194 TYR B C 1
ATOM 6832 O O . TYR B 1 194 ? -2.111 -23.234 7.051 1 89.69 194 TYR B O 1
ATOM 6840 N N . ARG B 1 195 ? -2.932 -24.484 8.695 1 89.69 195 ARG B N 1
ATOM 6841 C CA . ARG B 1 195 ? -3.922 -25.125 7.84 1 89.69 195 ARG B CA 1
ATOM 6842 C C . ARG B 1 195 ? -4.902 -24.109 7.27 1 89.69 195 ARG B C 1
ATOM 6844 O O . ARG B 1 195 ? -5.238 -24.156 6.086 1 89.69 195 ARG B O 1
ATOM 6851 N N . ASN B 1 196 ? -5.27 -23.266 8.18 1 94.75 196 ASN B N 1
ATOM 6852 C CA . ASN B 1 196 ? -6.238 -22.25 7.754 1 94.75 196 ASN B CA 1
ATOM 6853 C C . ASN B 1 196 ? -5.625 -21.266 6.766 1 94.75 196 ASN B C 1
ATOM 6855 O O . ASN B 1 196 ? -6.309 -20.797 5.855 1 94.75 196 ASN B O 1
ATOM 6859 N N . ALA B 1 197 ? -4.367 -20.938 6.953 1 92.88 197 ALA B N 1
ATOM 6860 C CA . ALA B 1 197 ? -3.682 -20.047 6.004 1 92.88 197 ALA B CA 1
ATOM 6861 C C . ALA B 1 197 ? -3.596 -20.703 4.625 1 92.88 197 ALA B C 1
ATOM 6863 O O . ALA B 1 197 ? -3.785 -20.031 3.607 1 92.88 197 ALA B O 1
ATOM 6864 N N . CYS B 1 198 ? -3.355 -21.984 4.57 1 87.88 198 CYS B N 1
ATOM 6865 C CA . CYS B 1 198 ? -3.299 -22.719 3.311 1 87.88 198 CYS B CA 1
ATOM 6866 C C . CYS B 1 198 ? -4.656 -22.703 2.615 1 87.88 198 CYS B C 1
ATOM 6868 O O . CYS B 1 198 ? -4.73 -22.594 1.391 1 87.88 198 CYS B O 1
ATOM 6870 N N . LYS B 1 199 ? -5.656 -22.781 3.441 1 90.81 199 LYS B N 1
ATOM 6871 C CA . LYS B 1 199 ? -7.008 -22.734 2.887 1 90.81 199 LYS B CA 1
ATOM 6872 C C . LYS B 1 199 ? -7.301 -21.375 2.256 1 90.81 199 LYS B C 1
ATOM 6874 O O . LYS B 1 199 ? -7.863 -21.297 1.161 1 90.81 199 LYS B O 1
ATOM 6879 N N . ILE B 1 200 ? -6.93 -20.344 2.938 1 93.38 200 ILE B N 1
ATOM 6880 C CA . ILE B 1 200 ? -7.18 -18.984 2.455 1 93.38 200 ILE B CA 1
ATOM 6881 C C . ILE B 1 200 ? -6.391 -18.75 1.172 1 93.38 200 ILE B C 1
ATOM 6883 O O . ILE B 1 200 ? -6.914 -18.172 0.215 1 93.38 200 ILE B O 1
ATOM 6887 N N . LEU B 1 201 ? -5.137 -19.234 1.076 1 87.94 201 LEU B N 1
ATOM 6888 C CA . LEU B 1 201 ? -4.215 -18.906 -0.005 1 87.94 201 LEU B CA 1
ATOM 6889 C C . LEU B 1 201 ? -4.344 -19.891 -1.153 1 87.94 201 LEU B C 1
ATOM 6891 O O . LEU B 1 201 ? -3.719 -19.719 -2.203 1 87.94 201 LEU B O 1
ATOM 6895 N N . ASN B 1 202 ? -5.223 -20.906 -0.966 1 86.25 202 ASN B N 1
ATOM 6896 C CA . ASN B 1 202 ? -5.438 -21.891 -2.023 1 86.25 202 ASN B CA 1
ATOM 6897 C C . ASN B 1 202 ? -6.105 -21.266 -3.242 1 86.25 202 ASN B C 1
ATOM 6899 O O . ASN B 1 202 ? -7.148 -20.625 -3.121 1 86.25 202 ASN B O 1
ATOM 6903 N N . THR B 1 203 ? -5.539 -21.438 -4.434 1 85.06 203 THR B N 1
ATOM 6904 C CA . THR B 1 203 ? -6.082 -20.812 -5.633 1 85.06 203 THR B CA 1
ATOM 6905 C C . THR B 1 203 ? -6.684 -21.859 -6.566 1 85.06 203 THR B C 1
ATOM 6907 O O . THR B 1 203 ? -7.023 -21.547 -7.711 1 85.06 203 THR B O 1
ATOM 6910 N N . SER B 1 204 ? -6.809 -23.047 -6.086 1 83.19 204 SER B N 1
ATOM 6911 C CA . SER B 1 204 ? -7.457 -24.094 -6.887 1 83.19 204 SER B CA 1
ATOM 6912 C C . SER B 1 204 ? -8.977 -23.953 -6.844 1 83.19 204 SER B C 1
ATOM 6914 O O . SER B 1 204 ? -9.547 -23.656 -5.793 1 83.19 204 SER B O 1
ATOM 6916 N N . ILE B 1 205 ? -9.602 -23.906 -7.969 1 79 205 ILE B N 1
ATOM 6917 C CA . ILE B 1 205 ? -11.047 -23.719 -8.055 1 79 205 ILE B CA 1
ATOM 6918 C C . ILE B 1 205 ? -11.703 -24.969 -8.648 1 79 205 ILE B C 1
ATOM 6920 O O . ILE B 1 205 ? -11.211 -25.531 -9.625 1 79 205 ILE B O 1
ATOM 6924 N N . PRO B 1 206 ? -12.727 -25.312 -7.969 1 78.06 206 PRO B N 1
ATOM 6925 C CA . PRO B 1 206 ? -13.461 -26.422 -8.586 1 78.06 206 PRO B CA 1
ATOM 6926 C C . PRO B 1 206 ? -14.109 -26.031 -9.906 1 78.06 206 PRO B C 1
ATOM 6928 O O . PRO B 1 206 ? -14.273 -24.844 -10.195 1 78.06 206 PRO B O 1
ATOM 6931 N N . SER B 1 207 ? -14.438 -26.938 -10.742 1 71.5 207 SER B N 1
ATOM 6932 C CA . SER B 1 207 ? -14.961 -26.75 -12.094 1 71.5 207 SER B CA 1
ATOM 6933 C C . SER B 1 207 ? -16.281 -25.984 -12.062 1 71.5 207 SER B C 1
ATOM 6935 O O . SER B 1 207 ? -16.562 -25.188 -12.961 1 71.5 207 SER B O 1
ATOM 6937 N N . ASN B 1 208 ? -17.078 -26.094 -11.016 1 72.5 208 ASN B N 1
ATOM 6938 C CA . ASN B 1 208 ? -18.406 -25.484 -10.984 1 72.5 208 ASN B CA 1
ATOM 6939 C C . ASN B 1 208 ? -18.391 -24.125 -10.297 1 72.5 208 ASN B C 1
ATOM 6941 O O . ASN B 1 208 ? -19.438 -23.562 -10.016 1 72.5 208 ASN B O 1
ATOM 6945 N N . HIS B 1 209 ? -17.281 -23.562 -10.25 1 80.31 209 HIS B N 1
ATOM 6946 C CA . HIS B 1 209 ? -17.172 -22.312 -9.508 1 80.31 209 HIS B CA 1
ATOM 6947 C C . HIS B 1 209 ? -17.266 -21.109 -10.438 1 80.31 209 HIS B C 1
ATOM 6949 O O . HIS B 1 209 ? -16.844 -21.188 -11.594 1 80.31 209 HIS B O 1
ATOM 6955 N N . LEU B 1 210 ? -18.016 -20.141 -9.969 1 91.81 210 LEU B N 1
ATOM 6956 C CA . LEU B 1 210 ? -18.156 -18.875 -10.68 1 91.81 210 LEU B CA 1
ATOM 6957 C C . LEU B 1 210 ? -16.922 -18 -10.461 1 91.81 210 LEU B C 1
ATOM 6959 O O . LEU B 1 210 ? -16.938 -17.094 -9.633 1 91.81 210 LEU B O 1
ATOM 6963 N N . SER B 1 211 ? -15.969 -18.156 -11.25 1 91.56 211 SER B N 1
ATOM 6964 C CA . SER B 1 211 ? -14.633 -17.594 -11.055 1 91.56 211 SER B CA 1
ATOM 6965 C C . SER B 1 211 ? -14.648 -16.062 -11.141 1 91.56 211 SER B C 1
ATOM 6967 O O . SER B 1 211 ? -13.969 -15.391 -10.375 1 91.56 211 SER B O 1
ATOM 6969 N N . PRO B 1 212 ? -15.516 -15.5 -12.047 1 95.5 212 PRO B N 1
ATOM 6970 C CA . PRO B 1 212 ? -15.469 -14.047 -12.18 1 95.5 212 PRO B CA 1
ATOM 6971 C C . PRO B 1 212 ? -15.961 -13.32 -10.93 1 95.5 212 PRO B C 1
ATOM 6973 O O . PRO B 1 212 ? -15.688 -12.125 -10.758 1 95.5 212 PRO B O 1
ATOM 6976 N N . LEU B 1 213 ? -16.688 -13.992 -10.07 1 97.25 213 LEU B N 1
ATOM 6977 C CA . LEU B 1 213 ? -17.234 -13.367 -8.867 1 97.25 213 LEU B CA 1
ATOM 6978 C C . LEU B 1 213 ? -16.109 -12.938 -7.93 1 97.25 213 LEU B C 1
ATOM 6980 O O . LEU B 1 213 ? -16.266 -11.992 -7.156 1 97.25 213 LEU B O 1
ATOM 6984 N N . HIS B 1 214 ? -14.945 -13.625 -8.008 1 96.06 214 HIS B N 1
ATOM 6985 C CA . HIS B 1 214 ? -13.812 -13.258 -7.156 1 96.06 214 HIS B CA 1
ATOM 6986 C C . HIS B 1 214 ? -13.289 -11.867 -7.512 1 96.06 214 HIS B C 1
ATOM 6988 O O . HIS B 1 214 ? -13.016 -11.062 -6.625 1 96.06 214 HIS B O 1
ATOM 6994 N N . GLY B 1 215 ? -13.227 -11.609 -8.797 1 97.06 215 GLY B N 1
ATOM 6995 C CA . GLY B 1 215 ? -12.805 -10.289 -9.234 1 97.06 215 GLY B CA 1
ATOM 6996 C C . GLY B 1 215 ? -13.805 -9.195 -8.898 1 97.06 215 GLY B C 1
ATOM 6997 O O . GLY B 1 215 ? -13.414 -8.109 -8.477 1 97.06 215 GLY B O 1
ATOM 6998 N N . ILE B 1 216 ? -15.062 -9.484 -9 1 98.12 216 ILE B N 1
ATOM 6999 C CA . ILE B 1 216 ? -16.109 -8.516 -8.719 1 98.12 216 ILE B CA 1
ATOM 7000 C C . ILE B 1 216 ? -16.094 -8.148 -7.234 1 98.12 216 ILE B C 1
ATOM 7002 O O . ILE B 1 216 ? -16.172 -6.969 -6.883 1 98.12 216 ILE B O 1
ATOM 7006 N N . LYS B 1 217 ? -15.898 -9.148 -6.402 1 98 217 LYS B N 1
ATOM 7007 C CA . LYS B 1 217 ? -15.867 -8.922 -4.961 1 98 217 LYS B CA 1
ATOM 7008 C C . LYS B 1 217 ? -14.688 -8.039 -4.566 1 98 217 LYS B C 1
ATOM 7010 O O . LYS B 1 217 ? -14.852 -7.051 -3.855 1 98 217 LYS B O 1
ATOM 7015 N N . PHE B 1 218 ? -13.523 -8.398 -5.062 1 97.38 218 PHE B N 1
ATOM 7016 C CA . PHE B 1 218 ? -12.312 -7.676 -4.676 1 97.38 218 PHE B CA 1
ATOM 7017 C C . PHE B 1 218 ? -12.367 -6.234 -5.156 1 97.38 218 PHE B C 1
ATOM 7019 O O . PHE B 1 218 ? -12.094 -5.305 -4.391 1 97.38 218 PHE B O 1
ATOM 7026 N N . LEU B 1 219 ? -12.766 -6.023 -6.422 1 97.81 219 LEU B N 1
ATOM 7027 C CA . LEU B 1 219 ? -12.781 -4.688 -7 1 97.81 219 LEU B CA 1
ATOM 7028 C C . LEU B 1 219 ? -13.859 -3.826 -6.344 1 97.81 219 LEU B C 1
ATOM 7030 O O . LEU B 1 219 ? -13.672 -2.621 -6.16 1 97.81 219 LEU B O 1
ATOM 7034 N N . SER B 1 220 ? -14.938 -4.453 -5.961 1 98.38 220 SER B N 1
ATOM 7035 C CA . SER B 1 220 ? -15.984 -3.721 -5.254 1 98.38 220 SER B CA 1
ATOM 7036 C C . SER B 1 220 ? -15.531 -3.314 -3.857 1 98.38 220 SER B C 1
ATOM 7038 O O . SER B 1 220 ? -15.812 -2.203 -3.406 1 98.38 220 SER B O 1
ATOM 7040 N N . MET B 1 221 ? -14.797 -4.207 -3.193 1 98.25 221 MET B N 1
ATOM 7041 C CA . MET B 1 221 ? -14.305 -3.896 -1.854 1 98.25 221 MET B CA 1
ATOM 7042 C C . MET B 1 221 ? -13.281 -2.762 -1.898 1 98.25 221 MET B C 1
ATOM 7044 O O . MET B 1 221 ? -13.305 -1.867 -1.053 1 98.25 221 MET B O 1
ATOM 7048 N N . THR B 1 222 ? -12.414 -2.785 -2.871 1 97.81 222 THR B N 1
ATOM 7049 C CA . THR B 1 222 ? -11.422 -1.721 -3.01 1 97.81 222 THR B CA 1
ATOM 7050 C C . THR B 1 222 ? -12.102 -0.397 -3.35 1 97.81 222 THR B C 1
ATOM 7052 O O . THR B 1 222 ? -11.641 0.668 -2.932 1 97.81 222 THR B O 1
ATOM 7055 N N . TRP B 1 223 ? -13.188 -0.483 -4.098 1 97.94 223 TRP B N 1
ATOM 7056 C CA . TRP B 1 223 ? -13.953 0.709 -4.438 1 97.94 223 TRP B CA 1
ATOM 7057 C C . TRP B 1 223 ? -14.617 1.302 -3.199 1 97.94 223 TRP B C 1
ATOM 7059 O O . TRP B 1 223 ? -14.594 2.518 -2.996 1 97.94 223 TRP B O 1
ATOM 7069 N N . ILE B 1 224 ? -15.133 0.451 -2.352 1 97.75 224 ILE B N 1
ATOM 7070 C CA . ILE B 1 224 ? -15.719 0.896 -1.092 1 97.75 224 ILE B CA 1
ATOM 7071 C C . ILE B 1 224 ? -14.656 1.601 -0.251 1 97.75 224 ILE B C 1
ATOM 7073 O O . ILE B 1 224 ? -14.898 2.691 0.274 1 97.75 224 ILE B O 1
ATOM 7077 N N . MET B 1 225 ? -13.523 1.039 -0.18 1 97.5 225 MET B N 1
ATOM 7078 C CA . MET B 1 225 ? -12.438 1.61 0.62 1 97.5 225 MET B CA 1
ATOM 7079 C C . MET B 1 225 ? -11.992 2.951 0.049 1 97.5 225 MET B C 1
ATOM 7081 O O . MET B 1 225 ? -11.633 3.861 0.799 1 97.5 225 MET B O 1
ATOM 7085 N N . LEU B 1 226 ? -12.031 3.076 -1.271 1 96.81 226 LEU B N 1
ATOM 7086 C CA . LEU B 1 226 ? -11.664 4.328 -1.924 1 96.81 226 LEU B CA 1
ATOM 7087 C C . LEU B 1 226 ? -12.602 5.457 -1.505 1 96.81 226 LEU B C 1
ATOM 7089 O O . LEU B 1 226 ? -12.156 6.566 -1.206 1 96.81 226 LEU B O 1
ATOM 7093 N N . GLY B 1 227 ? -13.828 5.156 -1.504 1 95.69 227 GLY B N 1
ATOM 7094 C CA . GLY B 1 227 ? -14.789 6.148 -1.044 1 95.69 227 GLY B CA 1
ATOM 7095 C C . GLY B 1 227 ? -14.594 6.531 0.412 1 95.69 227 GLY B C 1
ATOM 7096 O O . GLY B 1 227 ? -14.602 7.715 0.754 1 95.69 227 GLY B O 1
ATOM 7097 N N . HIS B 1 228 ? -14.289 5.582 1.248 1 95.31 228 HIS B N 1
ATOM 7098 C CA . HIS B 1 228 ? -14.227 5.805 2.689 1 95.31 228 HIS B CA 1
ATOM 7099 C C . HIS B 1 228 ? -12.945 6.539 3.076 1 95.31 228 HIS B C 1
ATOM 7101 O O . HIS B 1 228 ? -12.906 7.234 4.094 1 95.31 228 HIS B O 1
ATOM 7107 N N . VAL B 1 229 ? -11.953 6.477 2.301 1 93.25 229 VAL B N 1
ATOM 7108 C CA . VAL B 1 229 ? -10.727 7.215 2.6 1 93.25 229 VAL B CA 1
ATOM 7109 C C . VAL B 1 229 ? -10.992 8.719 2.479 1 93.25 229 VAL B C 1
ATOM 7111 O O . VAL B 1 229 ? -10.414 9.516 3.225 1 93.25 229 VAL B O 1
ATOM 7114 N N . TYR B 1 230 ? -11.898 9.07 1.554 1 88.56 230 TYR B N 1
ATOM 7115 C CA . TYR B 1 230 ? -12.227 10.477 1.355 1 88.56 230 TYR B CA 1
ATOM 7116 C C . TYR B 1 230 ? -13.289 10.938 2.348 1 88.56 230 TYR B C 1
ATOM 7118 O O . TYR B 1 230 ? -13.234 12.062 2.85 1 88.56 230 TYR B O 1
ATOM 7126 N N . TYR B 1 231 ? -14.125 10.039 2.736 1 81.31 231 TYR B N 1
ATOM 7127 C CA . TYR B 1 231 ? -15.273 10.438 3.543 1 81.31 231 TYR B CA 1
ATOM 7128 C C . TYR B 1 231 ? -14.969 10.297 5.027 1 81.31 231 TYR B C 1
ATOM 7130 O O . TYR B 1 231 ? -15.594 10.953 5.863 1 81.31 231 TYR B O 1
ATOM 7138 N N . CYS B 1 232 ? -14.086 9.43 5.434 1 66.81 232 CYS B N 1
ATOM 7139 C CA . CYS B 1 232 ? -13.812 9.172 6.844 1 66.81 232 CYS B CA 1
ATOM 7140 C C . CYS B 1 232 ? -12.844 10.203 7.406 1 66.81 232 CYS B C 1
ATOM 7142 O O . CYS B 1 232 ? -12.406 10.094 8.555 1 66.81 232 CYS B O 1
ATOM 7144 N N . LYS B 1 233 ? -12.68 11.188 6.762 1 64.88 233 LYS B N 1
ATOM 7145 C CA . LYS B 1 233 ? -11.719 12.172 7.262 1 64.88 233 LYS B CA 1
ATOM 7146 C C . LYS B 1 233 ? -12.438 13.367 7.875 1 64.88 233 LYS B C 1
ATOM 7148 O O . LYS B 1 233 ? -13.445 13.844 7.344 1 64.88 233 LYS B O 1
ATOM 7153 N N . ASP B 1 234 ? -11.969 13.539 9.094 1 76.19 234 ASP B N 1
ATOM 7154 C CA . ASP B 1 234 ? -12.375 14.781 9.75 1 76.19 234 ASP B CA 1
ATOM 7155 C C . ASP B 1 234 ? -11.695 15.992 9.109 1 76.19 234 ASP B C 1
ATOM 7157 O O . ASP B 1 234 ? -10.484 15.984 8.891 1 76.19 234 ASP B O 1
ATOM 7161 N N . TYR B 1 235 ? -12.5 16.938 8.75 1 78.88 235 TYR B N 1
ATOM 7162 C CA . TYR B 1 235 ? -11.969 18.141 8.117 1 78.88 235 TYR B CA 1
ATOM 7163 C C . TYR B 1 235 ? -10.906 18.781 9 1 78.88 235 TYR B C 1
ATOM 7165 O O . TYR B 1 235 ? -10.055 19.531 8.508 1 78.88 235 TYR B O 1
ATOM 7173 N N . LEU B 1 236 ? -10.977 18.438 10.258 1 78.5 236 LEU B N 1
ATOM 7174 C CA . LEU B 1 236 ? -10.039 19.016 11.203 1 78.5 236 LEU B CA 1
ATOM 7175 C C . LEU B 1 236 ? -8.625 18.516 10.953 1 78.5 236 LEU B C 1
ATOM 7177 O O . LEU B 1 236 ? -7.648 19.156 11.336 1 78.5 236 LEU B O 1
ATOM 7181 N N . THR B 1 237 ? -8.539 17.422 10.297 1 84 237 THR B N 1
ATOM 7182 C CA . THR B 1 237 ? -7.23 16.812 10.086 1 84 237 THR B CA 1
ATOM 7183 C C . THR B 1 237 ? -6.645 17.25 8.75 1 84 237 THR B C 1
ATOM 7185 O O . THR B 1 237 ? -5.551 16.812 8.375 1 84 237 THR B O 1
ATOM 7188 N N . LEU B 1 238 ? -7.363 18.125 8.117 1 85.19 238 LEU B N 1
ATOM 7189 C CA . LEU B 1 238 ? -6.926 18.5 6.781 1 85.19 238 LEU B CA 1
ATOM 7190 C C . LEU B 1 238 ? -6.59 19.984 6.723 1 85.19 238 LEU B C 1
ATOM 7192 O O . LEU B 1 238 ? -7.211 20.797 7.418 1 85.19 238 LEU B O 1
ATOM 7196 N N . ALA B 1 239 ? -5.566 20.312 5.953 1 83.12 239 ALA B N 1
ATOM 7197 C CA . ALA B 1 239 ? -5.207 21.672 5.582 1 83.12 239 ALA B CA 1
ATOM 7198 C C . ALA B 1 239 ? -5.348 21.891 4.078 1 83.12 239 ALA B C 1
ATOM 7200 O O . ALA B 1 239 ? -5.324 20.922 3.305 1 83.12 239 ALA B O 1
ATOM 7201 N N . GLY B 1 240 ? -5.625 23.125 3.664 1 81.44 240 GLY B N 1
ATOM 7202 C CA . GLY B 1 240 ? -5.773 23.422 2.25 1 81.44 240 GLY B CA 1
ATOM 7203 C C . GLY B 1 240 ? -7.094 22.953 1.673 1 81.44 240 GLY B C 1
ATOM 7204 O O . GLY B 1 240 ? -7.129 22.344 0.605 1 81.44 240 GLY B O 1
ATOM 7205 N N . LEU B 1 241 ? -8.141 23.125 2.41 1 85.12 241 LEU B N 1
ATOM 7206 C CA . LEU B 1 241 ? -9.461 22.609 2.076 1 85.12 241 LEU B CA 1
ATOM 7207 C C . LEU B 1 241 ? -10.023 23.297 0.837 1 85.12 241 LEU B C 1
ATOM 7209 O O . LEU B 1 241 ? -11 22.828 0.246 1 85.12 241 LEU B O 1
ATOM 7213 N N . ASN B 1 242 ? -9.391 24.391 0.372 1 82.94 242 ASN B N 1
ATOM 7214 C CA . ASN B 1 242 ? -9.812 25.031 -0.861 1 82.94 242 ASN B CA 1
ATOM 7215 C C . ASN B 1 242 ? -9.75 24.078 -2.053 1 82.94 242 ASN B C 1
ATOM 7217 O O . ASN B 1 242 ? -10.516 24.219 -3.008 1 82.94 242 ASN B O 1
ATOM 7221 N N . ARG B 1 243 ? -8.922 23.172 -1.913 1 82.25 243 ARG B N 1
ATOM 7222 C CA . ARG B 1 243 ? -8.727 22.234 -3.01 1 82.25 243 ARG B CA 1
ATOM 7223 C C . ARG B 1 243 ? -9.867 21.219 -3.066 1 82.25 243 ARG B C 1
ATOM 7225 O O . ARG B 1 243 ? -10.047 20.531 -4.074 1 82.25 243 ARG B O 1
ATOM 7232 N N . ILE B 1 244 ? -10.633 21.172 -2.047 1 86.25 244 ILE B N 1
ATOM 7233 C CA . ILE B 1 244 ? -11.727 20.203 -1.971 1 86.25 244 ILE B CA 1
ATOM 7234 C C . ILE B 1 244 ? -12.992 20.812 -2.57 1 86.25 244 ILE B C 1
ATOM 7236 O O . ILE B 1 244 ? -13.914 20.078 -2.941 1 86.25 244 ILE B O 1
ATOM 7240 N N . ARG B 1 245 ? -12.984 22.078 -2.742 1 80.12 245 ARG B N 1
ATOM 7241 C CA . ARG B 1 245 ? -14.18 22.812 -3.166 1 80.12 245 ARG B CA 1
ATOM 7242 C C . ARG B 1 245 ? -14.648 22.344 -4.539 1 80.12 245 ARG B C 1
ATOM 7244 O O . ARG B 1 245 ? -15.852 22.25 -4.797 1 80.12 245 ARG B O 1
ATOM 7251 N N . ASP B 1 246 ? -13.672 21.859 -5.355 1 85.38 246 ASP B N 1
ATOM 7252 C CA . ASP B 1 246 ? -14.023 21.578 -6.742 1 85.38 246 ASP B CA 1
ATOM 7253 C C . ASP B 1 246 ? -14.117 20.078 -6.98 1 85.38 246 ASP B C 1
ATOM 7255 O O . ASP B 1 246 ? -14.234 19.625 -8.125 1 85.38 246 ASP B O 1
ATOM 7259 N N . LEU B 1 247 ? -14.125 19.391 -5.945 1 89 247 LEU B N 1
ATOM 7260 C CA . LEU B 1 247 ? -14.18 17.938 -6.117 1 89 247 LEU B CA 1
ATOM 7261 C C . LEU B 1 247 ? -15.547 17.5 -6.637 1 89 247 LEU B C 1
ATOM 7263 O O . LEU B 1 247 ? -15.641 16.578 -7.438 1 89 247 LEU B O 1
ATOM 7267 N N . GLY B 1 248 ? -16.578 18.25 -6.207 1 90.38 248 GLY B N 1
ATOM 7268 C CA . GLY B 1 248 ? -17.922 17.938 -6.652 1 90.38 248 GLY B CA 1
ATOM 7269 C C . GLY B 1 248 ? -18.125 18.141 -8.141 1 90.38 248 GLY B C 1
ATOM 7270 O O . GLY B 1 248 ? -18.844 17.375 -8.789 1 90.38 248 GLY B O 1
ATOM 7271 N N . SER B 1 249 ? -17.422 19.062 -8.672 1 92.06 249 SER B N 1
ATOM 7272 C CA . SER B 1 249 ? -17.594 19.406 -10.078 1 92.06 249 SER B CA 1
ATOM 7273 C C . SER B 1 249 ? -16.609 18.656 -10.961 1 92.06 249 SER B C 1
ATOM 7275 O O . SER B 1 249 ? -16.578 18.859 -12.18 1 92.06 249 SER B O 1
ATOM 7277 N N . ASN B 1 250 ? -15.844 17.859 -10.352 1 94.19 250 ASN B N 1
ATOM 7278 C CA . ASN B 1 250 ? -14.906 17.047 -11.109 1 94.19 250 ASN B CA 1
ATOM 7279 C C . ASN B 1 250 ? -15.562 15.773 -11.625 1 94.19 250 ASN B C 1
ATOM 7281 O O . ASN B 1 250 ? -15.977 14.922 -10.828 1 94.19 250 ASN B O 1
ATOM 7285 N N . LEU B 1 251 ? -15.586 15.625 -12.875 1 95.38 251 LEU B N 1
ATOM 7286 C CA . LEU B 1 251 ? -16.281 14.492 -13.492 1 95.38 251 LEU B CA 1
ATOM 7287 C C . LEU B 1 251 ? -15.617 13.18 -13.102 1 95.38 251 LEU B C 1
ATOM 7289 O O . LEU B 1 251 ? -16.312 12.211 -12.773 1 95.38 251 LEU B O 1
ATOM 7293 N N . ALA B 1 252 ? -14.359 13.164 -13.133 1 93.62 252 ALA B N 1
ATOM 7294 C CA . ALA B 1 252 ? -13.633 11.938 -12.812 1 93.62 252 ALA B CA 1
ATOM 7295 C C . ALA B 1 252 ? -13.852 11.523 -11.359 1 93.62 252 ALA B C 1
ATOM 7297 O O . ALA B 1 252 ? -13.844 10.336 -11.039 1 93.62 252 ALA B O 1
ATOM 7298 N N . PHE B 1 253 ? -14.141 12.469 -10.531 1 95.5 253 PHE B N 1
ATOM 7299 C CA . PHE B 1 253 ? -14.242 12.227 -9.102 1 95.5 253 PHE B CA 1
ATOM 7300 C C . PHE B 1 253 ? -15.609 11.664 -8.742 1 95.5 253 PHE B C 1
ATOM 7302 O O . PHE B 1 253 ? -15.828 11.234 -7.605 1 95.5 253 PHE B O 1
ATOM 7309 N N . GLN B 1 254 ? -16.516 11.555 -9.695 1 96.56 254 GLN B N 1
ATOM 7310 C CA . GLN B 1 254 ? -17.844 11.008 -9.445 1 96.56 254 GLN B CA 1
ATOM 7311 C C . GLN B 1 254 ? -17.766 9.547 -9.023 1 96.56 254 GLN B C 1
ATOM 7313 O O . GLN B 1 254 ? -18.609 9.07 -8.25 1 96.56 254 GLN B O 1
ATOM 7318 N N . VAL B 1 255 ? -16.75 8.867 -9.492 1 96.12 255 VAL B N 1
ATOM 7319 C CA . VAL B 1 255 ? -16.578 7.457 -9.156 1 96.12 255 VAL B CA 1
ATOM 7320 C C . VAL B 1 255 ? -16.312 7.312 -7.66 1 96.12 255 VAL B C 1
ATOM 7322 O O . VAL B 1 255 ? -16.719 6.324 -7.043 1 96.12 255 VAL B O 1
ATOM 7325 N N . VAL B 1 256 ? -15.695 8.312 -7.113 1 95.62 256 VAL B N 1
ATOM 7326 C CA . VAL B 1 256 ? -15.391 8.289 -5.688 1 95.62 256 VAL B CA 1
ATOM 7327 C C . VAL B 1 256 ? -16.625 8.719 -4.891 1 95.62 256 VAL B C 1
ATOM 7329 O O . VAL B 1 256 ? -16.891 8.188 -3.811 1 95.62 256 VAL B O 1
ATOM 7332 N N . LEU B 1 257 ? -17.375 9.617 -5.461 1 95.19 257 LEU B N 1
ATOM 7333 C CA . LEU B 1 257 ? -18.516 10.18 -4.75 1 95.19 257 LEU B CA 1
ATOM 7334 C C . LEU B 1 257 ? -19.672 9.195 -4.715 1 95.19 257 LEU B C 1
ATOM 7336 O O . LEU B 1 257 ? -20.562 9.305 -3.865 1 95.19 257 LEU B O 1
ATOM 7340 N N . ASN B 1 258 ? -19.656 8.211 -5.59 1 96.69 258 ASN B N 1
ATOM 7341 C CA . ASN B 1 258 ? -20.797 7.289 -5.688 1 96.69 258 ASN B CA 1
ATOM 7342 C C . ASN B 1 258 ? -20.359 5.852 -5.402 1 96.69 258 ASN B C 1
ATOM 7344 O O . ASN B 1 258 ? -20.828 4.918 -6.059 1 96.69 258 ASN B O 1
ATOM 7348 N N . THR B 1 259 ? -19.516 5.656 -4.469 1 95.31 259 THR B N 1
ATOM 7349 C CA . THR B 1 259 ? -19.016 4.34 -4.098 1 95.31 259 THR B CA 1
ATOM 7350 C C . THR B 1 259 ? -20.094 3.521 -3.4 1 95.31 259 THR B C 1
ATOM 7352 O O . THR B 1 259 ? -19.969 2.307 -3.25 1 95.31 259 THR B O 1
ATOM 7355 N N . ALA B 1 260 ? -21.234 4.09 -3.053 1 93.88 260 ALA B N 1
ATOM 7356 C CA . ALA B 1 260 ? -22.297 3.41 -2.324 1 93.88 260 ALA B CA 1
ATOM 7357 C C . ALA B 1 260 ? -22.875 2.256 -3.143 1 93.88 260 ALA B C 1
ATOM 7359 O O . ALA B 1 260 ? -23.375 1.276 -2.584 1 93.88 260 ALA B O 1
ATOM 7360 N N . PHE B 1 261 ? -22.734 2.297 -4.438 1 97.56 261 PHE B N 1
ATOM 7361 C CA . PHE B 1 261 ? -23.297 1.264 -5.301 1 97.56 261 PHE B CA 1
ATOM 7362 C C . PHE B 1 261 ? -22.484 -0.027 -5.191 1 97.56 261 PHE B C 1
ATOM 7364 O O . PHE B 1 261 ? -22.969 -1.093 -5.594 1 97.56 261 PHE B O 1
ATOM 7371 N N . ALA B 1 262 ? -21.297 0.074 -4.66 1 97.75 262 ALA B N 1
ATOM 7372 C CA . ALA B 1 262 ? -20.531 -1.137 -4.402 1 97.75 262 ALA B CA 1
ATOM 7373 C C . ALA B 1 262 ? -21.234 -2.037 -3.393 1 97.75 262 ALA B C 1
ATOM 7375 O O . ALA B 1 262 ? -21.141 -3.264 -3.479 1 97.75 262 ALA B O 1
ATOM 7376 N N . ALA B 1 263 ? -21.938 -1.456 -2.451 1 97.44 263 ALA B N 1
ATOM 7377 C CA . ALA B 1 263 ? -22.719 -2.248 -1.498 1 97.44 263 ALA B CA 1
ATOM 7378 C C . ALA B 1 263 ? -23.812 -3.041 -2.205 1 97.44 263 ALA B C 1
ATOM 7380 O O . ALA B 1 263 ? -24.047 -4.203 -1.874 1 97.44 263 ALA B O 1
ATOM 7381 N N . ASP B 1 264 ? -24.406 -2.439 -3.143 1 98.56 264 ASP B N 1
ATOM 7382 C CA . ASP B 1 264 ? -25.469 -3.119 -3.881 1 98.56 264 ASP B CA 1
ATOM 7383 C C . ASP B 1 264 ? -24.906 -4.25 -4.734 1 98.56 264 ASP B C 1
ATOM 7385 O O . ASP B 1 264 ? -25.594 -5.246 -4.988 1 98.56 264 ASP B O 1
ATOM 7389 N N . THR B 1 265 ? -23.672 -4.082 -5.191 1 98.75 265 THR B N 1
ATOM 7390 C CA . THR B 1 265 ? -23 -5.211 -5.84 1 98.75 265 THR B CA 1
ATOM 7391 C C . THR B 1 265 ? -22.906 -6.398 -4.887 1 98.75 265 THR B C 1
ATOM 7393 O O . THR B 1 265 ? -23.141 -7.539 -5.285 1 98.75 265 THR B O 1
ATOM 7396 N N . PHE B 1 266 ? -22.609 -6.113 -3.678 1 98.62 266 PHE B N 1
ATOM 7397 C CA . PHE B 1 266 ? -22.469 -7.188 -2.701 1 98.62 266 PHE B CA 1
ATOM 7398 C C . PHE B 1 266 ? -23.828 -7.812 -2.381 1 98.62 266 PHE B C 1
ATOM 7400 O O . PHE B 1 266 ? -23.922 -9.016 -2.148 1 98.62 266 PHE B O 1
ATOM 7407 N N . PHE B 1 267 ? -24.906 -6.992 -2.332 1 98.75 267 PHE B N 1
ATOM 7408 C CA . PHE B 1 267 ? -26.25 -7.551 -2.148 1 98.75 267 PHE B CA 1
ATOM 7409 C C . PHE B 1 267 ? -26.609 -8.461 -3.316 1 98.75 267 PHE B C 1
ATOM 7411 O O . PHE B 1 267 ? -27.188 -9.539 -3.115 1 98.75 267 PHE B O 1
ATOM 7418 N N . PHE B 1 268 ? -26.266 -7.977 -4.5 1 98.81 268 PHE B N 1
ATOM 7419 C CA . PHE B 1 268 ? -26.484 -8.789 -5.691 1 98.81 268 PHE B CA 1
ATOM 7420 C C . PHE B 1 268 ? -25.766 -10.133 -5.566 1 98.81 268 PHE B C 1
ATOM 7422 O O . PHE B 1 268 ? -26.359 -11.18 -5.828 1 98.81 268 PHE B O 1
ATOM 7429 N N . LEU B 1 269 ? -24.516 -10.125 -5.152 1 98.62 269 LEU B N 1
ATOM 7430 C CA . LEU B 1 269 ? -23.719 -11.336 -5.027 1 98.62 269 LEU B CA 1
ATOM 7431 C C . LEU B 1 269 ? -24.297 -12.266 -3.965 1 98.62 269 LEU B C 1
ATOM 7433 O O . LEU B 1 269 ? -24.312 -13.484 -4.141 1 98.62 269 LEU B O 1
ATOM 7437 N N . SER B 1 270 ? -24.734 -11.68 -2.875 1 98.31 270 SER B N 1
ATOM 7438 C CA . SER B 1 270 ? -25.344 -12.469 -1.812 1 98.31 270 SER B CA 1
ATOM 7439 C C . SER B 1 270 ? -26.609 -13.18 -2.307 1 98.31 270 SER B C 1
ATOM 7441 O O . SER B 1 270 ? -26.812 -14.367 -2.029 1 98.31 270 SER B O 1
ATOM 7443 N N . GLY B 1 271 ? -27.422 -12.438 -3.037 1 98.62 271 GLY B N 1
ATOM 7444 C CA . GLY B 1 271 ? -28.625 -13.039 -3.609 1 98.62 271 GLY B CA 1
ATOM 7445 C C . GLY B 1 271 ? -28.312 -14.148 -4.602 1 98.62 271 GLY B C 1
ATOM 7446 O O . GLY B 1 271 ? -28.938 -15.211 -4.562 1 98.62 271 GLY B O 1
ATOM 7447 N N . LEU B 1 272 ? -27.344 -13.914 -5.418 1 98.5 272 LEU B N 1
ATOM 7448 C CA . LEU B 1 272 ? -26.953 -14.898 -6.426 1 98.5 272 LEU B CA 1
ATOM 7449 C C . LEU B 1 272 ? -26.438 -16.172 -5.766 1 98.5 272 LEU B C 1
ATOM 7451 O O . LEU B 1 272 ? -26.875 -17.281 -6.105 1 98.5 272 LEU B O 1
ATOM 7455 N N . LEU B 1 273 ? -25.594 -16.031 -4.797 1 96.69 273 LEU B N 1
ATOM 7456 C CA . LEU B 1 273 ? -24.906 -17.172 -4.199 1 96.69 273 LEU B CA 1
ATOM 7457 C C . LEU B 1 273 ? -25.844 -17.984 -3.311 1 96.69 273 LEU B C 1
ATOM 7459 O O . LEU B 1 273 ? -25.703 -19.203 -3.191 1 96.69 273 LEU B O 1
ATOM 7463 N N . VAL B 1 274 ? -26.812 -17.297 -2.674 1 97.31 274 VAL B N 1
ATOM 7464 C CA . VAL B 1 274 ? -27.734 -18.016 -1.804 1 97.31 274 VAL B CA 1
ATOM 7465 C C . VAL B 1 274 ? -28.547 -19 -2.627 1 97.31 274 VAL B C 1
ATOM 7467 O O . VAL B 1 274 ? -28.75 -20.156 -2.209 1 97.31 274 VAL B O 1
ATOM 7470 N N . VAL B 1 275 ? -28.953 -18.609 -3.777 1 97.31 275 VAL B N 1
ATOM 7471 C CA . VAL B 1 275 ? -29.75 -19.484 -4.629 1 97.31 275 VAL B CA 1
ATOM 7472 C C . VAL B 1 275 ? -28.844 -20.531 -5.293 1 97.31 275 VAL B C 1
ATOM 7474 O O . VAL B 1 275 ? -29.125 -21.719 -5.242 1 97.31 275 VAL B O 1
ATOM 7477 N N . TYR B 1 276 ? -27.75 -20.078 -5.855 1 94.94 276 TYR B N 1
ATOM 7478 C CA . TYR B 1 276 ? -26.859 -20.938 -6.602 1 94.94 276 TYR B CA 1
ATOM 7479 C C . TYR B 1 276 ? -26.312 -22.062 -5.715 1 94.94 276 TYR B C 1
ATOM 7481 O O . TYR B 1 276 ? -26.375 -23.234 -6.078 1 94.94 276 TYR B O 1
ATOM 7489 N N . SER B 1 277 ? -25.859 -21.734 -4.57 1 92.19 277 SER B N 1
ATOM 7490 C CA . SER B 1 277 ? -25.266 -22.703 -3.658 1 92.19 277 SER B CA 1
ATOM 7491 C C . SER B 1 277 ? -26.328 -23.625 -3.066 1 92.19 277 SER B C 1
ATOM 7493 O O . SER B 1 277 ? -26.078 -24.812 -2.869 1 92.19 277 SER B O 1
ATOM 7495 N N . THR B 1 278 ? -27.484 -23.109 -2.701 1 93.81 278 THR B N 1
ATOM 7496 C CA . THR B 1 278 ? -28.547 -23.922 -2.129 1 93.81 278 THR B CA 1
ATOM 7497 C C . THR B 1 278 ? -29.078 -24.922 -3.158 1 93.81 278 THR B C 1
ATOM 7499 O O . THR B 1 278 ? -29.406 -26.047 -2.818 1 93.81 278 THR B O 1
ATOM 7502 N N . PHE B 1 279 ? -29.125 -24.5 -4.371 1 92.31 279 PHE B N 1
ATOM 7503 C CA . PHE B 1 279 ? -29.578 -25.406 -5.426 1 92.31 279 PHE B CA 1
ATOM 7504 C C . PHE B 1 279 ? -28.594 -26.547 -5.617 1 92.31 279 PHE B C 1
ATOM 7506 O O . PHE B 1 279 ? -29 -27.703 -5.824 1 92.31 279 PHE B O 1
ATOM 7513 N N . GLN B 1 280 ? -27.359 -26.234 -5.559 1 87.31 280 GLN B N 1
ATOM 7514 C CA . GLN B 1 280 ? -26.344 -27.281 -5.621 1 87.31 280 GLN B CA 1
ATOM 7515 C C . GLN B 1 280 ? -26.5 -28.266 -4.461 1 87.31 280 GLN B C 1
ATOM 7517 O O . GLN B 1 280 ? -26.391 -29.484 -4.641 1 87.31 280 GLN B O 1
ATOM 7522 N N . TYR B 1 281 ? -26.766 -27.688 -3.352 1 86.12 281 TYR B N 1
ATOM 7523 C CA . TYR B 1 281 ? -26.984 -28.516 -2.164 1 86.12 281 TYR B CA 1
ATOM 7524 C C . TYR B 1 281 ? -28.219 -29.391 -2.316 1 86.12 281 TYR B C 1
ATOM 7526 O O . TYR B 1 281 ? -28.203 -30.578 -1.986 1 86.12 281 TYR B O 1
ATOM 7534 N N . LEU B 1 282 ? -29.281 -28.859 -2.777 1 85.94 282 LEU B N 1
ATOM 7535 C CA . LEU B 1 282 ? -30.547 -29.578 -2.957 1 85.94 282 LEU B CA 1
ATOM 7536 C C . LEU B 1 282 ? -30.406 -30.688 -3.984 1 85.94 282 LEU B C 1
ATOM 7538 O O . LEU B 1 282 ? -31 -31.766 -3.836 1 85.94 282 LEU B O 1
ATOM 7542 N N . GLU B 1 283 ? -29.594 -30.422 -4.934 1 82.5 283 GLU B N 1
ATOM 7543 C CA . GLU B 1 283 ? -29.344 -31.453 -5.949 1 82.5 283 GLU B CA 1
ATOM 7544 C C . GLU B 1 283 ? -28.562 -32.625 -5.363 1 82.5 283 GLU B C 1
ATOM 7546 O O . GLU B 1 283 ? -28.828 -33.781 -5.699 1 82.5 283 GLU B O 1
ATOM 7551 N N . ASN B 1 284 ? -27.688 -32.281 -4.527 1 81 284 ASN B N 1
ATOM 7552 C CA . ASN B 1 284 ? -26.828 -33.312 -3.943 1 81 284 ASN B CA 1
ATOM 7553 C C . ASN B 1 284 ? -27.531 -34.031 -2.803 1 81 284 ASN B C 1
ATOM 7555 O O . ASN B 1 284 ? -27.156 -35.156 -2.447 1 81 284 ASN B O 1
ATOM 7559 N N . SER B 1 285 ? -28.562 -33.469 -2.172 1 80.31 285 SER B N 1
ATOM 7560 C CA . SER B 1 285 ? -29.25 -34.031 -1.021 1 80.31 285 SER B CA 1
ATOM 7561 C C . SER B 1 285 ? -30.609 -34.594 -1.417 1 80.31 285 SER B C 1
ATOM 7563 O O . SER B 1 285 ? -31.469 -34.844 -0.558 1 80.31 285 SER B O 1
ATOM 7565 N N . ASP B 1 286 ? -30.828 -34.812 -2.562 1 78.25 286 ASP B N 1
ATOM 7566 C CA . ASP B 1 286 ? -32.094 -35.344 -3.092 1 78.25 286 ASP B CA 1
ATOM 7567 C C . ASP B 1 286 ? -33.281 -34.5 -2.617 1 78.25 286 ASP B C 1
ATOM 7569 O O . ASP B 1 286 ? -34.281 -35.031 -2.168 1 78.25 286 ASP B O 1
ATOM 7573 N N . GLY B 1 287 ? -33 -33.156 -2.514 1 76.56 287 GLY B N 1
ATOM 7574 C CA . GLY B 1 287 ? -34.062 -32.219 -2.227 1 76.56 287 GLY B CA 1
ATOM 7575 C C . GLY B 1 287 ? -34.281 -32 -0.74 1 76.56 287 GLY B C 1
ATOM 7576 O O . GLY B 1 287 ? -35.219 -31.281 -0.342 1 76.56 287 GLY B O 1
ATOM 7577 N N . LYS B 1 288 ? -33.594 -32.625 0.071 1 79.19 288 LYS B N 1
ATOM 7578 C CA . LYS B 1 288 ? -33.719 -32.438 1.512 1 79.19 288 LYS B CA 1
ATOM 7579 C C . LYS B 1 288 ? -33.156 -31.094 1.94 1 79.19 288 LYS B C 1
ATOM 7581 O O . LYS B 1 288 ? -32.031 -30.75 1.601 1 79.19 288 LYS B O 1
ATOM 7586 N N . PHE B 1 289 ? -34.031 -30.281 2.529 1 84.44 289 PHE B N 1
ATOM 7587 C CA . PHE B 1 289 ? -33.688 -28.938 2.938 1 84.44 289 PHE B CA 1
ATOM 7588 C C . PHE B 1 289 ? -34.156 -28.641 4.352 1 84.44 289 PHE B C 1
ATOM 7590 O O . PHE B 1 289 ? -35.344 -28.766 4.637 1 84.44 289 PHE B O 1
ATOM 7597 N N . THR B 1 290 ? -33.219 -28.406 5.324 1 85.69 290 THR B N 1
ATOM 7598 C CA . THR B 1 290 ? -33.594 -28 6.672 1 85.69 290 THR B CA 1
ATOM 7599 C C . THR B 1 290 ? -33.406 -26.5 6.855 1 85.69 290 THR B C 1
ATOM 7601 O O . THR B 1 290 ? -32.281 -25.984 6.77 1 85.69 290 THR B O 1
ATOM 7604 N N . ILE B 1 291 ? -34.438 -25.781 7.156 1 91.06 291 ILE B N 1
ATOM 7605 C CA . ILE B 1 291 ? -34.438 -24.328 7.297 1 91.06 291 ILE B CA 1
ATOM 7606 C C . ILE B 1 291 ? -33.594 -23.938 8.5 1 91.06 291 ILE B C 1
ATOM 7608 O O . ILE B 1 291 ? -32.875 -22.938 8.445 1 91.06 291 ILE B O 1
ATOM 7612 N N . VAL B 1 292 ? -33.656 -24.641 9.555 1 90.56 292 VAL B N 1
ATOM 7613 C CA . VAL B 1 292 ? -32.906 -24.344 10.766 1 90.56 292 VAL B CA 1
ATOM 7614 C C . VAL B 1 292 ? -31.422 -24.469 10.492 1 90.56 292 VAL B C 1
ATOM 7616 O O . VAL B 1 292 ? -30.641 -23.609 10.906 1 90.56 292 VAL B O 1
ATOM 7619 N N . GLY B 1 293 ? -31.078 -25.547 9.844 1 88.56 293 GLY B N 1
ATOM 7620 C CA . GLY B 1 293 ? -29.672 -25.703 9.469 1 88.56 293 GLY B CA 1
ATOM 7621 C C . GLY B 1 293 ? -29.172 -24.594 8.562 1 88.56 293 GLY B C 1
ATOM 7622 O O . GLY B 1 293 ? -28.031 -24.141 8.703 1 88.56 293 GLY B O 1
ATOM 7623 N N . PHE B 1 294 ? -30.125 -24.172 7.719 1 92.75 294 PHE B N 1
ATOM 7624 C CA . PHE B 1 294 ? -29.812 -23.078 6.793 1 92.75 294 PHE B CA 1
ATOM 7625 C C . PHE B 1 294 ? -29.484 -21.797 7.547 1 92.75 294 PHE B C 1
ATOM 7627 O O . PHE B 1 294 ? -28.484 -21.141 7.266 1 92.75 294 PHE B O 1
ATOM 7634 N N . TYR B 1 295 ? -30.266 -21.453 8.555 1 94.69 295 TYR B N 1
ATOM 7635 C CA . TYR B 1 295 ? -30.078 -20.234 9.336 1 94.69 295 TYR B CA 1
ATOM 7636 C C . TYR B 1 295 ? -28.859 -20.328 10.234 1 94.69 295 TYR B C 1
ATOM 7638 O O . TYR B 1 295 ? -28.078 -19.375 10.352 1 94.69 295 TYR B O 1
ATOM 7646 N N . ILE B 1 296 ? -28.578 -21.438 10.766 1 91.5 296 ILE B N 1
ATOM 7647 C CA . ILE B 1 296 ? -27.484 -21.641 11.703 1 91.5 296 ILE B CA 1
ATOM 7648 C C . ILE B 1 296 ? -26.156 -21.516 10.969 1 91.5 296 ILE B C 1
ATOM 7650 O O . ILE B 1 296 ? -25.203 -20.938 11.484 1 91.5 296 ILE B O 1
ATOM 7654 N N . LYS B 1 297 ? -26.125 -22.047 9.828 1 90.44 297 LYS B N 1
ATOM 7655 C CA . LYS B 1 297 ? -24.891 -22.031 9.047 1 90.44 297 LYS B CA 1
ATOM 7656 C C . LYS B 1 297 ? -24.469 -20.594 8.75 1 90.44 297 LYS B C 1
ATOM 7658 O O . LYS B 1 297 ? -23.297 -20.234 8.945 1 90.44 297 LYS B O 1
ATOM 7663 N N . ARG B 1 298 ? -25.344 -19.828 8.328 1 93.38 298 ARG B N 1
ATOM 7664 C CA . ARG B 1 298 ? -25.031 -18.438 7.992 1 93.38 298 ARG B CA 1
ATOM 7665 C C . ARG B 1 298 ? -24.703 -17.641 9.25 1 93.38 298 ARG B C 1
ATOM 7667 O O . ARG B 1 298 ? -23.766 -16.828 9.242 1 93.38 298 ARG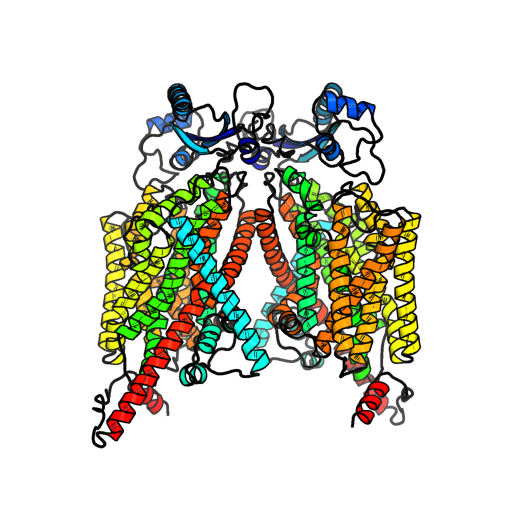 B O 1
ATOM 7674 N N . TYR B 1 299 ? -25.484 -17.844 10.289 1 94.56 299 TYR B N 1
ATOM 7675 C CA . TYR B 1 299 ? -25.266 -17.156 11.547 1 94.56 299 TYR B CA 1
ATOM 7676 C C . TYR B 1 299 ? -23.875 -17.453 12.094 1 94.56 299 TYR B C 1
ATOM 7678 O O . TYR B 1 299 ? -23.172 -16.547 12.531 1 94.56 299 TYR B O 1
ATOM 7686 N N . CYS B 1 300 ? -23.453 -18.703 12 1 92.25 300 CYS B N 1
ATOM 7687 C CA . CYS B 1 300 ? -22.141 -19.125 12.5 1 92.25 300 CYS B CA 1
ATOM 7688 C C . CYS B 1 300 ? -21.016 -18.594 11.609 1 92.25 300 CYS B C 1
ATOM 7690 O O . CYS B 1 300 ? -19.906 -18.344 12.086 1 92.25 300 CYS B O 1
ATOM 7692 N N . ARG B 1 301 ? -21.375 -18.344 10.438 1 92.06 301 ARG B N 1
ATOM 7693 C CA . ARG B 1 301 ? -20.375 -17.875 9.477 1 92.06 301 ARG B CA 1
ATOM 7694 C C . ARG B 1 301 ? -20.078 -16.391 9.68 1 92.06 301 ARG B C 1
ATOM 7696 O O . ARG B 1 301 ? -18.906 -15.984 9.609 1 92.06 301 ARG B O 1
ATOM 7703 N N . LEU B 1 302 ? -21.016 -15.594 10.062 1 95.25 302 LEU B N 1
ATOM 7704 C CA . LEU B 1 302 ? -20.859 -14.148 10.023 1 95.25 302 LEU B CA 1
ATOM 7705 C C . LEU B 1 302 ? -20.688 -13.586 11.43 1 95.25 302 LEU B C 1
ATOM 7707 O O . LEU B 1 302 ? -19.891 -12.672 11.641 1 95.25 302 LEU B O 1
ATOM 7711 N N . THR B 1 303 ? -21.297 -14.117 12.422 1 96.38 303 THR B N 1
ATOM 7712 C CA . THR B 1 303 ? -21.531 -13.477 13.711 1 96.38 303 THR B CA 1
ATOM 7713 C C . THR B 1 303 ? -20.234 -13.43 14.523 1 96.38 303 THR B C 1
ATOM 7715 O O . THR B 1 303 ? -19.906 -12.406 15.133 1 96.38 303 THR B O 1
ATOM 7718 N N . PRO B 1 304 ? -19.469 -14.531 14.547 1 94.75 304 PRO B N 1
ATOM 7719 C CA . PRO B 1 304 ? -18.266 -14.469 15.367 1 94.75 304 PRO B CA 1
ATOM 7720 C C . PRO B 1 304 ? -17.328 -13.328 14.969 1 94.75 304 PRO B C 1
ATOM 7722 O O . PRO B 1 304 ? -16.875 -12.562 15.828 1 94.75 304 PRO B O 1
ATOM 7725 N N . SER B 1 305 ? -17.078 -13.148 13.711 1 95.94 305 SER B N 1
ATOM 7726 C CA . SER B 1 305 ? -16.219 -12.07 13.234 1 95.94 305 SER B CA 1
ATOM 7727 C C . SER B 1 305 ? -16.828 -10.703 13.523 1 95.94 305 SER B C 1
ATOM 7729 O O . SER B 1 305 ? -16.125 -9.766 13.906 1 95.94 305 SER B O 1
ATOM 7731 N N . PHE B 1 306 ? -18.141 -10.609 13.352 1 96.19 306 PHE B N 1
ATOM 7732 C CA . PHE B 1 306 ? -18.859 -9.359 13.586 1 96.19 306 PHE B CA 1
ATOM 7733 C C . PHE B 1 306 ? -18.75 -8.938 15.047 1 96.19 306 PHE B C 1
ATOM 7735 O O . PHE B 1 306 ? -18.469 -7.773 15.344 1 96.19 306 PHE B O 1
ATOM 7742 N N . LEU B 1 307 ? -18.844 -9.875 15.914 1 94.31 307 LEU B N 1
ATOM 7743 C CA . LEU B 1 307 ? -18.766 -9.609 17.344 1 94.31 307 LEU B CA 1
ATOM 7744 C C . LEU B 1 307 ? -17.328 -9.32 17.766 1 94.31 307 LEU B C 1
ATOM 7746 O O . LEU B 1 307 ? -17.078 -8.445 18.594 1 94.31 307 LEU B O 1
ATOM 7750 N N . MET B 1 308 ? -16.438 -10.047 17.234 1 93.5 308 MET B N 1
ATOM 7751 C CA . MET B 1 308 ? -15.031 -9.844 17.578 1 93.5 308 MET B CA 1
ATOM 7752 C C . MET B 1 308 ? -14.547 -8.469 17.125 1 93.5 308 MET B C 1
ATOM 7754 O O . MET B 1 308 ? -13.75 -7.832 1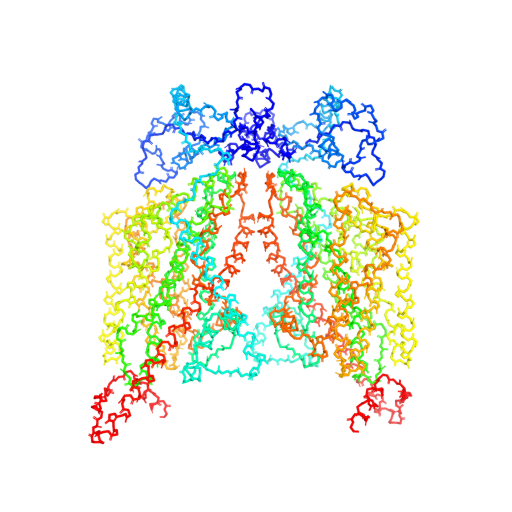7.812 1 93.5 308 MET B O 1
ATOM 7758 N N . ILE B 1 309 ? -15.039 -8.016 16 1 93.88 309 ILE B N 1
ATOM 7759 C CA . ILE B 1 309 ? -14.664 -6.684 15.539 1 93.88 309 ILE B CA 1
ATOM 7760 C C . ILE B 1 309 ? -15.281 -5.629 16.453 1 93.88 309 ILE B C 1
ATOM 7762 O O . ILE B 1 309 ? -14.664 -4.594 16.719 1 93.88 309 ILE B O 1
ATOM 7766 N N . SER B 1 310 ? -16.484 -5.898 16.922 1 94.5 310 SER B N 1
ATOM 7767 C CA . SER B 1 310 ? -17.094 -5.016 17.922 1 94.5 310 SER B CA 1
ATOM 7768 C C . SER B 1 310 ? -16.219 -4.922 19.172 1 94.5 310 SER B C 1
ATOM 7770 O O . SER B 1 310 ? -16.062 -3.842 19.75 1 94.5 310 SER B O 1
ATOM 7772 N N . ALA B 1 311 ? -15.641 -6.008 19.547 1 94.69 311 ALA B N 1
ATOM 7773 C CA . ALA B 1 311 ? -14.734 -6.039 20.703 1 94.69 311 ALA B CA 1
ATOM 7774 C C . ALA B 1 311 ? -13.453 -5.254 20.406 1 94.69 311 ALA B C 1
ATOM 7776 O O . ALA B 1 311 ? -12.953 -4.535 21.281 1 94.69 311 ALA B O 1
ATOM 7777 N N . VAL B 1 312 ? -12.977 -5.375 19.234 1 94.12 312 VAL B N 1
ATOM 7778 C CA . VAL B 1 312 ? -11.75 -4.688 18.844 1 94.12 312 VAL B CA 1
ATOM 7779 C C . VAL B 1 312 ? -11.984 -3.178 18.844 1 94.12 312 VAL B C 1
ATOM 7781 O O . VAL B 1 312 ? -11.086 -2.404 19.188 1 94.12 312 VAL B O 1
ATOM 7784 N N . ILE B 1 313 ? -13.188 -2.785 18.469 1 93.56 313 ILE B N 1
ATOM 7785 C CA . ILE B 1 313 ? -13.531 -1.369 18.469 1 93.56 313 ILE B CA 1
ATOM 7786 C C . ILE B 1 313 ? -13.477 -0.817 19.891 1 93.56 313 ILE B C 1
ATOM 7788 O O . ILE B 1 313 ? -13.031 0.31 20.109 1 93.56 313 ILE B O 1
ATOM 7792 N N . LEU B 1 314 ? -13.805 -1.612 20.859 1 94.19 314 LEU B N 1
ATOM 7793 C CA . LEU B 1 314 ? -13.742 -1.209 22.266 1 94.19 314 LEU B CA 1
ATOM 7794 C C . LEU B 1 314 ? -12.305 -0.993 22.719 1 94.19 314 LEU B C 1
ATOM 7796 O O . LEU B 1 314 ? -12.039 -0.213 23.625 1 94.19 314 LEU B O 1
ATOM 7800 N N . LEU B 1 315 ? -11.406 -1.557 22.031 1 93.75 315 LEU B N 1
ATOM 7801 C CA . LEU B 1 315 ? -10 -1.489 22.406 1 93.75 315 LEU B CA 1
ATOM 7802 C C . LEU B 1 315 ? -9.289 -0.352 21.688 1 93.75 315 LEU B C 1
ATOM 7804 O O . LEU B 1 315 ? -8.164 0.015 22.047 1 93.75 315 LEU B O 1
ATOM 7808 N N . GLY B 1 316 ? -9.922 0.286 20.719 1 89.81 316 GLY B N 1
ATOM 7809 C CA . GLY B 1 316 ? -9.336 1.312 19.859 1 89.81 316 GLY B CA 1
ATOM 7810 C C . GLY B 1 316 ? -8.68 2.432 20.656 1 89.81 316 GLY B C 1
ATOM 7811 O O . GLY B 1 316 ? -7.488 2.703 20.484 1 89.81 316 GLY B O 1
ATOM 7812 N N . PRO B 1 317 ? -9.367 3.031 21.609 1 88.75 317 PRO B N 1
ATOM 7813 C CA . PRO B 1 317 ? -8.82 4.176 22.344 1 88.75 317 PRO B CA 1
ATOM 7814 C C . PRO B 1 317 ? -7.598 3.809 23.188 1 88.75 317 PRO B C 1
ATOM 7816 O O . PRO B 1 317 ? -6.816 4.684 23.562 1 88.75 317 PRO B O 1
ATOM 7819 N N . LEU B 1 318 ? -7.391 2.518 23.391 1 90 318 LEU B N 1
ATOM 7820 C CA . LEU B 1 318 ? -6.328 2.088 24.297 1 90 318 LEU B CA 1
ATOM 7821 C C . LEU B 1 318 ? -4.996 1.992 23.547 1 90 318 LEU B C 1
ATOM 7823 O O . LEU B 1 318 ? -3.939 1.905 24.188 1 90 318 LEU B O 1
ATOM 7827 N N . VAL B 1 319 ? -4.996 2.105 22.312 1 89.12 319 VAL B N 1
ATOM 7828 C CA . VAL B 1 319 ? -3.799 1.746 21.562 1 89.12 319 VAL B CA 1
ATOM 7829 C C . VAL B 1 319 ? -3.047 3.01 21.156 1 89.12 319 VAL B C 1
ATOM 7831 O O . VAL B 1 319 ? -1.952 2.934 20.578 1 89.12 319 VAL B O 1
ATOM 7834 N N . GLY B 1 320 ? -3.598 4.156 21.484 1 88.62 320 GLY B N 1
ATOM 7835 C CA . GLY B 1 320 ? -2.914 5.363 21.047 1 88.62 320 GLY B CA 1
ATOM 7836 C C . GLY B 1 320 ? -3.393 6.613 21.766 1 88.62 320 GLY B C 1
ATOM 7837 O O . GLY B 1 320 ? -3.996 6.523 22.844 1 88.62 320 GLY B O 1
ATOM 7838 N N . SER B 1 321 ? -2.9 7.73 21.25 1 89.31 321 SER B N 1
ATOM 7839 C CA . SER B 1 321 ? -3.242 9.062 21.734 1 89.31 321 SER B CA 1
ATOM 7840 C C . SER B 1 321 ? -3.047 10.109 20.656 1 89.31 321 SER B C 1
ATOM 7842 O O . SER B 1 321 ? -2.445 9.828 19.609 1 89.31 321 SER B O 1
ATOM 7844 N N . GLY B 1 322 ? -3.617 11.234 20.922 1 89 322 GLY B N 1
ATOM 7845 C CA . GLY B 1 322 ? -3.521 12.328 19.953 1 89 322 GLY B CA 1
ATOM 7846 C C . GLY B 1 322 ? -4.516 13.438 20.219 1 89 322 GLY B C 1
ATOM 7847 O O . GLY B 1 322 ? -5.398 13.305 21.078 1 89 322 GLY B O 1
ATOM 7848 N N . PRO B 1 323 ? -4.32 14.516 19.5 1 88.88 323 PRO B N 1
ATOM 7849 C CA . PRO B 1 323 ? -5.145 15.695 19.766 1 88.88 323 PRO B CA 1
ATOM 7850 C C . PRO B 1 323 ? -6.637 15.43 19.547 1 88.88 323 PRO B C 1
ATOM 7852 O O . PRO B 1 323 ? -7.473 16 20.266 1 88.88 323 PRO B O 1
ATOM 7855 N N . ILE B 1 324 ? -7.016 14.578 18.594 1 90.44 324 ILE B N 1
ATOM 7856 C CA . ILE B 1 324 ? -8.43 14.328 18.344 1 90.44 324 ILE B CA 1
ATOM 7857 C C . ILE B 1 324 ? -8.734 12.844 18.547 1 90.44 324 ILE B C 1
ATOM 7859 O O . ILE B 1 324 ? -9.734 12.336 18.016 1 90.44 324 ILE B O 1
ATOM 7863 N N . TRP B 1 325 ? -7.871 12.148 19.219 1 90.75 325 TRP B N 1
ATOM 7864 C CA . TRP B 1 325 ? -7.945 10.695 19.391 1 90.75 325 TRP B CA 1
ATOM 7865 C C . TRP B 1 325 ? -9.219 10.305 20.141 1 90.75 325 TRP B C 1
ATOM 7867 O O . TRP B 1 325 ? -10.047 9.555 19.609 1 90.75 325 TRP B O 1
ATOM 7877 N N . SER B 1 326 ? -9.43 10.883 21.297 1 87.06 326 SER B N 1
ATOM 7878 C CA . SER B 1 326 ? -10.57 10.539 22.141 1 87.06 326 SER B CA 1
ATOM 7879 C C . SER B 1 326 ? -11.883 11.023 21.516 1 87.06 326 SER B C 1
ATOM 7881 O O . SER B 1 326 ? -12.883 10.305 21.531 1 87.06 326 SER B O 1
ATOM 7883 N N . GLU B 1 327 ? -11.82 12.172 20.969 1 87.44 327 GLU B N 1
ATOM 7884 C CA . GLU B 1 327 ? -13.016 12.75 20.359 1 87.44 327 GLU B CA 1
ATOM 7885 C C . GLU B 1 327 ? -13.508 11.891 19.188 1 87.44 327 GLU B C 1
ATOM 7887 O O . GLU B 1 327 ? -14.711 11.789 18.953 1 87.44 327 GLU B O 1
ATOM 7892 N N . THR B 1 328 ? -12.578 11.336 18.516 1 89.38 328 THR B N 1
ATOM 7893 C CA . THR B 1 328 ? -12.922 10.57 17.328 1 89.38 328 THR B CA 1
ATOM 7894 C C . THR B 1 328 ? -13.375 9.164 17.703 1 89.38 328 THR B C 1
ATOM 7896 O O . THR B 1 328 ? -14.336 8.641 17.141 1 89.38 328 THR B O 1
ATOM 7899 N N . LEU B 1 329 ? -12.758 8.523 18.672 1 90.56 329 LEU B N 1
ATOM 7900 C CA . LEU B 1 329 ? -12.969 7.102 18.906 1 90.56 329 LEU B CA 1
ATOM 7901 C C . LEU B 1 329 ? -14 6.871 20 1 90.56 329 LEU B C 1
ATOM 7903 O O . LEU B 1 329 ? -14.625 5.812 20.062 1 90.56 329 LEU B O 1
ATOM 7907 N N . GLU B 1 330 ? -14.242 7.828 20.875 1 88.5 330 GLU B N 1
ATOM 7908 C CA . GLU B 1 330 ? -15.117 7.656 22.031 1 88.5 330 GLU B CA 1
ATOM 7909 C C . GLU B 1 330 ? -16.547 7.371 21.594 1 88.5 330 GLU B C 1
ATOM 7911 O O . GLU B 1 330 ? -17.234 6.547 22.203 1 88.5 330 GLU B O 1
ATOM 7916 N N . PRO B 1 331 ? -17.016 8.086 20.594 1 88.94 331 PRO B N 1
ATOM 7917 C CA . PRO B 1 331 ? -18.375 7.773 20.156 1 88.94 331 PRO B CA 1
ATOM 7918 C C . PRO B 1 331 ? -18.547 6.309 19.75 1 88.94 331 PRO B C 1
ATOM 7920 O O . PRO B 1 331 ? -19.609 5.723 19.984 1 88.94 331 PRO B O 1
ATOM 7923 N N . PHE B 1 332 ? -17.609 5.707 19.188 1 90.19 332 PHE B N 1
ATOM 7924 C CA . PHE B 1 332 ? -17.688 4.305 18.797 1 90.19 332 PHE B CA 1
ATOM 7925 C C . PHE B 1 332 ? -17.703 3.402 20.031 1 90.19 332 PHE B C 1
ATOM 7927 O O . PHE B 1 332 ? -18.422 2.4 20.062 1 90.19 332 PHE B O 1
ATOM 7934 N N . VAL B 1 333 ? -16.922 3.754 21.031 1 91.38 333 VAL B N 1
ATOM 7935 C CA . VAL B 1 333 ? -16.875 2.98 22.266 1 91.38 333 VAL B CA 1
ATOM 7936 C C . VAL B 1 333 ? -18.219 3.057 22.984 1 91.38 333 VAL B C 1
ATOM 7938 O O . VAL B 1 333 ? -18.75 2.035 23.406 1 91.38 333 VAL B O 1
ATOM 7941 N N . THR B 1 334 ? -18.719 4.258 23.078 1 92.19 334 THR B N 1
ATOM 7942 C CA . THR B 1 334 ? -20.016 4.449 23.719 1 92.19 334 THR B CA 1
ATOM 7943 C C . THR B 1 334 ? -21.109 3.693 22.969 1 92.19 334 THR B C 1
ATOM 7945 O O . THR B 1 334 ? -21.984 3.066 23.594 1 92.19 334 THR B O 1
ATOM 7948 N N . GLY B 1 335 ? -21.078 3.762 21.656 1 93.31 335 GLY B N 1
ATOM 7949 C CA . GLY B 1 335 ? -22.016 3.008 20.844 1 93.31 335 GLY B CA 1
ATOM 7950 C C . GLY B 1 335 ? -21.938 1.512 21.078 1 93.31 335 GLY B C 1
ATOM 7951 O O . GLY B 1 335 ? -22.984 0.852 21.219 1 93.31 335 GLY B O 1
ATOM 7952 N N . CYS B 1 336 ? -20.781 0.975 21.203 1 93.44 336 CYS B N 1
ATOM 7953 C CA . CYS B 1 336 ? -20.609 -0.461 21.391 1 93.44 336 CYS B CA 1
ATOM 7954 C C . CYS B 1 336 ? -20.984 -0.883 22.797 1 93.44 336 CYS B C 1
ATOM 7956 O O . CYS B 1 336 ? -21.5 -1.98 23.016 1 93.44 336 CYS B O 1
ATOM 7958 N N . GLN B 1 337 ? -20.75 -0.017 23.734 1 91.94 337 GLN B N 1
ATOM 7959 C CA . GLN B 1 337 ? -21.125 -0.332 25.094 1 91.94 337 GLN B CA 1
ATOM 7960 C C . GLN B 1 337 ? -22.656 -0.378 25.25 1 91.94 337 GLN B C 1
ATOM 7962 O O . GLN B 1 337 ? -23.188 -1.243 25.953 1 91.94 337 GLN B O 1
ATOM 7967 N N . ASN B 1 338 ? -23.281 0.468 24.531 1 92.44 338 ASN B N 1
ATOM 7968 C CA . ASN B 1 338 ? -24.734 0.604 24.703 1 92.44 338 ASN B CA 1
ATOM 7969 C C . ASN B 1 338 ? -25.484 -0.296 23.734 1 92.44 338 ASN B C 1
ATOM 7971 O O . ASN B 1 338 ? -26.578 -0.772 24.047 1 92.44 338 ASN B O 1
ATOM 7975 N N . TYR B 1 339 ? -24.906 -0.55 22.516 1 93.56 339 TYR B N 1
ATOM 7976 C CA . TYR B 1 339 ? -25.75 -1.145 21.469 1 93.56 339 TYR B CA 1
ATOM 7977 C C . TYR B 1 339 ? -25.062 -2.355 20.844 1 93.56 339 TYR B C 1
ATOM 7979 O O . TYR B 1 339 ? -25.438 -2.793 19.766 1 93.56 339 TYR B O 1
ATOM 7987 N N . TRP B 1 340 ? -24.062 -2.93 21.453 1 91 340 TRP B N 1
ATOM 7988 C CA . TRP B 1 340 ? -23.375 -4.094 20.891 1 91 340 TRP B CA 1
ATOM 7989 C C . TRP B 1 340 ? -24.359 -5.219 20.609 1 91 340 TRP B C 1
ATOM 7991 O O . TRP B 1 340 ? -24.172 -6 19.672 1 91 340 TRP B O 1
ATOM 8001 N N . TRP B 1 341 ? -25.453 -5.375 21.391 1 92 341 TRP B N 1
ATOM 8002 C CA . TRP B 1 341 ? -26.438 -6.457 21.281 1 92 341 TRP B CA 1
ATOM 8003 C C . TRP B 1 341 ? -27.188 -6.387 19.953 1 92 341 TRP B C 1
ATOM 8005 O O . TRP B 1 341 ? -27.688 -7.402 19.469 1 92 341 TRP B O 1
ATOM 8015 N N . THR B 1 342 ? -27.281 -5.219 19.359 1 94.88 342 THR B N 1
ATOM 8016 C CA . THR B 1 342 ? -27.969 -5.082 18.078 1 94.88 342 THR B CA 1
ATOM 8017 C C . THR B 1 342 ? -27.188 -5.809 16.969 1 94.88 342 THR B C 1
ATOM 8019 O O . THR B 1 342 ? -27.781 -6.234 15.977 1 94.88 342 THR B O 1
ATOM 8022 N N . ASN B 1 343 ? -25.875 -5.922 17.125 1 94.56 343 ASN B N 1
ATOM 8023 C CA . ASN B 1 343 ? -25.078 -6.656 16.156 1 94.56 343 ASN B CA 1
ATOM 8024 C C . ASN B 1 343 ? -25.297 -8.156 16.25 1 94.56 343 ASN B C 1
ATOM 8026 O O . ASN B 1 343 ? -25.281 -8.867 15.25 1 94.56 343 ASN B O 1
ATOM 8030 N N . LEU B 1 344 ? -25.578 -8.609 17.438 1 94.94 344 LEU B N 1
ATOM 8031 C CA . LEU B 1 344 ? -25.844 -10.023 17.672 1 94.94 344 LEU B CA 1
ATOM 8032 C C . LEU B 1 344 ? -27.141 -10.453 16.969 1 94.94 344 LEU B C 1
ATOM 8034 O O . LEU B 1 344 ? -27.219 -11.555 16.438 1 94.94 344 LEU B O 1
ATOM 8038 N N . PHE B 1 345 ? -28.031 -9.531 16.906 1 95.75 345 PHE B N 1
ATOM 8039 C CA . PHE B 1 345 ? -29.344 -9.875 16.375 1 95.75 345 PHE B CA 1
ATOM 8040 C C . PHE B 1 345 ? -29.562 -9.258 14.992 1 95.75 345 PHE B C 1
ATOM 8042 O O . PHE B 1 345 ? -30.625 -9.406 14.391 1 95.75 345 PHE B O 1
ATOM 8049 N N . TYR B 1 346 ? -28.625 -8.547 14.492 1 96.56 346 TYR B N 1
ATOM 8050 C CA . TYR B 1 346 ? -28.625 -7.988 13.148 1 96.56 346 TYR B CA 1
ATOM 8051 C C . TYR B 1 346 ? -29.781 -7 12.969 1 96.56 346 TYR B C 1
ATOM 8053 O O . TYR B 1 346 ? -30.516 -7.074 11.984 1 96.56 346 TYR B O 1
ATOM 8061 N N . PHE B 1 347 ? -29.891 -6.039 13.914 1 93.69 347 PHE B N 1
ATOM 8062 C CA . PHE B 1 347 ? -30.906 -4.996 13.82 1 93.69 347 PHE B CA 1
ATOM 8063 C C . PHE B 1 347 ? -30.281 -3.615 13.977 1 93.69 347 PHE B C 1
ATOM 8065 O O . PHE B 1 347 ? -30.984 -2.637 14.242 1 93.69 347 PHE B O 1
ATOM 8072 N N . SER B 1 348 ? -29 -3.523 13.812 1 94.31 348 SER B N 1
ATOM 8073 C CA . SER B 1 348 ? -28.266 -2.273 14 1 94.31 348 SER B CA 1
ATOM 8074 C C . SER B 1 348 ? -28.688 -1.223 12.984 1 94.31 348 SER B C 1
ATOM 8076 O O . SER B 1 348 ? -28.578 -0.022 13.234 1 94.31 348 SER B O 1
ATOM 8078 N N . ASN B 1 349 ? -29.234 -1.646 11.789 1 95.38 349 ASN B N 1
ATOM 8079 C CA . ASN B 1 349 ? -29.625 -0.723 10.734 1 95.38 349 ASN B CA 1
ATOM 8080 C C . ASN B 1 349 ? -30.859 0.089 11.125 1 95.38 349 ASN B C 1
ATOM 8082 O O . ASN B 1 349 ? -31.203 1.06 10.453 1 95.38 349 ASN B O 1
ATOM 8086 N N . PHE B 1 350 ? -31.453 -0.231 12.289 1 94.75 350 PHE B N 1
ATOM 8087 C CA . PHE B 1 350 ? -32.625 0.51 12.75 1 94.75 350 PHE B CA 1
ATOM 8088 C C . PHE B 1 350 ? -32.281 1.377 13.953 1 94.75 350 PHE B C 1
ATOM 8090 O O . PHE B 1 350 ? -33.125 2.039 14.523 1 94.75 350 PHE B O 1
ATOM 8097 N N . ILE B 1 351 ? -31.031 1.314 14.391 1 92.38 351 ILE B N 1
ATOM 8098 C CA . ILE B 1 351 ? -30.5 2.242 15.375 1 92.38 351 ILE B CA 1
ATOM 8099 C C . ILE B 1 351 ? -29.891 3.455 14.672 1 92.38 351 ILE B C 1
ATOM 8101 O O . ILE B 1 351 ? -29.25 3.322 13.625 1 92.38 351 ILE B O 1
ATOM 8105 N N . PRO B 1 352 ? -30.141 4.613 15.281 1 90.31 352 PRO B N 1
ATOM 8106 C CA . PRO B 1 352 ? -29.531 5.785 14.641 1 90.31 352 PRO B CA 1
ATOM 8107 C C . PRO B 1 352 ? -28.031 5.633 14.422 1 90.31 352 PRO B C 1
ATOM 8109 O O . PRO B 1 352 ? -27.312 5.168 15.32 1 90.31 352 PRO B O 1
ATOM 8112 N N . THR B 1 353 ? -27.625 5.977 13.25 1 85.5 353 THR B N 1
ATOM 8113 C CA . THR B 1 353 ? -26.266 5.754 12.805 1 85.5 353 THR B CA 1
ATOM 8114 C C . THR B 1 353 ? -25.266 6.359 13.789 1 85.5 353 THR B C 1
ATOM 8116 O O . THR B 1 353 ? -24.203 5.785 14.031 1 85.5 353 THR B O 1
ATOM 8119 N N . ALA B 1 354 ? -25.562 7.473 14.406 1 83.62 354 ALA B N 1
ATOM 8120 C CA . ALA B 1 354 ? -24.672 8.18 15.312 1 83.62 354 ALA B CA 1
ATOM 8121 C C . ALA B 1 354 ? -24.469 7.402 16.609 1 83.62 354 ALA B C 1
ATOM 8123 O O . ALA B 1 354 ? -23.516 7.645 17.344 1 83.62 354 ALA B O 1
ATOM 8124 N N . LYS B 1 355 ? -25.281 6.371 16.797 1 89.19 355 LYS B N 1
ATOM 8125 C CA . LYS B 1 355 ? -25.25 5.684 18.078 1 89.19 355 LYS B CA 1
ATOM 8126 C C . LYS B 1 355 ? -24.797 4.234 17.922 1 89.19 355 LYS B C 1
ATOM 8128 O O . LYS B 1 355 ? -24.547 3.541 18.906 1 89.19 355 LYS B O 1
ATOM 8133 N N . THR B 1 356 ? -24.641 3.857 16.75 1 90.19 356 THR B N 1
ATOM 8134 C CA . THR B 1 356 ? -24.375 2.445 16.5 1 90.19 356 THR B CA 1
ATOM 8135 C C . THR B 1 356 ? -22.938 2.092 16.859 1 90.19 356 THR B C 1
ATOM 8137 O O . THR B 1 356 ? -22.062 2.961 16.859 1 90.19 356 THR B O 1
ATOM 8140 N N . CYS B 1 357 ? -22.703 0.824 17.188 1 90.12 357 CYS B N 1
ATOM 8141 C CA . CYS B 1 357 ? -21.391 0.295 17.516 1 90.12 357 CYS B CA 1
ATOM 8142 C C . CYS B 1 357 ? -20.5 0.241 16.266 1 90.12 357 CYS B C 1
ATOM 8144 O O . CYS B 1 357 ? -19.391 0.788 16.266 1 90.12 357 CYS B O 1
ATOM 8146 N N . VAL B 1 358 ? -21 -0.388 15.281 1 92.56 358 VAL B N 1
ATOM 8147 C CA . VAL B 1 358 ? -20.344 -0.516 13.992 1 92.56 358 VAL B CA 1
ATOM 8148 C C . VAL B 1 358 ? -21.188 0.139 12.906 1 92.56 358 VAL B C 1
ATOM 8150 O O . VAL B 1 358 ? -22 -0.527 12.25 1 92.56 358 VAL B O 1
ATOM 8153 N N . PRO B 1 359 ? -20.891 1.361 12.641 1 88.94 359 PRO B N 1
ATOM 8154 C CA . PRO B 1 359 ? -21.766 2.088 11.711 1 88.94 359 PRO B CA 1
ATOM 8155 C C . PRO B 1 359 ? -21.891 1.392 10.359 1 88.94 359 PRO B C 1
ATOM 8157 O O . PRO B 1 359 ? -22.984 1.399 9.766 1 88.94 359 PRO B O 1
ATOM 8160 N N . HIS B 1 360 ? -20.875 0.798 9.836 1 91.69 360 HIS B N 1
ATOM 8161 C CA . HIS B 1 360 ? -20.953 0.125 8.547 1 91.69 360 HIS B CA 1
ATOM 8162 C C . HIS B 1 360 ? -21.547 -1.273 8.688 1 91.69 360 HIS B C 1
ATOM 8164 O O . HIS B 1 360 ? -21.672 -2.006 7.703 1 91.69 360 HIS B O 1
ATOM 8170 N N . GLY B 1 361 ? -21.984 -1.628 9.875 1 94.81 361 GLY B N 1
ATOM 8171 C CA . GLY B 1 361 ? -22.641 -2.904 10.125 1 94.81 361 GLY B CA 1
ATOM 8172 C C . GLY B 1 361 ? -24.047 -2.967 9.578 1 94.81 361 GLY B C 1
ATOM 8173 O O . GLY B 1 361 ? -24.656 -4.039 9.547 1 94.81 361 GLY B O 1
ATOM 8174 N N . TRP B 1 362 ? -24.594 -1.855 9.109 1 96 362 TRP B N 1
ATOM 8175 C CA . TRP B 1 362 ? -25.922 -1.848 8.516 1 96 362 TRP B CA 1
ATOM 8176 C C . TRP 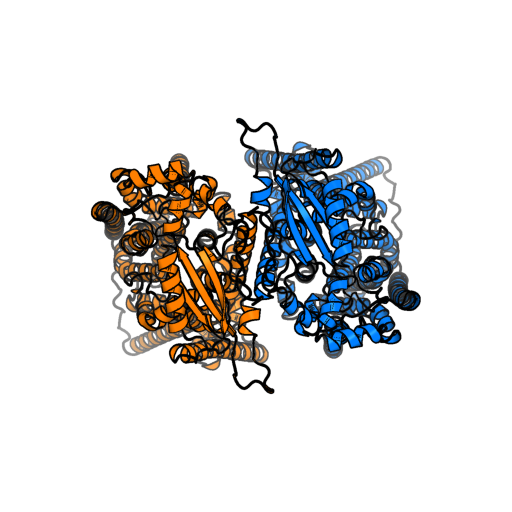B 1 362 ? -26.016 -2.855 7.375 1 96 362 TRP B C 1
ATOM 8178 O O . TRP B 1 362 ? -27.047 -3.51 7.203 1 96 362 TRP B O 1
ATOM 8188 N N . PHE B 1 363 ? -25 -2.984 6.602 1 97.12 363 PHE B N 1
ATOM 8189 C CA . PHE B 1 363 ? -24.969 -3.902 5.469 1 97.12 363 PHE B CA 1
ATOM 8190 C C . PHE B 1 363 ? -25.219 -5.332 5.926 1 97.12 363 PHE B C 1
ATOM 8192 O O . PHE B 1 363 ? -26.016 -6.051 5.324 1 97.12 363 PHE B O 1
ATOM 8199 N N . LEU B 1 364 ? -24.547 -5.742 6.992 1 97 364 LEU B N 1
ATOM 8200 C CA . LEU B 1 364 ? -24.688 -7.102 7.508 1 97 364 LEU B CA 1
ATOM 8201 C C . LEU B 1 364 ? -26.094 -7.324 8.047 1 97 364 LEU B C 1
ATOM 8203 O O . LEU B 1 364 ? -26.656 -8.414 7.898 1 97 364 LEU B O 1
ATOM 8207 N N . SER B 1 365 ? -26.578 -6.312 8.68 1 97.31 365 SER B N 1
ATOM 8208 C CA . SER B 1 365 ? -27.953 -6.414 9.172 1 97.31 365 SER B CA 1
ATOM 8209 C C . SER B 1 365 ? -28.938 -6.613 8.023 1 97.31 365 SER B C 1
ATOM 8211 O O . SER B 1 365 ? -29.781 -7.508 8.07 1 97.31 365 SER B O 1
ATOM 8213 N N . CYS B 1 366 ? -28.797 -5.855 6.984 1 97.94 366 CYS B N 1
ATOM 8214 C CA . CYS B 1 366 ? -29.656 -5.996 5.812 1 97.94 366 CYS B CA 1
ATOM 8215 C C . CYS B 1 366 ? -29.484 -7.363 5.164 1 97.94 366 CYS B C 1
ATOM 8217 O O . CYS B 1 366 ? -30.469 -8.031 4.832 1 97.94 366 CYS B O 1
ATOM 8219 N N . ASP B 1 367 ? -28.266 -7.738 5.016 1 97.75 367 ASP B N 1
ATOM 8220 C CA . ASP B 1 367 ? -27.953 -9.008 4.363 1 97.75 367 ASP B CA 1
ATOM 8221 C C . ASP B 1 367 ? -28.578 -10.18 5.121 1 97.75 367 ASP B C 1
ATOM 8223 O O . ASP B 1 367 ? -29.156 -11.086 4.512 1 97.75 367 ASP B O 1
ATOM 8227 N N . MET B 1 368 ? -28.438 -10.148 6.434 1 97.69 368 MET B N 1
ATOM 8228 C CA . MET B 1 368 ? -29 -11.211 7.258 1 97.69 368 MET B CA 1
ATOM 8229 C C . MET B 1 368 ? -30.531 -11.195 7.184 1 97.69 368 MET B C 1
ATOM 8231 O O . MET B 1 368 ? -31.156 -12.25 7.164 1 97.69 368 MET B O 1
ATOM 8235 N N . GLN B 1 369 ? -31.094 -10.07 7.152 1 97.81 369 GLN B N 1
ATOM 8236 C CA . GLN B 1 369 ? -32.531 -9.945 7.043 1 97.81 369 GLN B CA 1
ATOM 8237 C C . GLN B 1 369 ? -33.031 -10.508 5.711 1 97.81 369 GLN B C 1
ATOM 8239 O O . GLN B 1 369 ? -34.062 -11.227 5.672 1 97.81 369 GLN B O 1
ATOM 8244 N N . PHE B 1 370 ? -32.375 -10.188 4.625 1 98.31 370 PHE B N 1
ATOM 8245 C CA . PHE B 1 370 ? -32.688 -10.758 3.326 1 98.31 370 PHE B CA 1
ATOM 8246 C C . PHE B 1 370 ? -32.531 -12.273 3.346 1 98.31 370 PHE B C 1
ATOM 8248 O O . PHE B 1 370 ? -33.375 -13 2.803 1 98.31 370 PHE B O 1
ATOM 8255 N N . TYR B 1 371 ? -31.469 -12.727 3.979 1 97.81 371 TYR B N 1
ATOM 8256 C CA . TYR B 1 371 ? -31.172 -14.148 4.074 1 97.81 371 TYR B CA 1
ATOM 8257 C C . TYR B 1 371 ? -32.281 -14.891 4.816 1 97.81 371 TYR B C 1
ATOM 8259 O O . TYR B 1 371 ? -32.656 -16 4.445 1 97.81 371 TYR B O 1
ATOM 8267 N N . PHE B 1 372 ? -32.844 -14.258 5.777 1 96.69 372 PHE B N 1
ATOM 8268 C CA . PHE B 1 372 ? -33.906 -14.852 6.582 1 96.69 372 PHE B CA 1
ATOM 8269 C C . PHE B 1 372 ? -35.156 -15.062 5.75 1 96.69 372 PHE B C 1
ATOM 8271 O O . PHE B 1 372 ? -35.906 -16.016 5.977 1 96.69 372 PHE B O 1
ATOM 8278 N N . ILE B 1 373 ? -35.344 -14.297 4.746 1 96.31 373 ILE B N 1
ATOM 8279 C CA . ILE B 1 373 ? -36.531 -14.375 3.902 1 96.31 373 ILE B CA 1
ATOM 8280 C C . ILE B 1 373 ? -36.25 -15.312 2.729 1 96.31 373 ILE B C 1
ATOM 8282 O O . ILE B 1 373 ? -37.219 -15.844 2.129 1 96.31 373 ILE B O 1
ATOM 8286 N N . SER B 1 374 ? -35.125 -15.633 2.416 1 97.25 374 SER B N 1
ATOM 8287 C CA . SER B 1 374 ? -34.719 -16.266 1.168 1 97.25 374 SER B CA 1
ATOM 8288 C C . SER B 1 374 ? -35.219 -17.688 1.064 1 97.25 374 SER B C 1
ATOM 8290 O O . SER B 1 374 ? -35.5 -18.188 -0.035 1 97.25 374 SER B O 1
ATOM 8292 N N . PRO B 1 375 ? -35.438 -18.484 2.232 1 96.06 375 PRO B N 1
ATOM 8293 C CA . PRO B 1 375 ? -35.906 -19.875 2.09 1 96.06 375 PRO B CA 1
ATOM 8294 C C . PRO B 1 375 ? -37.25 -19.969 1.4 1 96.06 375 PRO B C 1
ATOM 8296 O O . PRO B 1 375 ? -37.5 -20.891 0.613 1 96.06 375 PRO B O 1
ATOM 8299 N N . ILE B 1 376 ? -38.094 -19.031 1.619 1 95.81 376 ILE B N 1
ATOM 8300 C CA . ILE B 1 376 ? -39.406 -19.031 0.995 1 95.81 376 ILE B CA 1
ATOM 8301 C C . ILE B 1 376 ? -39.281 -18.859 -0.516 1 95.81 376 ILE B C 1
ATOM 8303 O O . ILE B 1 376 ? -39.938 -19.562 -1.289 1 95.81 376 ILE B O 1
ATOM 8307 N N . ILE B 1 377 ? -38.438 -18.031 -0.92 1 97.5 377 ILE B N 1
ATOM 8308 C CA . ILE B 1 377 ? -38.219 -17.766 -2.336 1 97.5 377 ILE B CA 1
ATOM 8309 C C . ILE B 1 377 ? -37.5 -18.953 -2.982 1 97.5 377 ILE B C 1
ATOM 8311 O O . ILE B 1 377 ? -37.875 -19.375 -4.078 1 97.5 377 ILE B O 1
ATOM 8315 N N . ILE B 1 378 ? -36.562 -19.516 -2.311 1 96.25 378 ILE B N 1
ATOM 8316 C CA . ILE B 1 378 ? -35.75 -20.609 -2.84 1 96.25 378 ILE B CA 1
ATOM 8317 C C . ILE B 1 378 ? -36.625 -21.844 -3.021 1 96.25 378 ILE B C 1
ATOM 8319 O O . ILE B 1 378 ? -36.562 -22.516 -4.059 1 96.25 378 ILE B O 1
ATOM 8323 N N . LEU B 1 379 ? -37.469 -22.109 -2.006 1 92.25 379 LEU B N 1
ATOM 8324 C CA . LEU B 1 379 ? -38.375 -23.266 -2.096 1 92.25 379 LEU B CA 1
ATOM 8325 C C . LEU B 1 379 ? -39.406 -23.047 -3.199 1 92.25 379 LEU B C 1
ATOM 8327 O O . LEU B 1 379 ? -39.781 -24 -3.889 1 92.25 379 LEU B O 1
ATOM 8331 N N . GLY B 1 380 ? -39.812 -21.797 -3.289 1 93.38 380 GLY B N 1
ATOM 8332 C CA . GLY B 1 380 ? -40.688 -21.469 -4.402 1 93.38 380 GLY B CA 1
ATOM 8333 C C . GLY B 1 380 ? -40.062 -21.703 -5.758 1 93.38 380 GLY B C 1
ATOM 8334 O O . GLY B 1 380 ? -40.656 -22.297 -6.648 1 93.38 380 GLY B O 1
ATOM 8335 N N . LEU B 1 381 ? -38.812 -21.297 -5.957 1 95 381 LEU B N 1
ATOM 8336 C CA . LEU B 1 381 ? -38.062 -21.469 -7.203 1 95 381 LEU B CA 1
ATOM 8337 C C . LEU B 1 381 ? -37.844 -22.938 -7.496 1 95 381 LEU B C 1
ATOM 8339 O O . LEU B 1 381 ? -37.875 -23.359 -8.656 1 95 381 LEU B O 1
ATOM 8343 N N . TYR B 1 382 ? -37.594 -23.656 -6.402 1 91.56 382 TYR B N 1
ATOM 8344 C CA . TYR B 1 382 ? -37.281 -25.078 -6.551 1 91.56 382 TYR B CA 1
ATOM 8345 C C . TYR B 1 382 ? -38.5 -25.891 -6.91 1 91.56 382 TYR B C 1
ATOM 8347 O O . TYR B 1 382 ? -38.438 -26.781 -7.77 1 91.56 382 TYR B O 1
ATOM 8355 N N . ARG B 1 383 ? -39.719 -25.641 -6.348 1 89.81 383 ARG B N 1
ATOM 8356 C CA . ARG B 1 383 ? -40.906 -26.438 -6.531 1 89.81 383 ARG B CA 1
ATOM 8357 C C . ARG B 1 383 ? -41.75 -25.922 -7.688 1 89.81 383 ARG B C 1
ATOM 8359 O O . ARG B 1 383 ? -42.312 -26.703 -8.469 1 89.81 383 ARG B O 1
ATOM 8366 N N . ARG B 1 384 ? -41.906 -24.594 -7.645 1 94.5 384 ARG B N 1
ATOM 8367 C CA . ARG B 1 384 ? -42.688 -23.906 -8.672 1 94.5 384 ARG B CA 1
ATOM 8368 C C . ARG B 1 384 ? -41.938 -22.672 -9.164 1 94.5 384 ARG B C 1
ATOM 8370 O O . ARG B 1 384 ? -42.25 -21.547 -8.734 1 94.5 384 ARG B O 1
ATOM 8377 N N . PRO B 1 385 ? -41.125 -22.766 -10.125 1 94.44 385 PRO B N 1
ATOM 8378 C CA . PRO B 1 385 ? -40.25 -21.688 -10.578 1 94.44 385 PRO B CA 1
ATOM 8379 C C . PRO B 1 385 ? -41 -20.406 -10.891 1 94.44 385 PRO B C 1
ATOM 8381 O O . PRO B 1 385 ? -40.531 -19.312 -10.617 1 94.44 385 PRO B O 1
ATOM 8384 N N . LYS B 1 386 ? -42.219 -20.531 -11.422 1 96.19 386 LYS B N 1
ATOM 8385 C CA . LYS B 1 386 ? -43 -19.344 -11.734 1 96.19 386 LYS B CA 1
ATOM 8386 C C . LYS B 1 386 ? -43.406 -18.578 -10.469 1 96.19 386 LYS B C 1
ATOM 8388 O O . LYS B 1 386 ? -43.438 -17.359 -10.469 1 96.19 386 LYS B O 1
ATOM 8393 N N . MET B 1 387 ? -43.719 -19.312 -9.453 1 95.5 387 MET B N 1
ATOM 8394 C CA . MET B 1 387 ? -44.062 -18.688 -8.18 1 95.5 387 MET B CA 1
ATOM 8395 C C . MET B 1 387 ? -42.844 -18 -7.562 1 95.5 387 MET B C 1
ATOM 8397 O O . MET B 1 387 ? -42.969 -16.906 -7.023 1 95.5 387 MET B O 1
ATOM 8401 N N . GLY B 1 388 ? -41.688 -18.734 -7.562 1 96.88 388 GLY B N 1
ATOM 8402 C CA . GLY B 1 388 ? -40.469 -18.125 -7.07 1 96.88 388 GLY B CA 1
ATOM 8403 C C . GLY B 1 388 ? -40.094 -16.844 -7.793 1 96.88 388 GLY B C 1
ATOM 8404 O O . GLY B 1 388 ? -39.719 -15.852 -7.164 1 96.88 388 GLY B O 1
ATOM 8405 N N . LEU B 1 389 ? -40.281 -16.844 -9.078 1 97.88 389 LEU B N 1
ATOM 8406 C CA . LEU B 1 389 ? -39.969 -15.68 -9.891 1 97.88 389 LEU B CA 1
ATOM 8407 C C . LEU B 1 389 ? -40.969 -14.555 -9.617 1 97.88 389 LEU B C 1
ATOM 8409 O O . LEU B 1 389 ? -40.594 -13.375 -9.664 1 97.88 389 LEU B O 1
ATOM 8413 N N . LEU B 1 390 ? -42.188 -14.922 -9.336 1 98.06 390 LEU B N 1
ATOM 8414 C CA . LEU B 1 390 ? -43.188 -13.922 -8.969 1 98.06 390 LEU B CA 1
ATOM 8415 C C . LEU B 1 390 ? -42.812 -13.25 -7.652 1 98.06 390 LEU B C 1
ATOM 8417 O O . LEU B 1 390 ? -42.969 -12.031 -7.52 1 98.06 390 LEU B O 1
ATOM 8421 N N . LEU B 1 391 ? -42.406 -14.008 -6.688 1 98.12 391 LEU B N 1
ATOM 8422 C CA . LEU B 1 391 ? -42 -13.453 -5.402 1 98.12 391 LEU B CA 1
ATOM 8423 C C . LEU B 1 391 ? -40.812 -12.523 -5.57 1 98.12 391 LEU B C 1
ATOM 8425 O O . LEU B 1 391 ? -40.719 -11.477 -4.914 1 98.12 391 LEU B O 1
ATOM 8429 N N . ILE B 1 392 ? -39.906 -12.922 -6.434 1 98.69 392 ILE B N 1
ATOM 8430 C CA . ILE B 1 392 ? -38.75 -12.086 -6.73 1 98.69 392 ILE B CA 1
ATOM 8431 C C . ILE B 1 392 ? -39.219 -10.773 -7.352 1 98.69 392 ILE B C 1
ATOM 8433 O O . ILE B 1 392 ? -38.75 -9.695 -6.957 1 98.69 392 ILE B O 1
ATOM 8437 N N . ALA B 1 393 ? -40.094 -10.852 -8.281 1 98.56 393 ALA B N 1
ATOM 8438 C CA . ALA B 1 393 ? -40.625 -9.656 -8.945 1 98.56 393 ALA B CA 1
ATOM 8439 C C . ALA B 1 393 ? -41.312 -8.742 -7.941 1 98.56 393 ALA B C 1
ATOM 8441 O O . ALA B 1 393 ? -41.156 -7.52 -7.992 1 98.56 393 ALA B O 1
ATOM 8442 N N . ILE B 1 394 ? -42.062 -9.297 -7.062 1 98.19 394 ILE B N 1
ATOM 8443 C CA . ILE B 1 394 ? -42.75 -8.531 -6.023 1 98.19 394 ILE B CA 1
ATOM 8444 C C . ILE B 1 394 ? -41.719 -7.852 -5.133 1 98.19 394 ILE B C 1
ATOM 8446 O O . ILE B 1 394 ? -41.875 -6.691 -4.75 1 98.19 394 ILE B O 1
ATOM 8450 N N . GLY B 1 395 ? -40.656 -8.594 -4.766 1 98.44 395 GLY B N 1
ATOM 8451 C CA . GLY B 1 395 ? -39.594 -8.008 -3.975 1 98.44 395 GLY B CA 1
ATOM 8452 C C . GLY B 1 395 ? -38.938 -6.824 -4.648 1 98.44 395 GLY B C 1
ATOM 8453 O O . GLY B 1 395 ? -38.688 -5.797 -4.016 1 98.44 395 GLY B O 1
ATOM 8454 N N . ILE B 1 396 ? -38.656 -6.93 -5.969 1 98.69 396 ILE B N 1
ATOM 8455 C CA . ILE B 1 396 ? -38 -5.871 -6.738 1 98.69 396 ILE B CA 1
ATOM 8456 C C . ILE B 1 396 ? -38.906 -4.645 -6.785 1 98.69 396 ILE B C 1
ATOM 8458 O O . ILE B 1 396 ? -38.5 -3.531 -6.48 1 98.69 396 ILE B O 1
ATOM 8462 N N . ILE B 1 397 ? -40.156 -4.867 -7.062 1 98.44 397 ILE B N 1
ATOM 8463 C CA . ILE B 1 397 ? -41.125 -3.779 -7.223 1 98.44 397 ILE B CA 1
ATOM 8464 C C . ILE B 1 397 ? -41.375 -3.096 -5.879 1 98.44 397 ILE B C 1
ATOM 8466 O O . ILE B 1 397 ? -41.438 -1.866 -5.805 1 98.44 397 ILE B O 1
ATOM 8470 N N . THR B 1 398 ? -41.5 -3.857 -4.824 1 98.06 398 THR B N 1
ATOM 8471 C CA . THR B 1 398 ? -41.688 -3.295 -3.496 1 98.06 398 THR B CA 1
ATOM 8472 C C . THR B 1 398 ? -40.5 -2.449 -3.072 1 98.06 398 THR B C 1
ATOM 8474 O O . THR B 1 398 ? -40.656 -1.378 -2.488 1 98.06 398 THR B O 1
ATOM 8477 N N . SER B 1 399 ? -39.312 -2.922 -3.301 1 98.5 399 SER B N 1
ATOM 8478 C CA . SER B 1 399 ? -38.094 -2.182 -2.975 1 98.5 399 SER B CA 1
ATOM 8479 C C . SER B 1 399 ? -38 -0.878 -3.762 1 98.5 399 SER B C 1
ATOM 8481 O O . SER B 1 399 ? -37.75 0.183 -3.189 1 98.5 399 SER B O 1
ATOM 8483 N N . MET B 1 400 ? -38.281 -0.961 -5.066 1 98.5 400 MET B N 1
ATOM 8484 C CA . MET B 1 400 ? -38.25 0.219 -5.922 1 98.5 400 MET B CA 1
ATOM 8485 C C . MET B 1 400 ? -39.312 1.223 -5.527 1 98.5 400 MET B C 1
ATOM 8487 O O . MET B 1 400 ? -39.031 2.418 -5.402 1 98.5 400 MET B O 1
ATOM 8491 N N . ALA B 1 401 ? -40.5 0.709 -5.258 1 98.25 401 ALA B N 1
ATOM 8492 C CA . ALA B 1 401 ? -41.625 1.566 -4.875 1 98.25 401 ALA B CA 1
ATOM 8493 C C . ALA B 1 401 ? -41.375 2.227 -3.523 1 98.25 401 ALA B C 1
ATOM 8495 O O . ALA B 1 401 ? -41.688 3.396 -3.324 1 98.25 401 ALA B O 1
ATOM 8496 N N . SER B 1 402 ? -40.844 1.501 -2.607 1 98.19 402 SER B N 1
ATOM 8497 C CA . SER B 1 402 ? -40.531 2.057 -1.295 1 98.19 402 SER B CA 1
ATOM 8498 C C . SER B 1 402 ? -39.5 3.168 -1.399 1 98.19 402 SER B C 1
ATOM 8500 O O . SER B 1 402 ? -39.625 4.211 -0.755 1 98.19 402 SER B O 1
ATOM 8502 N N . ALA B 1 403 ? -38.469 2.973 -2.211 1 97.75 403 ALA B N 1
ATOM 8503 C CA . ALA B 1 403 ? -37.438 3.98 -2.395 1 97.75 403 ALA B CA 1
ATOM 8504 C C . ALA B 1 403 ? -38 5.258 -2.998 1 97.75 403 ALA B C 1
ATOM 8506 O O . ALA B 1 403 ? -37.719 6.359 -2.518 1 97.75 403 ALA B O 1
ATOM 8507 N N . GLY B 1 404 ? -38.844 5.055 -4.035 1 97.88 404 GLY B N 1
ATOM 8508 C CA . GLY B 1 404 ? -39.469 6.215 -4.656 1 97.88 404 GLY B CA 1
ATOM 8509 C C . GLY B 1 404 ? -40.438 6.93 -3.734 1 97.88 404 GLY B C 1
ATOM 8510 O O . GLY B 1 404 ? -40.406 8.156 -3.631 1 97.88 404 GLY B O 1
ATOM 8511 N N . PHE B 1 405 ? -41.188 6.18 -3.057 1 97.88 405 PHE B N 1
ATOM 8512 C CA . PHE B 1 405 ? -42.25 6.734 -2.191 1 97.88 405 PHE B CA 1
ATOM 8513 C C . PHE B 1 405 ? -41.625 7.504 -1.031 1 97.88 405 PHE B C 1
ATOM 8515 O O . PHE B 1 405 ? -42.031 8.625 -0.727 1 97.88 405 PHE B O 1
ATOM 8522 N N . LEU B 1 406 ? -40.656 6.969 -0.343 1 97.62 406 LEU B N 1
ATOM 8523 C CA . LEU B 1 406 ? -40 7.613 0.803 1 97.62 406 LEU B CA 1
ATOM 8524 C C . LEU B 1 406 ? -39.219 8.844 0.37 1 97.62 406 LEU B C 1
ATOM 8526 O O . LEU B 1 406 ? -39.156 9.836 1.107 1 97.62 406 LEU B O 1
ATOM 8530 N N . THR B 1 407 ? -38.594 8.789 -0.834 1 97.31 407 THR B N 1
ATOM 8531 C CA . THR B 1 407 ? -37.906 9.961 -1.368 1 97.31 407 THR B CA 1
ATOM 8532 C C . THR B 1 407 ? -38.906 11.102 -1.585 1 97.31 407 THR B C 1
ATOM 8534 O O . THR B 1 407 ? -38.594 12.258 -1.271 1 97.31 407 THR B O 1
ATOM 8537 N N . PHE B 1 408 ? -40.062 10.75 -2.078 1 97.12 408 PHE B N 1
ATOM 8538 C CA . PHE B 1 408 ? -41.125 11.742 -2.309 1 97.12 408 PHE B CA 1
ATOM 8539 C C . PHE B 1 408 ? -41.688 12.258 -0.987 1 97.12 408 PHE B C 1
ATOM 8541 O O . PHE B 1 408 ? -41.781 13.469 -0.771 1 97.12 408 PHE B O 1
ATOM 8548 N N . LEU B 1 409 ? -42 11.383 -0.049 1 96.75 409 LEU B N 1
ATOM 8549 C CA . LEU B 1 409 ? -42.656 11.719 1.209 1 96.75 409 LEU B CA 1
ATOM 8550 C C . LEU B 1 409 ? -41.75 12.609 2.07 1 96.75 409 LEU B C 1
ATOM 8552 O O . LEU B 1 409 ? -42.25 13.562 2.684 1 96.75 409 LEU B O 1
ATOM 8556 N N . TYR B 1 410 ? -40.469 12.352 2.123 1 95.44 410 TYR B N 1
ATOM 8557 C CA . TYR B 1 410 ? -39.594 13.062 3.025 1 95.44 410 TYR B CA 1
ATOM 8558 C C . TYR B 1 410 ? -38.719 14.062 2.264 1 95.44 410 TYR B C 1
ATOM 8560 O O . TYR B 1 410 ? -37.812 14.648 2.828 1 95.44 410 TYR B O 1
ATOM 8568 N N . ASP B 1 411 ? -38.906 14.219 0.997 1 94.56 411 ASP B N 1
ATOM 8569 C CA . ASP B 1 411 ? -38.156 15.148 0.161 1 94.56 411 ASP B CA 1
ATOM 8570 C C . ASP B 1 411 ? -36.656 14.891 0.276 1 94.56 411 ASP B C 1
ATOM 8572 O O . ASP B 1 411 ? -35.875 15.805 0.572 1 94.56 411 ASP B O 1
ATOM 8576 N N . LEU B 1 412 ? -36.281 13.695 0.093 1 95.75 412 LEU B N 1
ATOM 8577 C CA . LEU B 1 412 ? -34.875 13.281 0.199 1 95.75 412 LEU B CA 1
ATOM 8578 C C . LEU B 1 412 ? -34.156 13.508 -1.118 1 95.75 412 LEU B C 1
ATOM 8580 O O . LEU B 1 412 ? -34.75 13.539 -2.184 1 95.75 412 LEU B O 1
ATOM 8584 N N . PRO B 1 413 ? -32.875 13.805 -1.05 1 95.12 413 PRO B N 1
ATOM 8585 C CA . PRO B 1 413 ? -32.062 13.789 -2.283 1 95.12 413 PRO B CA 1
ATOM 8586 C C . PRO B 1 413 ? -32.031 12.406 -2.93 1 95.12 413 PRO B C 1
ATOM 8588 O O . PRO B 1 413 ? -32.344 11.406 -2.279 1 95.12 413 PRO B O 1
ATOM 8591 N N . PRO B 1 414 ? -31.719 12.352 -4.211 1 95.19 414 PRO B N 1
ATOM 8592 C CA . PRO B 1 414 ? -31.703 11.062 -4.902 1 95.19 414 PRO B CA 1
ATOM 8593 C C . PRO B 1 414 ? -30.688 10.086 -4.312 1 95.19 414 PRO B C 1
ATOM 8595 O O . PRO B 1 414 ? -30.922 8.875 -4.309 1 95.19 414 PRO B O 1
ATOM 8598 N N . VAL B 1 415 ? -29.594 10.531 -3.912 1 94.19 415 VAL B N 1
ATOM 8599 C CA . VAL B 1 415 ? -28.5 9.812 -3.254 1 94.19 415 VAL B CA 1
ATOM 8600 C C . VAL B 1 415 ? -27.766 10.742 -2.293 1 94.19 415 VAL B C 1
ATOM 8602 O O . VAL B 1 415 ? -28.094 11.93 -2.207 1 94.19 415 VAL B O 1
ATOM 8605 N N . SER B 1 416 ? -26.906 10.195 -1.479 1 92 416 SER B N 1
ATOM 8606 C CA . SER B 1 416 ? -26.078 11.078 -0.666 1 92 416 SER B CA 1
ATOM 8607 C C . SER B 1 416 ? -25.172 11.938 -1.537 1 92 416 SER B C 1
ATOM 8609 O O . SER B 1 416 ? -24.281 11.422 -2.217 1 92 416 SER B O 1
ATOM 8611 N N . LEU B 1 417 ? -25.422 13.227 -1.569 1 92.88 417 LEU B N 1
ATOM 8612 C CA . LEU B 1 417 ? -24.719 14.133 -2.471 1 92.88 417 LEU B CA 1
ATOM 8613 C C . LEU B 1 417 ? -23.594 14.875 -1.739 1 92.88 417 LEU B C 1
ATOM 8615 O O . LEU B 1 417 ? -23.766 15.266 -0.582 1 92.88 417 LEU B O 1
ATOM 8619 N N . PHE B 1 418 ? -22.562 15.094 -2.451 1 89.12 418 PHE B N 1
ATOM 8620 C CA . PHE B 1 418 ? -21.406 15.844 -1.95 1 89.12 418 PHE B CA 1
ATOM 8621 C C . PHE B 1 418 ? -21.781 17.297 -1.696 1 89.12 418 PHE B C 1
ATOM 8623 O O . PHE B 1 418 ? -21.25 17.922 -0.771 1 89.12 418 PHE B O 1
ATOM 8630 N N . SER B 1 419 ? -22.734 17.781 -2.471 1 90 419 SER B N 1
ATOM 8631 C CA . SER B 1 419 ? -23.141 19.172 -2.41 1 90 419 SER B CA 1
ATOM 8632 C C . SER B 1 419 ? -23.984 19.453 -1.175 1 90 419 SER B C 1
ATOM 8634 O O . SER B 1 419 ? -24.266 20.609 -0.857 1 90 419 SER B O 1
ATOM 8636 N N . LEU B 1 420 ? -24.375 18.406 -0.521 1 89.19 420 LEU B N 1
ATOM 8637 C CA . LEU B 1 420 ? -25.109 18.531 0.735 1 89.19 420 LEU B CA 1
ATOM 8638 C C . LEU B 1 420 ? -24.25 18.094 1.912 1 89.19 420 LEU B C 1
ATOM 8640 O O . LEU B 1 420 ? -24.438 16.984 2.441 1 89.19 420 LEU B O 1
ATOM 8644 N N . PRO B 1 421 ? -23.438 18.969 2.387 1 83.88 421 PRO B N 1
ATOM 8645 C CA . PRO B 1 421 ? -22.391 18.547 3.328 1 83.88 421 PRO B CA 1
ATOM 8646 C C . PRO B 1 421 ? -22.875 18.547 4.777 1 83.88 421 PRO B C 1
ATOM 8648 O O . PRO B 1 421 ? -22.172 18.062 5.664 1 83.88 421 PRO B O 1
ATOM 8651 N N . ASP B 1 422 ? -24.078 19.031 5.074 1 85.5 422 ASP B N 1
ATOM 8652 C CA . ASP B 1 422 ? -24.578 19.094 6.445 1 85.5 422 ASP B CA 1
ATOM 8653 C C . ASP B 1 422 ? -24.781 17.688 7.016 1 85.5 422 ASP B C 1
ATOM 8655 O O . ASP B 1 422 ? -25.422 16.844 6.391 1 85.5 422 ASP B O 1
ATOM 8659 N N . GLN B 1 423 ? -24.266 17.5 8.195 1 84.62 423 GLN B N 1
ATOM 8660 C CA . GLN B 1 423 ? -24.328 16.188 8.828 1 84.62 423 GLN B CA 1
ATOM 8661 C C . GLN B 1 423 ? -25.766 15.781 9.109 1 84.62 423 GLN B C 1
ATOM 8663 O O . GLN B 1 423 ? -26.109 14.602 9.023 1 84.62 423 GLN B O 1
ATOM 8668 N N . LYS B 1 424 ? -26.562 16.719 9.43 1 86.31 424 LYS B N 1
ATOM 8669 C CA . LYS B 1 424 ? -27.969 16.422 9.711 1 86.31 424 LYS B CA 1
ATOM 8670 C C . LYS B 1 424 ? -28.688 15.875 8.477 1 86.31 424 LYS B C 1
ATOM 8672 O O . LYS B 1 424 ? -29.438 14.906 8.562 1 86.31 424 LYS B O 1
ATOM 8677 N N . ASP B 1 425 ? -28.375 16.469 7.363 1 88.81 425 ASP B N 1
ATOM 8678 C CA . ASP B 1 425 ? -28.984 16.031 6.105 1 88.81 425 ASP B CA 1
ATOM 8679 C C . ASP B 1 425 ? -28.453 14.648 5.711 1 88.81 425 ASP B C 1
ATOM 8681 O O . ASP B 1 425 ? -29.219 13.789 5.262 1 88.81 425 ASP B O 1
ATOM 8685 N N . ILE B 1 426 ? -27.219 14.453 5.879 1 89.75 426 ILE B N 1
ATOM 8686 C CA . ILE B 1 426 ? -26.594 13.18 5.539 1 89.75 426 ILE B CA 1
ATOM 8687 C C . ILE B 1 426 ? -27.203 12.07 6.406 1 89.75 426 ILE B C 1
ATOM 8689 O O . ILE B 1 426 ? -27.594 11.023 5.898 1 89.75 426 ILE B O 1
ATOM 8693 N N . ASN B 1 427 ? -27.281 12.32 7.684 1 89.81 427 ASN B N 1
ATOM 8694 C CA . ASN B 1 427 ? -27.812 11.336 8.617 1 89.81 427 ASN B CA 1
ATOM 8695 C C . ASN B 1 427 ? -29.281 11.023 8.328 1 89.81 427 ASN B C 1
ATOM 8697 O O . ASN B 1 427 ? -29.719 9.883 8.453 1 89.81 427 ASN B O 1
ATOM 8701 N N . GLU B 1 428 ? -30 12.031 7.992 1 92.62 428 GLU B N 1
ATOM 8702 C CA . GLU B 1 428 ? -31.406 11.812 7.668 1 92.62 428 GLU B CA 1
ATOM 8703 C C . GLU B 1 428 ? -31.562 10.875 6.473 1 92.62 428 GLU B C 1
ATOM 8705 O O . GLU B 1 428 ? -32.375 9.945 6.504 1 92.62 428 GLU B O 1
ATOM 8710 N N . TYR B 1 429 ? -30.812 11.125 5.5 1 94.25 429 TYR B N 1
ATOM 8711 C CA . TYR B 1 429 ? -30.875 10.266 4.324 1 94.25 429 TYR B CA 1
ATOM 8712 C C . TYR B 1 429 ? -30.453 8.844 4.672 1 94.25 429 TYR B C 1
ATOM 8714 O O . TYR B 1 429 ? -31.109 7.879 4.281 1 94.25 429 TYR B O 1
ATOM 8722 N N . LEU B 1 430 ? -29.391 8.688 5.41 1 93.62 430 LEU B N 1
ATOM 8723 C CA . LEU B 1 430 ? -28.844 7.371 5.738 1 93.62 430 LEU B CA 1
ATOM 8724 C C . LEU B 1 430 ? -29.812 6.594 6.633 1 93.62 430 LEU B C 1
ATOM 8726 O O . LEU B 1 430 ? -30.016 5.395 6.438 1 93.62 430 LEU B O 1
ATOM 8730 N N . ASP B 1 431 ? -30.422 7.27 7.527 1 94.81 431 ASP B N 1
ATOM 8731 C CA . ASP B 1 431 ? -31.281 6.617 8.516 1 94.81 431 ASP B CA 1
ATOM 8732 C C . ASP B 1 431 ? -32.656 6.32 7.934 1 94.81 431 ASP B C 1
ATOM 8734 O O . ASP B 1 431 ? -33.406 5.469 8.453 1 94.81 431 ASP B O 1
ATOM 8738 N N . THR B 1 432 ? -33 6.984 6.84 1 95.56 432 THR B N 1
ATOM 8739 C CA . THR B 1 432 ? -34.312 6.785 6.27 1 95.56 432 THR B CA 1
ATOM 8740 C C . THR B 1 432 ? -34.25 5.902 5.023 1 95.56 432 THR B C 1
ATOM 8742 O O . THR B 1 432 ? -35.188 5.156 4.727 1 95.56 432 THR B O 1
ATOM 8745 N N . MET B 1 433 ? -33.156 6 4.375 1 95.75 433 MET B N 1
ATOM 8746 C CA . MET B 1 433 ? -33.062 5.324 3.084 1 95.75 433 MET B CA 1
ATOM 8747 C C . MET B 1 433 ? -31.75 4.531 2.971 1 95.75 433 MET B C 1
ATOM 8749 O O . MET B 1 433 ? -31.781 3.309 2.834 1 95.75 433 MET B O 1
ATOM 8753 N N . GLY B 1 434 ? -30.672 5.086 3.211 1 94.56 434 GLY B N 1
ATOM 8754 C CA . GLY B 1 434 ? -29.359 4.555 2.896 1 94.56 434 GLY B CA 1
ATOM 8755 C C . GLY B 1 434 ? -29.062 3.25 3.607 1 94.56 434 GLY B C 1
ATOM 8756 O O . GLY B 1 434 ? -28.469 2.338 3.023 1 94.56 434 GLY B O 1
ATOM 8757 N N . TYR B 1 435 ? -29.5 3.076 4.848 1 96.19 435 TYR B N 1
ATOM 8758 C CA . TYR B 1 435 ? -29.094 1.922 5.645 1 96.19 435 TYR B CA 1
ATOM 8759 C C . TYR B 1 435 ? -30.266 0.974 5.855 1 96.19 435 TYR B C 1
ATOM 8761 O O . TYR B 1 435 ? -30.188 0.037 6.652 1 96.19 435 TYR B O 1
ATOM 8769 N N . LYS B 1 436 ? -31.312 1.138 5.102 1 97.19 436 LYS B N 1
ATOM 8770 C CA . LYS B 1 436 ? -32.531 0.358 5.324 1 97.19 436 LYS B CA 1
ATOM 8771 C C . LYS B 1 436 ? -32.656 -0.75 4.285 1 97.19 436 LYS B C 1
ATOM 8773 O O . LYS B 1 436 ? -32.281 -0.57 3.123 1 97.19 436 LYS B O 1
ATOM 8778 N N . PRO B 1 437 ? -33.188 -1.843 4.691 1 97.44 437 PRO B N 1
ATOM 8779 C CA . PRO B 1 437 ? -33.25 -3.004 3.803 1 97.44 437 PRO B CA 1
ATOM 8780 C C . PRO B 1 437 ? -34.188 -2.768 2.607 1 97.44 437 PRO B C 1
ATOM 8782 O O . PRO B 1 437 ? -33.938 -3.291 1.519 1 97.44 437 PRO B O 1
ATOM 8785 N N . TYR B 1 438 ? -35.25 -1.953 2.764 1 97.31 438 TYR B N 1
ATOM 8786 C CA . TYR B 1 438 ? -36.219 -1.775 1.691 1 97.31 438 TYR B CA 1
ATOM 8787 C C . TYR B 1 438 ? -35.594 -1.021 0.519 1 97.31 438 TYR B C 1
ATOM 8789 O O . TYR B 1 438 ? -36.125 -1.055 -0.595 1 97.31 438 TYR B O 1
ATOM 8797 N N . ALA B 1 439 ? -34.531 -0.378 0.718 1 96.62 439 ALA B N 1
ATOM 8798 C CA . ALA B 1 439 ? -33.875 0.354 -0.363 1 96.62 439 ALA B CA 1
ATOM 8799 C C . ALA B 1 439 ? -33 -0.572 -1.192 1 96.62 439 ALA B C 1
ATOM 8801 O O . ALA B 1 439 ? -32.688 -0.284 -2.355 1 96.62 439 ALA B O 1
ATOM 8802 N N . HIS B 1 440 ? -32.531 -1.704 -0.657 1 98.25 440 HIS B N 1
ATOM 8803 C CA . HIS B 1 440 ? -31.469 -2.49 -1.284 1 98.25 440 HIS B CA 1
ATOM 8804 C C . HIS B 1 440 ? -31.969 -3.877 -1.67 1 98.25 440 HIS B C 1
ATOM 8806 O O . HIS B 1 440 ? -31.219 -4.668 -2.256 1 98.25 440 HIS B O 1
ATOM 8812 N N . TYR B 1 441 ? -33.219 -4.195 -1.356 1 98.62 441 TYR B N 1
ATOM 8813 C CA . TYR B 1 441 ? -33.75 -5.539 -1.569 1 98.62 441 TYR B CA 1
ATOM 8814 C C . TYR B 1 441 ? -33.812 -5.871 -3.057 1 98.62 441 TYR B C 1
ATOM 8816 O O . TYR B 1 441 ? -33.688 -7.035 -3.445 1 98.62 441 TYR B O 1
ATOM 8824 N N . ALA B 1 442 ? -34 -4.859 -3.902 1 98.75 442 ALA B N 1
ATOM 8825 C CA . ALA B 1 442 ? -34.062 -5.078 -5.344 1 98.75 442 ALA B CA 1
ATOM 8826 C C . ALA B 1 442 ? -32.75 -5.723 -5.844 1 98.75 442 ALA B C 1
ATOM 8828 O O . ALA B 1 442 ? -32.812 -6.652 -6.652 1 98.75 442 ALA B O 1
ATOM 8829 N N . ALA B 1 443 ? -31.641 -5.215 -5.418 1 98.81 443 ALA B N 1
ATOM 8830 C CA . ALA B 1 443 ? -30.359 -5.766 -5.828 1 98.81 443 ALA B CA 1
ATOM 8831 C C . ALA B 1 443 ? -30.219 -7.227 -5.398 1 98.81 443 ALA B C 1
ATOM 8833 O O . ALA B 1 443 ? -29.766 -8.07 -6.172 1 98.81 443 ALA B O 1
ATOM 8834 N N . TYR B 1 444 ? -30.625 -7.559 -4.207 1 98.88 444 TYR B N 1
ATOM 8835 C CA . TYR B 1 444 ? -30.594 -8.922 -3.686 1 98.88 444 TYR B CA 1
ATOM 8836 C C . TYR B 1 444 ? -31.484 -9.844 -4.512 1 98.88 444 TYR B C 1
ATOM 8838 O O . TYR B 1 444 ? -31.078 -10.945 -4.883 1 98.88 444 TYR B O 1
ATOM 8846 N N . CYS B 1 445 ? -32.688 -9.352 -4.84 1 98.81 445 CYS B N 1
ATOM 8847 C CA . CYS B 1 445 ? -33.625 -10.141 -5.609 1 98.81 445 CYS B CA 1
ATOM 8848 C C . CYS B 1 445 ? -33.125 -10.383 -7.023 1 98.81 445 CYS B C 1
ATOM 8850 O O . CYS B 1 445 ? -33.281 -11.484 -7.559 1 98.81 445 CYS B O 1
ATOM 8852 N N . ILE B 1 446 ? -32.594 -9.391 -7.605 1 98.88 446 ILE B N 1
ATOM 8853 C CA . ILE B 1 446 ? -32 -9.555 -8.93 1 98.88 446 ILE B CA 1
ATOM 8854 C C . ILE B 1 446 ? -30.875 -10.594 -8.867 1 98.88 446 ILE B C 1
ATOM 8856 O O . ILE B 1 446 ? -30.719 -11.406 -9.789 1 98.88 446 ILE B O 1
ATOM 8860 N N . GLY B 1 447 ? -30.141 -10.57 -7.809 1 98.88 447 GLY B N 1
ATOM 8861 C CA . GLY B 1 447 ? -29.125 -11.602 -7.582 1 98.88 447 GLY B CA 1
ATOM 8862 C C . GLY B 1 447 ? -29.719 -12.992 -7.5 1 98.88 447 GLY B C 1
ATOM 8863 O O . GLY B 1 447 ? -29.203 -13.93 -8.117 1 98.88 447 GLY B O 1
ATOM 8864 N N . MET B 1 448 ? -30.828 -13.125 -6.797 1 98.75 448 MET B N 1
ATOM 8865 C CA . MET B 1 448 ? -31.484 -14.422 -6.664 1 98.75 448 MET B CA 1
ATOM 8866 C C . MET B 1 448 ? -31.953 -14.938 -8.023 1 98.75 448 MET B C 1
ATOM 8868 O O . MET B 1 448 ? -31.781 -16.109 -8.344 1 98.75 448 MET B O 1
ATOM 8872 N N . ALA B 1 449 ? -32.5 -14.031 -8.781 1 98.5 449 ALA B N 1
ATOM 8873 C CA . ALA B 1 449 ? -32.969 -14.406 -10.117 1 98.5 449 ALA B CA 1
ATOM 8874 C C . ALA B 1 449 ? -31.797 -14.867 -10.984 1 98.5 449 ALA B C 1
ATOM 8876 O O . ALA B 1 449 ? -31.922 -15.828 -11.742 1 98.5 449 ALA B O 1
ATOM 8877 N N . THR B 1 450 ? -30.719 -14.18 -10.883 1 98.25 450 THR B N 1
ATOM 8878 C CA . THR B 1 450 ? -29.531 -14.539 -11.648 1 98.25 450 THR B CA 1
ATOM 8879 C C . THR B 1 450 ? -29 -15.898 -11.203 1 98.25 450 THR B C 1
ATOM 8881 O O . THR B 1 450 ? -28.594 -16.719 -12.031 1 98.25 450 THR B O 1
ATOM 8884 N N . GLY B 1 451 ? -28.953 -16.078 -9.875 1 97.69 451 GLY B N 1
ATOM 8885 C CA . GLY B 1 451 ? -28.547 -17.391 -9.367 1 97.69 451 GLY B CA 1
ATOM 8886 C C . GLY B 1 451 ? -29.406 -18.516 -9.883 1 97.69 451 GLY B C 1
ATOM 8887 O O . GLY B 1 451 ? -28.906 -19.594 -10.203 1 97.69 451 GLY B O 1
ATOM 8888 N N . PHE B 1 452 ? -30.672 -18.281 -10 1 97.25 452 PHE B N 1
ATOM 8889 C CA . PHE B 1 452 ? -31.609 -19.25 -10.531 1 97.25 452 PHE B CA 1
ATOM 8890 C C . PHE B 1 452 ? -31.312 -19.547 -12 1 97.25 452 PHE B C 1
ATOM 8892 O O . PHE B 1 452 ? -31.266 -20.719 -12.406 1 97.25 452 PHE B O 1
ATOM 8899 N N . LEU B 1 453 ? -31.078 -18.516 -12.719 1 96.06 453 LEU B N 1
ATOM 8900 C CA . LEU B 1 453 ? -30.781 -18.672 -14.141 1 96.06 453 LEU B CA 1
ATOM 8901 C C . LEU B 1 453 ? -29.516 -19.516 -14.344 1 96.06 453 LEU B C 1
ATOM 8903 O O . LEU B 1 453 ? -29.5 -20.406 -15.18 1 96.06 453 LEU B O 1
ATOM 8907 N N . LEU B 1 454 ? -28.5 -19.25 -13.602 1 94.69 454 LEU B N 1
ATOM 8908 C CA . LEU B 1 454 ? -27.219 -19.953 -13.742 1 94.69 454 LEU B CA 1
ATOM 8909 C C . LEU B 1 454 ? -27.344 -21.406 -13.289 1 94.69 454 LEU B C 1
ATOM 8911 O O . LEU B 1 454 ? -26.641 -22.266 -13.797 1 94.69 454 LEU B O 1
ATOM 8915 N N . SER B 1 455 ? -28.219 -21.625 -12.344 1 92.81 455 SER B N 1
ATOM 8916 C CA . SER B 1 455 ? -28.406 -22.984 -11.844 1 92.81 455 SER B CA 1
ATOM 8917 C C . SER B 1 455 ? -29.297 -23.797 -12.781 1 92.81 455 SER B C 1
ATOM 8919 O O . SER B 1 455 ? -29.109 -25 -12.914 1 92.81 455 SER B O 1
ATOM 8921 N N . ALA B 1 456 ? -30.172 -23.156 -13.375 1 89.12 456 ALA B N 1
ATOM 8922 C CA . ALA B 1 456 ? -31.156 -23.844 -14.211 1 89.12 456 ALA B CA 1
ATOM 8923 C C . ALA B 1 456 ? -30.578 -24.172 -15.586 1 89.12 456 ALA B C 1
ATOM 8925 O O . ALA B 1 456 ? -30.969 -25.156 -16.203 1 89.12 456 ALA B O 1
ATOM 8926 N N . LYS B 1 457 ? -29.656 -23.328 -16.016 1 86.56 457 LYS B N 1
ATOM 8927 C CA . LYS B 1 457 ? -29.125 -23.484 -17.375 1 86.56 457 LYS B CA 1
ATOM 8928 C C . LYS B 1 457 ? -27.609 -23.656 -17.359 1 86.56 457 LYS B C 1
ATOM 8930 O O . LYS B 1 457 ? -26.891 -22.75 -16.922 1 86.56 457 LYS B O 1
ATOM 8935 N N . GLN B 1 458 ? -27.172 -24.734 -17.812 1 80.12 458 GLN B N 1
ATOM 8936 C CA . GLN B 1 458 ? -25.734 -24.969 -17.875 1 80.12 458 GLN B CA 1
ATOM 8937 C C . GLN B 1 458 ? -25.094 -24.156 -19 1 80.12 458 GLN B C 1
ATOM 8939 O O . GLN B 1 458 ? -23.953 -23.688 -18.859 1 80.12 458 GLN B O 1
ATOM 8944 N N . LYS B 1 459 ? -25.797 -24.047 -20.125 1 87.19 459 LYS B N 1
ATOM 8945 C CA . LYS B 1 459 ? -25.375 -23.234 -21.266 1 87.19 459 LYS B CA 1
ATOM 8946 C C . LYS B 1 459 ? -26.422 -22.172 -21.594 1 87.19 459 LYS B C 1
ATOM 8948 O O . LYS B 1 459 ? -27.609 -22.484 -21.672 1 87.19 459 LYS B O 1
ATOM 8953 N N . ILE B 1 460 ? -25.938 -21 -21.688 1 92.31 460 ILE B N 1
ATOM 8954 C CA . ILE B 1 460 ? -26.828 -19.891 -22 1 92.31 460 ILE B CA 1
ATOM 8955 C C . ILE B 1 460 ? -26.406 -19.25 -23.312 1 92.31 460 ILE B C 1
ATOM 8957 O O . ILE B 1 460 ? -25.5 -18.406 -23.344 1 92.31 460 ILE B O 1
ATOM 8961 N N . PRO B 1 461 ? -27.031 -19.703 -24.375 1 93.25 461 PRO B N 1
ATOM 8962 C CA . PRO B 1 461 ? -26.703 -19.047 -25.656 1 93.25 461 PRO B CA 1
ATOM 8963 C C . PRO B 1 461 ? -27.25 -17.625 -25.75 1 93.25 461 PRO B C 1
ATOM 8965 O O . PRO B 1 461 ? -28.438 -17.406 -25.516 1 93.25 461 PRO B O 1
ATOM 8968 N N . ILE B 1 462 ? -26.422 -16.75 -26.047 1 94.38 462 ILE B N 1
ATOM 8969 C CA . ILE B 1 462 ? -26.812 -15.352 -26.188 1 94.38 462 ILE B CA 1
ATOM 8970 C C . ILE B 1 462 ? -26.531 -14.867 -27.609 1 94.38 462 ILE B C 1
ATOM 8972 O O . ILE B 1 462 ? -25.391 -14.914 -28.078 1 94.38 462 ILE B O 1
ATOM 8976 N N . SER B 1 463 ? -27.578 -14.43 -28.344 1 95.44 463 SER B N 1
ATOM 8977 C CA . SER B 1 463 ? -27.422 -13.93 -29.703 1 95.44 463 SER B CA 1
ATOM 8978 C C . SER B 1 463 ? -26.562 -12.672 -29.734 1 95.44 463 SER B C 1
ATOM 8980 O O . SER B 1 463 ? -26.406 -11.984 -28.734 1 95.44 463 SER B O 1
ATOM 8982 N N . LYS B 1 464 ? -26.016 -12.398 -30.844 1 94.19 464 LYS B N 1
ATOM 8983 C CA . LYS B 1 464 ? -25.156 -11.234 -31.016 1 94.19 464 LYS B CA 1
ATOM 8984 C C . LYS B 1 464 ? -25.922 -9.945 -30.734 1 94.19 464 LYS B C 1
ATOM 8986 O O . LYS B 1 464 ? -25.375 -9 -30.156 1 94.19 464 LYS B O 1
ATOM 8991 N N . CYS B 1 465 ? -27.125 -9.922 -31.172 1 96.12 465 CYS B N 1
ATOM 8992 C CA . CYS B 1 465 ? -27.953 -8.742 -30.938 1 96.12 465 CYS B CA 1
ATOM 8993 C C . CYS B 1 465 ? -28.188 -8.523 -29.453 1 96.12 465 CYS B C 1
ATOM 8995 O O . CYS B 1 465 ? -28.094 -7.395 -28.969 1 96.12 465 CYS B O 1
ATOM 8997 N N . LEU B 1 466 ? -28.453 -9.57 -28.75 1 95.88 466 LEU B N 1
ATOM 8998 C CA . LEU B 1 466 ? -28.656 -9.477 -27.312 1 95.88 466 LEU B CA 1
ATOM 8999 C C . LEU B 1 466 ? -27.375 -9.102 -26.594 1 95.88 466 LEU B C 1
ATOM 9001 O O . LEU B 1 466 ? -27.406 -8.398 -25.578 1 95.88 466 LEU B O 1
ATOM 9005 N N . GLN B 1 467 ? -26.297 -9.586 -27.141 1 96.38 467 GLN B N 1
ATOM 9006 C CA . GLN B 1 467 ? -25.016 -9.211 -26.562 1 96.38 467 GLN B CA 1
ATOM 9007 C C . GLN B 1 467 ? -24.781 -7.703 -26.672 1 96.38 467 GLN B C 1
ATOM 9009 O O . GLN B 1 467 ? -24.406 -7.055 -25.703 1 96.38 467 GLN B O 1
ATOM 9014 N N . ILE B 1 468 ? -25.016 -7.172 -27.812 1 96.44 468 ILE B N 1
ATOM 9015 C CA . ILE B 1 468 ? -24.797 -5.75 -28.062 1 96.44 468 ILE B CA 1
ATOM 9016 C C . ILE B 1 468 ? -25.75 -4.926 -27.203 1 96.44 468 ILE B C 1
ATOM 9018 O O . ILE B 1 468 ? -25.328 -3.961 -26.547 1 96.44 468 ILE B O 1
ATOM 9022 N N . CYS B 1 469 ? -26.969 -5.32 -27.172 1 96.88 469 CYS B N 1
ATOM 9023 C CA . CYS B 1 469 ? -27.969 -4.605 -26.391 1 96.88 469 CYS B CA 1
ATOM 9024 C C . CYS B 1 469 ? -27.672 -4.715 -24.906 1 96.88 469 CYS B C 1
ATOM 9026 O O . CYS B 1 469 ? -27.766 -3.727 -24.172 1 96.88 469 CYS B O 1
ATOM 9028 N N . GLY B 1 470 ? -27.344 -5.891 -24.484 1 97.12 470 GLY B N 1
ATOM 9029 C CA . GLY B 1 470 ? -27.016 -6.113 -23.078 1 97.12 470 GLY B CA 1
ATOM 9030 C C . GLY B 1 470 ? -25.812 -5.32 -22.609 1 97.12 470 GLY B C 1
ATOM 9031 O O . GLY B 1 470 ? -25.875 -4.641 -21.578 1 97.12 470 GLY B O 1
ATOM 9032 N N . TRP B 1 471 ? -24.781 -5.379 -23.391 1 96.88 471 TRP B N 1
ATOM 9033 C CA . TRP B 1 471 ? -23.578 -4.641 -23.016 1 96.88 471 TRP B CA 1
ATOM 9034 C C . TRP B 1 471 ? -23.812 -3.137 -23.094 1 96.88 471 TRP B C 1
ATOM 9036 O O . TRP B 1 471 ? -23.328 -2.383 -22.25 1 96.88 471 TRP B O 1
ATOM 9046 N N . SER B 1 472 ? -24.516 -2.684 -24.109 1 97.69 472 SER B N 1
ATOM 9047 C CA . SER B 1 472 ? -24.844 -1.265 -24.203 1 97.69 472 SER B CA 1
ATOM 9048 C C . SER B 1 472 ? -25.656 -0.791 -23 1 97.69 472 SER B C 1
ATOM 9050 O O . SER B 1 472 ? -25.375 0.277 -22.453 1 97.69 472 SER B O 1
ATOM 9052 N N . PHE B 1 473 ? -26.562 -1.584 -22.609 1 97.12 473 PHE B N 1
ATOM 9053 C CA . PHE B 1 473 ? -27.375 -1.257 -21.453 1 97.12 473 PHE B CA 1
ATOM 9054 C C . PHE B 1 473 ? -26.516 -1.226 -20.188 1 97.12 473 PHE B C 1
ATOM 9056 O O . PHE B 1 473 ? -26.609 -0.289 -19.391 1 97.12 473 PHE B O 1
ATOM 9063 N N . ALA B 1 474 ? -25.766 -2.262 -19.984 1 97.69 474 ALA B N 1
ATOM 9064 C CA . ALA B 1 474 ? -24.953 -2.371 -18.781 1 97.69 474 ALA B CA 1
ATOM 9065 C C . ALA B 1 474 ? -23.969 -1.208 -18.672 1 97.69 474 ALA B C 1
ATOM 9067 O O . ALA B 1 474 ? -23.859 -0.572 -17.625 1 97.69 474 ALA B O 1
ATOM 9068 N N . VAL B 1 475 ? -23.281 -0.853 -19.781 1 97.06 475 VAL B N 1
ATOM 9069 C CA . VAL B 1 475 ? -22.266 0.188 -19.766 1 97.06 475 VAL B CA 1
ATOM 9070 C C . VAL B 1 475 ? -22.922 1.559 -19.625 1 97.06 475 VAL B C 1
ATOM 9072 O O . VAL B 1 475 ? -22.531 2.361 -18.781 1 97.06 475 VAL B O 1
ATOM 9075 N N . THR B 1 476 ? -23.906 1.809 -20.438 1 97.62 476 THR B N 1
ATOM 9076 C CA . THR B 1 476 ? -24.562 3.113 -20.406 1 97.62 476 THR B CA 1
ATOM 9077 C C . THR B 1 476 ? -25.344 3.293 -19.109 1 97.62 476 THR B C 1
ATOM 9079 O O . THR B 1 476 ? -25.297 4.355 -18.484 1 97.62 476 THR B O 1
ATOM 9082 N N . GLY B 1 477 ? -26.109 2.273 -18.719 1 97.94 477 GLY B N 1
ATOM 9083 C CA . GLY B 1 477 ? -26.875 2.344 -17.484 1 97.94 477 GLY B CA 1
ATOM 9084 C C . GLY B 1 477 ? -26.016 2.57 -16.25 1 97.94 477 GLY B C 1
ATOM 9085 O O . GLY B 1 477 ? -26.281 3.49 -15.477 1 97.94 477 GLY B O 1
ATOM 9086 N N . CYS B 1 478 ? -24.984 1.771 -16.078 1 97.81 478 CYS B N 1
ATOM 9087 C CA . CYS B 1 478 ? -24.109 1.882 -14.914 1 97.81 478 CYS B CA 1
ATOM 9088 C C . CYS B 1 478 ? -23.312 3.184 -14.945 1 97.81 478 CYS B C 1
ATOM 9090 O O . CYS B 1 478 ? -23.078 3.793 -13.898 1 97.81 478 CYS B O 1
ATOM 9092 N N . THR B 1 479 ? -22.875 3.654 -16.156 1 97.62 479 THR B N 1
ATOM 9093 C CA . THR B 1 479 ? -22.156 4.922 -16.266 1 97.62 479 THR B CA 1
ATOM 9094 C C . THR B 1 479 ? -23.078 6.09 -15.891 1 97.62 479 THR B C 1
ATOM 9096 O O . THR B 1 479 ? -22.641 7.02 -15.211 1 97.62 479 THR B O 1
ATOM 9099 N N . LEU B 1 480 ? -24.281 5.992 -16.297 1 97.19 480 LEU B N 1
ATOM 9100 C CA . LEU B 1 480 ? -25.219 7.055 -15.977 1 97.19 480 LEU B CA 1
ATOM 9101 C C . LEU B 1 480 ? -25.531 7.074 -14.484 1 97.19 480 LEU B C 1
ATOM 9103 O O . LEU B 1 480 ? -25.734 8.141 -13.906 1 97.19 480 LEU B O 1
ATOM 9107 N N . VAL B 1 481 ? -25.609 5.949 -13.883 1 97.81 481 VAL B N 1
ATOM 9108 C CA . VAL B 1 481 ? -25.891 5.863 -12.453 1 97.81 481 VAL B CA 1
ATOM 9109 C C . VAL B 1 481 ? -24.75 6.496 -11.664 1 97.81 481 VAL B C 1
ATOM 9111 O O . VAL B 1 481 ? -24.984 7.238 -10.703 1 97.81 481 VAL B O 1
ATOM 9114 N N . VAL B 1 482 ? -23.484 6.312 -12.078 1 97.44 482 VAL B N 1
ATOM 9115 C CA . VAL B 1 482 ? -22.328 6.758 -11.32 1 97.44 482 VAL B CA 1
ATOM 9116 C C . VAL B 1 482 ? -21.984 8.203 -11.695 1 97.44 482 VAL B C 1
ATOM 9118 O O . VAL B 1 482 ? -21.75 9.039 -10.82 1 97.44 482 VAL B O 1
ATOM 9121 N N . TYR B 1 483 ? -22.047 8.57 -13.008 1 97.31 483 TYR B N 1
ATOM 9122 C CA . TYR B 1 483 ? -21.562 9.867 -13.469 1 97.31 483 TYR B CA 1
ATOM 9123 C C . TYR B 1 483 ? -22.734 10.828 -13.703 1 97.31 483 TYR B C 1
ATOM 9125 O O . TYR B 1 483 ? -22.531 12.039 -13.836 1 97.31 483 TYR B O 1
ATOM 9133 N N . GLY B 1 484 ? -23.922 10.32 -13.719 1 96.12 484 GLY B N 1
ATOM 9134 C CA . GLY B 1 484 ? -25.078 11.156 -13.961 1 96.12 484 GLY B CA 1
ATOM 9135 C C . GLY B 1 484 ? -25.375 12.125 -12.836 1 96.12 484 GLY B C 1
ATOM 9136 O O . GLY B 1 484 ? -26.141 13.07 -13 1 96.12 484 GLY B O 1
ATOM 9137 N N . THR B 1 485 ? -24.73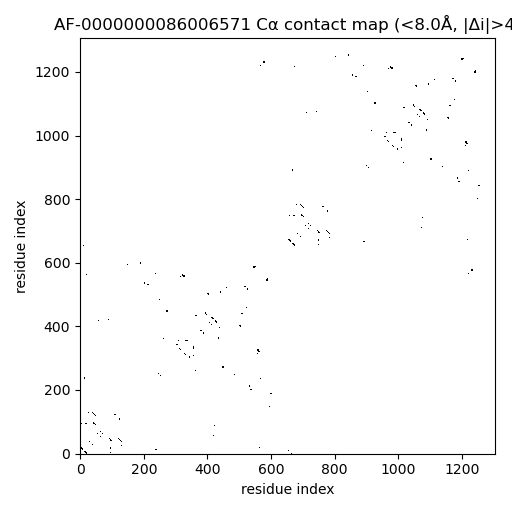4 11.977 -11.75 1 96.62 485 THR B N 1
ATOM 9138 C CA . THR B 1 485 ? -24.969 12.828 -10.586 1 96.62 485 THR B CA 1
ATOM 9139 C C . THR B 1 485 ? -24.047 14.047 -10.625 1 96.62 485 THR B C 1
ATOM 9141 O O . THR B 1 485 ? -24.047 14.844 -9.68 1 96.62 485 THR B O 1
ATOM 9144 N N . TRP B 1 486 ? -23.297 14.219 -11.672 1 96 486 TRP B N 1
ATOM 9145 C CA . TRP B 1 486 ? -22.266 15.25 -11.781 1 96 486 TRP B CA 1
ATOM 9146 C C . TRP B 1 486 ? -22.844 16.641 -11.547 1 96 486 TRP B C 1
ATOM 9148 O O . TRP B 1 486 ? -22.328 17.406 -10.75 1 96 486 TRP B O 1
ATOM 9158 N N . ASN B 1 487 ? -23.969 16.906 -12.164 1 95.19 487 ASN B N 1
ATOM 9159 C CA . ASN B 1 487 ? -24.594 18.219 -12.031 1 95.19 487 ASN B CA 1
ATOM 9160 C C . ASN B 1 487 ? -25.094 18.469 -10.617 1 95.19 487 ASN B C 1
ATOM 9162 O O . ASN B 1 487 ? -25.016 19.578 -10.102 1 95.19 487 ASN B O 1
ATOM 9166 N N . TRP B 1 488 ? -25.609 17.453 -10.023 1 95.12 488 TRP B N 1
ATOM 9167 C CA . TRP B 1 488 ? -26.141 17.578 -8.672 1 95.12 488 TRP B CA 1
ATOM 9168 C C . TRP B 1 488 ? -25.031 17.766 -7.66 1 95.12 488 TRP B C 1
ATOM 9170 O O . TRP B 1 488 ? -25.141 18.594 -6.75 1 95.12 488 TRP B O 1
ATOM 9180 N N . ASN B 1 489 ? -23.938 17.047 -7.848 1 94.25 489 ASN B N 1
ATOM 9181 C CA . ASN B 1 489 ? -22.781 17.172 -6.961 1 94.25 489 ASN B CA 1
ATOM 9182 C C . ASN B 1 489 ? -22.078 18.516 -7.129 1 94.25 489 ASN B C 1
ATOM 9184 O O . ASN B 1 489 ? -21.344 18.953 -6.242 1 94.25 489 ASN B O 1
ATOM 9188 N N . SER B 1 490 ? -22.344 19.188 -8.273 1 92 490 SER B N 1
ATOM 9189 C CA . SER B 1 490 ? -21.766 20.5 -8.539 1 92 490 SER B CA 1
ATOM 9190 C C . SER B 1 490 ? -22.578 21.609 -7.879 1 92 490 SER B C 1
ATOM 9192 O O . SER B 1 490 ? -22.203 22.781 -7.957 1 92 490 SER B O 1
ATOM 9194 N N . GLY B 1 491 ? -23.672 21.266 -7.281 1 89.06 491 GLY B N 1
ATOM 9195 C CA . GLY B 1 491 ? -24.422 22.266 -6.539 1 89.06 491 GLY B CA 1
ATOM 9196 C C . GLY B 1 491 ? -25.812 22.516 -7.105 1 89.06 491 GLY B C 1
ATOM 9197 O O . GLY B 1 491 ? -26.625 23.203 -6.484 1 89.06 491 GLY B O 1
ATOM 9198 N N . ASN B 1 492 ? -26.094 21.906 -8.242 1 91.88 492 ASN B N 1
ATOM 9199 C CA . ASN B 1 492 ? -27.406 22.062 -8.859 1 91.88 492 ASN B CA 1
ATOM 9200 C C . ASN B 1 492 ? -28.328 20.875 -8.531 1 91.88 492 ASN B C 1
ATOM 9202 O O . ASN B 1 492 ? -28.391 19.906 -9.297 1 91.88 492 ASN B O 1
ATOM 9206 N N . LEU B 1 493 ? -29.109 21.031 -7.516 1 92.75 493 LEU B N 1
ATOM 9207 C CA . LEU B 1 493 ? -29.953 19.922 -7.047 1 92.75 493 LEU B CA 1
ATOM 9208 C C . LEU B 1 493 ? -31.047 19.625 -8.047 1 92.75 493 LEU B C 1
ATOM 9210 O O . LEU B 1 493 ? -31.562 20.531 -8.703 1 92.75 493 LEU B O 1
ATOM 9214 N N . PRO B 1 494 ? -31.391 18.438 -8.148 1 94.5 494 PRO B N 1
ATOM 9215 C CA . PRO B 1 494 ? -32.438 18.062 -9.086 1 94.5 494 PRO B CA 1
ATOM 9216 C C . PRO B 1 494 ? -33.844 18.375 -8.562 1 94.5 494 PRO B C 1
ATOM 9218 O O . PRO B 1 494 ? -34.031 18.562 -7.352 1 94.5 494 PRO B O 1
ATOM 9221 N N . ASP B 1 495 ? -34.812 18.359 -9.547 1 94.69 495 ASP B N 1
ATOM 9222 C CA . ASP B 1 495 ? -36.188 18.469 -9.172 1 94.69 495 ASP B CA 1
ATOM 9223 C C . ASP B 1 495 ? -36.688 17.203 -8.484 1 94.69 495 ASP B C 1
ATOM 9225 O O . ASP B 1 495 ? -36.062 16.156 -8.586 1 94.69 495 ASP B O 1
ATOM 9229 N N . TRP B 1 496 ? -37.812 17.328 -7.738 1 93.88 496 TRP B N 1
ATOM 9230 C CA . TRP B 1 496 ? -38.312 16.203 -6.957 1 93.88 496 TRP B CA 1
ATOM 9231 C C . TRP B 1 496 ? -38.625 15.016 -7.859 1 93.88 496 TRP B C 1
ATOM 9233 O O . TRP B 1 496 ? -38.406 13.867 -7.477 1 93.88 496 TRP B O 1
ATOM 9243 N N . SER B 1 497 ? -39.094 15.219 -9.086 1 96.75 497 SER B N 1
ATOM 9244 C CA . SER B 1 497 ? -39.469 14.133 -9.984 1 96.75 497 SER B CA 1
ATOM 9245 C C . SER B 1 497 ? -38.219 13.344 -10.422 1 96.75 497 SER B C 1
ATOM 9247 O O . SER B 1 497 ? -38.25 12.109 -10.5 1 96.75 497 S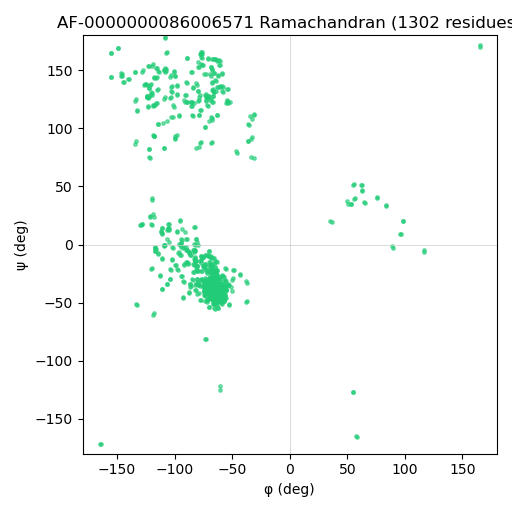ER B O 1
ATOM 9249 N N . VAL B 1 498 ? -37.156 14.086 -10.648 1 96.75 498 VAL B N 1
ATOM 9250 C CA . VAL B 1 498 ? -35.906 13.445 -11.062 1 96.75 498 VAL B CA 1
ATOM 9251 C C . VAL B 1 498 ? -35.312 12.688 -9.883 1 96.75 498 VAL B C 1
ATOM 9253 O O . VAL B 1 498 ? -34.781 11.586 -10.047 1 96.75 498 VAL B O 1
ATOM 9256 N N . SER B 1 499 ? -35.375 13.312 -8.727 1 97.12 499 SER B N 1
ATOM 9257 C CA . SER B 1 499 ? -34.875 12.656 -7.52 1 97.12 499 SER B CA 1
ATOM 9258 C C . SER B 1 499 ? -35.594 11.336 -7.27 1 97.12 499 SER B C 1
ATOM 9260 O O . SER B 1 499 ? -34.938 10.32 -6.977 1 97.12 499 SER B O 1
ATOM 9262 N N . VAL B 1 500 ? -36.875 11.367 -7.406 1 98 500 VAL B N 1
ATOM 9263 C CA . VAL B 1 500 ? -37.688 10.172 -7.168 1 98 500 VAL B CA 1
ATOM 9264 C C . VAL B 1 500 ? -37.406 9.117 -8.227 1 98 500 VAL B C 1
ATOM 9266 O O . VAL B 1 500 ? -37.219 7.938 -7.902 1 98 500 VAL B O 1
ATOM 9269 N N . ALA B 1 501 ? -37.281 9.539 -9.453 1 97.88 501 ALA B N 1
ATOM 9270 C CA . ALA B 1 501 ? -37 8.609 -10.539 1 97.88 501 ALA B CA 1
ATOM 9271 C C . ALA B 1 501 ? -35.656 7.941 -10.336 1 97.88 501 ALA B C 1
ATOM 9273 O O . ALA B 1 501 ? -35.5 6.727 -10.516 1 97.88 501 ALA B O 1
ATOM 9274 N N . TYR B 1 502 ? -34.688 8.766 -10 1 97.94 502 TYR B N 1
ATOM 9275 C CA . TYR B 1 502 ? -33.344 8.234 -9.789 1 97.94 502 TYR B CA 1
ATOM 9276 C C . TYR B 1 502 ? -33.312 7.289 -8.602 1 97.94 502 TYR B C 1
ATOM 9278 O O . TYR B 1 502 ? -32.75 6.199 -8.68 1 97.94 502 TYR B O 1
ATOM 9286 N N . ALA B 1 503 ? -33.875 7.68 -7.5 1 97.69 503 ALA B N 1
ATOM 9287 C CA . ALA B 1 503 ? -33.875 6.867 -6.289 1 97.69 503 ALA B CA 1
ATOM 9288 C C . ALA B 1 503 ? -34.594 5.539 -6.527 1 97.69 503 ALA B C 1
ATOM 9290 O O . ALA B 1 503 ? -34.219 4.508 -5.973 1 97.69 503 ALA B O 1
ATOM 9291 N N . THR B 1 504 ? -35.625 5.551 -7.352 1 98.19 504 THR B N 1
ATOM 9292 C CA . THR B 1 504 ? -36.438 4.379 -7.629 1 98.19 504 THR B CA 1
ATOM 9293 C C . THR B 1 504 ? -35.688 3.373 -8.484 1 98.19 504 THR B C 1
ATOM 9295 O O . THR B 1 504 ? -35.75 2.164 -8.25 1 98.19 504 THR B O 1
ATOM 9298 N N . CYS B 1 505 ? -34.844 3.883 -9.398 1 97.88 505 CYS B N 1
ATOM 9299 C CA . CYS B 1 505 ? -34.375 2.992 -10.453 1 97.88 505 CYS B CA 1
ATOM 9300 C C . CYS B 1 505 ? -32.906 2.721 -10.32 1 97.88 505 CYS B C 1
ATOM 9302 O O . CYS B 1 505 ? -32.375 1.729 -10.852 1 97.88 505 CYS B O 1
ATOM 9304 N N . SER B 1 506 ? -32.125 3.57 -9.758 1 98.06 506 SER B N 1
ATOM 9305 C CA . SER B 1 506 ? -30.672 3.549 -9.844 1 98.06 506 SER B CA 1
ATOM 9306 C C . SER B 1 506 ? -30.109 2.229 -9.328 1 98.06 506 SER B C 1
ATOM 9308 O O . SER B 1 506 ? -29.297 1.584 -10.008 1 98.06 506 SER B O 1
ATOM 9310 N N . ARG B 1 507 ? -30.531 1.737 -8.148 1 98.19 507 ARG B N 1
ATOM 9311 C CA . ARG B 1 507 ? -29.984 0.523 -7.559 1 98.19 507 ARG B CA 1
ATOM 9312 C C . ARG B 1 507 ? -30.359 -0.705 -8.383 1 98.19 507 ARG B C 1
ATOM 9314 O O . ARG B 1 507 ? -29.547 -1.62 -8.547 1 98.19 507 ARG B O 1
ATOM 9321 N N . ALA B 1 508 ? -31.547 -0.72 -8.898 1 98.5 508 ALA B N 1
ATOM 9322 C CA . ALA B 1 508 ? -31.984 -1.822 -9.758 1 98.5 508 ALA B CA 1
ATOM 9323 C C . ALA B 1 508 ? -31.203 -1.85 -11.062 1 98.5 508 ALA B C 1
ATOM 9325 O O . ALA B 1 508 ? -30.766 -2.914 -11.516 1 98.5 508 ALA B O 1
ATOM 9326 N N . VAL B 1 509 ? -31.031 -0.696 -11.641 1 98.5 509 VAL B N 1
ATOM 9327 C CA . VAL B 1 509 ? -30.281 -0.595 -12.891 1 98.5 509 VAL B CA 1
ATOM 9328 C C . VAL B 1 509 ? -28.844 -1.048 -12.672 1 98.5 509 VAL B C 1
ATOM 9330 O O . VAL B 1 509 ? -28.281 -1.783 -13.492 1 98.5 509 VAL B O 1
ATOM 9333 N N . TRP B 1 510 ? -28.234 -0.604 -11.609 1 98.62 510 TRP B N 1
ATOM 9334 C CA . TRP B 1 510 ? -26.875 -1.024 -11.266 1 98.62 510 TRP B CA 1
ATOM 9335 C C . TRP B 1 510 ? -26.797 -2.541 -11.133 1 98.62 510 TRP B C 1
ATOM 9337 O O . TRP B 1 510 ? -25.938 -3.178 -11.734 1 98.62 510 TRP B O 1
ATOM 9347 N N . ALA B 1 511 ? -27.734 -3.117 -10.383 1 98.81 511 ALA B N 1
ATOM 9348 C CA . ALA B 1 511 ? -27.734 -4.559 -10.148 1 98.81 511 ALA B CA 1
ATOM 9349 C C . ALA B 1 511 ? -27.938 -5.32 -11.461 1 98.81 511 ALA B C 1
ATOM 9351 O O . ALA B 1 511 ? -27.328 -6.375 -11.664 1 98.81 511 ALA B O 1
ATOM 9352 N N . LEU B 1 512 ? -28.766 -4.789 -12.344 1 98.69 512 LEU B N 1
ATOM 9353 C CA . LEU B 1 512 ? -28.984 -5.414 -13.641 1 98.69 512 LEU B CA 1
ATOM 9354 C C . LEU B 1 512 ? -27.719 -5.379 -14.484 1 98.69 512 LEU B C 1
ATOM 9356 O O . LEU B 1 512 ? -27.438 -6.316 -15.242 1 98.69 512 LEU B O 1
ATOM 9360 N N . GLY B 1 513 ? -27.031 -4.27 -14.398 1 98.62 513 GLY B N 1
ATOM 9361 C CA . GLY B 1 513 ? -25.734 -4.199 -15.07 1 98.62 513 GLY B CA 1
ATOM 9362 C C . GLY B 1 513 ? -24.75 -5.25 -14.602 1 98.62 513 GLY B C 1
ATOM 9363 O O . GLY B 1 513 ? -24.094 -5.91 -15.406 1 98.62 513 GLY B O 1
ATOM 9364 N N . ILE B 1 514 ? -24.672 -5.477 -13.297 1 98.5 514 ILE B N 1
ATOM 9365 C CA . ILE B 1 514 ? -23.781 -6.48 -12.727 1 98.5 514 ILE B CA 1
ATOM 9366 C C . ILE B 1 514 ? -24.281 -7.875 -13.102 1 98.5 514 ILE B C 1
ATOM 9368 O O . ILE B 1 514 ? -23.469 -8.781 -13.336 1 98.5 514 ILE B O 1
ATOM 9372 N N . ALA B 1 515 ? -25.609 -8.008 -13.125 1 98.62 515 ALA B N 1
ATOM 9373 C CA . ALA B 1 515 ? -26.188 -9.281 -13.539 1 98.62 515 ALA B CA 1
ATOM 9374 C C . ALA B 1 515 ? -25.766 -9.641 -14.961 1 98.62 515 ALA B C 1
ATOM 9376 O O . ALA B 1 515 ? -25.375 -10.773 -15.234 1 98.62 515 ALA B O 1
ATOM 9377 N N . TRP B 1 516 ? -25.828 -8.672 -15.828 1 98.25 516 TRP B N 1
ATOM 9378 C CA . TRP B 1 516 ? -25.422 -8.906 -17.203 1 98.25 516 TRP B CA 1
ATOM 9379 C C . TRP B 1 516 ? -23.938 -9.289 -17.281 1 98.25 516 TRP B C 1
ATOM 9381 O O . TRP B 1 516 ? -23.562 -10.211 -18 1 98.25 516 TRP B O 1
ATOM 9391 N N . LEU B 1 517 ? -23.156 -8.547 -16.547 1 97.81 517 LEU B N 1
ATOM 9392 C CA . LEU B 1 517 ? -21.734 -8.828 -16.484 1 97.81 517 LEU B CA 1
ATOM 9393 C C . LEU B 1 517 ? -21.484 -10.266 -16.031 1 97.81 517 LEU B C 1
ATOM 9395 O O . LEU B 1 517 ? -20.703 -10.992 -16.672 1 97.81 517 LEU B O 1
ATOM 9399 N N . THR B 1 518 ? -22.156 -10.719 -15.055 1 97.81 518 THR B N 1
ATOM 9400 C CA . THR B 1 518 ? -21.984 -12.047 -14.477 1 97.81 518 THR B CA 1
ATOM 9401 C C . THR B 1 518 ? -22.453 -13.133 -15.438 1 97.81 518 THR B C 1
ATOM 9403 O O . THR B 1 518 ? -21.734 -14.109 -15.672 1 97.81 518 THR B O 1
ATOM 9406 N N . VAL B 1 519 ? -23.625 -12.914 -16.031 1 97.25 519 VAL B N 1
ATOM 9407 C CA . VAL B 1 519 ? -24.203 -13.898 -16.938 1 97.25 519 VAL B CA 1
ATOM 9408 C C . VAL B 1 519 ? -23.359 -14.008 -18.203 1 97.25 519 VAL B C 1
ATOM 9410 O O . VAL B 1 519 ? -23.109 -15.109 -18.703 1 97.25 519 VAL B O 1
ATOM 9413 N N . SER B 1 520 ? -22.906 -12.844 -18.688 1 96.81 520 SER B N 1
ATOM 9414 C CA . SER B 1 520 ? -22.078 -12.844 -19.891 1 96.81 520 SER B CA 1
ATOM 9415 C C . SER B 1 520 ? -20.766 -13.57 -19.656 1 96.81 520 SER B C 1
ATOM 9417 O O . SER B 1 520 ? -20.297 -14.312 -20.531 1 96.81 520 SER B O 1
ATOM 9419 N N . CYS B 1 521 ? -20.172 -13.414 -18.547 1 95 521 CYS B N 1
ATOM 9420 C CA . CYS B 1 521 ? -18.938 -14.109 -18.219 1 95 521 CYS B CA 1
ATOM 9421 C C . CYS B 1 521 ? -19.172 -15.609 -18.062 1 95 521 CYS B C 1
ATOM 9423 O O . CYS B 1 521 ? -18.391 -16.422 -18.562 1 95 521 CYS B O 1
ATOM 9425 N N . TYR B 1 522 ? -20.25 -15.938 -17.406 1 93.56 522 TYR B N 1
ATOM 9426 C CA . TYR B 1 522 ? -20.609 -17.328 -17.188 1 93.56 522 TYR B CA 1
ATOM 9427 C C . TYR B 1 522 ? -20.875 -18.047 -18.516 1 93.56 522 TYR B C 1
ATOM 9429 O O . TYR B 1 522 ? -20.453 -19.188 -18.703 1 93.56 522 TYR B O 1
ATOM 9437 N N . ALA B 1 523 ? -21.531 -17.297 -19.406 1 94.06 523 ALA B N 1
ATOM 9438 C CA . ALA B 1 523 ? -21.953 -17.891 -20.672 1 94.06 523 ALA B CA 1
ATOM 9439 C C . ALA B 1 523 ? -20.828 -17.906 -21.688 1 94.06 523 ALA B C 1
ATOM 9441 O O . ALA B 1 523 ? -20.969 -18.469 -22.781 1 94.06 523 ALA B O 1
ATOM 9442 N N . GLY B 1 524 ? -19.656 -17.297 -21.391 1 91.75 524 GLY B N 1
ATOM 9443 C CA . GLY B 1 524 ? -18.5 -17.344 -22.281 1 91.75 524 GLY B CA 1
ATOM 9444 C C . GLY B 1 524 ? -18.391 -16.125 -23.172 1 91.75 524 GLY B C 1
ATOM 9445 O O . GLY B 1 524 ? -17.562 -16.109 -24.094 1 91.75 524 GLY B O 1
ATOM 9446 N N . TYR B 1 525 ? -19.172 -15.141 -22.938 1 93.25 525 TYR B N 1
ATOM 9447 C CA . TYR B 1 525 ? -19.188 -13.961 -23.781 1 93.25 525 TYR B CA 1
ATOM 9448 C C . TYR B 1 525 ? -18.516 -12.781 -23.094 1 93.25 525 TYR B C 1
ATOM 9450 O O . TYR B 1 525 ? -18.672 -11.633 -23.516 1 93.25 525 TYR B O 1
ATOM 9458 N N . GLY B 1 526 ? -17.812 -13.023 -22.031 1 92.25 526 GLY B N 1
ATOM 9459 C CA . GLY B 1 526 ? -17.172 -11.961 -21.25 1 92.25 526 GLY B CA 1
ATOM 9460 C C . GLY B 1 526 ? -15.828 -11.531 -21.812 1 92.25 526 GLY B C 1
ATOM 9461 O O . GLY B 1 526 ? -15.336 -10.453 -21.484 1 92.25 526 GLY B O 1
ATOM 9462 N N . GLY B 1 527 ? -15.195 -12.312 -22.672 1 87.38 527 GLY B N 1
ATOM 9463 C CA . GLY B 1 527 ? -13.93 -11.984 -23.297 1 87.38 527 GLY B CA 1
ATOM 9464 C C . GLY B 1 527 ? -12.836 -11.648 -22.312 1 87.38 527 GLY B C 1
ATOM 9465 O O . GLY B 1 527 ? -12.578 -12.414 -21.375 1 87.38 527 GLY B O 1
ATOM 9466 N N . ILE B 1 528 ? -12.188 -10.469 -22.484 1 83.31 528 ILE B N 1
ATOM 9467 C CA . ILE B 1 528 ? -11.062 -10.016 -21.672 1 83.31 528 ILE B CA 1
ATOM 9468 C C . ILE B 1 528 ? -11.531 -9.68 -20.266 1 83.31 528 ILE B C 1
ATOM 9470 O O . ILE B 1 528 ? -10.781 -9.859 -19.297 1 83.31 528 ILE B O 1
ATOM 9474 N N . ILE B 1 529 ? -12.719 -9.266 -20.188 1 91.5 529 ILE B N 1
ATOM 9475 C CA . ILE B 1 529 ? -13.258 -8.914 -18.875 1 91.5 529 ILE B CA 1
ATOM 9476 C C . ILE B 1 529 ? -13.328 -10.156 -17.984 1 91.5 529 ILE B C 1
ATOM 9478 O O . ILE B 1 529 ? -12.961 -10.102 -16.812 1 91.5 529 ILE B O 1
ATOM 9482 N N . ASN B 1 530 ? -13.766 -11.258 -18.547 1 93.25 530 ASN B N 1
ATOM 9483 C CA . ASN B 1 530 ? -13.805 -12.516 -17.812 1 93.25 530 ASN B CA 1
ATOM 9484 C C . ASN B 1 530 ? -12.414 -12.961 -17.375 1 93.25 530 ASN B C 1
ATOM 9486 O O . ASN B 1 530 ? -12.234 -13.453 -16.25 1 93.25 530 ASN B O 1
ATOM 9490 N N . THR B 1 531 ? -11.5 -12.742 -18.297 1 86.69 531 THR B N 1
ATOM 9491 C CA . THR B 1 531 ? -10.133 -13.148 -18 1 86.69 531 THR B CA 1
ATOM 9492 C C . THR B 1 531 ? -9.578 -12.352 -16.812 1 86.69 531 THR B C 1
ATOM 9494 O O . THR B 1 531 ? -8.938 -12.914 -15.93 1 86.69 531 THR B O 1
ATOM 9497 N N . ILE B 1 532 ? -9.852 -11.141 -16.75 1 88.19 532 ILE B N 1
ATOM 9498 C CA . ILE B 1 532 ? -9.367 -10.273 -15.688 1 88.19 532 ILE B CA 1
ATOM 9499 C C . ILE B 1 532 ? -10.086 -10.609 -14.383 1 88.19 532 ILE B C 1
ATOM 9501 O O . ILE B 1 532 ? -9.445 -10.812 -13.344 1 88.19 532 ILE B O 1
ATOM 9505 N N . LEU B 1 533 ? -11.352 -10.719 -14.422 1 94.38 533 LEU B N 1
ATOM 9506 C CA . LEU B 1 533 ? -12.156 -10.938 -13.219 1 94.38 533 LEU B CA 1
ATOM 9507 C C . LEU B 1 533 ? -11.914 -12.336 -12.656 1 94.38 533 LEU B C 1
ATOM 9509 O O . LEU B 1 533 ? -12.117 -12.57 -11.461 1 94.38 533 LEU B O 1
ATOM 9513 N N . SER B 1 534 ? -11.461 -13.273 -13.492 1 92.69 534 SER B N 1
ATOM 9514 C CA . SER B 1 534 ? -11.273 -14.664 -13.078 1 92.69 534 SER B CA 1
ATOM 9515 C C . SER B 1 534 ? -9.82 -14.938 -12.719 1 92.69 534 SER B C 1
ATOM 9517 O O . SER B 1 534 ? -9.422 -16.094 -12.57 1 92.69 534 SER B O 1
ATOM 9519 N N . TRP B 1 535 ? -9.102 -13.883 -12.617 1 86.31 535 TRP B N 1
ATOM 9520 C CA . TRP B 1 535 ? -7.691 -14.047 -12.273 1 86.31 535 TRP B CA 1
ATOM 9521 C C . TRP B 1 535 ? -7.543 -14.766 -10.93 1 86.31 535 TRP B C 1
ATOM 9523 O O . TRP B 1 535 ? -8.234 -14.43 -9.961 1 86.31 535 TRP B O 1
ATOM 9533 N N . HIS B 1 536 ? -6.664 -15.703 -10.82 1 86.69 536 HIS B N 1
ATOM 9534 C CA . HIS B 1 536 ? -6.516 -16.547 -9.641 1 86.69 536 HIS B CA 1
ATOM 9535 C C . HIS B 1 536 ? -6.012 -15.75 -8.445 1 86.69 536 HIS B C 1
ATOM 9537 O O . HIS B 1 536 ? -6.238 -16.125 -7.293 1 86.69 536 HIS B O 1
ATOM 9543 N N . GLY B 1 537 ? -5.34 -14.656 -8.695 1 84.38 537 GLY B N 1
ATOM 9544 C CA . GLY B 1 537 ? -4.855 -13.82 -7.609 1 84.38 537 GLY B CA 1
ATOM 9545 C C . GLY B 1 537 ? -5.969 -13.188 -6.793 1 84.38 537 GLY B C 1
ATOM 9546 O O . GLY B 1 537 ? -5.777 -12.859 -5.621 1 84.38 537 GLY B O 1
ATOM 9547 N N . PHE B 1 538 ? -7.156 -13.125 -7.359 1 93.12 538 PHE B N 1
ATOM 9548 C CA . PHE B 1 538 ? -8.281 -12.492 -6.68 1 93.12 538 PHE B CA 1
ATOM 9549 C C . PHE B 1 538 ? -8.93 -13.461 -5.695 1 93.12 538 PHE B C 1
ATOM 9551 O O . PHE B 1 538 ? -9.703 -13.047 -4.832 1 93.12 538 PHE B O 1
ATOM 9558 N N . ILE B 1 539 ? -8.648 -14.734 -5.75 1 93.19 539 ILE B N 1
ATOM 9559 C CA . ILE B 1 539 ? -9.352 -15.742 -4.957 1 93.19 539 ILE B CA 1
ATOM 9560 C C . ILE B 1 539 ? -9.07 -15.508 -3.473 1 93.19 539 ILE B C 1
ATOM 9562 O O . ILE B 1 539 ? -9.992 -15.289 -2.686 1 93.19 539 ILE B O 1
ATOM 9566 N N . PRO B 1 540 ? -7.758 -15.469 -3.078 1 93.19 540 PRO B N 1
ATOM 9567 C CA . PRO B 1 540 ? -7.523 -15.203 -1.657 1 93.19 540 PRO B CA 1
ATOM 9568 C C . PRO B 1 540 ? -8.008 -13.82 -1.228 1 93.19 540 PRO B C 1
ATOM 9570 O O . PRO B 1 540 ? -8.523 -13.664 -0.118 1 93.19 540 PRO B O 1
ATOM 9573 N N . LEU B 1 541 ? -7.887 -12.844 -2.059 1 95.44 541 LEU B N 1
ATOM 9574 C CA . LEU B 1 541 ? -8.289 -11.477 -1.733 1 95.44 541 LEU B CA 1
ATOM 9575 C C . LEU B 1 541 ? -9.805 -11.383 -1.583 1 95.44 541 LEU B C 1
ATOM 9577 O O . LEU B 1 541 ? -10.305 -10.656 -0.721 1 95.44 541 LEU B O 1
ATOM 9581 N N . SER B 1 542 ? -10.461 -12.117 -2.422 1 96.31 542 SER B N 1
ATOM 9582 C CA . SER B 1 542 ? -11.914 -12.141 -2.332 1 96.31 542 SER B CA 1
ATOM 9583 C C . SER B 1 542 ? -12.383 -12.828 -1.052 1 96.31 542 SER B C 1
ATOM 9585 O O . SER B 1 542 ? -13.375 -12.414 -0.447 1 96.31 542 SER B O 1
ATOM 9587 N N . ARG B 1 543 ? -11.648 -13.836 -0.605 1 95.56 543 ARG B N 1
ATOM 9588 C CA . ARG B 1 543 ? -11.984 -14.555 0.624 1 95.56 543 ARG B CA 1
ATOM 9589 C C . ARG B 1 543 ? -11.812 -13.648 1.843 1 95.56 543 ARG B C 1
ATOM 9591 O O . ARG B 1 543 ? -12.492 -13.836 2.855 1 95.56 543 ARG B O 1
ATOM 9598 N N . LEU B 1 544 ? -11.008 -12.648 1.664 1 97.56 544 LEU B N 1
ATOM 9599 C CA . LEU B 1 544 ? -10.703 -11.758 2.777 1 97.56 544 LEU B CA 1
ATOM 9600 C C . LEU B 1 544 ? -11.609 -10.531 2.752 1 97.56 544 LEU B C 1
ATOM 9602 O O . LEU B 1 544 ? -11.539 -9.688 3.652 1 97.56 544 LEU B O 1
ATOM 9606 N N . SER B 1 545 ? -12.492 -10.453 1.776 1 97.31 545 SER B N 1
ATOM 9607 C CA . SER B 1 545 ? -13.289 -9.25 1.562 1 97.31 545 SER B CA 1
ATOM 9608 C C . SER B 1 545 ? -14.227 -8.992 2.736 1 97.31 545 SER B C 1
ATOM 9610 O O . SER B 1 545 ? -14.461 -7.84 3.105 1 97.31 545 SER B O 1
ATOM 9612 N N . TYR B 1 546 ? -14.75 -10.07 3.365 1 96.69 546 TYR B N 1
ATOM 9613 C CA . TYR B 1 546 ? -15.672 -9.906 4.484 1 96.69 546 TYR B CA 1
ATOM 9614 C C . TYR B 1 546 ? -14.977 -9.227 5.664 1 96.69 546 TYR B C 1
ATOM 9616 O O . TYR B 1 546 ? -15.469 -8.219 6.18 1 96.69 546 TYR B O 1
ATOM 9624 N N . LEU B 1 547 ? -13.852 -9.742 6.055 1 97.81 547 LEU B N 1
ATOM 9625 C CA . LEU B 1 547 ? -13.141 -9.156 7.188 1 97.81 547 LEU B CA 1
ATOM 9626 C C . LEU B 1 547 ? -12.547 -7.801 6.812 1 97.81 547 LEU B C 1
ATOM 9628 O O . LEU B 1 547 ? -12.445 -6.906 7.656 1 97.81 547 LEU B O 1
ATOM 9632 N N . ALA B 1 548 ? -12.125 -7.629 5.57 1 98.06 548 ALA B N 1
ATOM 9633 C CA . ALA B 1 548 ? -11.672 -6.32 5.117 1 98.06 548 ALA B CA 1
ATOM 9634 C C . ALA B 1 548 ? -12.773 -5.273 5.266 1 98.06 548 ALA B C 1
ATOM 9636 O O . ALA B 1 548 ? -12.516 -4.148 5.703 1 98.06 548 ALA B O 1
ATOM 9637 N N . TYR B 1 549 ? -13.969 -5.684 4.914 1 97.56 549 TYR B N 1
ATOM 9638 C CA . TYR B 1 549 ? -15.125 -4.801 5.055 1 97.56 549 TYR B CA 1
ATOM 9639 C C . TYR B 1 549 ? -15.336 -4.414 6.516 1 97.56 549 TYR B C 1
ATOM 9641 O O . TYR B 1 549 ? -15.57 -3.244 6.824 1 97.56 549 TYR B O 1
ATOM 9649 N N . LEU B 1 550 ? -15.125 -5.328 7.371 1 97.12 550 LEU B N 1
ATOM 9650 C CA . LEU B 1 550 ? -15.43 -5.098 8.781 1 97.12 550 LEU B CA 1
ATOM 9651 C C . LEU B 1 550 ? -14.352 -4.23 9.43 1 97.12 550 LEU B C 1
ATOM 9653 O O . LEU B 1 550 ? -14.648 -3.414 10.305 1 97.12 550 LEU B O 1
ATOM 9657 N N . ILE B 1 551 ? -13.164 -4.289 8.984 1 96.19 551 ILE B N 1
ATOM 9658 C CA . ILE B 1 551 ? -12.094 -3.691 9.773 1 96.19 551 ILE B CA 1
ATOM 9659 C C . ILE B 1 551 ? -11.68 -2.355 9.156 1 96.19 551 ILE B C 1
ATOM 9661 O O . ILE B 1 551 ? -11.133 -1.491 9.844 1 96.19 551 ILE B O 1
ATOM 9665 N N . HIS B 1 552 ? -11.922 -2.061 7.891 1 96.88 552 HIS B N 1
ATOM 9666 C CA . HIS B 1 552 ? -11.281 -0.961 7.18 1 96.88 552 HIS B CA 1
ATOM 9667 C C . HIS B 1 552 ? -11.688 0.386 7.766 1 96.88 552 HIS B C 1
ATOM 9669 O O . HIS B 1 552 ? -10.844 1.271 7.941 1 96.88 552 HIS B O 1
ATOM 9675 N N . PRO B 1 553 ? -12.938 0.612 8.133 1 94.31 553 PRO B N 1
ATOM 9676 C CA . PRO B 1 553 ? -13.242 1.932 8.688 1 94.31 553 PRO B CA 1
ATOM 9677 C C . PRO B 1 553 ? -12.547 2.18 10.031 1 94.31 553 PRO B C 1
ATOM 9679 O O . PRO B 1 553 ? -12.125 3.305 10.305 1 94.31 553 PRO B O 1
ATOM 9682 N N . LEU B 1 554 ? -12.492 1.138 10.828 1 92.94 554 LEU B N 1
ATOM 9683 C CA . LEU B 1 554 ? -11.805 1.275 12.102 1 92.94 554 LEU B CA 1
ATOM 9684 C C . LEU B 1 554 ? -10.352 1.712 11.898 1 92.94 554 LEU B C 1
ATOM 9686 O O . LEU B 1 554 ? -9.867 2.607 12.594 1 92.94 554 LEU B O 1
ATOM 9690 N N . LEU B 1 555 ? -9.711 1.133 10.961 1 94.31 555 LEU B N 1
ATOM 9691 C CA . LEU B 1 555 ? -8.312 1.465 10.688 1 94.31 555 LEU B CA 1
ATOM 9692 C C . LEU B 1 555 ? -8.195 2.887 10.148 1 94.31 555 LEU B C 1
ATOM 9694 O O . LEU B 1 555 ? -7.234 3.596 10.477 1 94.31 555 LEU B O 1
ATOM 9698 N N . MET B 1 556 ? -9.141 3.287 9.383 1 94.5 556 MET B N 1
ATOM 9699 C CA . MET B 1 556 ? -9.117 4.637 8.836 1 94.5 556 MET B CA 1
ATOM 9700 C C . MET B 1 556 ? -9.328 5.676 9.93 1 94.5 556 MET B C 1
ATOM 9702 O O . MET B 1 556 ? -8.641 6.699 9.961 1 94.5 556 MET B O 1
ATOM 9706 N N . TYR B 1 557 ? -10.172 5.41 10.875 1 92.81 557 TYR B N 1
ATOM 9707 C CA . TYR B 1 557 ? -10.398 6.324 11.992 1 92.81 557 TYR B CA 1
ATOM 9708 C C . TYR B 1 557 ? -9.203 6.344 12.938 1 92.81 557 TYR B C 1
ATOM 9710 O O . TYR B 1 557 ? -8.852 7.395 13.477 1 92.81 557 TYR B O 1
ATOM 9718 N N . LEU B 1 558 ? -8.633 5.16 13.133 1 92.75 558 LEU B N 1
ATOM 9719 C CA . LEU B 1 558 ? -7.449 5.102 13.977 1 92.75 558 LEU B CA 1
ATOM 9720 C C . LEU B 1 558 ? -6.32 5.941 13.391 1 92.75 558 LEU B C 1
ATOM 9722 O O . LEU B 1 558 ? -5.672 6.707 14.109 1 92.75 558 LEU B O 1
ATOM 9726 N N . TYR B 1 559 ? -6.16 5.844 12.117 1 92.06 559 TYR B N 1
ATOM 9727 C CA . TYR B 1 559 ? -5.105 6.621 11.477 1 92.06 559 TYR B CA 1
ATOM 9728 C C . TYR B 1 559 ? -5.406 8.109 11.547 1 92.06 559 TYR B C 1
ATOM 9730 O O . TYR B 1 559 ? -4.527 8.914 11.867 1 92.06 559 TYR B O 1
ATOM 9738 N N . ALA B 1 560 ? -6.609 8.477 11.227 1 89.62 560 ALA B N 1
ATOM 9739 C CA . ALA B 1 560 ? -7.008 9.883 11.211 1 89.62 560 ALA B CA 1
ATOM 9740 C C . ALA B 1 560 ? -6.859 10.508 12.594 1 89.62 560 ALA B C 1
ATOM 9742 O O . ALA B 1 560 ? -6.516 11.688 12.719 1 89.62 560 ALA B O 1
ATOM 9743 N N . SER B 1 561 ? -7.129 9.758 13.594 1 89.75 561 SER B N 1
ATOM 9744 C CA . SER B 1 561 ? -7.074 10.289 14.953 1 89.75 561 SER B CA 1
ATOM 9745 C C . SER B 1 561 ? -5.641 10.328 15.477 1 89.75 561 SER B C 1
ATOM 9747 O O . SER B 1 561 ? -5.34 11.047 16.422 1 89.75 561 SER B O 1
ATOM 9749 N N . TYR B 1 562 ? -4.797 9.594 14.859 1 90.38 562 TYR B N 1
ATOM 9750 C CA . TYR B 1 562 ? -3.412 9.516 15.312 1 90.38 562 TYR B CA 1
ATOM 9751 C C . TYR B 1 562 ? -2.605 10.703 14.812 1 90.38 562 TYR B C 1
ATOM 9753 O O . TYR B 1 562 ? -1.54 11.016 15.352 1 90.38 562 TYR B O 1
ATOM 9761 N N . VAL B 1 563 ? -3.07 11.438 13.906 1 84.94 563 VAL B N 1
ATOM 9762 C CA . VAL B 1 563 ? -2.32 12.523 13.273 1 84.94 563 VAL B CA 1
ATOM 9763 C C . VAL B 1 563 ? -2.078 13.641 14.289 1 84.94 563 VAL B C 1
ATOM 9765 O O . VAL B 1 563 ? -2.955 13.953 15.102 1 84.94 563 VAL B O 1
ATOM 9768 N N . ARG B 1 564 ? -0.902 14.211 14.281 1 87.31 564 ARG B N 1
ATOM 9769 C CA . ARG B 1 564 ? -0.503 15.25 15.219 1 87.31 564 ARG B CA 1
ATOM 9770 C C . ARG B 1 564 ? -0.626 16.641 14.586 1 87.31 564 ARG B C 1
ATOM 9772 O O . ARG B 1 564 ? -0.643 17.641 15.289 1 87.31 564 ARG B O 1
ATOM 9779 N N . SER B 1 565 ? -0.7 16.688 13.344 1 83.25 565 SER B N 1
ATOM 9780 C CA . SER B 1 565 ? -0.872 17.922 12.594 1 83.25 565 SER B CA 1
ATOM 9781 C C . SER B 1 565 ? -1.721 17.703 11.344 1 83.25 565 SER B C 1
ATOM 9783 O O . SER B 1 565 ? -1.696 16.625 10.758 1 83.25 565 SER B O 1
ATOM 9785 N N . PRO B 1 566 ? -2.51 18.75 11.055 1 83.31 566 PRO B N 1
ATOM 9786 C CA . PRO B 1 566 ? -3.281 18.609 9.812 1 83.31 566 PRO B CA 1
ATOM 9787 C C . PRO B 1 566 ? -2.395 18.438 8.586 1 83.31 566 PRO B C 1
ATOM 9789 O O . PRO B 1 566 ? -1.328 19.047 8.492 1 83.31 566 PRO B O 1
ATOM 9792 N N . PHE B 1 567 ? -2.748 17.578 7.805 1 83.19 567 PHE B N 1
ATOM 9793 C CA . PHE B 1 567 ? -1.96 17.422 6.59 1 83.19 567 PHE B CA 1
ATOM 9794 C C . PHE B 1 567 ? -2.641 18.094 5.41 1 83.19 567 PHE B C 1
ATOM 9796 O O . PHE B 1 567 ? -3.863 18.25 5.387 1 83.19 567 PHE B O 1
ATOM 9803 N N . TYR B 1 568 ? -1.883 18.562 4.535 1 85.06 568 TYR B N 1
ATOM 9804 C CA . TYR B 1 568 ? -2.359 19.281 3.359 1 85.06 568 TYR B CA 1
ATOM 9805 C C . TYR B 1 568 ? -3.031 18.328 2.377 1 85.06 568 TYR B C 1
ATOM 9807 O O . TYR B 1 568 ? -2.426 17.344 1.939 1 85.06 568 TYR B O 1
ATOM 9815 N N . PHE B 1 569 ? -4.23 18.672 2.004 1 86.56 569 PHE B N 1
ATOM 9816 C CA . PHE B 1 569 ? -5.008 17.812 1.13 1 86.56 569 PHE B CA 1
ATOM 9817 C C . PHE B 1 569 ? -4.473 17.859 -0.296 1 86.56 569 PHE B C 1
ATOM 9819 O O . PHE B 1 569 ? -4.258 18.938 -0.85 1 86.56 569 PHE B O 1
ATOM 9826 N N . SER B 1 570 ? -4.23 16.781 -0.877 1 88.75 570 SER B N 1
ATOM 9827 C CA . SER B 1 570 ? -3.924 16.578 -2.289 1 88.75 570 SER B CA 1
ATOM 9828 C C . SER B 1 570 ? -4.281 15.172 -2.744 1 88.75 570 SER B C 1
ATOM 9830 O O . SER B 1 570 ? -4.211 14.227 -1.958 1 88.75 570 SER B O 1
ATOM 9832 N N . GLN B 1 571 ? -4.746 15.102 -3.973 1 90.38 571 GLN B N 1
ATOM 9833 C CA . GLN B 1 571 ? -5.078 13.789 -4.516 1 90.38 571 GLN B CA 1
ATOM 9834 C C . GLN B 1 571 ? -3.881 12.844 -4.445 1 90.38 571 GLN B C 1
ATOM 9836 O O . GLN B 1 571 ? -4.035 11.648 -4.18 1 90.38 571 GLN B O 1
ATOM 9841 N N . TYR B 1 572 ? -2.717 13.391 -4.648 1 89.88 572 TYR B N 1
ATOM 9842 C CA . TYR B 1 572 ? -1.484 12.609 -4.645 1 89.88 572 TYR B CA 1
ATOM 9843 C C . TYR B 1 572 ? -1.252 11.969 -3.285 1 89.88 572 TYR B C 1
ATOM 9845 O O . TYR B 1 572 ? -1.021 10.758 -3.197 1 89.88 572 TYR B O 1
ATOM 9853 N N . VAL B 1 573 ? -1.385 12.719 -2.238 1 89.19 573 VAL B N 1
ATOM 9854 C CA . VAL B 1 573 ? -1.146 12.234 -0.884 1 89.19 573 VAL B CA 1
ATOM 9855 C C . VAL B 1 573 ? -2.238 11.242 -0.492 1 89.19 573 VAL B C 1
ATOM 9857 O O . VAL B 1 573 ? -1.958 10.211 0.135 1 89.19 573 VAL B O 1
ATOM 9860 N N . LEU B 1 574 ? -3.457 11.516 -0.893 1 91.69 574 LEU B N 1
ATOM 9861 C CA . LEU B 1 574 ? -4.574 10.664 -0.507 1 91.69 574 LEU B CA 1
ATOM 9862 C C . LEU B 1 574 ? -4.48 9.305 -1.2 1 91.69 574 LEU B C 1
ATOM 9864 O O . LEU B 1 574 ? -4.887 8.289 -0.635 1 91.69 574 LEU B O 1
ATOM 9868 N N . VAL B 1 575 ? -4.004 9.289 -2.406 1 94.06 575 VAL B N 1
ATOM 9869 C CA . VAL B 1 575 ? -3.814 8.016 -3.094 1 94.06 575 VAL B CA 1
ATOM 9870 C C . VAL B 1 575 ? -2.805 7.164 -2.33 1 94.06 575 VAL B C 1
ATOM 9872 O O . VAL B 1 575 ? -2.998 5.957 -2.174 1 94.06 575 VAL B O 1
ATOM 9875 N N . TYR B 1 576 ? -1.703 7.746 -1.858 1 93.94 576 TYR B N 1
ATOM 9876 C CA . TYR B 1 576 ? -0.734 7.02 -1.047 1 93.94 576 TYR B CA 1
ATOM 9877 C C . TYR B 1 576 ? -1.385 6.469 0.217 1 93.94 576 TYR B C 1
ATOM 9879 O O . TYR B 1 576 ? -1.145 5.32 0.596 1 93.94 576 TYR B O 1
ATOM 9887 N N . LEU B 1 577 ? -2.17 7.324 0.841 1 93.94 577 LEU B N 1
ATOM 9888 C CA . LEU B 1 577 ? -2.855 6.898 2.055 1 93.94 577 LEU B CA 1
ATOM 9889 C C . LEU B 1 577 ? -3.818 5.75 1.76 1 93.94 577 LEU B C 1
ATOM 9891 O O . LEU B 1 577 ? -3.893 4.785 2.521 1 93.94 577 LEU B O 1
ATOM 9895 N N . TYR B 1 578 ? -4.543 5.852 0.652 1 96.38 578 TYR B N 1
ATOM 9896 C CA . TYR B 1 578 ? -5.465 4.809 0.211 1 96.38 578 TYR B CA 1
ATOM 9897 C C . TYR B 1 578 ? -4.738 3.48 0.043 1 96.38 578 TYR B C 1
ATOM 9899 O O . TYR B 1 578 ? -5.207 2.445 0.524 1 96.38 578 TYR B O 1
ATOM 9907 N N . LEU B 1 579 ? -3.629 3.52 -0.59 1 97.69 579 LEU B N 1
ATOM 9908 C CA . LEU B 1 579 ? -2.855 2.305 -0.819 1 97.69 579 LEU B CA 1
ATOM 9909 C C . LEU B 1 579 ? -2.324 1.742 0.496 1 97.69 579 LEU B C 1
ATOM 9911 O O . LEU B 1 579 ? -2.271 0.524 0.679 1 97.69 579 LEU B O 1
ATOM 9915 N N . GLY B 1 580 ? -1.904 2.605 1.381 1 97.06 580 GLY B N 1
ATOM 9916 C CA . GLY B 1 580 ? -1.532 2.156 2.713 1 97.06 580 GLY B CA 1
ATOM 9917 C C . GLY B 1 580 ? -2.66 1.455 3.443 1 97.06 580 GLY B C 1
ATOM 9918 O O . GLY B 1 580 ? -2.465 0.38 4.012 1 97.06 580 GLY B O 1
ATOM 9919 N N . HIS B 1 581 ? -3.832 2.051 3.375 1 97.25 581 HIS B N 1
ATOM 9920 C CA . HIS B 1 581 ? -5 1.444 4.004 1 97.25 581 HIS B CA 1
ATOM 9921 C C . HIS B 1 581 ? -5.324 0.091 3.379 1 97.25 581 HIS B C 1
ATOM 9923 O O . HIS B 1 581 ? -5.695 -0.849 4.082 1 97.25 581 HIS B O 1
ATOM 9929 N N . LEU B 1 582 ? -5.23 0.052 2.064 1 97.81 582 LEU B N 1
ATOM 9930 C CA . LEU B 1 582 ? -5.516 -1.196 1.367 1 97.81 582 LEU B CA 1
ATOM 9931 C C . LEU B 1 582 ? -4.621 -2.32 1.873 1 97.81 582 LEU B C 1
ATOM 9933 O O . LEU B 1 582 ? -5.105 -3.398 2.225 1 97.81 582 LEU B O 1
ATOM 9937 N N . CYS B 1 583 ? -3.355 -2.062 2.035 1 97.12 583 CYS B N 1
ATOM 9938 C CA . CYS B 1 583 ? -2.391 -3.074 2.451 1 97.12 583 CYS B CA 1
ATOM 9939 C C . CYS B 1 583 ? -2.604 -3.465 3.908 1 97.12 583 CYS B C 1
ATOM 9941 O O . CYS B 1 583 ? -2.658 -4.652 4.238 1 97.12 583 CYS B O 1
ATOM 9943 N N . VAL B 1 584 ? -2.771 -2.488 4.75 1 97.62 584 VAL B N 1
ATOM 9944 C CA . VAL B 1 584 ? -2.914 -2.762 6.176 1 97.62 584 VAL B CA 1
ATOM 9945 C C . VAL B 1 584 ? -4.234 -3.488 6.434 1 97.62 584 VAL B C 1
ATOM 9947 O O . VAL B 1 584 ? -4.293 -4.414 7.246 1 97.62 584 VAL B O 1
ATOM 9950 N N . THR B 1 585 ? -5.25 -3.096 5.711 1 98.12 585 THR B N 1
ATOM 9951 C CA . THR B 1 585 ? -6.562 -3.707 5.891 1 98.12 585 THR B CA 1
ATOM 9952 C C . THR B 1 585 ? -6.539 -5.176 5.48 1 98.12 585 THR B C 1
ATOM 9954 O O . THR B 1 585 ? -6.953 -6.047 6.246 1 98.12 585 THR B O 1
ATOM 9957 N N . PHE B 1 586 ? -6.031 -5.496 4.352 1 97.81 586 PHE B N 1
ATOM 9958 C CA . PHE B 1 586 ? -6.02 -6.879 3.893 1 97.81 586 PHE B CA 1
ATOM 9959 C C . PHE B 1 586 ? -5.02 -7.707 4.688 1 97.81 586 PHE B C 1
ATOM 9961 O O . PHE B 1 586 ? -5.23 -8.898 4.914 1 97.81 586 PHE B O 1
ATOM 9968 N N . GLY B 1 587 ? -3.924 -7.098 5.129 1 96.81 587 GLY B N 1
ATOM 9969 C CA . GLY B 1 587 ? -3.014 -7.801 6.016 1 96.81 587 GLY B CA 1
ATOM 9970 C C . GLY B 1 587 ? -3.654 -8.203 7.328 1 96.81 587 GLY B C 1
ATOM 9971 O O . GLY B 1 587 ? -3.543 -9.359 7.754 1 96.81 587 GLY B O 1
ATOM 9972 N N . LEU B 1 588 ? -4.336 -7.258 7.906 1 97.12 588 LEU B N 1
ATOM 9973 C CA . LEU B 1 588 ? -4.992 -7.543 9.172 1 97.12 588 LEU B CA 1
ATOM 9974 C C . LEU B 1 588 ? -6.184 -8.469 8.977 1 97.12 588 LEU B C 1
ATOM 9976 O O . LEU B 1 588 ? -6.488 -9.297 9.836 1 97.12 588 LEU B O 1
ATOM 9980 N N . ALA B 1 589 ? -6.891 -8.281 7.836 1 98.12 589 ALA B N 1
ATOM 9981 C CA . ALA B 1 589 ? -7.984 -9.188 7.516 1 98.12 589 ALA B CA 1
ATOM 9982 C C . ALA B 1 589 ? -7.5 -10.633 7.445 1 98.12 589 ALA B C 1
ATOM 9984 O O . ALA B 1 589 ? -8.203 -11.555 7.871 1 98.12 589 ALA B O 1
ATOM 9985 N N . PHE B 1 590 ? -6.324 -10.906 6.938 1 96.94 590 PHE B N 1
ATOM 9986 C CA . PHE B 1 590 ? -5.73 -12.242 6.875 1 96.94 590 PHE B CA 1
ATOM 9987 C C . PHE B 1 590 ? -5.523 -12.805 8.273 1 96.94 590 PHE B C 1
ATOM 9989 O O . PHE B 1 590 ? -5.926 -13.938 8.555 1 96.94 590 PHE B O 1
ATOM 9996 N N . VAL B 1 591 ? -5.027 -11.984 9.18 1 96.88 591 VAL B N 1
ATOM 9997 C CA . VAL B 1 591 ? -4.754 -12.414 10.547 1 96.88 591 VAL B CA 1
ATOM 9998 C C . VAL B 1 591 ? -6.066 -12.68 11.273 1 96.88 591 VAL B C 1
ATOM 10000 O O . VAL B 1 591 ? -6.207 -13.703 11.953 1 96.88 591 VAL B O 1
ATOM 10003 N N . PHE B 1 592 ? -7.016 -11.828 11.102 1 97.25 592 PHE B N 1
ATOM 10004 C CA . PHE B 1 592 ? -8.289 -11.961 11.797 1 97.25 592 PHE B CA 1
ATOM 10005 C C . PHE B 1 592 ? -9.102 -13.117 11.211 1 97.25 592 PHE B C 1
ATOM 10007 O O . PHE B 1 592 ? -9.875 -13.758 11.922 1 97.25 592 PHE B O 1
ATOM 10014 N N . SER B 1 593 ? -8.922 -13.336 9.914 1 97.38 593 SER B N 1
ATOM 10015 C CA . SER B 1 593 ? -9.609 -14.477 9.328 1 97.38 593 SER B CA 1
ATOM 10016 C C . SER B 1 593 ? -9.117 -15.789 9.93 1 97.38 593 SER B C 1
ATOM 10018 O O . SER B 1 593 ? -9.906 -16.719 10.133 1 97.38 593 SER B O 1
ATOM 10020 N N . LEU B 1 594 ? -7.852 -15.875 10.297 1 96.94 594 LEU B N 1
ATOM 10021 C CA . LEU B 1 594 ? -7.25 -17.062 10.891 1 96.94 594 LEU B CA 1
ATOM 10022 C C . LEU B 1 594 ? -7.73 -17.25 12.328 1 96.94 594 LEU B C 1
ATOM 10024 O O . LEU B 1 594 ? -7.707 -18.359 12.852 1 96.94 594 LEU B O 1
ATOM 10028 N N . THR B 1 595 ? -8.18 -16.188 12.922 1 96.06 595 THR B N 1
ATOM 10029 C CA . THR B 1 595 ? -8.445 -16.234 14.359 1 96.06 595 THR B CA 1
ATOM 10030 C C . THR B 1 595 ? -9.938 -16.156 14.641 1 96.06 595 THR B C 1
ATOM 10032 O O . THR B 1 595 ? -10.445 -16.859 15.516 1 96.06 595 THR B O 1
ATOM 10035 N N . PHE B 1 596 ? -10.68 -15.297 13.836 1 94.38 596 PHE B N 1
ATOM 10036 C CA . PHE B 1 596 ? -12.047 -14.969 14.203 1 94.38 596 PHE B CA 1
ATOM 10037 C C . PHE B 1 596 ? -13.039 -15.594 13.234 1 94.38 596 PHE B C 1
ATOM 10039 O O . PHE B 1 596 ? -14.242 -15.625 13.492 1 94.38 596 PHE B O 1
ATOM 10046 N N . GLU B 1 597 ? -12.586 -16.078 12.141 1 95.56 597 GLU B N 1
ATOM 10047 C CA . GLU B 1 597 ? -13.531 -16.5 11.102 1 95.56 597 GLU B CA 1
ATOM 10048 C C . GLU B 1 597 ? -13.406 -17.984 10.812 1 95.56 597 GLU B C 1
ATOM 10050 O O . GLU B 1 597 ? -14.289 -18.766 11.172 1 95.56 597 GLU B O 1
ATOM 10055 N N . LEU B 1 598 ? -12.273 -18.453 10.406 1 95.88 598 LEU B N 1
ATOM 10056 C CA . LEU B 1 598 ? -12.102 -19.812 9.891 1 95.88 598 LEU B CA 1
ATOM 10057 C C . LEU B 1 598 ? -12.258 -20.828 11.008 1 95.88 598 LEU B C 1
ATOM 10059 O O . LEU B 1 598 ? -12.852 -21.891 10.805 1 95.88 598 LEU B O 1
ATOM 10063 N N . PRO B 1 599 ? -11.711 -20.594 12.203 1 95.62 599 PRO B N 1
ATOM 10064 C CA . PRO B 1 599 ? -11.914 -21.594 13.258 1 95.62 599 PRO B CA 1
ATOM 10065 C C . PRO B 1 599 ? -13.383 -21.891 13.516 1 95.62 599 PRO B C 1
ATOM 10067 O O . PRO B 1 599 ? -13.758 -23.047 13.711 1 95.62 599 PRO B O 1
ATOM 10070 N N . PHE B 1 600 ? -14.188 -20.906 13.484 1 93.5 600 PHE B N 1
ATOM 10071 C CA . PHE B 1 600 ? -15.609 -21.094 13.75 1 93.5 600 PHE B CA 1
ATOM 10072 C C . PHE B 1 600 ? -16.297 -21.781 12.57 1 93.5 600 PHE B C 1
ATOM 10074 O O . PHE B 1 600 ? -17.219 -22.578 12.766 1 93.5 600 PHE B O 1
ATOM 10081 N N . LEU B 1 601 ? -15.859 -21.453 11.414 1 93.75 601 LEU B N 1
ATOM 10082 C CA . LEU B 1 601 ? -16.375 -22.156 10.25 1 93.75 601 LEU B CA 1
ATOM 10083 C C . LEU B 1 601 ? -16.016 -23.625 10.289 1 93.75 601 LEU B C 1
ATOM 10085 O O . LEU B 1 601 ? -16.828 -24.484 9.945 1 93.75 601 LEU B O 1
ATOM 10089 N N . ASN B 1 602 ? -14.789 -23.859 10.703 1 94.12 602 ASN B N 1
ATOM 10090 C CA . ASN B 1 602 ? -14.336 -25.25 10.828 1 94.12 602 ASN B CA 1
ATOM 10091 C C . ASN B 1 602 ? -15.102 -26 11.914 1 94.12 602 ASN B C 1
ATOM 10093 O O . ASN B 1 602 ? -15.43 -27.172 11.75 1 94.12 602 ASN B O 1
ATOM 10097 N N . LEU B 1 603 ? -15.359 -25.359 13.008 1 92.25 603 LEU B N 1
ATOM 10098 C CA . LEU B 1 603 ? -16.125 -25.984 14.094 1 92.25 603 LEU B CA 1
ATOM 10099 C C . LEU B 1 603 ? -17.547 -26.312 13.641 1 92.25 603 LEU B C 1
ATOM 10101 O O . LEU B 1 603 ? -18.078 -27.375 13.977 1 92.25 603 LEU B O 1
ATOM 10105 N N . GLU B 1 604 ? -18.125 -25.391 12.938 1 91.5 604 GLU B N 1
ATOM 10106 C CA . GLU B 1 604 ? -19.453 -25.641 12.398 1 91.5 604 GLU B CA 1
ATOM 10107 C C . GLU B 1 604 ? -19.453 -26.844 11.461 1 91.5 604 GLU B C 1
ATOM 10109 O O . GLU B 1 604 ? -20.391 -27.656 11.484 1 91.5 604 GLU B O 1
ATOM 10114 N N . LYS B 1 605 ? -18.453 -26.922 10.656 1 90.38 605 LYS B N 1
ATOM 10115 C CA . LYS B 1 605 ? -18.328 -28.047 9.727 1 90.38 605 LYS B CA 1
ATOM 10116 C C . LYS B 1 605 ? -18.188 -29.359 10.484 1 90.38 605 LYS B C 1
ATOM 10118 O O . LYS B 1 605 ? -18.766 -30.375 10.094 1 90.38 605 LYS B O 1
ATOM 10123 N N . ILE B 1 606 ? -17.469 -29.359 11.516 1 91 606 ILE B N 1
ATOM 10124 C CA . ILE B 1 606 ? -17.266 -30.547 12.328 1 91 606 ILE B CA 1
ATOM 10125 C C . ILE B 1 606 ? -18.578 -30.969 12.977 1 91 606 ILE B C 1
ATOM 10127 O O . ILE B 1 606 ? -18.953 -32.156 12.93 1 91 606 ILE B O 1
ATOM 10131 N N . ILE B 1 607 ? -19.266 -30.016 13.516 1 88.5 607 ILE B N 1
ATOM 10132 C CA . ILE B 1 607 ? -20.516 -30.281 14.203 1 88.5 607 ILE B CA 1
ATOM 10133 C C . ILE B 1 607 ? -21.562 -30.781 13.195 1 88.5 607 ILE B C 1
ATOM 10135 O O . ILE B 1 607 ? -22.297 -31.734 13.477 1 88.5 607 ILE B O 1
ATOM 10139 N N . SER B 1 608 ? -21.609 -30.188 12.055 1 87.38 608 SER B N 1
ATOM 10140 C CA . SER B 1 608 ? -22.562 -30.578 11.016 1 87.38 608 SER B CA 1
ATOM 10141 C C . SER B 1 608 ? -22.281 -31.984 10.516 1 87.38 608 SER B C 1
ATOM 10143 O O . SER B 1 608 ? -23.219 -32.781 10.328 1 87.38 608 SER B O 1
ATOM 10145 N N . ARG B 1 609 ? -21.031 -32.312 10.375 1 86.38 609 ARG B N 1
ATOM 10146 C CA . ARG B 1 609 ? -20.656 -33.656 9.914 1 86.38 609 ARG B CA 1
ATOM 10147 C C . ARG B 1 609 ? -20.938 -34.688 10.992 1 86.38 609 ARG B C 1
ATOM 10149 O O . ARG B 1 609 ? -21.312 -35.844 10.68 1 86.38 609 ARG B O 1
ATOM 10156 N N . ARG B 1 610 ? -20.781 -34.344 12.156 1 86.19 610 ARG B N 1
ATOM 10157 C CA . ARG B 1 610 ? -21.078 -35.25 13.266 1 86.19 610 ARG B CA 1
ATOM 10158 C C . ARG B 1 610 ? -22.578 -35.531 13.336 1 86.19 610 ARG B C 1
ATOM 10160 O O . ARG B 1 610 ? -22.984 -36.688 13.578 1 86.19 610 ARG B O 1
ATOM 10167 N N . LEU B 1 611 ? -23.312 -34.5 13.156 1 83.56 611 LEU B N 1
ATOM 10168 C CA . LEU B 1 611 ? -24.75 -34.656 13.188 1 83.56 611 LEU B CA 1
ATOM 10169 C C . LEU B 1 611 ? -25.234 -35.531 12.023 1 83.56 611 LEU B C 1
ATOM 10171 O O . LEU B 1 611 ? -26.156 -36.312 12.18 1 83.56 611 LEU B O 1
ATOM 10175 N N . ASP B 1 612 ? -24.578 -35.375 10.938 1 81.69 612 ASP B N 1
ATOM 10176 C CA . ASP B 1 612 ? -24.906 -36.188 9.773 1 81.69 612 ASP B CA 1
ATOM 10177 C C . ASP B 1 612 ? -24.547 -37.656 10 1 81.69 612 ASP B C 1
ATOM 10179 O O . ASP B 1 612 ? -25.281 -38.531 9.602 1 81.69 612 ASP B O 1
ATOM 10183 N N . GLN B 1 613 ? -23.484 -37.875 10.602 1 81.44 613 GLN B N 1
ATOM 10184 C CA . GLN B 1 613 ? -23.047 -39.219 10.906 1 81.44 613 GLN B CA 1
ATOM 10185 C C . GLN B 1 613 ? -23.984 -39.875 11.914 1 81.44 613 GLN B C 1
ATOM 10187 O O . GLN B 1 613 ? -24.297 -41.062 11.789 1 81.44 613 GLN B O 1
ATOM 10192 N N . ASN B 1 614 ? -24.359 -39.094 12.836 1 79.69 614 ASN B N 1
ATOM 10193 C CA . ASN B 1 614 ? -25.281 -39.625 13.836 1 79.69 614 ASN B CA 1
ATOM 10194 C C . ASN B 1 614 ? -26.625 -39.969 13.219 1 79.69 614 ASN B C 1
ATOM 10196 O O . ASN B 1 614 ? -27.25 -40.969 13.594 1 79.69 614 ASN B O 1
ATOM 10200 N N . ARG B 1 615 ? -27.031 -39.219 12.297 1 77.81 615 ARG B N 1
ATOM 10201 C CA . ARG B 1 615 ? -28.297 -39.469 11.609 1 77.81 615 ARG B CA 1
ATOM 10202 C C . ARG B 1 615 ? -28.203 -40.75 10.758 1 77.81 615 ARG B C 1
ATOM 10204 O O . ARG B 1 615 ? -29.141 -41.531 10.703 1 77.81 615 ARG B O 1
ATOM 10211 N N . ARG B 1 616 ? -27.109 -40.906 10.109 1 73.44 616 ARG B N 1
ATOM 10212 C CA . ARG B 1 616 ? -26.891 -42.094 9.305 1 73.44 616 ARG B CA 1
ATOM 10213 C C . ARG B 1 616 ? -26.844 -43.344 10.18 1 73.44 616 ARG B C 1
ATOM 10215 O O . ARG B 1 616 ? -27.406 -44.375 9.812 1 73.44 616 ARG B O 1
ATOM 10222 N N . LYS B 1 617 ? -26.281 -43.281 11.258 1 75.62 617 LYS B N 1
ATOM 10223 C CA . LYS B 1 617 ? -26.203 -44.406 12.188 1 75.62 617 LYS B CA 1
ATOM 10224 C C . LYS B 1 617 ? -27.594 -44.75 12.742 1 75.62 617 LYS B C 1
ATOM 10226 O O . LYS B 1 617 ? -27.938 -45.906 12.875 1 75.62 617 LYS B O 1
ATOM 10231 N N . ARG B 1 618 ? -28.266 -43.719 13.023 1 73.38 618 ARG B N 1
ATOM 10232 C CA . ARG B 1 618 ? -29.625 -43.969 13.547 1 73.38 618 ARG B CA 1
ATOM 10233 C C . ARG B 1 618 ? -30.5 -44.625 12.5 1 73.38 618 ARG B C 1
ATOM 10235 O O . ARG B 1 618 ? -31.281 -45.5 12.812 1 73.38 618 ARG B O 1
ATOM 10242 N N . ARG B 1 619 ? -30.344 -44.156 11.281 1 70.81 619 ARG B N 1
ATOM 10243 C CA . ARG B 1 619 ? -31.109 -44.75 10.188 1 70.81 619 ARG B CA 1
ATOM 10244 C C . ARG B 1 619 ? -30.703 -46.219 9.969 1 70.81 619 ARG B C 1
ATOM 10246 O O . ARG B 1 619 ? -31.562 -47.062 9.727 1 70.81 619 ARG B O 1
ATOM 10253 N N . ALA B 1 620 ? -29.469 -46.469 10.008 1 72.06 620 ALA B N 1
ATOM 10254 C CA . ALA B 1 620 ? -28.953 -47.844 9.844 1 72.06 620 ALA B CA 1
ATOM 10255 C C . ALA B 1 620 ? -29.438 -48.75 10.984 1 72.06 620 ALA B C 1
ATOM 10257 O O . ALA B 1 620 ? -29.781 -49.906 10.758 1 72.06 620 ALA B O 1
ATOM 10258 N N . SER B 1 621 ? -29.453 -48.25 12.109 1 72.94 621 SER B N 1
ATOM 10259 C CA . SER B 1 621 ? -29.938 -49 13.242 1 72.94 621 SER B CA 1
ATOM 10260 C C . SER B 1 621 ? -31.438 -49.281 13.125 1 72.94 621 SER B C 1
ATOM 10262 O O . SER B 1 621 ? -31.906 -50.375 13.461 1 72.94 621 SER B O 1
ATOM 10264 N N . LEU B 1 622 ? -32.094 -48.25 12.609 1 69.31 622 LEU B N 1
ATOM 10265 C CA . LEU B 1 622 ? -33.531 -48.438 12.438 1 69.31 622 LEU B CA 1
ATOM 10266 C C . LEU B 1 622 ? -33.812 -49.438 11.336 1 69.31 622 LEU B C 1
ATOM 10268 O O . LEU B 1 622 ? -34.75 -50.25 11.453 1 69.31 622 LEU B O 1
ATOM 10272 N N . THR B 1 623 ? -33.062 -49.344 10.289 1 66.31 623 THR B N 1
ATOM 10273 C CA . THR B 1 623 ? -33.219 -50.312 9.195 1 66.31 623 THR B CA 1
ATOM 10274 C C . THR B 1 623 ? -32.906 -51.719 9.656 1 66.31 623 THR B C 1
ATOM 10276 O O . THR B 1 623 ? -33.438 -52.688 9.141 1 66.31 623 THR B O 1
ATOM 10279 N N . HIS B 1 624 ? -31.969 -51.812 10.477 1 68.12 624 HIS B N 1
ATOM 10280 C CA . HIS B 1 624 ? -31.625 -53.125 11.016 1 68.12 624 HIS B CA 1
ATOM 10281 C C . HIS B 1 624 ? -32.75 -53.656 11.898 1 68.12 624 HIS B C 1
ATOM 10283 O O . HIS B 1 624 ? -33.031 -54.875 11.875 1 68.12 624 HIS B O 1
ATOM 10289 N N . TYR B 1 625 ? -33.406 -52.781 12.578 1 68 625 TYR B N 1
ATOM 10290 C CA . TYR B 1 625 ? -34.469 -53.188 13.484 1 68 625 TYR B CA 1
ATOM 10291 C C . TYR B 1 625 ? -35.812 -53.312 12.742 1 68 625 TYR B C 1
ATOM 10293 O O . TYR B 1 625 ? -36.625 -54.156 13.07 1 68 625 TYR B O 1
ATOM 10301 N N . TYR B 1 626 ? -36.031 -52.406 11.766 1 61.91 626 TYR B N 1
ATOM 10302 C CA . TYR B 1 626 ? -37.25 -52.5 10.945 1 61.91 626 TYR B CA 1
ATOM 10303 C C . TYR B 1 626 ? -36.875 -52.625 9.469 1 61.91 626 TYR B C 1
ATOM 10305 O O . TYR B 1 626 ? -36.719 -51.625 8.766 1 61.91 626 TYR B O 1
ATOM 10313 N N . PRO B 1 627 ? -36.562 -53.844 9.055 1 56.69 627 PRO B N 1
ATOM 10314 C CA . PRO B 1 627 ? -36.125 -54.062 7.676 1 56.69 627 PRO B CA 1
ATOM 10315 C C . PRO B 1 627 ? -37.062 -53.438 6.641 1 56.69 627 PRO B C 1
ATOM 10317 O O . PRO B 1 627 ? -36.625 -53.125 5.531 1 56.69 627 PRO B O 1
ATOM 10320 N N . ASN B 1 628 ? -38.469 -53.531 6.883 1 50.38 628 ASN B N 1
ATOM 10321 C CA . ASN B 1 628 ? -39.438 -53.062 5.914 1 50.38 628 ASN B CA 1
ATOM 10322 C C . ASN B 1 628 ? -39.625 -51.531 5.984 1 50.38 628 ASN B C 1
ATOM 10324 O O . ASN B 1 628 ? -40.625 -51 5.488 1 50.38 628 ASN B O 1
ATOM 10328 N N . TRP B 1 629 ? -39 -51.031 6.703 1 47.03 629 TRP B N 1
ATOM 10329 C CA . TRP B 1 629 ? -39.219 -49.562 6.789 1 47.03 629 TRP B CA 1
ATOM 10330 C C . TRP B 1 629 ? -38.75 -48.875 5.523 1 47.03 629 TRP B C 1
ATOM 10332 O O . TRP B 1 629 ? -37.562 -49 5.152 1 47.03 629 TRP B O 1
ATOM 10342 N N . GLN B 1 630 ? -39.625 -48.75 4.465 1 43.44 630 GLN B N 1
ATOM 10343 C CA . GLN B 1 630 ? -39.312 -47.938 3.285 1 43.44 630 GLN B CA 1
ATOM 10344 C C . GLN B 1 630 ? -39.25 -46.469 3.621 1 43.44 630 GLN B C 1
ATOM 10346 O O . GLN B 1 630 ? -40.094 -45.938 4.363 1 43.44 630 GLN B O 1
ATOM 10351 N N . HIS B 1 631 ? -38.25 -45.875 3.674 1 46.09 631 HIS B N 1
ATOM 10352 C CA . HIS B 1 631 ? -38.156 -44.438 3.764 1 46.09 631 HIS B CA 1
ATOM 10353 C C . HIS B 1 631 ? -39.25 -43.781 2.947 1 46.09 631 HIS B C 1
ATOM 10355 O O . HIS B 1 631 ? -39.531 -44.156 1.813 1 46.09 631 HIS B O 1
ATOM 10361 N N . PRO B 1 632 ? -40.312 -43.25 3.561 1 39.78 632 PRO B N 1
ATOM 10362 C CA . PRO B 1 632 ? -41.25 -42.562 2.668 1 39.78 632 PRO B CA 1
ATOM 10363 C C . PRO B 1 632 ? -40.562 -41.875 1.492 1 39.78 632 PRO B C 1
ATOM 10365 O O . PRO B 1 632 ? -39.594 -41.156 1.683 1 39.78 632 PRO B O 1
ATOM 10368 N N . GLU B 1 633 ? -40.406 -42.562 0.359 1 37.5 633 GLU B N 1
ATOM 10369 C CA . GLU B 1 633 ? -39.938 -41.875 -0.841 1 37.5 633 GLU B CA 1
ATOM 10370 C C . GLU B 1 633 ? -40.5 -40.469 -0.917 1 37.5 633 GLU B C 1
ATOM 10372 O O . GLU B 1 633 ? -41.688 -40.25 -0.765 1 37.5 633 GLU B O 1
ATOM 10377 N N . TYR B 1 634 ? -39.875 -39.469 -0.378 1 39.56 634 TYR B N 1
ATOM 10378 C CA . TYR B 1 634 ? -40.312 -38.125 -0.713 1 39.56 634 TYR B CA 1
ATOM 10379 C C . TYR B 1 634 ? -40.875 -38.094 -2.135 1 39.56 634 TYR B C 1
ATOM 10381 O O . TYR B 1 634 ? -40.344 -38.75 -3.033 1 39.56 634 TYR B O 1
ATOM 10389 N N . PRO B 1 635 ? -42.188 -37.875 -2.381 1 38.09 635 PRO B N 1
ATOM 10390 C CA . PRO B 1 635 ? -42.75 -37.844 -3.742 1 38.09 635 PRO B CA 1
ATOM 10391 C C . PRO B 1 635 ? -41.75 -37.25 -4.75 1 38.09 635 PRO B C 1
ATOM 10393 O O . PRO B 1 635 ? -41 -36.344 -4.422 1 38.09 635 PRO B O 1
ATOM 10396 N N . GLU B 1 636 ? -41.188 -38.031 -5.68 1 39.09 636 GLU B N 1
ATOM 10397 C CA . GLU B 1 636 ? -40.438 -37.562 -6.832 1 39.09 636 GLU B CA 1
ATOM 10398 C C . GLU B 1 636 ? -41 -36.219 -7.348 1 39.09 636 GLU B C 1
ATOM 10400 O O . GLU B 1 636 ? -42.156 -36.156 -7.781 1 39.09 636 GLU B O 1
ATOM 10405 N N . ILE B 1 637 ? -40.781 -35.156 -6.738 1 41.78 637 ILE B N 1
ATOM 10406 C CA . ILE B 1 637 ? -41.219 -33.875 -7.289 1 41.78 637 ILE B CA 1
ATOM 10407 C C . ILE B 1 637 ? -40.844 -33.781 -8.766 1 41.78 637 ILE B C 1
ATOM 10409 O O . ILE B 1 637 ? -39.656 -33.688 -9.094 1 41.78 637 ILE B O 1
ATOM 10413 N N . LYS B 1 638 ? -41.594 -34.375 -9.719 1 43.03 638 LYS B N 1
ATOM 10414 C CA . LYS B 1 638 ? -41.5 -34.469 -11.172 1 43.03 638 LYS B CA 1
ATOM 10415 C C . LYS B 1 638 ? -41 -33.156 -11.773 1 43.03 638 LYS B C 1
ATOM 10417 O O . LYS B 1 638 ? -40.312 -33.156 -12.805 1 43.03 638 LYS B O 1
ATOM 10422 N N . ASP B 1 639 ? -41.562 -31.984 -11.422 1 42.34 639 ASP B N 1
ATOM 10423 C CA . ASP B 1 639 ? -41.344 -30.719 -12.102 1 42.34 639 ASP B CA 1
ATOM 10424 C C . ASP B 1 639 ? -40.219 -29.922 -11.438 1 42.34 639 ASP B C 1
ATOM 10426 O O . ASP B 1 639 ? -40.156 -28.703 -11.531 1 42.34 639 ASP B O 1
ATOM 10430 N N . SER B 1 640 ? -39.406 -30.469 -10.57 1 44.28 640 SER B N 1
ATOM 10431 C CA . SER B 1 640 ? -38.344 -29.703 -9.914 1 44.28 640 SER B CA 1
ATOM 10432 C C . SER B 1 640 ? -37.281 -29.234 -10.93 1 44.28 640 SER B C 1
ATOM 10434 O O . SER B 1 640 ? -37.188 -29.781 -12.031 1 44.28 640 SER B O 1
ATOM 10436 N N . VAL B 1 641 ? -36.688 -28.125 -10.727 1 48.72 641 VAL B N 1
ATOM 10437 C CA . VAL B 1 641 ? -35.656 -27.484 -11.547 1 48.72 641 VAL B CA 1
ATOM 10438 C C . VAL B 1 641 ? -34.625 -28.516 -11.992 1 48.72 641 VAL B C 1
ATOM 10440 O O . VAL B 1 641 ? -34.062 -28.406 -13.078 1 48.72 641 VAL B O 1
ATOM 10443 N N . VAL B 1 642 ? -34.469 -29.578 -11.25 1 49.75 642 VAL B N 1
ATOM 10444 C CA . VAL B 1 642 ? -33.531 -30.609 -11.656 1 49.75 642 VAL B CA 1
ATOM 10445 C C . VAL B 1 642 ? -34.062 -31.328 -12.898 1 49.75 642 VAL B C 1
ATOM 10447 O O . VAL B 1 642 ? -33.281 -31.688 -13.797 1 49.75 642 VAL B O 1
ATOM 10450 N N . LEU B 1 643 ? -35.344 -31.469 -12.977 1 46.75 643 LEU B N 1
ATOM 10451 C CA . LEU B 1 643 ? -35.938 -32.094 -14.141 1 46.75 643 LEU B CA 1
ATOM 10452 C C . LEU B 1 643 ? -35.906 -31.172 -15.344 1 46.75 643 LEU B C 1
ATOM 10454 O O . LEU B 1 643 ? -35.875 -31.625 -16.484 1 46.75 643 LEU B O 1
ATOM 10458 N N . MET B 1 644 ? -35.938 -29.953 -14.984 1 47.22 644 MET B N 1
ATOM 10459 C CA . MET B 1 644 ? -35.844 -29.016 -16.094 1 47.22 644 MET B CA 1
ATOM 10460 C C . MET B 1 644 ? -34.469 -29.109 -16.75 1 47.22 644 MET B C 1
ATOM 10462 O O . MET B 1 644 ? -34.344 -29 -17.969 1 47.22 644 MET B O 1
ATOM 10466 N N . ARG B 1 645 ? -33.406 -29.219 -15.969 1 51.34 645 ARG B N 1
ATOM 10467 C CA . ARG B 1 645 ? -32.094 -29.406 -16.531 1 51.34 645 ARG B CA 1
ATOM 10468 C C . ARG B 1 645 ? -32 -30.703 -17.344 1 51.34 645 ARG B C 1
ATOM 10470 O O . ARG B 1 645 ? -31.391 -30.734 -18.406 1 51.34 645 ARG B O 1
ATOM 10477 N N . ARG B 1 646 ? -32.625 -31.812 -16.906 1 47.91 646 ARG B N 1
ATOM 10478 C CA . ARG B 1 646 ? -32.625 -33.094 -17.609 1 47.91 646 ARG B CA 1
ATOM 10479 C C . ARG B 1 646 ? -33.438 -33.031 -18.891 1 47.91 646 ARG B C 1
ATOM 10481 O O . ARG B 1 646 ? -33.094 -33.688 -19.875 1 47.91 646 ARG B O 1
ATOM 10488 N N . ARG B 1 647 ? -34.375 -32.188 -18.922 1 46.69 647 ARG B N 1
ATOM 10489 C CA . ARG B 1 647 ? -35.188 -32.062 -20.141 1 46.69 647 ARG B CA 1
ATOM 10490 C C . ARG B 1 647 ? -34.469 -31.219 -21.188 1 46.69 647 ARG B C 1
ATOM 10492 O O . ARG B 1 647 ? -34.531 -31.516 -22.375 1 46.69 647 ARG B O 1
ATOM 10499 N N . THR B 1 648 ? -33.875 -30.156 -20.719 1 47.06 648 THR B N 1
ATOM 10500 C CA . THR B 1 648 ? -33.156 -29.312 -21.688 1 47.06 648 THR B CA 1
ATOM 10501 C C . THR B 1 648 ? -31.922 -30.031 -22.219 1 47.06 648 THR B C 1
ATOM 10503 O O . THR B 1 648 ? -31.516 -29.781 -23.359 1 47.06 648 THR B O 1
ATOM 10506 N N . ASP B 1 649 ? -31.266 -30.812 -21.516 1 44.16 649 ASP B N 1
ATOM 10507 C CA . ASP B 1 649 ? -30.156 -31.625 -22.031 1 44.16 649 ASP B CA 1
ATOM 10508 C C . ASP B 1 649 ? -30.656 -32.688 -23.016 1 44.16 649 ASP B C 1
ATOM 10510 O O . ASP B 1 649 ? -29.953 -33.031 -23.953 1 44.16 649 ASP B O 1
ATOM 10514 N N . ARG B 1 650 ? -31.906 -33.312 -22.844 1 43.81 650 ARG B N 1
ATOM 10515 C CA . ARG B 1 650 ? -32.438 -34.312 -23.781 1 43.81 650 ARG B CA 1
ATOM 10516 C C . ARG B 1 650 ? -32.812 -33.656 -25.109 1 43.81 650 ARG B C 1
ATOM 10518 O O . ARG B 1 650 ? -32.781 -34.312 -26.156 1 43.81 650 ARG B O 1
ATOM 10525 N N . THR B 1 651 ? -33.25 -32.375 -25.016 1 41.81 651 THR B N 1
ATOM 10526 C CA . THR B 1 651 ? -33.625 -31.766 -26.297 1 41.81 651 THR B CA 1
ATOM 10527 C C . THR B 1 651 ? -32.344 -31.375 -27.062 1 41.81 651 THR B C 1
ATOM 10529 O O . THR B 1 651 ? -32.406 -31.172 -28.281 1 41.81 651 THR B O 1
ATOM 10532 N N . ASN B 1 652 ? -31.297 -31.047 -26.391 1 39.75 652 ASN B N 1
ATOM 10533 C CA . ASN B 1 652 ? -30.109 -30.703 -27.172 1 39.75 652 ASN B CA 1
ATOM 10534 C C . ASN B 1 652 ? -29.344 -31.953 -27.609 1 39.75 652 ASN B C 1
ATOM 10536 O O . ASN B 1 652 ? -28.266 -31.859 -28.188 1 39.75 652 ASN B O 1
ATOM 10540 N N . THR B 1 653 ? -29.656 -33.188 -27.078 1 33.12 653 THR B N 1
ATOM 10541 C CA . THR B 1 653 ? -29.141 -34.344 -27.781 1 33.12 653 THR B CA 1
ATOM 10542 C C . THR B 1 653 ? -30.062 -34.75 -28.922 1 33.12 653 THR B C 1
ATOM 10544 O O . THR B 1 653 ? -31.281 -34.812 -28.75 1 33.12 653 THR B O 1
#

pLDDT: mean 87.98, std 12.33, range [32.72, 98.88]

Nearest PDB structures (foldseek):
  7rtt-assembly1_A  TM=1.300E-01  e=2.078E-01  Mus musculus
  8xqa-assembly1_B  TM=1.622E-01  e=1.017E+00  Strongylocentrotus purpuratus
  8pdv-assembly1_A  TM=1.472E-01  e=1.060E+00  Strongylocentrotus purpuratus
  8xpq-assembly1_B  TM=1.451E-01  e=1.825E+00  Strongylocentrotus purpuratus
  7rtt-assembly1_A  TM=1.370E-01  e=4.372E-01  Mus musculus

Foldseek 3Di:
DQQWDDPDDCVVLQQQEDAGNPVVQQPDWDDPPDDPDTWGKKKWKKWKFADDDDFDDLDFLVCGCVVPVVVVVVCVVVVHDSSVNSCSLPDIRMIMGIDIPVQDPVNVVVVQVVVCVVVVIDMDIQDMDHNDDDDADPLLVVLVVVVVVLVVLLVVLQVLLVVCCVVVVDPDDLLVCLVVVDPSSLSNLQRHLVNVLCVLLDLDDDPLDLLLVLLLLLVLLLLLLLLCLVVLFDSNQADSCSVVLCLLLDLVNLSSQPSLLSLLSVLLQLLLCLLQVVLVVCVVVVNDDDLVLLLVLVLLQFQLLLLSLLSVLLCLLVPADESCSCVLSVQLNQLSVVPVVCSNVLNQLQPQLSRHNQSLSLSVSLSSVLSNVCVVLSVCCFQPVVRSLVVLVVLLQQLLCQQLVQCLVVVAFLDDALSRPDPVNNSVCSSRASSDNSQSSNSSSLSNVLSSVVNLDQADDDDPVRVVVLQCQLVVLLSCLSSVCSCVNNNDGDDSVVSSVSSSPNSNSNSSSVSSCSVCLSNPNNPVSVVSSSDSVSSSSSVLSSQLSSCLSSVSSSVSRNDHHRYYDDPVVSVVVSVVSVVVSSVVSSVCCSRRRSSSSSVSVSVVSSVVVVVVVVVVVVCVVVVPPDPPPPPPSCPGSVVSSVVVVVVVD/DQQWDDPDDCVVLQQQEDAGNPVVQQPDWPDPPDDPDTWGKKKWKKWKFADDDDFDFLDFLVCGCVVPVVVVVVCVVVVHDSSVNSCSLPDIRMIMGIDIPVQDPVNVVVVQVVVCVVVVIDMDIQDMDHNDDDDADPLLVVLVVVVVVLVVLLVVLQVLLVVCCVVVVDPDDLLVCLVVVDPSSLSNCQRHLVNVLCVLLDLDDDPLDLLLVLLLLLVLLLLLLLLCLVVLFDSNQADSCSVVLCLLLDLVSLSSQPSLLSLLSVLLQLLLCLLQVVLVVCVVVVNDDDLVLLLVLVLLQFQLLLLSLLSVLLCLLVPADESCSCVLSVQLNQLSVVPVVCSNVLNQLQPQLSRHNQSLSLSVSLSSVLSNVCVVLSVCCFQPVVRSLVVLVVLLQQLLCQQLVQCLVVVAFLDDALSRPDPVNNSVCSSRAVSDNSLSSNSSSLSNVLSSVVNLDQADDDDPVRVVVLQCQLVVLLSCLRSVCSCVNNNDGDDSVVSSVSSSPNSNSNSSSVSSCSVCLSNPNNPVSVVSSSDSVSSSSSVLSSQLSSCLSSVSSSVSRNDHHRYYDDPVVSVVVSVVSVVVSSVVSSVCCSRRRSSSSSVSVSVVSSVVVVVVVVVVVVCVVVVPPDDPPPPPSCPGSVVSSVVVVVVVD

Organism: Nephila pilipes (NCBI:txid299642)

Radius of gyration: 35.01 Å; Cα contacts (8 Å, |Δi|>4): 1875; chains: 2; bounding box: 88×105×98 Å